Protein AF-0000000069712749 (afdb_homodimer)

Nearest PDB structures (foldseek):
  3l8d-assembly1_A-2  TM=8.178E-01  e=2.956E-13  Bacillus thuringiensis str. Al Hakam
  3bkw-assembly1_A  TM=8.247E-01  e=6.809E-12  Mesorhizobium japonicum MAFF 303099
  3bkw-assembly1_B  TM=7.999E-01  e=9.103E-12  Mesorhizobium japonicum MAFF 303099
  2p7h-assembly1_A  TM=7.728E-01  e=3.268E-11  Pectobacterium atrosepticum SCRI1043
  5gm2-assembly3_O  TM=6.851E-01  e=5.842E-11  Streptomyces blastmyceticus

Radius of gyration: 30.44 Å; Cα contacts (8 Å, |Δi|>4): 1716; chains: 2; bounding box: 70×93×66 Å

pLDDT: mean 92.67, std 10.4, range [41.5, 98.88]

Secondary structure (DSSP, 8-state):
---EEEEEE--SB-TTSSB-GGGSEETTEEHHHHHHHHHHHH-TTSEEEEEE-GGGTTSHHHHHHHHH--TTEEEEE--TT-HHHHHHHHTTTS-TT-EEEEEETT-TT--HHHHHHHHHHHHHHT-SEEE--TTS-GGG--EEEEHHHHHHHHHHTTSGGGGGGGT-HHHHHHHTTTTTTEEE--------HHHHHHHHHHHHHHH-S-TT---S---GGG-HHHHHHHHHHTT--TT-EEEEES-TTSHHHHHHHTTSSEEEEEES-HHHHHHHHHH---TTEEEEE-BTTB--SPTT-EEEEEEES-GGGS-HHHHHHHHHHHEEEEEEEEEEEEB-TTTTS-SSTT-S--B-HHHHHHHHHTTSEEEEEEEEEETTEEBTTB--SSEEEEEEE---/---EEEEEE--SB-TTSSB-GGGSEETTEEHHHHHHHHHHHH-TTSEEEEEE-GGGTTSHHHHHHHHH--TTEEEEE--TT-HHHHHHHHTTTS-TT-EEEEEETT-TT--HHHHHHHHHHHHHHT-SEEE--TTS-GGG--EEEEHHHHHHHHHHTTSGGGGGGGT-HHHHHHHTTTTTTEEE--------HHHHHHHHHHHHHHH-S-TT---S---GGG-HHHHHHHHHHTT--TT-EEEEES-TTSHHHHHHHTTSSEEEEEES-HHHHHHHHHH---TTEEEEE-BTTB--SPTT-EEEEEEES-GGGS-HHHHHHHHHHHEEEEEEEEEEEEB-TTTTS-SSTT-S--B-HHHHHHHHHTTSEEEEEEEEEETTEEBTTB--SSEEEEEEE---

Organism: Shewanella oneidensis (strain ATCC 700550 / JCM 31522 / CIP 106686 / LMG 19005 / NCIMB 14063 / MR-1) (NCBI:txid211586)

InterPro domains:
  IPR013216 Methyltransferase type 11 [PF08241] (243-335)
  IPR029044 Nucleotide-diphospho-sugar transferases [SSF53448] (1-181)
  IPR029063 S-adenosyl-L-methionine-dependent methyltransferase superfamily [G3DSA:3.40.50.150] (223-377)
  IPR029063 S-adenosyl-L-methionine-dependent methyltransferase superfamily [SSF53335] (220-380)

Sequence (800 aa):
MSNIKVLIQASSRSWAGGRDICMGLVNGEITVARTIKRALEAFPAAQLCLVAPEFDQDGELGGVIEYVKDKRLKAFYGFDESPLKRMIAASIELADNDYIVRIDGIHFCFDVDLSQKMLALALQKKLDCIKLPADFPVHFSSEVFRVGALRELVKLLDKPELEKFNIHPKIYFELNRYNYNFEYLRTLPQYSDEYLSECRKLAKDIYDIPRLEVGSKRTIWADTPSYHYQLALEYLNSNMKVLDIACGNGYGVRMMSTFLAEVHGADLDPEIINLAKAYTHEKNVEYYIEDITNLSFEDDSYDAVTCFETLEHIPEDDCLKELRRIIRPGGMLVLSTPQNSYGHIPVNACHIVEYSLDALLKLVGRYFLVVKVIGIKAGTIHSDADPYGTNTVLVCIKPFMSNIKVLIQASSRSWAGGRDICMGLVNGEITVARTIKRALEAFPAAQLCLVAPEFDQDGELGGVIEYVKDKRLKAFYGFDESPLKRMIAASIELADNDYIVRIDGIHFCFDVDLSQKMLALALQKKLDCIKLPADFPVHFSSEVFRVGALRELVKLLDKPELEKFNIHPKIYFELNRYNYNFEYLRTLPQYSDEYLSECRKLAKDIYDIPRLEVGSKRTIWADTPSYHYQLALEYLNSNMKVLDIACGNGYGVRMMSTFLAEVHGADLDPEIINLAKAYTHEKNVEYYIEDITNLSFEDDSYDAVTCFETLEHIPEDDCLKELRRIIRPGGMLVLSTPQNSYGHIPVNACHIVEYSLDALLKLVGRYFLVVKVIGIKAGTIHSDADPYGTNTVLVCIKPF

Solvent-accessible surface area (backbone atoms only — not comparable to full-atom values): 41172 Å² total; per-residue (Å²): 132,71,55,55,36,37,36,34,39,46,46,70,50,33,66,41,46,37,77,19,60,27,63,26,50,40,95,85,34,44,26,33,52,50,23,49,54,52,47,51,66,69,39,74,86,40,42,35,31,42,38,28,30,41,86,44,56,86,35,74,65,50,53,42,57,64,67,69,63,49,93,53,56,46,76,39,62,33,51,75,82,20,57,48,59,31,53,48,64,68,42,64,89,55,50,52,79,13,37,35,40,41,34,52,17,64,23,56,63,37,42,58,68,60,49,50,50,47,47,52,48,29,67,73,68,63,29,38,34,37,32,60,53,56,26,46,55,67,48,39,42,48,36,33,36,18,42,38,49,54,58,54,47,63,71,64,42,81,42,81,93,42,46,68,37,32,64,37,50,70,54,48,48,58,78,40,33,80,82,48,49,52,48,64,61,78,88,69,85,83,81,50,70,66,58,38,50,50,51,14,62,54,38,34,66,42,58,70,54,80,75,76,58,73,35,94,64,55,48,80,62,61,43,39,71,61,42,55,52,55,58,46,55,74,60,55,59,47,71,36,41,33,35,29,44,66,33,5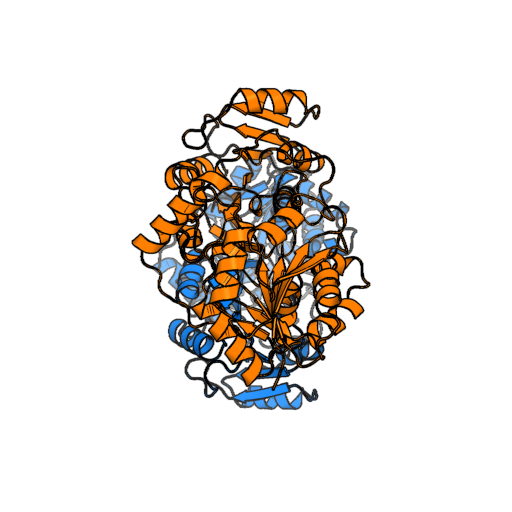8,60,30,64,62,43,56,61,48,41,77,61,29,56,31,28,33,30,24,24,70,50,62,68,42,45,54,50,19,54,72,75,52,81,66,86,49,53,51,76,43,77,35,45,66,65,61,59,88,67,54,71,48,68,24,45,25,35,40,39,56,73,44,59,36,67,52,69,51,67,48,30,50,52,40,53,52,46,26,28,21,71,65,12,34,39,36,36,29,35,56,28,14,69,61,8,79,53,31,47,56,58,80,37,68,33,35,29,26,67,70,58,44,50,57,58,49,51,74,66,30,47,75,32,34,37,35,4,31,56,52,48,74,40,64,42,87,71,39,55,57,7,43,26,33,38,40,38,26,30,31,67,116,133,69,55,55,36,36,36,36,40,46,47,70,51,32,66,39,46,37,77,18,61,27,62,27,49,41,96,84,34,43,25,34,52,50,22,49,54,51,46,50,66,67,38,75,88,41,42,35,30,42,39,30,30,42,85,43,57,88,33,73,65,49,53,42,55,62,67,69,64,49,92,54,57,46,74,38,60,32,53,74,80,20,56,47,60,32,54,47,64,68,43,62,90,55,51,52,79,15,36,36,40,41,32,51,18,63,22,55,63,36,42,58,67,58,48,52,49,45,46,52,48,30,66,73,66,63,30,37,34,38,34,61,52,57,26,46,55,66,48,40,42,50,37,33,35,18,41,37,50,53,56,52,47,61,70,64,44,81,41,80,92,41,45,66,37,33,63,37,51,69,54,49,48,60,79,41,32,80,81,48,50,52,47,64,60,79,87,69,85,85,80,49,69,67,57,38,50,51,50,13,62,54,37,35,66,42,58,69,53,79,74,77,59,74,36,94,64,53,46,81,63,60,43,40,71,61,42,56,53,55,58,46,56,75,60,54,59,46,71,35,40,32,37,30,44,67,33,57,60,30,65,63,43,57,60,47,42,78,60,30,55,31,26,32,30,25,23,70,49,62,69,41,45,53,50,17,54,71,76,54,80,64,83,48,52,50,76,42,75,36,46,67,64,62,59,88,69,55,71,46,68,24,44,25,37,39,38,56,73,43,60,35,68,51,69,51,66,48,29,50,51,41,51,52,46,25,28,21,69,65,13,35,40,34,35,29,36,57,28,15,67,60,9,79,53,32,47,55,59,82,36,66,34,34,29,26,69,69,57,44,52,57,58,50,50,75,68,28,44,75,33,35,36,37,5,32,57,53,49,76,39,65,42,87,71,40,55,58,9,44,26,34,38,39,38,28,30,31,69,116

Structure (mmCIF, N/CA/C/O backbone):
data_AF-0000000069712749-model_v1
#
loop_
_entity.id
_entity.type
_entity.pdbx_description
1 polymer 'SAM-dependent methyltransferase in polysaccharide biosynthesis locus'
#
loop_
_atom_site.group_PDB
_atom_site.id
_atom_site.type_symbol
_atom_site.label_atom_id
_atom_site.label_alt_id
_atom_site.label_comp_id
_atom_site.label_asym_id
_atom_site.label_entity_id
_atom_site.label_seq_id
_atom_site.pdbx_PDB_ins_code
_atom_site.Cartn_x
_atom_site.Cartn_y
_atom_site.Cartn_z
_atom_site.occupancy
_atom_site.B_iso_or_equiv
_atom_site.auth_seq_id
_atom_site.auth_comp_id
_atom_site.auth_asym_id
_atom_site.auth_atom_id
_atom_site.pdbx_PDB_model_num
ATOM 1 N N . MET A 1 1 ? 19.422 41.156 10.039 1 72.19 1 MET A N 1
ATOM 2 C CA . MET A 1 1 ? 18.484 40.406 10.867 1 72.19 1 MET A CA 1
ATOM 3 C C . MET A 1 1 ? 17.156 40.219 10.164 1 72.19 1 MET A C 1
ATOM 5 O O . MET A 1 1 ? 16.625 41.156 9.578 1 72.19 1 MET A O 1
ATOM 9 N N . SER A 1 2 ? 16.641 38.938 9.953 1 83.88 2 SER A N 1
ATOM 10 C CA . SER A 1 2 ? 15.383 38.719 9.242 1 83.88 2 SER A CA 1
ATOM 11 C C . SER A 1 2 ? 14.188 39.156 10.07 1 83.88 2 SER A C 1
ATOM 13 O O . SER A 1 2 ? 14.164 38.969 11.289 1 83.88 2 SER A O 1
ATOM 15 N N . ASN A 1 3 ? 13.297 39.844 9.453 1 92.75 3 ASN A N 1
ATOM 16 C CA . ASN A 1 3 ? 12.039 40.188 10.102 1 92.75 3 ASN A CA 1
ATOM 17 C C . ASN A 1 3 ? 11.125 38.969 10.234 1 92.75 3 ASN A C 1
ATOM 19 O O . ASN A 1 3 ? 11.242 38 9.469 1 92.75 3 ASN A O 1
ATOM 23 N N . ILE A 1 4 ? 10.367 39.062 11.32 1 96.94 4 ILE A N 1
ATOM 24 C CA . ILE A 1 4 ? 9.453 37.969 11.609 1 96.94 4 ILE A CA 1
ATOM 25 C C . ILE A 1 4 ? 8.031 38.5 11.742 1 96.94 4 ILE A C 1
ATOM 27 O O . ILE A 1 4 ? 7.801 39.531 12.383 1 96.94 4 ILE A O 1
ATOM 31 N N . LYS A 1 5 ? 7.125 37.875 11.125 1 98.25 5 LYS A N 1
ATOM 32 C CA . LYS A 1 5 ? 5.703 38.156 11.297 1 98.25 5 LYS A CA 1
ATOM 33 C C . LYS A 1 5 ? 4.93 36.906 11.68 1 98.25 5 LYS A C 1
ATOM 35 O O . LYS A 1 5 ? 5.191 35.812 11.156 1 98.25 5 LYS A O 1
ATOM 40 N N . VAL A 1 6 ? 4.051 37.031 12.633 1 98.62 6 VAL A N 1
ATOM 41 C CA . VAL A 1 6 ? 3.201 35.938 13.055 1 98.62 6 VAL A CA 1
ATOM 42 C C . VAL A 1 6 ? 1.808 36.094 12.453 1 98.62 6 VAL A C 1
ATOM 44 O O . VAL A 1 6 ? 1.159 37.125 12.633 1 98.62 6 VAL A O 1
ATOM 47 N N . LEU A 1 7 ? 1.41 35.125 11.719 1 98.75 7 LEU A N 1
ATOM 48 C CA . LEU A 1 7 ? 0.08 35.125 11.117 1 98.75 7 LEU A CA 1
ATOM 49 C C . LEU A 1 7 ? -0.843 34.125 11.828 1 98.75 7 LEU A C 1
ATOM 51 O O . LEU A 1 7 ? -0.516 32.969 11.953 1 98.75 7 LEU A O 1
ATOM 55 N N . ILE A 1 8 ? -1.97 34.594 12.281 1 98.44 8 ILE A N 1
ATOM 56 C CA . ILE A 1 8 ? -3.02 33.75 12.836 1 98.44 8 ILE A CA 1
ATOM 57 C C . ILE A 1 8 ? -4.113 33.531 11.797 1 98.44 8 ILE A C 1
ATOM 59 O O . ILE A 1 8 ? -4.902 34.438 11.516 1 98.44 8 ILE A O 1
ATOM 63 N N . GLN A 1 9 ? -4.184 32.375 11.273 1 97.06 9 GLN A N 1
ATOM 64 C CA . GLN A 1 9 ? -5.156 32.062 10.234 1 97.06 9 GLN A CA 1
ATOM 65 C C . GLN A 1 9 ? -6.504 31.672 10.836 1 97.06 9 GLN A C 1
ATOM 67 O O . GLN A 1 9 ? -6.582 30.812 11.711 1 97.06 9 GLN A O 1
ATOM 72 N N . ALA A 1 10 ? -7.57 32.312 10.398 1 95.62 10 ALA A N 1
ATOM 73 C CA . ALA A 1 10 ? -8.906 32.031 10.914 1 95.62 10 ALA A CA 1
ATOM 74 C C . ALA A 1 10 ? -9.969 32.312 9.859 1 95.62 10 ALA A C 1
ATOM 76 O O . ALA A 1 10 ? -9.719 33.031 8.883 1 95.62 10 ALA A O 1
ATOM 77 N N . SER A 1 11 ? -11.062 31.719 10 1 92.88 11 SER A N 1
ATOM 78 C CA . SER A 1 11 ? -12.273 31.938 9.219 1 92.88 11 SER A CA 1
ATOM 79 C C . SER A 1 11 ? -13.523 31.719 10.062 1 92.88 11 SER A C 1
ATOM 81 O O . SER A 1 11 ? -13.578 30.797 10.875 1 92.88 11 SER A O 1
ATOM 83 N N . SER A 1 12 ? -14.484 32.594 9.883 1 90.06 12 SER A N 1
ATOM 84 C CA . SER A 1 12 ? -15.727 32.438 10.625 1 90.06 12 SER A CA 1
ATOM 85 C C . SER A 1 12 ? -16.516 31.234 10.141 1 90.06 12 SER A C 1
ATOM 87 O O . SER A 1 12 ? -17.344 30.688 10.875 1 90.06 12 SER A O 1
ATOM 89 N N . ARG A 1 13 ? -16.219 30.812 8.922 1 85 13 ARG A N 1
ATOM 90 C CA . ARG A 1 13 ? -16.891 29.672 8.312 1 85 13 ARG A CA 1
ATOM 91 C C . ARG A 1 13 ? -15.891 28.562 8 1 85 13 ARG A C 1
ATOM 93 O O . ARG A 1 13 ? -14.773 28.828 7.562 1 85 13 ARG A O 1
ATOM 100 N N . SER A 1 14 ? -16.406 27.359 8.305 1 77.44 14 SER A N 1
ATOM 101 C CA . SER A 1 14 ? -15.57 26.203 7.98 1 77.44 14 SER A CA 1
ATOM 102 C C . SER A 1 14 ? -15.602 25.906 6.484 1 77.44 14 SER A C 1
ATOM 104 O O . SER A 1 14 ? -16.438 26.453 5.758 1 77.44 14 SER A O 1
ATOM 106 N N . TRP A 1 15 ? -14.719 25.125 6.043 1 68.62 15 TRP A N 1
ATOM 107 C CA . TRP A 1 15 ? -14.672 24.703 4.648 1 68.62 15 TRP A CA 1
ATOM 108 C C . TRP A 1 15 ? -15.914 23.891 4.289 1 68.62 15 TRP A C 1
ATOM 110 O O . TRP A 1 15 ? -16.234 23.734 3.107 1 68.62 15 TRP A O 1
ATOM 120 N N . ALA A 1 16 ? -16.609 23.453 5.359 1 65.44 16 ALA A N 1
ATOM 121 C CA . ALA A 1 16 ? -17.828 22.688 5.156 1 65.44 16 ALA A CA 1
ATOM 122 C C . ALA A 1 16 ? -19.062 23.609 5.164 1 65.44 16 ALA A C 1
ATOM 124 O O . ALA A 1 16 ? -20.188 23.156 4.93 1 65.44 16 ALA A O 1
ATOM 125 N N . GLY A 1 17 ? -18.859 24.875 5.434 1 67.81 17 GLY A N 1
ATOM 126 C CA . GLY A 1 17 ? -19.922 25.859 5.289 1 67.81 17 GLY A CA 1
ATOM 127 C C . GLY A 1 17 ? -20.516 26.281 6.617 1 67.81 17 GLY A C 1
ATOM 128 O O . GLY A 1 17 ? -21.203 27.297 6.691 1 67.81 17 GLY A O 1
ATOM 129 N N . GLY A 1 18 ? -20.297 25.594 7.641 1 74.69 18 GLY A N 1
ATOM 130 C CA . GLY A 1 18 ? -20.797 25.969 8.953 1 74.69 18 GLY A CA 1
ATOM 131 C C . GLY A 1 18 ? -19.844 26.859 9.727 1 74.69 18 GLY A C 1
ATOM 132 O O . GLY A 1 18 ? -18.828 27.312 9.188 1 74.69 18 GLY A O 1
ATOM 133 N N . ARG A 1 19 ? -20.312 27.281 10.891 1 83.56 19 ARG A N 1
ATOM 134 C CA . ARG A 1 19 ? -19.484 28.094 11.766 1 83.56 19 ARG A CA 1
ATOM 135 C C . ARG A 1 19 ? -18.188 27.359 12.117 1 83.56 19 ARG A C 1
ATOM 137 O O . ARG A 1 19 ? -18.219 26.172 12.484 1 83.56 19 ARG A O 1
ATOM 144 N N . ASP A 1 20 ? -17.125 28 11.984 1 87.19 20 ASP A N 1
ATOM 145 C CA . ASP A 1 20 ? -15.836 27.375 12.242 1 87.19 20 ASP A CA 1
ATOM 146 C C . ASP A 1 20 ? -15.594 27.203 13.742 1 87.19 20 ASP A C 1
ATOM 148 O O . ASP A 1 20 ? -15.984 28.062 14.539 1 87.19 20 ASP A O 1
ATOM 152 N N . ILE A 1 21 ? -14.836 26.25 14.07 1 86 21 ILE A N 1
ATOM 153 C CA . ILE A 1 21 ? -14.57 25.875 15.453 1 86 21 ILE A CA 1
ATOM 154 C C . ILE A 1 21 ? -13.75 26.969 16.141 1 86 21 ILE A C 1
ATOM 156 O O . ILE A 1 21 ? -13.875 27.188 17.344 1 86 21 ILE A O 1
ATOM 160 N N . CYS A 1 22 ? -13.008 27.719 15.391 1 90.44 22 CYS A N 1
ATOM 161 C CA . CYS A 1 22 ? -12.148 28.75 15.969 1 90.44 22 CYS A CA 1
ATOM 162 C C . CYS A 1 22 ? -12.977 29.906 16.516 1 90.44 22 CYS A C 1
ATOM 164 O O . CYS A 1 22 ? -12.461 30.75 17.25 1 90.44 22 CYS A O 1
ATOM 166 N N . MET A 1 23 ? -14.25 29.906 16.188 1 90.44 23 MET A N 1
ATOM 167 C CA . MET A 1 23 ? -15.164 30.938 16.672 1 90.44 23 MET A CA 1
ATOM 168 C C . MET A 1 23 ? -15.852 30.5 17.953 1 90.44 23 MET A C 1
ATOM 170 O O . MET A 1 23 ? -16.562 31.281 18.594 1 90.44 23 MET A O 1
ATOM 174 N N . GLY A 1 24 ? -15.617 29.297 18.281 1 89.19 24 GLY A N 1
ATOM 175 C CA . GLY A 1 24 ? -16.203 28.797 19.516 1 89.19 24 GLY A CA 1
ATOM 176 C C . GLY A 1 24 ? -15.602 29.391 20.766 1 89.19 24 GLY A C 1
ATOM 177 O O . GLY A 1 24 ? -14.609 30.125 20.688 1 89.19 24 GLY A O 1
ATOM 178 N N . LEU A 1 25 ? -16.219 29.031 21.906 1 90.69 25 LEU A N 1
ATOM 179 C CA . LEU A 1 25 ? -15.781 29.625 23.172 1 90.69 25 LEU A CA 1
ATOM 180 C C . LEU A 1 25 ? -15 28.609 24.016 1 90.69 25 LEU A C 1
ATOM 182 O O . LEU A 1 25 ? -15.391 27.453 24.109 1 90.69 25 LEU A O 1
ATOM 186 N N . VAL A 1 26 ? -13.922 29.047 24.531 1 90.88 26 VAL A N 1
ATOM 187 C CA . VAL A 1 26 ? -13.141 28.328 25.531 1 90.88 26 VAL A CA 1
ATOM 188 C C . VAL A 1 26 ? -13.078 29.141 26.812 1 90.88 26 VAL A C 1
ATOM 190 O O . VAL A 1 26 ? -12.445 30.203 26.859 1 90.88 26 VAL A O 1
ATOM 193 N N . ASN A 1 27 ? -13.672 28.641 27.797 1 90.88 27 ASN A N 1
ATOM 194 C CA . ASN A 1 27 ? -13.781 29.359 29.062 1 90.88 27 ASN A CA 1
ATOM 195 C C . ASN A 1 27 ? -14.32 30.766 28.859 1 90.88 27 ASN A C 1
ATOM 197 O O . ASN A 1 27 ? -13.758 31.734 29.375 1 90.88 27 ASN A O 1
ATOM 201 N N . GLY A 1 28 ? -15.211 30.938 27.938 1 89.44 28 GLY A N 1
ATOM 202 C CA . GLY A 1 28 ? -15.93 32.188 27.766 1 89.44 28 GLY A CA 1
ATOM 203 C C . GLY A 1 28 ? -15.25 33.125 26.781 1 89.44 28 GLY A C 1
ATOM 204 O O . GLY A 1 28 ? -15.766 34.219 26.5 1 89.44 28 GLY A O 1
ATOM 205 N N . GLU A 1 29 ? -14.203 32.75 26.297 1 93.38 29 GLU A N 1
ATOM 206 C CA . GLU A 1 29 ? -13.469 33.562 25.328 1 93.38 29 GLU A CA 1
ATOM 207 C C . GLU A 1 29 ? -13.414 32.875 23.969 1 93.38 29 GLU A C 1
ATOM 209 O O . GLU A 1 29 ? -13.25 31.656 23.875 1 93.38 29 GLU A O 1
ATOM 214 N N . ILE A 1 30 ? -13.547 33.719 22.969 1 93.88 30 ILE A N 1
ATOM 215 C CA . ILE A 1 30 ? -13.469 33.156 21.625 1 93.88 30 ILE A CA 1
ATOM 216 C C . ILE A 1 30 ? -12.094 32.531 21.391 1 93.88 30 ILE A C 1
ATOM 218 O O . ILE A 1 30 ? -11.07 33.125 21.75 1 93.88 30 ILE A O 1
ATOM 222 N N . THR A 1 31 ? -12.055 31.438 20.781 1 94.56 31 THR A N 1
ATOM 223 C CA . THR A 1 31 ? -10.859 30.609 20.656 1 94.56 31 THR A CA 1
ATOM 224 C C . THR A 1 31 ? -9.758 31.375 19.922 1 94.56 31 THR A C 1
ATOM 226 O O . THR A 1 31 ? -8.602 31.375 20.359 1 94.56 31 THR A O 1
ATOM 229 N N . VAL A 1 32 ? -10.062 32.062 18.844 1 96.69 32 VAL A N 1
ATOM 230 C CA . VAL A 1 32 ? -9.062 32.781 18.062 1 96.69 32 VAL A CA 1
ATOM 231 C C . VAL A 1 32 ? -8.43 33.875 18.922 1 96.69 32 VAL A C 1
ATOM 233 O O . VAL A 1 32 ? -7.234 34.156 18.797 1 96.69 32 VAL A O 1
ATOM 236 N N . ALA A 1 33 ? -9.203 34.531 19.766 1 96.94 33 ALA A N 1
ATOM 237 C CA . ALA A 1 33 ? -8.672 35.562 20.656 1 96.94 33 ALA A CA 1
ATOM 238 C C . ALA A 1 33 ? -7.637 34.969 21.609 1 96.94 33 ALA A C 1
ATOM 240 O O . ALA A 1 33 ? -6.598 35.562 21.859 1 96.94 33 ALA A O 1
ATOM 241 N N . ARG A 1 34 ? -7.953 33.844 22.094 1 96 34 ARG A N 1
ATOM 242 C CA . ARG A 1 34 ? -7.023 33.156 22.984 1 96 34 ARG A CA 1
ATOM 243 C C . ARG A 1 34 ? -5.723 32.812 22.266 1 96 34 ARG A C 1
ATOM 245 O O . ARG A 1 34 ? -4.633 33 22.812 1 96 34 ARG A O 1
ATOM 252 N N . THR A 1 35 ? -5.855 32.344 21.062 1 97.75 35 THR A N 1
ATOM 253 C CA . THR A 1 35 ? -4.688 32 20.25 1 97.75 35 THR A CA 1
ATOM 254 C C . THR A 1 35 ? -3.836 33.25 20 1 97.75 35 THR A C 1
ATOM 256 O O . THR A 1 35 ? -2.609 33.188 20.094 1 97.75 35 THR A O 1
ATOM 259 N N . ILE A 1 36 ? -4.441 34.344 19.688 1 98.06 36 ILE A N 1
ATOM 260 C CA . ILE A 1 36 ? -3.752 35.594 19.406 1 98.06 36 ILE A CA 1
ATOM 261 C C . ILE A 1 36 ? -2.99 36.062 20.656 1 98.06 36 ILE A C 1
ATOM 263 O O . ILE A 1 36 ? -1.808 36.406 20.578 1 98.06 36 ILE A O 1
ATOM 267 N N . LYS A 1 37 ? -3.686 36.031 21.781 1 97.75 37 LYS A N 1
ATOM 268 C CA . LYS A 1 37 ? -3.049 36.469 23.031 1 97.75 37 LYS A CA 1
ATOM 269 C C . LYS A 1 37 ? -1.837 35.5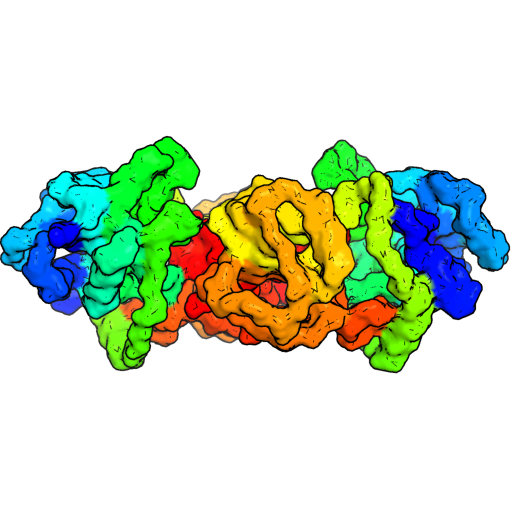94 23.359 1 97.75 37 LYS A C 1
ATOM 271 O O . LYS A 1 37 ? -0.794 36.094 23.766 1 97.75 37 LYS A O 1
ATOM 276 N N . ARG A 1 38 ? -2.006 34.312 23.141 1 97.38 38 ARG A N 1
ATOM 277 C CA . ARG A 1 38 ? -0.91 33.375 23.375 1 97.38 38 ARG A CA 1
ATOM 278 C C . ARG A 1 38 ? 0.262 33.688 22.438 1 97.38 38 ARG A C 1
ATOM 280 O O . ARG A 1 38 ? 1.42 33.656 22.859 1 97.38 38 ARG A O 1
ATOM 287 N N . ALA A 1 39 ? -0.004 33.969 21.219 1 98.31 39 ALA A N 1
ATOM 288 C CA . ALA A 1 39 ? 1.031 34.281 20.234 1 98.31 39 ALA A CA 1
ATOM 289 C C . ALA A 1 39 ? 1.737 35.594 20.562 1 98.31 39 ALA A C 1
ATOM 291 O O . ALA A 1 39 ? 2.957 35.688 20.422 1 98.31 39 ALA A O 1
ATOM 292 N N . LEU A 1 40 ? 0.982 36.594 21 1 97.75 40 LEU A N 1
ATOM 293 C CA . LEU A 1 40 ? 1.549 37.875 21.391 1 97.75 40 LEU A CA 1
ATOM 294 C C . LEU A 1 40 ? 2.545 37.719 22.531 1 97.75 40 LEU A C 1
ATOM 296 O O . LEU A 1 40 ? 3.584 38.375 22.562 1 97.75 40 LEU A O 1
ATOM 300 N N . GLU A 1 41 ? 2.18 36.844 23.406 1 97.25 41 GLU A N 1
ATOM 301 C CA . GLU A 1 41 ? 3.07 36.562 24.531 1 97.25 41 GLU A CA 1
ATOM 302 C C . GLU A 1 41 ? 4.301 35.781 24.078 1 97.25 41 GLU A C 1
ATOM 304 O O . GLU A 1 41 ? 5.41 36.031 24.547 1 97.25 41 GLU A O 1
ATOM 309 N N . ALA A 1 42 ? 4.109 34.875 23.219 1 97.19 42 ALA A N 1
ATOM 310 C CA . ALA A 1 42 ? 5.168 34 22.766 1 97.19 42 ALA A CA 1
ATOM 311 C C . ALA A 1 42 ? 6.191 34.75 21.922 1 97.19 42 ALA A C 1
ATOM 313 O O . ALA A 1 42 ? 7.375 34.406 21.906 1 97.19 42 ALA A O 1
ATOM 314 N N . PHE A 1 43 ? 5.734 35.75 21.188 1 97.06 43 PHE A N 1
ATOM 315 C CA . PHE A 1 43 ? 6.59 36.469 20.266 1 97.06 43 PHE A CA 1
ATOM 316 C C . PHE A 1 43 ? 6.5 37.969 20.531 1 97.06 43 PHE A C 1
ATOM 318 O O . PHE A 1 43 ? 5.996 38.719 19.688 1 97.06 43 PHE A O 1
ATOM 325 N N . PRO A 1 44 ? 7.172 38.438 21.469 1 94.44 44 PRO A N 1
ATOM 326 C CA . PRO A 1 44 ? 6.977 39.812 21.922 1 94.44 44 PRO A CA 1
ATOM 327 C C . PRO A 1 44 ? 7.512 40.844 20.922 1 94.44 44 PRO A C 1
ATOM 329 O O . PRO A 1 44 ? 7.043 42 20.891 1 94.44 44 PRO A O 1
ATOM 332 N N . ALA A 1 45 ? 8.445 40.469 20.078 1 93.12 45 ALA A N 1
ATOM 333 C CA . ALA A 1 45 ? 9.07 41.438 19.172 1 93.12 45 ALA A CA 1
ATOM 334 C C . ALA A 1 45 ? 8.445 41.375 17.797 1 93.12 45 ALA A C 1
ATOM 336 O O . ALA A 1 45 ? 8.766 42.188 16.922 1 93.12 45 ALA A O 1
ATOM 337 N N . ALA A 1 46 ? 7.523 40.5 17.625 1 93.94 46 ALA A N 1
ATOM 338 C CA . ALA A 1 46 ? 6.996 40.281 16.281 1 93.94 46 ALA A CA 1
ATOM 339 C C . ALA A 1 46 ? 5.695 41.031 16.062 1 93.94 46 ALA A C 1
ATOM 341 O O . ALA A 1 46 ? 4.973 41.312 17.031 1 93.94 46 ALA A O 1
ATOM 342 N N . GLN A 1 47 ? 5.488 41.406 14.828 1 94.81 47 GLN A N 1
ATOM 343 C CA . GLN A 1 47 ? 4.156 41.844 14.438 1 94.81 47 GLN A CA 1
ATOM 344 C C . GLN A 1 47 ? 3.217 40.656 14.219 1 94.81 47 GLN A C 1
ATOM 346 O O . GLN A 1 47 ? 3.635 39.625 13.727 1 94.81 47 GLN A O 1
ATOM 351 N N . LEU A 1 48 ? 1.991 40.875 14.617 1 97.88 48 LEU A N 1
ATOM 352 C CA . LEU A 1 48 ? 0.986 39.844 14.422 1 97.88 48 LEU A CA 1
ATOM 353 C C . LEU A 1 48 ? -0.106 40.312 13.469 1 97.88 48 LEU A C 1
ATOM 355 O O . LEU A 1 48 ? -0.414 41.5 13.406 1 97.88 48 LEU A O 1
ATOM 359 N N . CYS A 1 49 ? -0.614 39.375 12.734 1 98.31 49 CYS A N 1
ATOM 360 C CA . CYS A 1 49 ? -1.709 39.688 11.82 1 98.31 49 CYS A CA 1
ATOM 361 C C . CYS A 1 49 ? -2.74 38.562 11.812 1 98.31 49 CYS A C 1
ATOM 363 O O . CYS A 1 49 ? -2.396 37.406 11.586 1 98.31 49 CYS A O 1
ATOM 365 N N . LEU A 1 50 ? -3.959 38.938 12.156 1 98.06 50 LEU A N 1
ATOM 366 C CA . LEU A 1 50 ? -5.066 38 11.883 1 98.06 50 LEU A CA 1
ATOM 367 C C . LEU A 1 50 ? -5.375 37.969 10.391 1 98.06 50 LEU A C 1
ATOM 369 O O . LEU A 1 50 ? -5.645 39 9.773 1 98.06 50 LEU A O 1
ATOM 373 N N . VAL A 1 51 ? -5.285 36.844 9.789 1 97.94 51 VAL A N 1
ATOM 374 C CA . VAL A 1 51 ? -5.52 36.688 8.352 1 97.94 51 VAL A CA 1
ATOM 375 C C . VAL A 1 51 ? -6.781 35.875 8.117 1 97.94 51 VAL A C 1
ATOM 377 O O . VAL A 1 51 ? -6.875 34.719 8.555 1 97.94 51 VAL A O 1
ATOM 380 N N . ALA A 1 52 ? -7.746 36.406 7.398 1 97.25 52 ALA A N 1
ATOM 381 C CA . ALA A 1 52 ? -9.055 35.781 7.191 1 97.25 52 ALA A CA 1
ATOM 382 C C . ALA A 1 52 ? -9.578 36.062 5.785 1 97.25 52 ALA A C 1
ATOM 384 O O . ALA A 1 52 ? -9.062 36.969 5.094 1 97.25 52 ALA A O 1
ATOM 385 N N . PRO A 1 53 ? -10.547 35.312 5.312 1 95.06 53 PRO A N 1
ATOM 386 C CA . PRO A 1 53 ? -11.133 35.562 3.996 1 95.06 53 PRO A CA 1
ATOM 387 C C . PRO A 1 53 ? -11.844 36.906 3.91 1 95.06 53 PRO A C 1
ATOM 389 O O . PRO A 1 53 ? -12.18 37.5 4.938 1 95.06 53 PRO A O 1
ATOM 392 N N . GLU A 1 54 ? -12.047 37.25 2.686 1 94.44 54 GLU A N 1
ATOM 393 C CA . GLU A 1 54 ? -12.664 38.562 2.416 1 94.44 54 GLU A CA 1
ATOM 394 C C . GLU A 1 54 ? -14.062 38.656 3.021 1 94.44 54 GLU A C 1
ATOM 396 O O . GLU A 1 54 ? -14.492 39.719 3.449 1 94.44 54 GLU A O 1
ATOM 401 N N . PHE A 1 55 ? -14.797 37.594 3.055 1 91.38 55 PHE A N 1
ATOM 402 C CA . PHE A 1 55 ? -16.188 37.594 3.516 1 91.38 55 PHE A CA 1
ATOM 403 C C . PHE A 1 55 ? -16.25 37.844 5.016 1 91.38 55 PHE A C 1
ATOM 405 O O . PHE A 1 55 ? -17.328 38.125 5.555 1 91.38 55 PHE A O 1
ATOM 412 N N . ASP A 1 56 ? -15.164 37.75 5.668 1 94.25 56 ASP A N 1
ATOM 413 C CA . ASP A 1 56 ? -15.133 37.969 7.113 1 94.25 56 ASP A CA 1
ATOM 414 C C . ASP A 1 56 ? -14.852 39.438 7.438 1 94.25 56 ASP A C 1
ATOM 416 O O . ASP A 1 56 ? -14.844 39.812 8.609 1 94.25 56 ASP A O 1
ATOM 420 N N . GLN A 1 57 ? -14.727 40.094 6.293 1 90.75 57 GLN A N 1
ATOM 421 C CA . GLN A 1 57 ? -14.461 41.5 6.508 1 90.75 57 GLN A CA 1
ATOM 422 C C . GLN A 1 57 ? -15.625 42.188 7.238 1 90.75 57 GLN A C 1
ATOM 424 O O . GLN A 1 57 ? -16.781 42.031 6.844 1 90.75 57 GLN A O 1
ATOM 429 N N . ASP A 1 58 ? -15.492 42.875 8.344 1 87.19 58 ASP A N 1
ATOM 430 C CA . ASP A 1 58 ? -16.469 43.594 9.148 1 87.19 58 ASP A CA 1
ATOM 431 C C . ASP A 1 58 ? -17.344 42.625 9.938 1 87.19 58 ASP A C 1
ATOM 433 O O . ASP A 1 58 ? -18.469 42.969 10.328 1 87.19 58 ASP A O 1
ATOM 437 N N . GLY A 1 59 ? -16.938 41.406 9.938 1 89.12 59 GLY A N 1
ATOM 438 C CA . GLY A 1 59 ? -17.688 40.406 10.664 1 89.12 59 GLY A CA 1
ATOM 439 C C . GLY A 1 59 ? -17.188 40.188 12.086 1 89.12 59 GLY A C 1
ATOM 440 O O . GLY A 1 59 ? -16.641 41.125 12.695 1 89.12 59 GLY A O 1
ATOM 441 N N . GLU A 1 60 ? -17.469 39.094 12.594 1 90.88 60 GLU A N 1
ATOM 442 C CA . GLU A 1 60 ? -17.188 38.781 13.992 1 90.88 60 GLU A CA 1
ATOM 443 C C . GLU A 1 60 ? -15.68 38.812 14.273 1 90.88 60 GLU A C 1
ATOM 445 O O . GLU A 1 60 ? -15.25 39.125 15.375 1 90.88 60 GLU A O 1
ATOM 450 N N . LEU A 1 61 ? -14.898 38.5 13.305 1 93.56 61 LEU A N 1
ATOM 451 C CA . LEU A 1 61 ? -13.453 38.469 13.484 1 93.56 61 LEU A CA 1
ATOM 452 C C . LEU A 1 61 ? -12.891 39.844 13.711 1 93.56 61 LEU A C 1
ATOM 454 O O . LEU A 1 61 ? -11.883 40.031 14.398 1 93.56 61 LEU A O 1
ATOM 458 N N . GLY A 1 62 ? -13.5 40.844 13.07 1 89.88 62 GLY A N 1
ATOM 459 C CA . GLY A 1 62 ? -13.148 42.219 13.383 1 89.88 62 GLY A CA 1
ATOM 460 C C . GLY A 1 62 ? -13.305 42.531 14.852 1 89.88 62 GLY A C 1
ATOM 461 O O . GLY A 1 62 ? -12.492 43.281 15.414 1 89.88 62 GLY A O 1
ATOM 462 N N . GLY A 1 63 ? -14.375 42.031 15.484 1 91.19 63 GLY A N 1
ATOM 463 C CA . GLY A 1 63 ? -14.602 42.188 16.906 1 91.19 63 GLY A CA 1
ATOM 464 C C . GLY A 1 63 ? -13.484 41.625 17.766 1 91.19 63 GLY A C 1
ATOM 465 O O . GLY A 1 63 ? -13.195 42.125 18.844 1 91.19 63 GLY A O 1
ATOM 466 N N . VAL A 1 64 ? -12.891 40.625 17.266 1 94.25 64 VAL A N 1
ATOM 467 C CA . VAL A 1 64 ? -11.797 39.969 18 1 94.25 64 VAL A CA 1
ATOM 468 C C . VAL A 1 64 ? -10.602 40.938 18.078 1 94.25 64 VAL A C 1
ATOM 470 O O . VAL A 1 64 ? -9.93 41 19.109 1 94.25 64 VAL A O 1
ATOM 473 N N . ILE A 1 65 ? -10.297 41.656 17.016 1 93.62 65 ILE A N 1
ATOM 474 C CA . ILE A 1 65 ? -9.195 42.625 16.969 1 93.62 65 ILE A CA 1
ATOM 475 C C . ILE A 1 65 ? -9.414 43.719 18.016 1 93.62 65 ILE A C 1
ATOM 477 O O . ILE A 1 65 ? -8.484 44.094 18.734 1 93.62 65 ILE A O 1
ATOM 481 N N . GLU A 1 66 ? -10.648 44.125 18.062 1 92.81 66 GLU A N 1
ATOM 482 C CA . GLU A 1 66 ? -11 45.156 19.016 1 92.81 66 GLU A CA 1
ATOM 483 C C . GLU A 1 66 ? -10.93 44.656 20.453 1 92.81 66 GLU A C 1
ATOM 485 O O . GLU A 1 66 ? -10.562 45.375 21.359 1 92.81 66 GLU A O 1
ATOM 490 N N . TYR A 1 67 ? -11.312 43.469 20.562 1 94.5 67 TYR A N 1
ATOM 491 C CA . TYR A 1 67 ? -11.32 42.844 21.875 1 94.5 67 TYR A CA 1
ATOM 492 C C . TYR A 1 67 ? -9.906 42.688 22.422 1 94.5 67 TYR A C 1
ATOM 494 O O . TYR A 1 67 ? -9.648 42.969 23.594 1 94.5 67 TYR A O 1
ATOM 502 N N . VAL A 1 68 ? -8.984 42.188 21.656 1 95.75 68 VAL A N 1
ATOM 503 C CA . VAL A 1 68 ? -7.613 41.938 22.078 1 95.75 68 VAL A CA 1
ATOM 504 C C . VAL A 1 68 ? -6.898 43.281 22.297 1 95.75 68 VAL A C 1
ATOM 506 O O . VAL A 1 68 ? -6.109 43.438 23.234 1 95.75 68 VAL A O 1
ATOM 509 N N . LYS A 1 69 ? -7.113 44.219 21.469 1 93.69 69 LYS A N 1
ATOM 510 C CA . LYS A 1 69 ? -6.668 45.625 21.562 1 93.69 69 LYS A CA 1
ATOM 511 C C . LYS A 1 69 ? -5.164 45.688 21.812 1 93.69 69 LYS A C 1
ATOM 513 O O . LYS A 1 69 ? -4.727 46.281 22.812 1 93.69 69 LYS A O 1
ATOM 518 N N . ASP A 1 70 ? -4.379 45.156 21.078 1 95.75 70 ASP A N 1
ATOM 519 C CA . ASP A 1 70 ? -2.92 45.25 21.094 1 95.75 70 ASP A CA 1
ATOM 520 C C . ASP A 1 70 ? -2.408 46 19.859 1 95.75 70 ASP A C 1
ATOM 522 O O . ASP A 1 70 ? -2.867 45.75 18.734 1 95.75 70 ASP A O 1
ATOM 526 N N . LYS A 1 71 ? -1.451 46.844 20 1 94.62 71 LYS A N 1
ATOM 527 C CA . LYS A 1 71 ? -0.96 47.719 18.938 1 94.62 71 LYS A CA 1
ATOM 528 C C . LYS A 1 71 ? -0.218 46.938 17.859 1 94.62 71 LYS A C 1
ATOM 530 O O . LYS A 1 71 ? -0.089 47.375 16.719 1 94.62 71 LYS A O 1
ATOM 535 N N . ARG A 1 72 ? 0.285 45.781 18.203 1 95.5 72 ARG A N 1
ATOM 536 C CA . ARG A 1 72 ? 1.048 44.969 17.266 1 95.5 72 ARG A CA 1
ATOM 537 C C . ARG A 1 72 ? 0.122 44.156 16.375 1 95.5 72 ARG A C 1
ATOM 539 O O . ARG A 1 72 ? 0.557 43.594 15.367 1 95.5 72 ARG A O 1
ATOM 546 N N . LEU A 1 73 ? -1.129 44.094 16.75 1 97.19 73 LEU A N 1
ATOM 547 C CA . LEU A 1 73 ? -2.07 43.219 16.062 1 97.19 73 LEU A CA 1
ATOM 548 C C . LEU A 1 73 ? -2.809 43.938 14.961 1 97.19 73 LEU A C 1
ATOM 550 O O . LEU A 1 73 ? -3.441 44.969 15.219 1 97.19 73 LEU A O 1
ATOM 554 N N . LYS A 1 74 ? -2.697 43.5 13.781 1 96.31 74 LYS A N 1
ATOM 555 C CA . LYS A 1 74 ? -3.451 43.969 12.625 1 96.31 74 LYS A CA 1
ATOM 556 C C . LYS A 1 74 ? -4.305 42.844 12.023 1 96.31 74 LYS A C 1
ATOM 558 O O . LYS A 1 74 ? -4.316 41.719 12.531 1 96.31 74 LYS A O 1
ATOM 563 N N . ALA A 1 75 ? -5.125 43.25 11.062 1 97 75 ALA A N 1
ATOM 564 C CA . ALA A 1 75 ? -5.938 42.25 10.375 1 97 75 ALA A CA 1
ATOM 565 C C . ALA A 1 75 ? -5.832 42.406 8.859 1 97 75 ALA A C 1
ATOM 567 O O . ALA A 1 75 ? -5.633 43.5 8.359 1 97 75 ALA A O 1
ATOM 568 N N . PHE A 1 76 ? -5.852 41.344 8.195 1 97.81 76 PHE A N 1
ATOM 569 C CA . PHE A 1 76 ? -5.934 41.312 6.742 1 97.81 76 PHE A CA 1
ATOM 570 C C . PHE A 1 76 ? -7.074 40.406 6.285 1 97.81 76 PHE A C 1
ATOM 572 O O . PHE A 1 76 ? -7.219 39.281 6.781 1 97.81 76 PHE A O 1
ATOM 579 N N . TYR A 1 77 ? -7.914 40.906 5.379 1 97.25 77 TYR A N 1
ATOM 580 C CA . TYR A 1 77 ? -9.023 40.156 4.812 1 97.25 77 TYR A CA 1
ATOM 581 C C . TYR A 1 77 ? -8.883 40.062 3.297 1 97.25 77 TYR A C 1
ATOM 583 O O . TYR A 1 77 ? -8.812 41.062 2.6 1 97.25 77 TYR A O 1
ATOM 591 N N . GLY A 1 78 ? -8.82 38.812 2.797 1 96.31 78 GLY A N 1
ATOM 592 C CA . GLY A 1 78 ? -8.742 38.656 1.354 1 96.31 78 GLY A CA 1
ATOM 593 C C . GLY A 1 78 ? -8.539 37.219 0.928 1 96.31 78 GLY A C 1
ATOM 594 O O . GLY A 1 78 ? -8.453 36.312 1.771 1 96.31 78 GLY A O 1
ATOM 595 N N . PHE A 1 79 ? -8.695 37 -0.367 1 94.69 79 PHE A N 1
ATOM 596 C CA . PHE A 1 79 ? -8.383 35.75 -1.027 1 94.69 79 PHE A CA 1
ATOM 597 C C . PHE A 1 79 ? -9.172 34.594 -0.416 1 94.69 79 PHE A C 1
ATOM 599 O O . PHE A 1 79 ? -8.594 33.625 0.109 1 94.69 79 PHE A O 1
ATOM 606 N N . ASP A 1 80 ? -10.398 34.562 -0.639 1 91.81 80 ASP A N 1
ATOM 607 C CA . ASP A 1 80 ? -11.352 33.625 -0.031 1 91.81 80 ASP A CA 1
ATOM 608 C C . ASP A 1 80 ? -10.93 32.188 -0.257 1 91.81 80 ASP A C 1
ATOM 610 O O . ASP A 1 80 ? -11.062 31.344 0.639 1 91.81 80 ASP A O 1
ATOM 614 N N . GLU A 1 81 ? -10.227 31.953 -1.37 1 87.94 81 GLU A N 1
ATOM 615 C CA . GLU A 1 81 ? -10.016 30.562 -1.746 1 87.94 81 GLU A CA 1
ATOM 616 C C . GLU A 1 81 ? -8.555 30.156 -1.569 1 87.94 81 GLU A C 1
ATOM 618 O O . GLU A 1 81 ? -8.188 29 -1.83 1 87.94 81 GLU A O 1
ATOM 623 N N . SER A 1 82 ? -7.758 31.125 -1.135 1 92.5 82 SER A N 1
ATOM 624 C CA . SER A 1 82 ? -6.336 30.797 -1.101 1 92.5 82 SER A CA 1
ATOM 625 C C . SER A 1 82 ? -5.676 31.344 0.165 1 92.5 82 SER A C 1
ATOM 627 O O . SER A 1 82 ? -5.176 32.469 0.181 1 92.5 82 SER A O 1
ATOM 629 N N . PRO A 1 83 ? -5.543 30.516 1.163 1 94.25 83 PRO A N 1
ATOM 630 C CA . PRO A 1 83 ? -4.754 30.891 2.336 1 94.25 83 PRO A CA 1
ATOM 631 C C . PRO A 1 83 ? -3.312 31.266 1.982 1 94.25 83 PRO A C 1
ATOM 633 O O . PRO A 1 83 ? -2.721 32.125 2.617 1 94.25 83 PRO A O 1
ATOM 636 N N . LEU A 1 84 ? -2.754 30.641 0.954 1 96.69 84 LEU A N 1
ATOM 637 C CA . LEU A 1 84 ? -1.396 30.938 0.515 1 96.69 84 LEU A CA 1
ATOM 638 C C . LEU A 1 84 ? -1.284 32.375 0.045 1 96.69 84 LEU A C 1
ATOM 640 O O . LEU A 1 84 ? -0.429 33.125 0.524 1 96.69 84 LEU A O 1
ATOM 644 N N . LYS A 1 85 ? -2.137 32.781 -0.823 1 96.19 85 LYS A N 1
ATOM 645 C CA . LYS A 1 85 ? -2.115 34.156 -1.327 1 96.19 85 LYS A CA 1
ATOM 646 C C . LYS A 1 85 ? -2.436 35.156 -0.22 1 96.19 85 LYS A C 1
ATOM 648 O O . LYS A 1 85 ? -1.881 36.25 -0.191 1 96.19 85 LYS A O 1
ATOM 653 N N . ARG A 1 86 ? -3.281 34.75 0.649 1 97.06 86 ARG A N 1
ATOM 654 C CA . ARG A 1 86 ? -3.648 35.594 1.781 1 97.06 86 ARG A CA 1
ATOM 655 C C . ARG A 1 86 ? -2.443 35.844 2.678 1 97.06 86 ARG A C 1
ATOM 657 O O . ARG A 1 86 ? -2.229 37 3.115 1 97.06 86 ARG A O 1
ATOM 664 N N . MET A 1 87 ? -1.676 34.812 2.932 1 97.25 87 MET A N 1
ATOM 665 C CA . MET A 1 87 ? -0.476 34.969 3.754 1 97.25 87 MET A CA 1
ATOM 666 C C . MET A 1 87 ? 0.516 35.938 3.111 1 97.25 87 MET A C 1
ATOM 668 O O . MET A 1 87 ? 1.083 36.781 3.789 1 97.25 87 MET A O 1
ATOM 672 N N . ILE A 1 88 ? 0.669 35.812 1.836 1 97.19 88 ILE A N 1
ATOM 673 C CA . ILE A 1 88 ? 1.634 36.625 1.12 1 97.19 88 ILE A CA 1
ATOM 674 C C . ILE A 1 88 ? 1.164 38.094 1.115 1 97.19 88 ILE A C 1
ATOM 676 O O . ILE A 1 88 ? 1.947 39 1.386 1 97.19 88 ILE A O 1
ATOM 680 N N . ALA A 1 89 ? -0.079 38.219 0.835 1 97.5 89 ALA A N 1
ATOM 681 C CA . ALA A 1 89 ? -0.635 39.562 0.788 1 97.5 89 ALA A CA 1
ATOM 682 C C . ALA A 1 89 ? -0.538 40.25 2.148 1 97.5 89 ALA A C 1
ATOM 684 O O . ALA A 1 89 ? -0.269 41.469 2.23 1 97.5 89 ALA A O 1
ATOM 685 N N . ALA A 1 90 ? -0.768 39.5 3.188 1 97.88 90 ALA A N 1
ATOM 686 C CA . ALA A 1 90 ? -0.728 40.031 4.547 1 97.88 90 ALA A CA 1
ATOM 687 C C . ALA A 1 90 ? 0.702 40.344 4.969 1 97.88 90 ALA A C 1
ATOM 689 O O . ALA A 1 90 ? 0.919 41.062 5.961 1 97.88 90 ALA A O 1
ATOM 690 N N . SER A 1 91 ? 1.676 39.875 4.184 1 97.06 91 SER A N 1
ATOM 691 C CA . SER A 1 91 ? 3.082 40.062 4.531 1 97.06 91 SER A CA 1
ATOM 692 C C . SER A 1 91 ? 3.844 40.75 3.4 1 97.06 91 SER A C 1
ATOM 694 O O . SER A 1 91 ? 5.012 40.438 3.158 1 97.06 91 SER A O 1
ATOM 696 N N . ILE A 1 92 ? 3.229 41.594 2.729 1 96.12 92 ILE A N 1
ATOM 697 C CA . ILE A 1 92 ? 3.766 42.188 1.514 1 96.12 92 ILE A CA 1
ATOM 698 C C . ILE A 1 92 ? 5.004 43 1.851 1 96.12 92 ILE A C 1
ATOM 700 O O . ILE A 1 92 ? 5.906 43.156 1.021 1 96.12 92 ILE A O 1
ATOM 704 N N . GLU A 1 93 ? 5.125 43.562 3.041 1 95.94 93 GLU A N 1
ATOM 705 C CA . GLU A 1 93 ? 6.215 44.438 3.455 1 95.94 93 GLU A CA 1
ATOM 706 C C . GLU A 1 93 ? 7.484 43.625 3.748 1 95.94 93 GLU A C 1
ATOM 708 O O . GLU A 1 93 ? 8.57 44.188 3.855 1 95.94 93 GLU A O 1
ATOM 713 N N . LEU A 1 94 ? 7.359 42.312 3.896 1 97.44 94 LEU A N 1
ATOM 714 C CA . LEU A 1 94 ? 8.5 41.469 4.246 1 97.44 94 LEU A CA 1
ATOM 715 C C . LEU A 1 94 ? 9.344 41.156 3.012 1 97.44 94 LEU A C 1
ATOM 717 O O . LEU A 1 94 ? 8.812 41.062 1.903 1 97.44 94 LEU A O 1
ATOM 721 N N . ALA A 1 95 ? 10.625 40.969 3.27 1 97.69 95 ALA A N 1
ATOM 722 C CA . ALA A 1 95 ? 11.547 40.562 2.205 1 97.69 95 ALA A CA 1
ATOM 723 C C . ALA A 1 95 ? 11.547 39.062 1.999 1 97.69 95 ALA A C 1
ATOM 725 O O . ALA A 1 95 ? 10.992 38.312 2.812 1 97.69 95 ALA A O 1
ATOM 726 N N . ASP A 1 96 ? 12.18 38.656 0.958 1 97.25 96 ASP A N 1
ATOM 727 C CA . ASP A 1 96 ? 12.188 37.25 0.584 1 97.25 96 ASP A CA 1
ATOM 728 C C . ASP A 1 96 ? 12.883 36.406 1.646 1 97.25 96 ASP A C 1
ATOM 730 O O . ASP A 1 96 ? 12.547 35.25 1.836 1 97.25 96 ASP A O 1
ATOM 734 N N . ASN A 1 97 ? 13.797 36.969 2.391 1 97.31 97 ASN A N 1
ATOM 735 C CA . ASN A 1 97 ? 14.562 36.219 3.373 1 97.31 97 ASN A CA 1
ATOM 736 C C . ASN A 1 97 ? 13.953 36.344 4.77 1 97.31 97 ASN A C 1
ATOM 738 O O . ASN A 1 97 ? 14.508 35.812 5.738 1 97.31 97 ASN A O 1
ATOM 742 N N . ASP A 1 98 ? 12.812 37.062 4.84 1 98.12 98 ASP A N 1
ATOM 743 C CA . ASP A 1 98 ? 12.086 37.156 6.102 1 98.12 98 ASP A CA 1
ATOM 744 C C . ASP A 1 98 ? 11.234 35.906 6.336 1 98.12 98 ASP A C 1
ATOM 746 O O . ASP A 1 98 ? 11.125 35.031 5.465 1 98.12 98 ASP A O 1
ATOM 750 N N . TYR A 1 99 ? 10.688 35.781 7.602 1 98.38 99 TYR A N 1
ATOM 751 C CA . TYR A 1 99 ? 10 34.562 7.957 1 98.38 99 TYR A CA 1
ATOM 752 C C . TYR A 1 99 ? 8.609 34.844 8.508 1 98.38 99 TYR A C 1
ATOM 754 O O . TYR A 1 99 ? 8.383 35.906 9.109 1 98.38 99 TYR A O 1
ATOM 762 N N . ILE A 1 100 ? 7.754 33.844 8.266 1 98.5 100 ILE A N 1
ATOM 763 C CA . ILE A 1 100 ? 6.395 33.844 8.797 1 98.5 100 ILE A CA 1
ATOM 764 C C . ILE A 1 100 ? 6.207 32.656 9.734 1 98.5 100 ILE A C 1
ATOM 766 O O . ILE A 1 100 ? 6.594 31.547 9.406 1 98.5 100 ILE A O 1
ATOM 770 N N . VAL A 1 101 ? 5.707 32.906 10.891 1 98.62 101 VAL A N 1
ATOM 771 C CA . VAL A 1 101 ? 5.156 31.875 11.742 1 98.62 101 VAL A CA 1
ATOM 772 C C . VAL A 1 101 ? 3.639 31.812 11.578 1 98.62 101 VAL A C 1
ATOM 774 O O . VAL A 1 101 ? 2.943 32.812 11.836 1 98.62 101 VAL A O 1
ATOM 777 N N . ARG A 1 102 ? 3.156 30.734 11.148 1 98.5 102 ARG A N 1
ATOM 778 C CA . ARG A 1 102 ? 1.718 30.594 10.938 1 98.5 102 ARG A CA 1
ATOM 779 C C . ARG A 1 102 ? 1.094 29.703 12.016 1 98.5 102 ARG A C 1
ATOM 781 O O . ARG A 1 102 ? 1.584 28.594 12.281 1 98.5 102 ARG A O 1
ATOM 788 N N . ILE A 1 103 ? 0.026 30.094 12.586 1 98.12 103 ILE A N 1
ATOM 789 C CA . ILE A 1 103 ? -0.744 29.375 13.586 1 98.12 103 ILE A CA 1
ATOM 790 C C . ILE A 1 103 ? -2.225 29.391 13.219 1 98.12 103 ILE A C 1
ATOM 792 O O . ILE A 1 103 ? -2.766 30.453 12.867 1 98.12 103 ILE A O 1
ATOM 796 N N . ASP A 1 104 ? -2.82 28.281 13.258 1 96.06 104 ASP A N 1
ATOM 797 C CA . ASP A 1 104 ? -4.262 28.234 13.023 1 96.06 104 ASP A CA 1
ATOM 798 C C . ASP A 1 104 ? -5.027 28.781 14.227 1 96.06 104 ASP A C 1
ATOM 800 O O . ASP A 1 104 ? -4.664 28.5 15.375 1 96.06 104 ASP A O 1
ATOM 804 N N . GLY A 1 105 ? -6.055 29.484 13.922 1 95.5 105 GLY A N 1
ATOM 805 C CA . GLY A 1 105 ? -6.836 30.141 14.969 1 95.5 105 GLY A CA 1
ATOM 806 C C . GLY A 1 105 ? -7.402 29.156 15.977 1 95.5 105 GLY A C 1
ATOM 807 O O . GLY A 1 105 ? -7.621 29.516 17.141 1 95.5 105 GLY A O 1
ATOM 808 N N . ILE A 1 106 ? -7.59 27.922 15.555 1 92.56 106 ILE A N 1
ATOM 809 C CA . ILE A 1 106 ? -8.188 26.922 16.422 1 92.56 106 ILE A CA 1
ATOM 810 C C . ILE A 1 106 ? -7.129 26.344 17.359 1 92.56 106 ILE A C 1
ATOM 812 O O . ILE A 1 106 ? -7.453 25.688 18.344 1 92.56 106 ILE A O 1
ATOM 816 N N . HIS A 1 107 ? -5.871 26.625 17.156 1 94.5 107 HIS A N 1
ATOM 817 C CA . HIS A 1 107 ? -4.785 26.031 17.938 1 94.5 107 HIS A CA 1
ATOM 818 C C . HIS A 1 107 ? -4.473 26.875 19.172 1 94.5 107 HIS A C 1
ATOM 820 O O . HIS A 1 107 ? -3.332 27.312 19.359 1 94.5 107 HIS A O 1
ATOM 826 N N . PHE A 1 108 ? -5.414 27.016 20.062 1 92.12 108 PHE A N 1
ATOM 827 C CA . PHE A 1 108 ? -5.254 27.875 21.234 1 92.12 108 PHE A CA 1
ATOM 828 C C . PHE A 1 108 ? -4.289 27.25 22.234 1 92.12 108 PHE A C 1
ATOM 830 O O . PHE A 1 108 ? -3.832 27.906 23.172 1 92.12 108 PHE A O 1
ATOM 837 N N . CYS A 1 109 ? -3.895 25.953 21.984 1 93.5 109 CYS A N 1
ATOM 838 C CA . CYS A 1 109 ? -2.904 25.281 22.828 1 93.5 109 CYS A CA 1
ATOM 839 C C . CYS A 1 109 ? -1.631 25 22.031 1 93.5 109 CYS A C 1
ATOM 841 O O . CYS A 1 109 ? -0.902 24.047 22.344 1 93.5 109 CYS A O 1
ATOM 843 N N . PHE A 1 110 ? -1.373 25.766 20.984 1 97 110 PHE A N 1
ATOM 844 C CA . PHE A 1 110 ? -0.157 25.484 20.234 1 97 110 PHE A CA 1
ATOM 845 C C . PHE A 1 110 ? 1.069 25.562 21.141 1 97 110 PHE A C 1
ATOM 847 O O . PHE A 1 110 ? 1.102 26.344 22.078 1 97 110 PHE A O 1
ATOM 854 N N . ASP A 1 111 ? 2.023 24.766 20.891 1 98.12 111 ASP A N 1
ATOM 855 C CA . ASP A 1 111 ? 3.223 24.703 21.719 1 98.12 111 ASP A CA 1
ATOM 856 C C . ASP A 1 111 ? 4.188 25.828 21.391 1 98.12 111 ASP A C 1
ATOM 858 O O . ASP A 1 111 ? 4.852 25.797 20.344 1 98.12 111 ASP A O 1
ATOM 862 N N . VAL A 1 112 ? 4.332 26.734 22.297 1 97.94 112 VAL A N 1
ATOM 863 C CA . VAL A 1 112 ? 5.102 27.969 22.094 1 97.94 112 VAL A CA 1
ATOM 864 C C . VAL A 1 112 ? 6.582 27.625 21.938 1 97.94 112 VAL A C 1
ATOM 866 O O . VAL A 1 112 ? 7.27 28.172 21.078 1 97.94 112 VAL A O 1
ATOM 869 N N . ASP A 1 113 ? 7.039 26.734 22.75 1 97.94 113 ASP A N 1
ATOM 870 C CA . ASP A 1 113 ? 8.453 26.359 22.719 1 97.94 113 ASP A CA 1
ATOM 871 C C . ASP A 1 113 ? 8.828 25.75 21.375 1 97.94 113 ASP A C 1
ATOM 873 O O . ASP A 1 113 ? 9.875 26.062 20.812 1 97.94 113 ASP A O 1
ATOM 877 N N . LEU A 1 114 ? 8 24.891 20.875 1 98.25 114 LEU A N 1
ATOM 878 C CA . LEU A 1 114 ? 8.266 24.266 19.594 1 98.25 114 LEU A CA 1
ATOM 879 C C . LEU A 1 114 ? 8.273 25.312 18.469 1 98.25 114 LEU A C 1
ATOM 881 O O . LEU A 1 114 ? 9.109 25.25 17.562 1 98.25 114 LEU A O 1
ATOM 885 N N . SER A 1 115 ? 7.344 26.219 18.516 1 98.31 115 SER A N 1
ATOM 886 C CA . SER A 1 115 ? 7.266 27.25 17.5 1 98.31 115 SER A CA 1
ATOM 887 C C . SER A 1 115 ? 8.523 28.109 17.5 1 98.31 115 SER A C 1
ATOM 889 O O . SER A 1 115 ? 9.055 28.453 16.438 1 98.31 115 SER A O 1
ATOM 891 N N . GLN A 1 116 ? 8.977 28.453 18.672 1 98.19 116 GLN A N 1
ATOM 892 C CA . GLN A 1 116 ? 10.18 29.281 18.797 1 98.19 116 GLN A CA 1
ATOM 893 C C . GLN A 1 116 ? 11.414 28.516 18.328 1 98.19 116 GLN A C 1
ATOM 895 O O . GLN A 1 116 ? 12.297 29.078 17.672 1 98.19 116 GLN A O 1
ATOM 900 N N . LYS A 1 117 ? 11.422 27.297 18.672 1 98.19 117 LYS A N 1
ATOM 901 C CA . LYS A 1 117 ? 12.531 26.453 18.219 1 98.19 117 LYS A CA 1
ATOM 902 C C . LYS A 1 117 ? 12.547 26.328 16.703 1 98.19 117 LYS A C 1
ATOM 904 O O . LYS A 1 117 ? 13.609 26.391 16.078 1 98.19 117 LYS A O 1
ATOM 909 N N . MET A 1 118 ? 11.43 26.125 16.125 1 98.5 118 MET A N 1
ATOM 910 C CA . MET A 1 118 ? 11.344 26.016 14.672 1 98.5 118 MET A CA 1
ATOM 911 C C . MET A 1 118 ? 11.789 27.312 14.008 1 98.5 118 MET A C 1
ATOM 913 O O . MET A 1 118 ? 12.516 27.281 13.008 1 98.5 118 MET A O 1
ATOM 917 N N . LEU A 1 119 ? 11.352 28.422 14.555 1 98.19 119 LEU A N 1
ATOM 918 C CA . LEU A 1 119 ? 11.758 29.719 14.008 1 98.19 119 LEU A CA 1
ATOM 919 C C . LEU A 1 119 ? 13.266 29.906 14.078 1 98.19 119 LEU A C 1
ATOM 921 O O . LEU A 1 119 ? 13.891 30.328 13.109 1 98.19 119 LEU A O 1
ATOM 925 N N . ALA A 1 120 ? 13.852 29.578 15.203 1 97.75 120 ALA A N 1
ATOM 926 C CA . ALA A 1 120 ? 15.297 29.688 15.375 1 97.75 120 ALA A CA 1
ATOM 927 C C . ALA A 1 120 ? 16.031 28.828 14.359 1 97.75 120 ALA A C 1
ATOM 929 O O . ALA A 1 120 ? 17.031 29.266 13.766 1 97.75 120 ALA A O 1
ATOM 930 N N . LEU A 1 121 ? 15.57 27.641 14.172 1 97.94 121 LEU A N 1
ATOM 931 C CA . LEU A 1 121 ? 16.188 26.734 13.219 1 97.94 121 LEU A CA 1
ATOM 932 C C . LEU A 1 121 ? 16.047 27.234 11.789 1 97.94 121 LEU A C 1
ATOM 934 O O . LEU A 1 121 ? 16.969 27.125 10.984 1 97.94 121 LEU A O 1
ATOM 938 N N . ALA A 1 122 ? 14.875 27.719 11.508 1 98.31 122 ALA A N 1
ATOM 939 C CA . ALA A 1 122 ? 14.633 28.266 10.172 1 98.31 122 ALA A CA 1
ATOM 940 C C . ALA A 1 122 ? 15.609 29.391 9.852 1 98.31 122 ALA A C 1
ATOM 942 O O . ALA A 1 122 ? 16.156 29.453 8.75 1 98.31 122 ALA A O 1
ATOM 943 N N . LEU A 1 123 ? 15.836 30.25 10.812 1 97.44 123 LEU A N 1
ATOM 944 C CA . LEU A 1 123 ? 16.75 31.375 10.648 1 97.44 123 LEU A CA 1
ATOM 945 C C . LEU A 1 123 ? 18.188 30.891 10.516 1 97.44 123 LEU A C 1
ATOM 947 O O . LEU A 1 123 ? 18.922 31.344 9.641 1 97.44 123 LEU A O 1
ATOM 951 N N . GLN A 1 124 ? 18.516 29.953 11.312 1 97.44 124 GLN A N 1
ATOM 952 C CA . GLN A 1 124 ? 19.875 29.438 11.352 1 97.44 124 GLN A CA 1
ATOM 953 C C . GLN A 1 124 ? 20.234 28.688 10.07 1 97.44 124 GLN A C 1
ATOM 955 O O . GLN A 1 124 ? 21.328 28.844 9.531 1 97.44 124 GLN A O 1
ATOM 960 N N . LYS A 1 125 ? 19.297 27.953 9.57 1 97.38 125 LYS A N 1
ATOM 961 C CA . LYS A 1 125 ? 19.594 27.047 8.461 1 97.38 125 LYS A CA 1
ATOM 962 C C . LYS A 1 125 ? 19 27.562 7.152 1 97.38 125 LYS A C 1
ATOM 964 O O . LYS A 1 125 ? 19.078 26.891 6.121 1 97.38 125 LYS A O 1
ATOM 969 N N . LYS A 1 126 ? 18.328 28.719 7.254 1 97.5 126 LYS A N 1
ATOM 970 C CA . LYS A 1 126 ? 17.703 29.344 6.09 1 97.5 126 LYS A CA 1
ATOM 971 C C . LYS A 1 126 ? 16.688 28.391 5.441 1 97.5 126 LYS A C 1
ATOM 973 O O . LYS A 1 126 ? 16.75 28.156 4.23 1 97.5 126 LYS A O 1
ATOM 978 N N . LEU A 1 127 ? 15.836 27.828 6.266 1 98.25 127 LEU A N 1
ATOM 979 C CA . LEU A 1 127 ? 14.859 26.844 5.797 1 98.25 127 LEU A CA 1
ATOM 980 C C . LEU A 1 127 ? 13.727 27.531 5.047 1 98.25 127 LEU A C 1
ATOM 982 O O . LEU A 1 127 ? 13.289 28.625 5.43 1 98.25 127 LEU A O 1
ATOM 986 N N . ASP A 1 128 ? 13.258 26.828 4.02 1 98.56 128 ASP A N 1
ATOM 987 C CA . ASP A 1 128 ? 12.07 27.297 3.303 1 98.56 128 ASP A CA 1
ATOM 988 C C . ASP A 1 128 ? 10.797 27.016 4.105 1 98.56 128 ASP A C 1
ATOM 990 O O . ASP A 1 128 ? 9.836 27.781 4.043 1 98.56 128 ASP A O 1
ATOM 994 N N . CYS A 1 129 ? 10.836 25.906 4.777 1 98.56 129 CYS A N 1
ATOM 995 C CA . CYS A 1 129 ? 9.703 25.484 5.59 1 98.56 129 CYS A CA 1
ATOM 996 C C . CYS A 1 129 ? 10.141 24.516 6.684 1 98.56 129 CYS A C 1
ATOM 998 O O . CYS A 1 129 ? 10.969 23.641 6.445 1 98.56 129 CYS A O 1
ATOM 1000 N N . ILE A 1 130 ? 9.664 24.734 7.848 1 98.38 130 ILE A N 1
ATOM 1001 C CA . ILE A 1 130 ? 9.82 23.766 8.93 1 98.38 130 ILE A CA 1
ATOM 1002 C C . ILE A 1 130 ? 8.492 23.578 9.648 1 98.38 130 ILE A C 1
ATOM 1004 O O . ILE A 1 130 ? 7.75 24.531 9.875 1 98.38 130 ILE A O 1
ATOM 1008 N N . LYS A 1 131 ? 8.18 22.359 9.906 1 97.69 131 LYS A N 1
ATOM 1009 C CA . LYS A 1 131 ? 6.953 22.031 10.625 1 97.69 131 LYS A CA 1
ATOM 1010 C C . LYS A 1 131 ? 7.152 20.797 11.508 1 97.69 131 LYS A C 1
ATOM 1012 O O . LYS A 1 131 ? 8.258 20.25 11.578 1 97.69 131 LYS A O 1
ATOM 1017 N N . LEU A 1 132 ? 6.172 20.5 12.227 1 96.75 132 LEU A N 1
ATOM 1018 C CA . LEU A 1 132 ? 6.156 19.297 13.039 1 96.75 132 LEU A CA 1
ATOM 1019 C C . LEU A 1 132 ? 5.746 18.094 12.195 1 96.75 132 LEU A C 1
ATOM 1021 O O . LEU A 1 132 ? 5.227 18.25 11.086 1 96.75 132 LEU A O 1
ATOM 1025 N N . PRO A 1 133 ? 6.027 16.891 12.664 1 95.12 133 PRO A N 1
ATOM 1026 C CA . PRO A 1 133 ? 5.629 15.688 11.922 1 95.12 133 PRO A CA 1
ATOM 1027 C C . PRO A 1 133 ? 4.133 15.648 11.625 1 95.12 133 PRO A C 1
ATOM 1029 O O . PRO A 1 133 ? 3.328 16.188 12.391 1 95.12 133 PRO A O 1
ATOM 1032 N N . ALA A 1 134 ? 3.793 14.977 10.555 1 94.5 134 ALA A N 1
ATOM 1033 C CA . ALA A 1 134 ? 2.428 15.008 10.039 1 94.5 134 ALA A CA 1
ATOM 1034 C C . ALA A 1 134 ? 1.453 14.375 11.031 1 94.5 134 ALA A C 1
ATOM 1036 O O . ALA A 1 134 ? 0.265 14.703 11.039 1 94.5 134 ALA A O 1
ATOM 1037 N N . ASP A 1 135 ? 1.95 13.477 11.828 1 95 135 ASP A N 1
ATOM 1038 C CA . ASP A 1 135 ? 1.069 12.781 12.766 1 95 135 ASP A CA 1
ATOM 1039 C C . ASP A 1 135 ? 1.114 13.438 14.148 1 95 135 ASP A C 1
ATOM 1041 O O . ASP A 1 135 ? 0.602 12.875 15.117 1 95 135 ASP A O 1
ATOM 1045 N N . PHE A 1 136 ? 1.818 14.602 14.305 1 96.19 136 PHE A N 1
ATOM 1046 C CA . PHE A 1 136 ? 1.813 15.391 15.531 1 96.19 136 PHE A CA 1
ATOM 1047 C C . PHE A 1 136 ? 0.442 16.016 15.773 1 96.19 136 PHE A C 1
ATOM 1049 O O . PHE A 1 136 ? -0.259 16.359 14.82 1 96.19 136 PHE A O 1
ATOM 1056 N N . PRO A 1 137 ? 0.009 16.125 17.031 1 95.38 137 PRO A N 1
ATOM 1057 C CA . PRO A 1 137 ? -1.307 16.719 17.281 1 95.38 137 PRO A CA 1
ATOM 1058 C C . PRO A 1 137 ? -1.438 18.125 16.672 1 95.38 137 PRO A C 1
ATOM 1060 O O . PRO A 1 137 ? -0.694 19.031 17.047 1 95.38 137 PRO A O 1
ATOM 1063 N N . VAL A 1 138 ? -2.365 18.234 15.906 1 93.19 138 VAL A N 1
ATOM 1064 C CA . VAL A 1 138 ? -2.51 19.469 15.125 1 93.19 138 VAL A CA 1
ATOM 1065 C C . VAL A 1 138 ? -2.75 20.641 16.062 1 93.19 138 VAL A C 1
ATOM 1067 O O . VAL A 1 138 ? -2.299 21.766 15.805 1 93.19 138 VAL A O 1
ATOM 1070 N N . HIS A 1 139 ? -3.367 20.453 17.188 1 93.56 139 HIS A N 1
ATOM 1071 C CA . HIS A 1 139 ? -3.74 21.516 18.109 1 93.56 139 HIS A CA 1
ATOM 1072 C C . HIS A 1 139 ? -2.508 22.172 18.734 1 93.56 139 HIS A C 1
ATOM 1074 O O . HIS A 1 139 ? -2.582 23.281 19.266 1 93.56 139 HIS A O 1
ATOM 1080 N N . PHE A 1 140 ? -1.445 21.484 18.703 1 97.25 140 PHE A N 1
ATOM 1081 C CA . PHE A 1 140 ? -0.218 21.984 19.312 1 97.25 140 PHE A CA 1
ATOM 1082 C C . PHE A 1 140 ? 0.739 22.5 18.25 1 97.25 140 PHE A C 1
ATOM 1084 O O . PHE A 1 140 ? 1.858 22.906 18.562 1 97.25 140 PHE A O 1
ATOM 1091 N N . SER A 1 141 ? 0.3 22.562 17.062 1 96.81 141 SER A N 1
ATOM 1092 C CA . SER A 1 141 ? 1.233 22.719 15.945 1 96.81 141 SER A CA 1
ATOM 1093 C C . SER A 1 141 ? 1.234 24.156 15.43 1 96.81 141 SER A C 1
ATOM 1095 O O . SER A 1 141 ? 0.3 24.922 15.695 1 96.81 141 SER A O 1
ATOM 1097 N N . SER A 1 142 ? 2.268 24.578 14.82 1 97.94 142 SER A N 1
ATOM 1098 C CA . SER A 1 142 ? 2.51 25.766 13.992 1 97.94 142 SER A CA 1
ATOM 1099 C C . SER A 1 142 ? 3.498 25.453 12.867 1 97.94 142 SER A C 1
ATOM 1101 O O . SER A 1 142 ? 3.996 24.328 12.766 1 97.94 142 SER A O 1
ATOM 1103 N N . GLU A 1 143 ? 3.668 26.375 11.984 1 97.88 143 GLU A N 1
ATOM 1104 C CA . GLU A 1 143 ? 4.648 26.219 10.914 1 97.88 143 GLU A CA 1
ATOM 1105 C C . GLU A 1 143 ? 5.438 27.516 10.695 1 97.88 143 GLU A C 1
ATOM 1107 O O . GLU A 1 143 ? 4.969 28.594 11.047 1 97.88 143 GLU A O 1
ATOM 1112 N N . VAL A 1 144 ? 6.586 27.359 10.148 1 98.75 144 VAL A N 1
ATOM 1113 C CA . VAL A 1 144 ? 7.418 28.5 9.789 1 98.75 144 VAL A CA 1
ATOM 1114 C C . VAL A 1 144 ? 7.766 28.438 8.305 1 98.75 144 VAL A C 1
ATOM 1116 O O . VAL A 1 144 ? 8.164 27.391 7.793 1 98.75 144 VAL A O 1
ATOM 1119 N N . PHE A 1 145 ? 7.602 29.562 7.637 1 98.69 145 PHE A N 1
ATOM 1120 C CA . PHE A 1 145 ? 7.871 29.656 6.207 1 98.69 145 PHE A CA 1
ATOM 1121 C C . PHE A 1 145 ? 8.836 30.797 5.906 1 98.69 145 PHE A C 1
ATOM 1123 O O . PHE A 1 145 ? 8.742 31.859 6.508 1 98.69 145 PHE A O 1
ATOM 1130 N N . ARG A 1 146 ? 9.688 30.594 4.996 1 98.62 146 ARG A N 1
ATOM 1131 C CA . ARG A 1 146 ? 10.375 31.703 4.359 1 98.62 146 ARG A CA 1
ATOM 1132 C C . ARG A 1 146 ? 9.477 32.406 3.344 1 98.62 146 ARG A C 1
ATOM 1134 O O . ARG A 1 146 ? 8.852 31.75 2.506 1 98.62 146 ARG A O 1
ATOM 1141 N N . VAL A 1 147 ? 9.477 33.719 3.369 1 98.19 147 VAL A N 1
ATOM 1142 C CA . VAL A 1 147 ? 8.555 34.5 2.545 1 98.19 147 VAL A CA 1
ATOM 1143 C C . VAL A 1 147 ? 8.852 34.25 1.067 1 98.19 147 VAL A C 1
ATOM 1145 O O . VAL A 1 147 ? 7.938 34.031 0.274 1 98.19 147 VAL A O 1
ATOM 1148 N N . GLY A 1 148 ? 10.078 34.219 0.723 1 97.88 148 GLY A N 1
ATOM 1149 C CA . GLY A 1 148 ? 10.469 34 -0.659 1 97.88 148 GLY A CA 1
ATOM 1150 C C . GLY A 1 148 ? 9.992 32.656 -1.196 1 97.88 148 GLY A C 1
ATOM 1151 O O . GLY A 1 148 ? 9.625 32.562 -2.365 1 97.88 148 GLY A O 1
ATOM 1152 N N . ALA A 1 149 ? 10.031 31.641 -0.368 1 98 149 ALA A N 1
ATOM 1153 C CA . ALA A 1 149 ? 9.57 30.312 -0.782 1 98 149 ALA A CA 1
ATOM 1154 C C . ALA A 1 149 ? 8.078 30.312 -1.075 1 98 149 ALA A C 1
ATOM 1156 O O . ALA A 1 149 ? 7.625 29.688 -2.035 1 98 149 ALA A O 1
ATOM 1157 N N . LEU A 1 150 ? 7.324 31 -0.298 1 97.75 150 LEU A N 1
ATOM 1158 C CA . LEU A 1 150 ? 5.887 31.109 -0.526 1 97.75 150 LEU A CA 1
ATOM 1159 C C . LEU A 1 150 ? 5.598 31.844 -1.827 1 97.75 150 LEU A C 1
ATOM 1161 O O . LEU A 1 150 ? 4.715 31.438 -2.59 1 97.75 150 LEU A O 1
ATOM 1165 N N . ARG A 1 151 ? 6.324 32.906 -2.045 1 96.88 151 ARG A N 1
ATOM 1166 C CA . ARG A 1 151 ? 6.141 33.688 -3.262 1 96.88 151 ARG A CA 1
ATOM 1167 C C . ARG A 1 151 ? 6.457 32.844 -4.5 1 96.88 151 ARG A C 1
ATOM 1169 O O . ARG A 1 151 ? 5.746 32.938 -5.504 1 96.88 151 ARG A O 1
ATOM 1176 N N . GLU A 1 152 ? 7.477 32.125 -4.41 1 95.31 152 GLU A N 1
ATOM 1177 C CA . GLU A 1 152 ? 7.832 31.219 -5.512 1 95.31 152 GLU A CA 1
ATOM 1178 C C . GLU A 1 152 ? 6.742 30.172 -5.742 1 95.31 152 GLU A C 1
ATOM 1180 O O . GLU A 1 152 ? 6.438 29.844 -6.887 1 95.31 152 GLU A O 1
ATOM 1185 N N . LEU A 1 153 ? 6.199 29.656 -4.648 1 95.5 153 LEU A N 1
ATOM 1186 C CA . LEU A 1 153 ? 5.168 28.625 -4.742 1 95.5 153 LEU A CA 1
ATOM 1187 C C . LEU A 1 153 ? 3.934 29.156 -5.465 1 95.5 153 LEU A C 1
ATOM 1189 O O . LEU A 1 153 ? 3.334 28.453 -6.281 1 95.5 153 LEU A O 1
ATOM 1193 N N . VAL A 1 154 ? 3.559 30.344 -5.219 1 92.81 154 VAL A N 1
ATOM 1194 C CA . VAL A 1 154 ? 2.389 30.938 -5.852 1 92.81 154 VAL A CA 1
ATOM 1195 C C . VAL A 1 154 ? 2.568 30.953 -7.367 1 92.81 154 VAL A C 1
ATOM 1197 O O . VAL A 1 154 ? 1.619 30.688 -8.117 1 92.81 154 VAL A O 1
ATOM 1200 N N . LYS A 1 155 ? 3.738 31.188 -7.801 1 89.19 155 LYS A N 1
ATOM 1201 C CA . LYS A 1 155 ? 4.035 31.234 -9.234 1 89.19 155 LYS A CA 1
ATOM 1202 C C . LYS A 1 155 ? 3.924 29.859 -9.867 1 89.19 155 LYS A C 1
ATOM 1204 O O . LYS A 1 155 ? 3.559 29.719 -11.031 1 89.19 155 LYS A O 1
ATOM 1209 N N . LEU A 1 156 ? 4.172 28.891 -9.086 1 89.88 156 LEU A N 1
ATOM 1210 C CA . LEU A 1 156 ? 4.184 27.516 -9.578 1 89.88 156 LEU A CA 1
ATOM 1211 C C . LEU A 1 156 ? 2.771 26.953 -9.641 1 89.88 156 LEU A C 1
ATOM 1213 O O . LEU A 1 156 ? 2.494 26.047 -10.445 1 89.88 156 LEU A O 1
ATOM 1217 N N . LEU A 1 157 ? 1.844 27.359 -8.828 1 87.5 157 LEU A N 1
ATOM 1218 C CA . LEU A 1 157 ? 0.552 26.719 -8.633 1 87.5 157 LEU A CA 1
ATOM 1219 C C . LEU A 1 157 ? -0.451 27.172 -9.688 1 87.5 157 LEU A C 1
ATOM 1221 O O . LEU A 1 157 ? -1.659 26.984 -9.523 1 87.5 157 LEU A O 1
ATOM 1225 N N . ASP A 1 158 ? -0.138 27.531 -10.852 1 78.94 158 ASP A N 1
ATOM 1226 C CA . ASP A 1 158 ? -1.047 27.922 -11.93 1 78.94 158 ASP A CA 1
ATOM 1227 C C . ASP A 1 158 ? -1.604 26.703 -12.648 1 78.94 158 ASP A C 1
ATOM 1229 O O . ASP A 1 158 ? -2.465 26.828 -13.523 1 78.94 158 ASP A O 1
ATOM 1233 N N . LYS A 1 159 ? -1.398 25.438 -12.188 1 81.19 159 LYS A N 1
ATOM 1234 C CA . LYS A 1 159 ? -1.921 24.188 -12.758 1 81.19 159 LYS A CA 1
ATOM 1235 C C . LYS A 1 159 ? -3.07 23.641 -11.914 1 81.19 159 LYS A C 1
ATOM 1237 O O . LYS A 1 159 ? -3 23.641 -10.688 1 81.19 159 LYS A O 1
ATOM 1242 N N . PRO A 1 160 ? -4.059 23.156 -12.547 1 80.44 160 PRO A N 1
ATOM 1243 C CA . PRO A 1 160 ? -5.242 22.672 -11.828 1 80.44 160 PRO A CA 1
ATOM 1244 C C . PRO A 1 160 ? -4.918 21.562 -10.836 1 80.44 160 PRO A C 1
ATOM 1246 O O . PRO A 1 160 ? -5.488 21.516 -9.742 1 80.44 160 PRO A O 1
ATOM 1249 N N . GLU A 1 161 ? -3.918 20.719 -11.172 1 81.62 161 GLU A N 1
ATOM 1250 C CA . GLU A 1 161 ? -3.59 19.578 -10.328 1 81.62 161 GLU A CA 1
ATOM 1251 C C . GLU A 1 161 ? -2.91 20.016 -9.039 1 81.62 161 GLU A C 1
ATOM 1253 O O . GLU A 1 161 ? -2.842 19.25 -8.07 1 81.62 161 GLU A O 1
ATOM 1258 N N . LEU A 1 162 ? -2.5 21.281 -9.039 1 88.62 162 LEU A N 1
ATOM 1259 C CA . LEU A 1 162 ? -1.746 21.766 -7.895 1 88.62 162 LEU A CA 1
ATOM 1260 C C . LEU A 1 162 ? -2.578 22.75 -7.078 1 88.62 162 LEU A C 1
ATOM 1262 O O . LEU A 1 162 ? -2.109 23.281 -6.066 1 88.62 162 LEU A O 1
ATOM 1266 N N . GLU A 1 163 ? -3.811 22.922 -7.426 1 87.25 163 GLU A N 1
ATOM 1267 C CA . GLU A 1 163 ? -4.672 23.938 -6.828 1 87.25 163 GLU A CA 1
ATOM 1268 C C . GLU A 1 163 ? -4.859 23.688 -5.332 1 87.25 163 GLU A C 1
ATOM 1270 O O . GLU A 1 163 ? -4.988 24.641 -4.555 1 87.25 163 GLU A O 1
ATOM 1275 N N . LYS A 1 164 ? -4.844 22.438 -4.914 1 88.62 164 LYS A N 1
ATOM 1276 C CA . LYS A 1 164 ? -5.062 22.078 -3.52 1 88.62 164 LYS A CA 1
ATOM 1277 C C . LYS A 1 164 ? -3.986 22.672 -2.617 1 88.62 164 LYS A C 1
ATOM 1279 O O . LYS A 1 164 ? -4.227 22.906 -1.434 1 88.62 164 LYS A O 1
ATOM 1284 N N . PHE A 1 165 ? -2.861 23.047 -3.199 1 93.25 165 PHE A N 1
ATOM 1285 C CA . PHE A 1 165 ? -1.736 23.516 -2.398 1 93.25 165 PHE A CA 1
ATOM 1286 C C . PHE A 1 165 ? -1.855 25 -2.119 1 93.25 165 PHE A C 1
ATOM 1288 O O . PHE A 1 165 ? -1.128 25.547 -1.282 1 93.25 165 PHE A O 1
ATOM 1295 N N . ASN A 1 166 ? -2.834 25.672 -2.758 1 92.25 166 ASN A N 1
ATOM 1296 C CA . ASN A 1 166 ? -3.178 27.031 -2.365 1 92.25 166 ASN A CA 1
ATOM 1297 C C . ASN A 1 166 ? -3.742 27.078 -0.948 1 92.25 166 ASN A C 1
ATOM 1299 O O . ASN A 1 166 ? -3.635 28.109 -0.269 1 92.25 166 ASN A O 1
ATOM 1303 N N . ILE A 1 167 ? -4.242 25.938 -0.557 1 90.19 167 ILE A N 1
ATOM 1304 C CA . ILE A 1 167 ? -4.852 25.828 0.765 1 90.19 167 ILE A CA 1
ATOM 1305 C C . ILE A 1 167 ? -3.818 25.328 1.771 1 90.19 167 ILE A C 1
ATOM 1307 O O . ILE A 1 167 ? -3.791 25.781 2.92 1 90.19 167 ILE A O 1
ATOM 1311 N N . HIS A 1 168 ? -2.965 24.422 1.246 1 92.19 168 HIS A N 1
ATOM 1312 C CA . HIS A 1 168 ? -2.045 23.75 2.16 1 92.19 168 HIS A CA 1
ATOM 1313 C C . HIS A 1 168 ? -0.606 23.844 1.663 1 92.19 168 HIS A C 1
ATOM 1315 O O . HIS A 1 168 ? 0.023 22.828 1.362 1 92.19 168 HIS A O 1
ATOM 1321 N N . PRO A 1 169 ? -0.027 25.016 1.757 1 95.12 169 PRO A N 1
ATOM 1322 C CA . PRO A 1 169 ? 1.342 25.156 1.254 1 95.12 169 PRO A CA 1
ATOM 1323 C C . PRO A 1 169 ? 2.344 24.312 2.039 1 95.12 169 PRO A C 1
ATOM 1325 O O . PRO A 1 169 ? 3.332 23.844 1.474 1 95.12 169 PRO A O 1
ATOM 1328 N N . LYS A 1 170 ? 2.1 24.141 3.35 1 96 170 LYS A N 1
ATOM 1329 C CA . LYS A 1 170 ? 3.02 23.328 4.152 1 96 170 LYS A CA 1
ATOM 1330 C C . LYS A 1 170 ? 3.127 21.906 3.617 1 96 170 LYS A C 1
ATOM 1332 O O . LYS A 1 170 ? 4.199 21.297 3.66 1 96 170 LYS A O 1
ATOM 1337 N N . ILE A 1 171 ? 2.057 21.391 3.072 1 96 171 ILE A N 1
ATOM 1338 C CA . ILE A 1 171 ? 2.035 20.031 2.559 1 96 171 ILE A CA 1
ATOM 1339 C C . ILE A 1 171 ? 2.811 19.953 1.245 1 96 171 ILE A C 1
ATOM 1341 O O . ILE A 1 171 ? 3.484 18.969 0.966 1 96 171 ILE A O 1
ATOM 1345 N N . TYR A 1 172 ? 2.703 21.016 0.445 1 95.75 172 TYR A N 1
ATOM 1346 C CA . TYR A 1 172 ? 3.504 21.031 -0.773 1 95.75 172 TYR A CA 1
ATOM 1347 C C . TYR A 1 172 ? 4.988 20.906 -0.454 1 95.75 172 TYR A C 1
ATOM 1349 O O . TYR A 1 172 ? 5.684 20.078 -1.045 1 95.75 172 TYR A O 1
ATOM 1357 N N . PHE A 1 173 ? 5.422 21.75 0.469 1 96.5 173 PHE A N 1
ATOM 1358 C CA . PHE A 1 173 ? 6.832 21.719 0.832 1 96.5 173 PHE A CA 1
ATOM 1359 C C . PHE A 1 173 ? 7.211 20.344 1.402 1 96.5 173 PHE A C 1
ATOM 1361 O O . PHE A 1 173 ? 8.297 19.828 1.124 1 96.5 173 PHE A O 1
ATOM 1368 N N . GLU A 1 174 ? 6.312 19.766 2.158 1 95.06 174 GLU A N 1
ATOM 1369 C CA . GLU A 1 174 ? 6.543 18.453 2.736 1 95.06 174 GLU A CA 1
ATOM 1370 C C . GLU A 1 174 ? 6.699 17.391 1.647 1 95.06 174 GLU A C 1
ATOM 1372 O O . GLU A 1 174 ? 7.645 16.594 1.673 1 95.06 174 GLU A O 1
ATOM 1377 N N . LEU A 1 175 ? 5.781 17.375 0.692 1 92.88 175 LEU A N 1
ATOM 1378 C CA . LEU A 1 175 ? 5.758 16.359 -0.354 1 92.88 175 LEU A CA 1
ATOM 1379 C C . LEU A 1 175 ? 6.898 16.562 -1.343 1 92.88 175 LEU A C 1
ATOM 1381 O O . LEU A 1 175 ? 7.297 15.633 -2.047 1 92.88 175 LEU A O 1
ATOM 1385 N N . ASN A 1 176 ? 7.395 17.781 -1.397 1 92.75 176 ASN A N 1
ATOM 1386 C CA . ASN A 1 176 ? 8.508 18.109 -2.273 1 92.75 176 ASN A CA 1
ATOM 1387 C C . ASN A 1 176 ? 9.766 18.453 -1.478 1 92.75 176 ASN A C 1
ATOM 1389 O O . ASN A 1 176 ? 10.547 19.328 -1.875 1 92.75 176 ASN A O 1
ATOM 1393 N N . ARG A 1 177 ? 9.93 17.844 -0.382 1 92 177 ARG A N 1
ATOM 1394 C CA . ARG A 1 177 ? 10.961 18.172 0.592 1 92 177 ARG A CA 1
ATOM 1395 C C . ARG A 1 177 ? 12.352 18 -0.002 1 92 177 ARG A C 1
ATOM 1397 O O . ARG A 1 177 ? 13.328 18.562 0.504 1 92 177 ARG A O 1
ATOM 1404 N N . TYR A 1 178 ? 12.492 17.25 -1.046 1 88 178 TYR A N 1
ATOM 1405 C CA . TYR A 1 178 ? 13.797 17.031 -1.662 1 88 178 TYR A CA 1
ATOM 1406 C C . TYR A 1 178 ? 14.148 18.172 -2.605 1 88 178 TYR A C 1
ATOM 1408 O O . TYR A 1 178 ? 15.297 18.297 -3.045 1 88 178 TYR A O 1
ATOM 1416 N N . ASN A 1 179 ? 13.219 19.078 -2.896 1 90.62 179 ASN A N 1
ATOM 1417 C CA . ASN A 1 179 ? 13.406 20.203 -3.811 1 90.62 179 ASN A CA 1
ATOM 1418 C C . ASN A 1 179 ? 13.562 21.516 -3.057 1 90.62 179 ASN A C 1
ATOM 1420 O O . ASN A 1 179 ? 13.852 22.547 -3.66 1 90.62 179 ASN A O 1
ATOM 1424 N N . TYR A 1 180 ? 13.398 21.516 -1.716 1 94.5 180 TYR A N 1
ATOM 1425 C CA . TYR A 1 180 ? 13.43 22.688 -0.869 1 94.5 180 TYR A CA 1
ATOM 1426 C C . TYR A 1 180 ? 14.266 22.453 0.382 1 94.5 180 TYR A C 1
ATOM 1428 O O . TYR A 1 180 ? 14.57 21.297 0.717 1 94.5 180 TYR A O 1
ATOM 1436 N N . ASN A 1 181 ? 14.672 23.578 0.975 1 96.5 181 ASN A N 1
ATOM 1437 C CA . ASN A 1 181 ? 15.242 23.438 2.312 1 96.5 181 ASN A CA 1
ATOM 1438 C C . ASN A 1 181 ? 14.148 23.234 3.363 1 96.5 181 ASN A C 1
ATOM 1440 O O . ASN A 1 181 ? 13.664 24.203 3.955 1 96.5 181 ASN A O 1
ATOM 1444 N N . PHE A 1 182 ? 13.867 22.016 3.51 1 96.06 182 PHE A N 1
ATOM 1445 C CA . PHE A 1 182 ? 12.758 21.609 4.363 1 96.06 182 PHE A CA 1
ATOM 1446 C C . PHE A 1 182 ? 13.258 20.75 5.523 1 96.06 182 PHE A C 1
ATOM 1448 O O . PHE A 1 182 ? 14.164 19.938 5.355 1 96.06 182 PHE A O 1
ATOM 1455 N N . GLU A 1 183 ? 12.562 20.922 6.723 1 95.25 183 GLU A N 1
ATOM 1456 C CA . GLU A 1 183 ? 12.852 20.047 7.852 1 95.25 183 GLU A CA 1
ATOM 1457 C C . GLU A 1 183 ? 11.602 19.828 8.711 1 95.25 183 GLU A C 1
ATOM 1459 O O . GLU A 1 183 ? 10.734 20.703 8.781 1 95.25 183 GLU A O 1
ATOM 1464 N N . TYR A 1 184 ? 11.57 18.641 9.266 1 94.75 184 TYR A N 1
ATOM 1465 C CA . TYR A 1 184 ? 10.727 18.422 10.438 1 94.75 184 TYR A CA 1
ATOM 1466 C C . TYR A 1 184 ? 11.484 18.75 11.719 1 94.75 184 TYR A C 1
ATOM 1468 O O . TYR A 1 184 ? 12.672 18.453 11.836 1 94.75 184 TYR A O 1
ATOM 1476 N N . LEU A 1 185 ? 10.727 19.375 12.609 1 95.81 185 LEU A N 1
ATOM 1477 C CA . LEU A 1 185 ? 11.305 19.375 13.953 1 95.81 185 LEU A CA 1
ATOM 1478 C C . LEU A 1 185 ? 11.234 17.984 14.57 1 95.81 185 LEU A C 1
ATOM 1480 O O . LEU A 1 185 ? 10.148 17.422 14.742 1 95.81 185 LEU A O 1
ATOM 1484 N N . ARG A 1 186 ? 12.352 17.375 14.906 1 87.5 186 ARG A N 1
ATOM 1485 C CA . ARG A 1 186 ? 12.375 15.961 15.289 1 87.5 186 ARG A CA 1
ATOM 1486 C C . ARG A 1 186 ? 12.5 15.805 16.797 1 87.5 186 ARG A C 1
ATOM 1488 O O . ARG A 1 186 ? 12.156 14.758 17.344 1 87.5 186 ARG A O 1
ATOM 1495 N N . THR A 1 187 ? 13.039 16.781 17.469 1 91.38 187 THR A N 1
ATOM 1496 C CA . THR A 1 187 ? 13.078 16.734 18.922 1 91.38 187 THR A CA 1
ATOM 1497 C C . THR A 1 187 ? 11.758 17.219 19.516 1 91.38 187 THR A C 1
ATOM 1499 O O . THR A 1 187 ? 11.508 18.422 19.578 1 91.38 187 THR A O 1
ATOM 1502 N N . LEU A 1 188 ? 10.938 16.328 19.922 1 94.38 188 LEU A N 1
ATOM 1503 C CA . LEU A 1 188 ? 9.586 16.625 20.375 1 94.38 188 LEU A CA 1
ATOM 1504 C C . LEU A 1 188 ? 9.445 16.391 21.875 1 94.38 188 LEU A C 1
ATOM 1506 O O . LEU A 1 188 ? 10.164 15.562 22.438 1 94.38 188 LEU A O 1
ATOM 1510 N N . PRO A 1 189 ? 8.586 17.109 22.484 1 94.56 189 PRO A N 1
ATOM 1511 C CA . PRO A 1 189 ? 8.375 16.906 23.922 1 94.56 189 PRO A CA 1
ATOM 1512 C C . PRO A 1 189 ? 7.559 15.656 24.219 1 94.56 189 PRO A C 1
ATOM 1514 O O . PRO A 1 189 ? 6.918 15.102 23.328 1 94.56 189 PRO A O 1
ATOM 1517 N N . GLN A 1 190 ? 7.715 15.25 25.453 1 93.94 190 GLN A N 1
ATOM 1518 C CA . GLN A 1 190 ? 6.785 14.266 26 1 93.94 190 GLN A CA 1
ATOM 1519 C C . GLN A 1 190 ? 5.73 14.938 26.875 1 93.94 190 GLN A C 1
ATOM 1521 O O . GLN A 1 190 ? 6.023 15.359 28 1 93.94 190 GLN A O 1
ATOM 1526 N N . TYR A 1 191 ? 4.551 15.008 26.312 1 96.5 191 TYR A N 1
ATOM 1527 C CA . TYR A 1 191 ? 3.49 15.648 27.094 1 96.5 191 TYR A CA 1
ATOM 1528 C C . TYR A 1 191 ? 2.988 14.719 28.188 1 96.5 191 TYR A C 1
ATOM 1530 O O . TYR A 1 191 ? 2.801 13.516 27.969 1 96.5 191 TYR A O 1
ATOM 1538 N N . SER A 1 192 ? 2.734 15.234 29.375 1 97 192 SER A N 1
ATOM 1539 C CA . SER A 1 192 ? 2.154 14.445 30.453 1 97 192 SER A CA 1
ATOM 1540 C C . SER A 1 192 ? 0.671 14.18 30.203 1 97 192 SER A C 1
ATOM 1542 O O . SER A 1 192 ? 0.004 14.953 29.516 1 97 192 SER A O 1
ATOM 1544 N N . ASP A 1 193 ? 0.234 13.156 30.828 1 97.06 193 ASP A N 1
ATOM 1545 C CA . ASP A 1 193 ? -1.191 12.859 30.75 1 97.06 193 ASP A CA 1
ATOM 1546 C C . ASP A 1 193 ? -2.027 13.984 31.344 1 97.06 193 ASP A C 1
ATOM 1548 O O . ASP A 1 193 ? -3.117 14.289 30.844 1 97.06 193 ASP A O 1
ATOM 1552 N N . GLU A 1 194 ? -1.521 14.555 32.344 1 97.38 194 GLU A N 1
ATOM 1553 C CA . GLU A 1 194 ? -2.211 15.664 33 1 97.38 194 GLU A CA 1
ATOM 1554 C C . GLU A 1 194 ? -2.381 16.844 32.031 1 97.38 194 GLU A C 1
ATOM 1556 O O . GLU A 1 194 ? -3.463 17.422 31.938 1 97.38 194 GLU A O 1
ATOM 1561 N N . TYR A 1 195 ? -1.337 17.141 31.359 1 96.75 195 TYR A N 1
ATOM 1562 C CA . TYR A 1 195 ? -1.385 18.25 30.406 1 96.75 195 TYR A CA 1
ATOM 1563 C C . TYR A 1 195 ? -2.369 17.969 29.281 1 96.75 195 TYR A C 1
ATOM 1565 O O . TYR A 1 195 ? -3.176 18.828 28.922 1 96.75 195 TYR A O 1
ATOM 1573 N N . LEU A 1 196 ? -2.322 16.797 28.75 1 96.75 196 LEU A N 1
ATOM 1574 C CA . LEU A 1 196 ? -3.213 16.422 27.656 1 96.75 196 LEU A CA 1
ATOM 1575 C C . LEU A 1 196 ? -4.668 16.438 28.109 1 96.75 196 LEU A C 1
ATOM 1577 O O . LEU A 1 196 ? -5.547 16.922 27.375 1 96.75 196 LEU A O 1
ATOM 1581 N N . SER A 1 197 ? -4.871 15.992 29.297 1 96.62 197 SER A N 1
ATOM 1582 C CA . SER A 1 197 ? -6.219 15.984 29.859 1 96.62 197 SER A CA 1
ATOM 1583 C C . SER A 1 197 ? -6.738 17.406 30.047 1 96.62 197 SER A C 1
ATOM 1585 O O . SER A 1 197 ? -7.922 17.672 29.844 1 96.62 197 SER A O 1
ATOM 1587 N N . GLU A 1 198 ? -5.91 18.219 30.469 1 95.88 198 GLU A N 1
ATOM 1588 C CA . GLU A 1 198 ? -6.285 19.625 30.641 1 95.88 198 GLU A CA 1
ATOM 1589 C C . GLU A 1 198 ? -6.668 20.266 29.312 1 95.88 198 GLU A C 1
ATOM 1591 O O . GLU A 1 198 ? -7.66 21 29.234 1 95.88 198 GLU A O 1
ATOM 1596 N N . CYS A 1 199 ? -5.855 20.031 28.312 1 94.88 199 CYS A N 1
ATOM 1597 C CA . CYS A 1 199 ? -6.164 20.578 26.984 1 94.88 199 CYS A CA 1
ATOM 1598 C C . CYS A 1 199 ? -7.492 20.031 26.484 1 94.88 199 CYS A C 1
ATOM 1600 O O . CYS A 1 199 ? -8.289 20.766 25.891 1 94.88 199 CYS A O 1
ATOM 1602 N N . ARG A 1 200 ? -7.68 18.797 26.703 1 94.25 200 ARG A N 1
ATOM 1603 C CA . ARG A 1 200 ? -8.922 18.141 26.312 1 94.25 200 ARG A CA 1
ATOM 1604 C C . ARG A 1 200 ? -10.125 18.781 27 1 94.25 200 ARG A C 1
ATOM 1606 O O . ARG A 1 200 ? -11.141 19.047 26.359 1 94.25 200 ARG A O 1
ATOM 1613 N N . LYS A 1 201 ? -10 19 28.266 1 93.88 201 LYS A N 1
ATOM 1614 C CA . LYS A 1 201 ? -11.062 19.641 29.031 1 93.88 201 LYS A CA 1
ATOM 1615 C C . LYS A 1 201 ? -11.359 21.047 28.516 1 93.88 201 LYS A C 1
ATOM 1617 O O . LYS A 1 201 ? -12.516 21.438 28.375 1 93.88 201 LYS A O 1
ATOM 1622 N N . LEU A 1 202 ? -10.352 21.734 28.188 1 91.94 202 LEU A N 1
ATOM 1623 C CA . LEU A 1 202 ? -10.492 23.094 27.688 1 91.94 202 LEU A CA 1
ATOM 1624 C C . LEU A 1 202 ? -11.219 23.094 26.344 1 91.94 202 LEU A C 1
ATOM 1626 O O . LEU A 1 202 ? -11.984 24.016 26.047 1 91.94 202 LEU A O 1
ATOM 1630 N N . ALA A 1 203 ? -10.945 22.062 25.562 1 90.44 203 ALA A N 1
ATOM 1631 C CA . ALA A 1 203 ? -11.453 22.031 24.188 1 90.44 203 ALA A CA 1
ATOM 1632 C C . ALA A 1 203 ? -12.852 21.422 24.141 1 90.44 203 ALA A C 1
ATOM 1634 O O . ALA A 1 203 ? -13.492 21.406 23.078 1 90.44 203 ALA A O 1
ATOM 1635 N N . LYS A 1 204 ? -13.32 20.906 25.172 1 89 204 LYS A N 1
ATOM 1636 C CA . LYS A 1 204 ? -14.547 20.109 25.203 1 89 204 LYS A CA 1
ATOM 1637 C C . LYS A 1 204 ? -15.711 20.859 24.562 1 89 204 LYS A C 1
ATOM 1639 O O . LYS A 1 204 ? -16.406 20.312 23.703 1 89 204 LYS A O 1
ATOM 1644 N N . ASP A 1 205 ? -15.812 22.062 24.844 1 84.88 205 ASP A N 1
ATOM 1645 C CA . ASP A 1 205 ? -17 22.812 24.438 1 84.88 205 ASP A CA 1
ATOM 1646 C C . ASP A 1 205 ? -16.953 23.141 22.938 1 84.88 205 ASP A C 1
ATOM 1648 O O . ASP A 1 205 ? -18 23.297 22.297 1 84.88 205 ASP A O 1
ATOM 1652 N N . ILE A 1 206 ? -15.82 23.25 22.406 1 83.25 206 ILE A N 1
ATOM 1653 C CA . ILE A 1 206 ? -15.75 23.656 21 1 83.25 206 ILE A CA 1
ATOM 1654 C C . ILE A 1 206 ? -15.977 22.453 20.094 1 83.25 206 ILE A C 1
ATOM 1656 O O . ILE A 1 206 ? -16.312 22.594 18.922 1 83.25 206 ILE A O 1
ATOM 1660 N N . TYR A 1 207 ? -15.805 21.312 20.578 1 78.5 207 TYR A N 1
ATOM 1661 C CA . TYR A 1 207 ? -16 20.109 19.766 1 78.5 207 TYR A CA 1
ATOM 1662 C C . TYR A 1 207 ? -17.391 19.531 20 1 78.5 207 TYR A C 1
ATOM 1664 O O . TYR A 1 207 ? -17.828 18.672 19.234 1 78.5 207 TYR A O 1
ATOM 1672 N N . ASP A 1 208 ? -18.078 19.812 20.969 1 65.56 208 ASP A N 1
ATOM 1673 C CA . ASP A 1 208 ? -19.422 19.297 21.25 1 65.56 208 ASP A CA 1
ATOM 1674 C C . ASP A 1 208 ? -20.422 19.75 20.188 1 65.56 208 ASP A C 1
ATOM 1676 O O . ASP A 1 208 ? -21.578 19.344 20.203 1 65.56 208 ASP A O 1
ATOM 1680 N N . ILE A 1 209 ? -20 20.5 19.234 1 53.94 209 ILE A N 1
ATOM 1681 C CA . ILE A 1 209 ? -20.969 21 18.266 1 53.94 209 ILE A CA 1
ATOM 1682 C C . ILE A 1 209 ? -21.203 19.938 17.188 1 53.94 209 ILE A C 1
ATOM 1684 O O . ILE A 1 209 ? -20.25 19.406 16.609 1 53.94 209 ILE A O 1
ATOM 1688 N N . PRO A 1 210 ? -22.359 19.391 17.016 1 48.84 210 PRO A N 1
ATOM 1689 C CA . PRO A 1 210 ? -22.703 18.391 16 1 48.84 210 PRO A CA 1
ATOM 1690 C C . PRO A 1 210 ? -22.234 18.766 14.602 1 48.84 210 PRO A C 1
ATOM 1692 O O . PRO A 1 210 ? -22.5 19.875 14.133 1 48.84 210 PRO A O 1
ATOM 1695 N N . ARG A 1 211 ? -20.969 18.656 14.203 1 48.59 211 ARG A N 1
ATOM 1696 C CA . ARG A 1 211 ? -20.359 19.016 12.922 1 48.59 211 ARG A CA 1
ATOM 1697 C C . ARG A 1 211 ? -21.156 18.453 11.758 1 48.59 211 ARG A C 1
ATOM 1699 O O . ARG A 1 211 ? -20.656 18.344 10.641 1 48.59 211 ARG A O 1
ATOM 1706 N N . LEU A 1 212 ? -22.344 17.891 11.938 1 44.56 212 LEU A N 1
ATOM 1707 C CA . LEU A 1 212 ? -23 17.172 10.859 1 44.56 212 LEU A CA 1
ATOM 1708 C C . LEU A 1 212 ? -23.422 18.125 9.75 1 44.56 212 LEU A C 1
ATOM 1710 O O . LEU A 1 212 ? -24 17.703 8.742 1 44.56 212 LEU A O 1
ATOM 1714 N N . GLU A 1 213 ? -23.219 19.438 9.953 1 42.06 213 GLU A N 1
ATOM 1715 C CA . GLU A 1 213 ? -23.906 20.219 8.922 1 42.06 213 GLU A CA 1
ATOM 1716 C C . GLU A 1 213 ? -23.016 20.438 7.703 1 42.06 213 GLU A C 1
ATOM 1718 O O . GLU A 1 213 ? -21.906 20.938 7.824 1 42.06 213 GLU A O 1
ATOM 1723 N N . VAL A 1 214 ? -23.047 19.594 6.754 1 43.88 214 VAL A N 1
ATOM 1724 C CA . VAL A 1 214 ? -22.5 19.844 5.43 1 43.88 214 VAL A CA 1
ATOM 1725 C C . VAL A 1 214 ? -23.25 20.984 4.754 1 43.88 214 VAL A C 1
ATOM 1727 O O . VAL A 1 214 ? -24.453 20.891 4.516 1 43.88 214 VAL A O 1
ATOM 1730 N N . GLY A 1 215 ? -22.688 22.125 4.809 1 42.34 215 GLY A N 1
ATOM 1731 C CA . GLY A 1 215 ? -23.344 23.25 4.141 1 42.34 215 GLY A CA 1
ATOM 1732 C C . GLY A 1 215 ? -23.219 23.188 2.627 1 42.34 215 GLY A C 1
ATOM 1733 O O . GLY A 1 215 ? -22.469 22.359 2.09 1 42.34 215 GLY A O 1
ATOM 1734 N N . SER A 1 216 ? -24.078 23.938 1.896 1 41.72 216 SER A N 1
ATOM 1735 C CA . SER A 1 216 ? -24.188 24.047 0.447 1 41.72 216 SER A CA 1
ATOM 1736 C C . SER A 1 216 ? -22.875 24.469 -0.185 1 41.72 216 SER A C 1
ATOM 1738 O O . SER A 1 216 ? -22.609 24.188 -1.357 1 41.72 216 SER A O 1
ATOM 1740 N N . LYS A 1 217 ? -21.984 25.141 0.503 1 43.28 217 LYS A N 1
ATOM 1741 C CA . LYS A 1 217 ? -20.812 25.734 -0.128 1 43.28 217 LYS A CA 1
ATOM 1742 C C . LYS A 1 217 ? -19.547 24.938 0.2 1 43.28 217 LYS A C 1
ATOM 1744 O O . LYS A 1 217 ? -18.641 25.438 0.867 1 43.28 217 LYS A O 1
ATOM 1749 N N . ARG A 1 218 ? -19.531 23.703 -0.1 1 44.72 218 ARG A N 1
ATOM 1750 C CA . ARG A 1 218 ? -18.391 22.844 0.195 1 44.72 218 ARG A CA 1
ATOM 1751 C C . ARG A 1 218 ? -17.359 22.906 -0.92 1 44.72 218 ARG A C 1
ATOM 1753 O O . ARG A 1 218 ? -17.703 23 -2.098 1 44.72 218 ARG A O 1
ATOM 1760 N N . THR A 1 219 ? -16.094 23.172 -0.525 1 46.97 219 THR A N 1
ATOM 1761 C CA . THR A 1 219 ? -15.008 23.047 -1.5 1 46.97 219 THR A CA 1
ATOM 1762 C C . THR A 1 219 ? -14.617 21.578 -1.688 1 46.97 219 THR A C 1
ATOM 1764 O O . THR A 1 219 ? -14.453 20.844 -0.712 1 46.97 219 THR A O 1
ATOM 1767 N N . ILE A 1 220 ? -14.633 21.094 -2.879 1 47 220 ILE A N 1
ATOM 1768 C CA . ILE A 1 220 ? -14.352 19.734 -3.289 1 47 220 ILE A CA 1
ATOM 1769 C C . ILE A 1 220 ? -13.047 19.25 -2.652 1 47 220 ILE A C 1
ATOM 1771 O O . ILE A 1 220 ? -12.93 18.094 -2.252 1 47 220 ILE A O 1
ATOM 1775 N N . TRP A 1 221 ? -12.133 20.203 -2.35 1 44.97 221 TRP A N 1
ATOM 1776 C CA . TRP A 1 221 ? -10.805 19.812 -1.899 1 44.97 221 TRP A CA 1
ATOM 1777 C C . TRP A 1 221 ? -10.789 19.547 -0.396 1 44.97 221 TRP A C 1
ATOM 1779 O O . TRP A 1 221 ? -9.836 18.984 0.134 1 44.97 221 TRP A O 1
ATOM 1789 N N . ALA A 1 222 ? -11.922 19.859 0.222 1 53.5 222 ALA A N 1
ATOM 1790 C CA . ALA A 1 222 ? -12 19.719 1.674 1 53.5 222 ALA A CA 1
ATOM 1791 C C . ALA A 1 222 ? -12.953 18.594 2.07 1 53.5 222 ALA A C 1
ATOM 1793 O O . ALA A 1 222 ? -13.102 18.297 3.256 1 53.5 222 ALA A O 1
ATOM 1794 N N . ASP A 1 223 ? -13.336 17.938 1.056 1 61 223 ASP A N 1
ATOM 1795 C CA . ASP A 1 223 ? -14.328 16.906 1.303 1 61 223 ASP A CA 1
ATOM 1796 C C . ASP A 1 223 ? -13.656 15.578 1.668 1 61 223 ASP A C 1
ATOM 1798 O O . ASP A 1 223 ? -13.68 14.633 0.882 1 61 223 ASP A O 1
ATOM 1802 N N . THR A 1 224 ? -13.164 15.445 2.834 1 67.31 224 THR A N 1
ATOM 1803 C CA . THR A 1 224 ? -12.367 14.328 3.322 1 67.31 224 THR A CA 1
ATOM 1804 C C . THR A 1 224 ? -13.188 13.039 3.332 1 67.31 224 THR A C 1
ATOM 1806 O O . THR A 1 224 ? -12.711 12 2.879 1 67.31 224 THR A O 1
ATOM 1809 N N . PRO A 1 225 ? -14.391 13.148 3.6 1 74.94 225 PRO A N 1
ATOM 1810 C CA . PRO A 1 225 ? -15.117 11.883 3.678 1 74.94 225 PRO A CA 1
ATOM 1811 C C . PRO A 1 225 ? -15.273 11.203 2.316 1 74.94 225 PRO A C 1
ATOM 1813 O O . PRO A 1 225 ? -15.07 9.992 2.199 1 74.94 225 PRO A O 1
ATOM 1816 N N . SER A 1 226 ? -15.516 12.023 1.328 1 86.62 226 SER A N 1
ATOM 1817 C CA . SER A 1 226 ? -15.664 11.438 -0.002 1 86.62 226 SER A CA 1
ATOM 1818 C C . SER A 1 226 ? -14.352 10.828 -0.486 1 86.62 226 SER A C 1
ATOM 1820 O O . SER A 1 226 ? -14.352 9.844 -1.23 1 86.62 226 SER A O 1
ATOM 1822 N N . TYR A 1 227 ? -13.336 11.445 -0.044 1 92.5 227 TYR A N 1
ATOM 1823 C CA . TYR A 1 227 ? -12.023 11 -0.492 1 92.5 227 TYR A CA 1
ATOM 1824 C C . TYR A 1 227 ? -11.727 9.594 0.024 1 92.5 227 TYR A C 1
ATOM 1826 O O . TYR A 1 227 ? -11.094 8.797 -0.671 1 92.5 227 TYR A O 1
ATOM 1834 N N . HIS A 1 228 ? -12.148 9.234 1.221 1 95.31 228 HIS A N 1
ATOM 1835 C CA . HIS A 1 228 ? -11.969 7.898 1.77 1 95.31 228 HIS A CA 1
ATOM 1836 C C . HIS A 1 228 ? -12.625 6.844 0.883 1 95.31 228 HIS A C 1
ATOM 1838 O O . HIS A 1 228 ? -12.047 5.785 0.638 1 95.31 228 HIS A O 1
ATOM 1844 N N . TYR A 1 229 ? -13.812 7.164 0.413 1 96.31 229 TYR A N 1
ATOM 1845 C CA . TYR A 1 229 ? -14.539 6.223 -0.434 1 96.31 229 TYR A CA 1
ATOM 1846 C C . TYR A 1 229 ? -13.875 6.094 -1.799 1 96.31 229 TYR A C 1
ATOM 1848 O O . TYR A 1 229 ? -13.836 5.008 -2.377 1 96.31 229 TYR A O 1
ATOM 1856 N N . GLN A 1 230 ? -13.367 7.219 -2.277 1 95.62 230 GLN A N 1
ATOM 1857 C CA . GLN A 1 230 ? -12.633 7.164 -3.535 1 95.62 230 GLN A CA 1
ATOM 1858 C C . GLN A 1 230 ? -11.422 6.242 -3.422 1 95.62 230 GLN A C 1
ATOM 1860 O O . GLN A 1 230 ? -11.156 5.438 -4.316 1 95.62 230 GLN A O 1
ATOM 1865 N N . LEU A 1 231 ? -10.711 6.387 -2.344 1 96.62 231 LEU A N 1
ATOM 1866 C CA . LEU A 1 231 ? -9.555 5.527 -2.115 1 96.62 231 LEU A CA 1
ATOM 1867 C C . LEU A 1 231 ? -9.969 4.062 -2.031 1 96.62 231 LEU A C 1
ATOM 1869 O O . LEU A 1 231 ? -9.312 3.189 -2.6 1 96.62 231 LEU A O 1
ATOM 1873 N N . ALA A 1 232 ? -11.047 3.777 -1.309 1 97.5 232 ALA A N 1
ATOM 1874 C CA . ALA A 1 232 ? -11.539 2.408 -1.184 1 97.5 232 ALA A CA 1
ATOM 1875 C C . ALA A 1 232 ? -11.859 1.813 -2.553 1 97.5 232 ALA A C 1
ATOM 1877 O O . ALA A 1 232 ? -11.516 0.663 -2.83 1 97.5 232 ALA A O 1
ATOM 1878 N N . LEU A 1 233 ? -12.484 2.59 -3.396 1 97 233 LEU A N 1
ATOM 1879 C CA . LEU A 1 233 ? -12.961 2.119 -4.695 1 97 233 LEU A CA 1
ATOM 1880 C C . LEU A 1 233 ? -11.789 1.737 -5.594 1 97 233 LEU A C 1
ATOM 1882 O O . LEU A 1 233 ? -11.961 0.979 -6.555 1 97 233 LEU A O 1
ATOM 1886 N N . GLU A 1 234 ? -10.609 2.273 -5.301 1 95.56 234 GLU A N 1
ATOM 1887 C CA . GLU A 1 234 ? -9.43 1.896 -6.066 1 95.56 234 GLU A CA 1
ATOM 1888 C C . GLU A 1 234 ? -9.055 0.436 -5.824 1 95.56 234 GLU A C 1
ATOM 1890 O O . GLU A 1 234 ? -8.344 -0.17 -6.625 1 95.56 234 GLU A O 1
ATOM 1895 N N . TYR A 1 235 ? -9.523 -0.161 -4.77 1 95.88 235 TYR A N 1
ATOM 1896 C CA . TYR A 1 235 ? -9.117 -1.509 -4.391 1 95.88 235 TYR A CA 1
ATOM 1897 C C . TYR A 1 235 ? -10.273 -2.49 -4.527 1 95.88 235 TYR A C 1
ATOM 1899 O O . TYR A 1 235 ? -10.078 -3.705 -4.457 1 95.88 235 TYR A O 1
ATOM 1907 N N . LEU A 1 236 ? -11.453 -2.008 -4.719 1 95.25 236 LEU A N 1
ATOM 1908 C CA . LEU A 1 236 ? -12.633 -2.865 -4.754 1 95.25 236 LEU A CA 1
ATOM 1909 C C . LEU A 1 236 ? -12.984 -3.246 -6.188 1 95.25 236 LEU A C 1
ATOM 1911 O O . LEU A 1 236 ? -12.797 -2.451 -7.113 1 95.25 236 LEU A O 1
ATOM 1915 N N . ASN A 1 237 ? -13.484 -4.445 -6.359 1 92.31 237 ASN A N 1
ATOM 1916 C CA . ASN A 1 237 ? -13.969 -4.93 -7.648 1 92.31 237 ASN A CA 1
ATOM 1917 C C . ASN A 1 237 ? -15.461 -4.652 -7.824 1 92.31 237 ASN A C 1
ATOM 1919 O O . ASN A 1 237 ? -16.234 -4.766 -6.875 1 92.31 237 ASN A O 1
ATOM 1923 N N . SER A 1 238 ? -15.883 -4.441 -9.039 1 94.12 238 SER A N 1
ATOM 1924 C CA . SER A 1 238 ? -17.234 -4.008 -9.328 1 94.12 238 SER A CA 1
ATOM 1925 C C . SER A 1 238 ? -18.25 -5.094 -8.977 1 94.12 238 SER A C 1
ATOM 1927 O O . SER A 1 238 ? -19.422 -4.801 -8.734 1 94.12 238 SER A O 1
ATOM 1929 N N . ASN A 1 239 ? -17.875 -6.301 -8.906 1 94.5 239 ASN A N 1
ATOM 1930 C CA . ASN A 1 239 ? -18.812 -7.387 -8.672 1 94.5 239 ASN A CA 1
ATOM 1931 C C . ASN A 1 239 ? -18.844 -7.809 -7.207 1 94.5 239 ASN A C 1
ATOM 1933 O O . ASN A 1 239 ? -19.469 -8.812 -6.855 1 94.5 239 ASN A O 1
ATOM 1937 N N . MET A 1 240 ? -18.234 -7.016 -6.332 1 95 240 MET A N 1
ATOM 1938 C CA . MET A 1 240 ? -18.172 -7.32 -4.906 1 95 240 MET A CA 1
ATOM 1939 C C . MET A 1 240 ? -19.453 -6.898 -4.203 1 95 240 MET A C 1
ATOM 1941 O O . MET A 1 240 ? -20.109 -5.93 -4.609 1 95 240 MET A O 1
ATOM 1945 N N . LYS A 1 241 ? -19.828 -7.699 -3.225 1 97.44 241 LYS A N 1
ATOM 1946 C CA . LYS A 1 241 ? -20.812 -7.309 -2.219 1 97.44 241 LYS A CA 1
ATOM 1947 C C . LYS A 1 241 ? -20.156 -6.586 -1.052 1 97.44 241 LYS A C 1
ATOM 1949 O O . LYS A 1 241 ? -19.391 -7.188 -0.297 1 97.44 241 LYS A O 1
ATOM 1954 N N . VAL A 1 242 ? -20.516 -5.254 -0.86 1 98.56 242 VAL A N 1
ATOM 1955 C CA . VAL A 1 242 ? -19.766 -4.418 0.074 1 98.56 242 VAL A CA 1
ATOM 1956 C C . VAL A 1 242 ? -20.719 -3.859 1.135 1 98.56 242 VAL A C 1
ATOM 1958 O O . VAL A 1 242 ? -21.844 -3.479 0.828 1 98.56 242 VAL A O 1
ATOM 1961 N N . LEU A 1 243 ? -20.266 -3.842 2.377 1 98.81 243 LEU A N 1
ATOM 1962 C CA . LEU A 1 243 ? -20.969 -3.191 3.475 1 98.81 243 LEU A CA 1
ATOM 1963 C C . LEU A 1 243 ? -20.25 -1.923 3.91 1 98.81 243 LEU A C 1
ATOM 1965 O O . LEU A 1 243 ? -19.031 -1.943 4.152 1 98.81 243 LEU A O 1
ATOM 1969 N N . ASP A 1 244 ? -20.969 -0.841 3.941 1 98.56 244 ASP A N 1
ATOM 1970 C CA . ASP A 1 244 ? -20.484 0.367 4.598 1 98.56 244 ASP A CA 1
ATOM 1971 C C . ASP A 1 244 ? -21.047 0.49 6.012 1 98.56 244 ASP A C 1
ATOM 1973 O O . ASP A 1 244 ? -22.203 0.887 6.191 1 98.56 244 ASP A O 1
ATOM 1977 N N . ILE A 1 245 ? -20.25 0.164 7.004 1 97.94 245 ILE A N 1
ATOM 1978 C CA . ILE A 1 245 ? -20.703 0.188 8.391 1 97.94 245 ILE A CA 1
ATOM 1979 C C . ILE A 1 245 ? -20.469 1.576 8.984 1 97.94 245 ILE A C 1
ATOM 1981 O O . ILE A 1 245 ? -19.484 2.248 8.648 1 97.94 245 ILE A O 1
ATOM 1985 N N . ALA A 1 246 ? -21.375 2.018 9.938 1 95.88 246 ALA A N 1
ATOM 1986 C CA . ALA A 1 246 ? -21.469 3.408 10.375 1 95.88 246 ALA A CA 1
ATOM 1987 C C . ALA A 1 246 ? -21.609 4.352 9.18 1 95.88 246 ALA A C 1
ATOM 1989 O O . ALA A 1 246 ? -20.844 5.312 9.047 1 95.88 246 ALA A O 1
ATOM 1990 N N . CYS A 1 247 ? -22.641 4.121 8.375 1 95.56 247 CYS A N 1
ATOM 1991 C CA . CYS A 1 247 ? -22.75 4.711 7.043 1 95.56 247 CYS A CA 1
ATOM 1992 C C . CYS A 1 247 ? -23.359 6.102 7.113 1 95.56 247 CYS A C 1
ATOM 1994 O O . CYS A 1 247 ? -23.344 6.848 6.133 1 95.56 247 CYS A O 1
ATOM 1996 N N . GLY A 1 248 ? -23.906 6.512 8.273 1 92.88 248 GLY A N 1
ATOM 1997 C CA . GLY A 1 248 ? -24.578 7.797 8.367 1 92.88 248 GLY A CA 1
ATOM 1998 C C . GLY A 1 248 ? -25.781 7.918 7.438 1 92.88 248 GLY A C 1
ATOM 1999 O O . GLY A 1 248 ? -26.609 7.016 7.367 1 92.88 248 GLY A O 1
ATOM 2000 N N . ASN A 1 249 ? -25.891 8.969 6.773 1 91.06 249 ASN A N 1
ATOM 2001 C CA . ASN A 1 249 ? -27.047 9.203 5.93 1 91.06 249 ASN A CA 1
ATOM 2002 C C . ASN A 1 249 ? -26.938 8.477 4.594 1 91.06 249 ASN A C 1
ATOM 2004 O O . ASN A 1 249 ? -27.75 8.68 3.693 1 91.06 249 ASN A O 1
ATOM 2008 N N . GLY A 1 250 ? -25.891 7.785 4.391 1 93.62 250 GLY A N 1
ATOM 2009 C CA . GLY A 1 250 ? -25.766 6.891 3.25 1 93.62 250 GLY A CA 1
ATOM 2010 C C . GLY A 1 250 ? -25.047 7.516 2.074 1 93.62 250 GLY A C 1
ATOM 2011 O O . GLY A 1 250 ? -25.078 6.98 0.964 1 93.62 250 GLY A O 1
ATOM 2012 N N . TYR A 1 251 ? -24.422 8.609 2.26 1 91.44 251 TYR A N 1
ATOM 2013 C CA . TYR A 1 251 ? -23.719 9.281 1.183 1 91.44 251 TYR A CA 1
ATOM 2014 C C . TYR A 1 251 ? -22.672 8.359 0.565 1 91.44 251 TYR A C 1
ATOM 2016 O O . TYR A 1 251 ? -22.594 8.227 -0.658 1 91.44 251 TYR A O 1
ATOM 2024 N N . GLY A 1 252 ? -21.844 7.711 1.385 1 94.75 252 GLY A N 1
ATOM 2025 C CA . GLY A 1 252 ? -20.844 6.781 0.896 1 94.75 252 GLY A CA 1
ATOM 2026 C C . GLY A 1 252 ? -21.438 5.574 0.194 1 94.75 252 GLY A C 1
ATOM 2027 O O . GLY A 1 252 ? -20.906 5.117 -0.819 1 94.75 252 GLY A O 1
ATOM 2028 N N . VAL A 1 253 ? -22.516 5.094 0.683 1 97.06 253 VAL A N 1
ATOM 2029 C CA . VAL A 1 253 ? -23.219 3.963 0.092 1 97.06 253 VAL A CA 1
ATOM 2030 C C . VAL A 1 253 ? -23.656 4.309 -1.329 1 97.06 253 VAL A C 1
ATOM 2032 O O . VAL A 1 253 ? -23.422 3.539 -2.264 1 97.06 253 VAL A O 1
ATOM 2035 N N . ARG A 1 254 ? -24.25 5.453 -1.446 1 95.94 254 ARG A N 1
ATOM 2036 C CA . ARG A 1 254 ? -24.719 5.902 -2.754 1 95.94 254 ARG A CA 1
ATOM 2037 C C . ARG A 1 254 ? -23.547 6.082 -3.719 1 95.94 254 ARG A C 1
ATOM 2039 O O . ARG A 1 254 ? -23.625 5.691 -4.883 1 95.94 254 ARG A O 1
ATOM 2046 N N . MET A 1 255 ? -22.484 6.648 -3.242 1 94.88 255 MET A N 1
ATOM 2047 C CA . MET A 1 255 ? -21.297 6.828 -4.07 1 94.88 255 MET A CA 1
ATOM 2048 C C . MET A 1 255 ? -20.766 5.484 -4.559 1 94.88 255 MET A C 1
ATOM 2050 O O . MET A 1 255 ? -20.516 5.309 -5.75 1 94.88 255 MET A O 1
ATOM 2054 N N . MET A 1 256 ? -20.656 4.543 -3.695 1 97.38 256 MET A N 1
ATOM 2055 C CA . MET A 1 256 ? -20.078 3.244 -4.031 1 97.38 256 MET A CA 1
ATOM 2056 C C . MET A 1 256 ? -21.016 2.449 -4.93 1 97.38 256 MET A C 1
ATOM 2058 O O . MET A 1 256 ? -20.562 1.674 -5.773 1 97.38 256 MET A O 1
ATOM 2062 N N . SER A 1 257 ? -22.281 2.684 -4.805 1 96.94 257 SER A N 1
ATOM 2063 C CA . SER A 1 257 ? -23.281 1.909 -5.535 1 96.94 257 SER A CA 1
ATOM 2064 C C . SER A 1 257 ? -23.219 2.189 -7.031 1 96.94 257 SER A C 1
ATOM 2066 O O . SER A 1 257 ? -23.703 1.396 -7.84 1 96.94 257 SER A O 1
ATOM 2068 N N . THR A 1 258 ? -22.625 3.295 -7.395 1 95.56 258 THR A N 1
ATOM 2069 C CA . THR A 1 258 ? -22.5 3.623 -8.812 1 95.56 258 THR A CA 1
ATOM 2070 C C . THR A 1 258 ? -21.453 2.732 -9.477 1 95.56 258 THR A C 1
ATOM 2072 O O . THR A 1 258 ? -21.406 2.625 -10.703 1 95.56 258 THR A O 1
ATOM 2075 N N . PHE A 1 259 ? -20.641 2.051 -8.695 1 95.12 259 PHE A N 1
ATOM 2076 C CA . PHE A 1 259 ? -19.531 1.288 -9.258 1 95.12 259 PHE A CA 1
ATOM 2077 C C . PHE A 1 259 ? -19.641 -0.185 -8.883 1 95.12 259 PHE A C 1
ATOM 2079 O O . PHE A 1 259 ? -19.094 -1.05 -9.578 1 95.12 259 PHE A O 1
ATOM 2086 N N . LEU A 1 260 ? -20.328 -0.438 -7.824 1 96.12 260 LEU A N 1
ATOM 2087 C CA . LEU A 1 260 ? -20.344 -1.782 -7.262 1 96.12 260 LEU A CA 1
ATOM 2088 C C . LEU A 1 260 ? -21.672 -2.482 -7.543 1 96.12 260 LEU A C 1
ATOM 2090 O O . LEU A 1 260 ? -22.703 -1.827 -7.672 1 96.12 260 LEU A O 1
ATOM 2094 N N . ALA A 1 261 ? -21.625 -3.773 -7.551 1 93.31 261 ALA A N 1
ATOM 2095 C CA . ALA A 1 261 ? -22.812 -4.582 -7.867 1 93.31 261 ALA A CA 1
ATOM 2096 C C . ALA A 1 261 ? -23.844 -4.512 -6.746 1 93.31 261 ALA A C 1
ATOM 2098 O O . ALA A 1 261 ? -25.047 -4.438 -7.008 1 93.31 261 ALA A O 1
ATOM 2099 N N . GLU A 1 262 ? -23.406 -4.609 -5.535 1 97.44 262 GLU A N 1
ATOM 2100 C CA . GLU A 1 262 ? -24.281 -4.613 -4.371 1 97.44 262 GLU A CA 1
ATOM 2101 C C . GLU A 1 262 ? -23.625 -3.92 -3.18 1 97.44 262 GLU A C 1
ATOM 2103 O O . GLU A 1 262 ? -22.516 -4.27 -2.787 1 97.44 26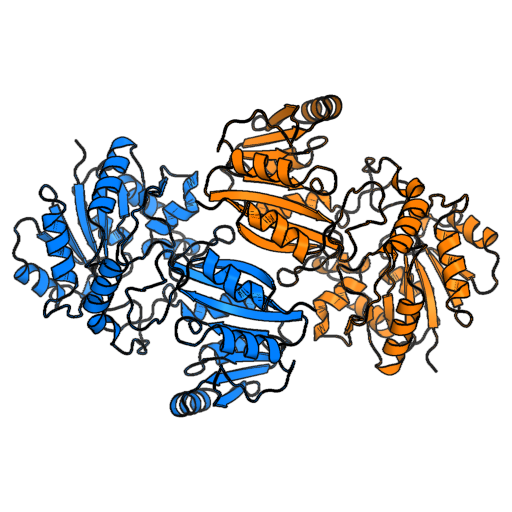2 GLU A O 1
ATOM 2108 N N . VAL A 1 263 ? -24.344 -2.932 -2.607 1 98.56 263 VAL A N 1
ATOM 2109 C CA . VAL A 1 263 ? -23.812 -2.174 -1.483 1 98.56 263 VAL A CA 1
ATOM 2110 C C . VAL A 1 263 ? -24.844 -2.104 -0.362 1 98.56 263 VAL A C 1
ATOM 2112 O O . VAL A 1 263 ? -26 -1.725 -0.593 1 98.56 263 VAL A O 1
ATOM 2115 N N . HIS A 1 264 ? -24.484 -2.518 0.807 1 98.75 264 HIS A N 1
ATOM 2116 C CA . HIS A 1 264 ? -25.297 -2.375 2.012 1 98.75 264 HIS A CA 1
ATOM 2117 C C . HIS A 1 264 ? -24.75 -1.271 2.914 1 98.75 264 HIS A C 1
ATOM 2119 O O . HIS A 1 264 ? -23.547 -1.022 2.938 1 98.75 264 HIS A O 1
ATOM 2125 N N . GLY A 1 265 ? -25.625 -0.544 3.545 1 98.5 265 GLY A N 1
ATOM 2126 C CA . GLY A 1 265 ? -25.266 0.398 4.598 1 98.5 265 GLY A CA 1
ATOM 2127 C C . GLY A 1 265 ? -25.844 0.018 5.949 1 98.5 265 GLY A C 1
ATOM 2128 O O . GLY A 1 265 ? -26.969 -0.486 6.039 1 98.5 265 GLY A O 1
ATOM 2129 N N . ALA A 1 266 ? -25.078 0.261 6.992 1 98.31 266 ALA A N 1
ATOM 2130 C CA . ALA A 1 266 ? -25.594 -0.019 8.328 1 98.31 266 ALA A CA 1
ATOM 2131 C C . ALA A 1 266 ? -25.141 1.041 9.328 1 98.31 266 ALA A C 1
ATOM 2133 O O . ALA A 1 266 ? -24.016 1.545 9.234 1 98.31 266 ALA A O 1
ATOM 2134 N N . ASP A 1 267 ? -25.984 1.361 10.234 1 97 267 ASP A N 1
ATOM 2135 C CA . ASP A 1 267 ? -25.703 2.307 11.312 1 97 267 ASP A CA 1
ATOM 2136 C C . ASP A 1 267 ? -26.516 1.967 12.555 1 97 267 ASP A C 1
ATOM 2138 O O . ASP A 1 267 ? -27.5 1.229 12.477 1 97 267 ASP A O 1
ATOM 2142 N N . LEU A 1 268 ? -26.094 2.523 13.641 1 95.62 268 LEU A N 1
ATOM 2143 C CA . LEU A 1 268 ? -26.719 2.209 14.922 1 95.62 268 LEU A CA 1
ATOM 2144 C C . LEU A 1 268 ? -28.047 2.945 15.078 1 95.62 268 LEU A C 1
ATOM 2146 O O . LEU A 1 268 ? -28.984 2.432 15.703 1 95.62 268 LEU A O 1
ATOM 2150 N N . ASP A 1 269 ? -28.156 4.156 14.523 1 94.38 269 ASP A N 1
ATOM 2151 C CA . ASP A 1 269 ? -29.281 5.059 14.758 1 94.38 269 ASP A CA 1
ATOM 2152 C C . ASP A 1 269 ? -30.391 4.82 13.742 1 94.38 269 ASP A C 1
ATOM 2154 O O . ASP A 1 269 ? -30.234 5.113 12.555 1 94.38 269 ASP A O 1
ATOM 2158 N N . PRO A 1 270 ? -31.578 4.465 14.195 1 96 270 PRO A N 1
ATOM 2159 C CA . PRO A 1 270 ? -32.688 4.207 13.281 1 96 270 PRO A CA 1
ATOM 2160 C C . PRO A 1 270 ? -33.125 5.449 12.5 1 96 270 PRO A C 1
ATOM 2162 O O . PRO A 1 270 ? -33.531 5.348 11.344 1 96 270 PRO A O 1
ATOM 2165 N N . GLU A 1 271 ? -33.031 6.539 13.125 1 94.69 271 GLU A N 1
ATOM 2166 C CA . GLU A 1 271 ? -33.438 7.773 12.453 1 94.69 271 GLU A CA 1
ATOM 2167 C C . GLU A 1 271 ? -32.5 8.086 11.281 1 94.69 271 GLU A C 1
ATOM 2169 O O . GLU A 1 271 ? -32.969 8.516 10.219 1 94.69 271 GLU A O 1
ATOM 2174 N N . ILE A 1 272 ? -31.297 7.863 11.477 1 93.12 272 ILE A N 1
ATOM 2175 C CA . ILE A 1 272 ? -30.312 8.102 10.43 1 93.12 272 ILE A CA 1
ATOM 2176 C C . ILE A 1 272 ? -30.531 7.129 9.273 1 93.12 272 ILE A C 1
ATOM 2178 O O . ILE A 1 272 ? -30.484 7.52 8.109 1 93.12 272 ILE A O 1
ATOM 2182 N N . ILE A 1 273 ? -30.812 5.934 9.57 1 95.25 273 ILE A N 1
ATOM 2183 C CA . ILE A 1 273 ? -31.047 4.914 8.555 1 95.25 273 ILE A CA 1
ATOM 2184 C C . ILE A 1 273 ? -32.312 5.246 7.773 1 95.25 273 ILE A C 1
ATOM 2186 O O . ILE A 1 273 ? -32.375 5.094 6.551 1 95.25 273 ILE A O 1
ATOM 2190 N N . ASN A 1 274 ? -33.344 5.668 8.469 1 95.69 274 ASN A N 1
ATOM 2191 C CA . ASN A 1 274 ? -34.562 6.066 7.785 1 95.69 274 ASN A CA 1
ATOM 2192 C C . ASN A 1 274 ? -34.312 7.211 6.805 1 95.69 274 ASN A C 1
ATOM 2194 O O . ASN A 1 274 ? -34.875 7.223 5.707 1 95.69 274 ASN A O 1
ATOM 2198 N N . LEU A 1 275 ? -33.5 8.094 7.23 1 94.44 275 LEU A N 1
ATOM 2199 C CA . LEU A 1 275 ? -33.125 9.195 6.355 1 94.44 275 LEU A CA 1
ATOM 2200 C C . LEU A 1 275 ? -32.375 8.688 5.141 1 94.44 275 LEU A C 1
ATOM 2202 O O . LEU A 1 275 ? -32.594 9.133 4.016 1 94.44 275 LEU A O 1
ATOM 2206 N N . ALA A 1 276 ? -31.438 7.812 5.344 1 94.31 276 ALA A N 1
ATOM 2207 C CA . ALA A 1 276 ? -30.656 7.234 4.262 1 94.31 276 ALA A CA 1
ATOM 2208 C C . ALA A 1 276 ? -31.547 6.547 3.232 1 94.31 276 ALA A C 1
ATOM 2210 O O . ALA A 1 276 ? -31.359 6.723 2.025 1 94.31 276 ALA A O 1
ATOM 2211 N N . LYS A 1 277 ? -32.531 5.816 3.697 1 96.31 277 LYS A N 1
ATOM 2212 C CA . LYS A 1 277 ? -33.469 5.117 2.824 1 96.31 277 LYS A CA 1
ATOM 2213 C C . LYS A 1 277 ? -34.25 6.105 1.975 1 96.31 277 LYS A C 1
ATOM 2215 O O . LYS A 1 277 ? -34.5 5.859 0.792 1 96.31 277 LYS A O 1
ATOM 2220 N N . ALA A 1 278 ? -34.531 7.164 2.598 1 95 278 ALA A N 1
ATOM 2221 C CA . ALA A 1 278 ? -35.344 8.172 1.917 1 95 278 ALA A CA 1
ATOM 2222 C C . ALA A 1 278 ? -34.594 8.836 0.787 1 95 278 ALA A C 1
ATOM 2224 O O . ALA A 1 278 ? -35.156 9.203 -0.24 1 95 278 ALA A O 1
ATOM 2225 N N . TYR A 1 279 ? -33.312 8.953 0.938 1 92.31 279 TYR A N 1
ATOM 2226 C CA . TYR A 1 279 ? -32.469 9.664 -0.02 1 92.31 279 TYR A CA 1
ATOM 2227 C C . TYR A 1 279 ? -31.953 8.719 -1.097 1 92.31 279 TYR A C 1
ATOM 2229 O O . TYR A 1 279 ? -31.328 9.156 -2.064 1 92.31 279 TYR A O 1
ATOM 2237 N N . THR A 1 280 ? -32.188 7.422 -0.941 1 94.12 280 THR A N 1
ATOM 2238 C CA . THR A 1 280 ? -31.562 6.445 -1.82 1 94.12 280 THR A CA 1
ATOM 2239 C C . THR A 1 280 ? -32.594 5.734 -2.68 1 94.12 280 THR A C 1
ATOM 2241 O O . THR A 1 280 ? -33.562 5.16 -2.156 1 94.12 280 THR A O 1
ATOM 2244 N N . HIS A 1 281 ? -32.312 5.738 -3.992 1 93.25 281 HIS A N 1
ATOM 2245 C CA . HIS A 1 281 ? -33.281 5.145 -4.91 1 93.25 281 HIS A CA 1
ATOM 2246 C C . HIS A 1 281 ? -32.656 4.004 -5.707 1 93.25 281 HIS A C 1
ATOM 2248 O O . HIS A 1 281 ? -33.375 3.299 -6.441 1 93.25 281 HIS A O 1
ATOM 2254 N N . GLU A 1 282 ? -31.391 3.859 -5.578 1 93.44 282 GLU A N 1
ATOM 2255 C CA . GLU A 1 282 ? -30.703 2.795 -6.293 1 93.44 282 GLU A CA 1
ATOM 2256 C C . GLU A 1 282 ? -31.203 1.42 -5.863 1 93.44 282 GLU A C 1
ATOM 2258 O O . GLU A 1 282 ? -31.453 1.191 -4.68 1 93.44 282 GLU A O 1
ATOM 2263 N N . LYS A 1 283 ? -31.297 0.438 -6.754 1 94.44 283 LYS A N 1
ATOM 2264 C CA . LYS A 1 283 ? -31.859 -0.886 -6.496 1 94.44 283 LYS A CA 1
ATOM 2265 C C . LYS A 1 283 ? -30.828 -1.809 -5.867 1 94.44 283 LYS A C 1
ATOM 2267 O O . LYS A 1 283 ? -31.172 -2.811 -5.242 1 94.44 283 LYS A O 1
ATOM 2272 N N . ASN A 1 284 ? -29.625 -1.521 -6.062 1 97.31 284 ASN A N 1
ATOM 2273 C CA . ASN A 1 284 ? -28.562 -2.396 -5.562 1 97.31 284 ASN A CA 1
ATOM 2274 C C . ASN A 1 284 ? -28.094 -1.971 -4.172 1 97.31 284 ASN A C 1
ATOM 2276 O O . ASN A 1 284 ? -26.969 -2.258 -3.781 1 97.31 284 ASN A O 1
ATOM 2280 N N . VAL A 1 285 ? -28.984 -1.246 -3.436 1 98.12 285 VAL A N 1
ATOM 2281 C CA . VAL A 1 285 ? -28.609 -0.75 -2.113 1 98.12 285 VAL A CA 1
ATOM 2282 C C . VAL A 1 285 ? -29.641 -1.213 -1.084 1 98.12 285 VAL A C 1
ATOM 2284 O O . VAL A 1 285 ? -30.844 -1.226 -1.36 1 98.12 285 VAL A O 1
ATOM 2287 N N . GLU A 1 286 ? -29.219 -1.583 0.043 1 98 286 GLU A N 1
ATOM 2288 C CA . GLU A 1 286 ? -30.062 -1.879 1.196 1 98 286 GLU A CA 1
ATOM 2289 C C . GLU A 1 286 ? -29.469 -1.323 2.482 1 98 286 GLU A C 1
ATOM 2291 O O . GLU A 1 286 ? -28.234 -1.263 2.621 1 98 286 GLU A O 1
ATOM 2296 N N . TYR A 1 287 ? -30.312 -0.914 3.414 1 98.19 287 TYR A N 1
ATOM 2297 C CA . TYR A 1 287 ? -29.859 -0.342 4.68 1 98.19 287 TYR A CA 1
ATOM 2298 C C . TYR A 1 287 ? -30.328 -1.186 5.855 1 98.19 287 TYR A C 1
ATOM 2300 O O . TYR A 1 287 ? -31.438 -1.734 5.832 1 98.19 287 TYR A O 1
ATOM 2308 N N . TYR A 1 288 ? -29.516 -1.206 6.883 1 98.31 288 TYR A N 1
ATOM 2309 C CA . TYR A 1 288 ? -29.812 -1.998 8.078 1 98.31 288 TYR A CA 1
ATOM 2310 C C . TYR A 1 288 ? -29.484 -1.215 9.344 1 98.31 288 TYR A C 1
ATOM 2312 O O . TYR A 1 288 ? -28.562 -0.389 9.352 1 98.31 288 TYR A O 1
ATOM 2320 N N . ILE A 1 289 ? -30.281 -1.428 10.398 1 97.75 289 ILE A N 1
ATOM 2321 C CA . ILE A 1 289 ? -29.938 -0.954 11.734 1 97.75 289 ILE A CA 1
ATOM 2322 C C . ILE A 1 289 ? -29.094 -2.004 12.453 1 97.75 289 ILE A C 1
ATOM 2324 O O . ILE A 1 289 ? -29.578 -3.105 12.734 1 97.75 289 ILE A O 1
ATOM 2328 N N . GLU A 1 290 ? -27.812 -1.676 12.695 1 97.5 290 GLU A N 1
ATOM 2329 C CA . GLU A 1 290 ? -26.891 -2.654 13.258 1 97.5 290 GLU A CA 1
ATOM 2330 C C . GLU A 1 290 ? -26 -2.023 14.328 1 97.5 290 GLU A C 1
ATOM 2332 O O . GLU A 1 290 ? -25.641 -0.847 14.227 1 97.5 290 GLU A O 1
ATOM 2337 N N . ASP A 1 291 ? -25.672 -2.816 15.312 1 96.81 291 ASP A N 1
ATOM 2338 C CA . ASP A 1 291 ? -24.609 -2.518 16.266 1 96.81 291 ASP A CA 1
ATOM 2339 C C . ASP A 1 291 ? -23.281 -3.135 15.805 1 96.81 291 ASP A C 1
ATOM 2341 O O . ASP A 1 291 ? -23.141 -4.359 15.789 1 96.81 291 ASP A O 1
ATOM 2345 N N . ILE A 1 292 ? -22.344 -2.312 15.461 1 95.88 292 ILE A N 1
ATOM 2346 C CA . ILE A 1 292 ? -21.094 -2.742 14.859 1 95.88 292 ILE A CA 1
ATOM 2347 C C . ILE A 1 292 ? -20.391 -3.748 15.773 1 95.88 292 ILE A C 1
ATOM 2349 O O . ILE A 1 292 ? -19.562 -4.531 15.32 1 95.88 292 ILE A O 1
ATOM 2353 N N . THR A 1 293 ? -20.641 -3.781 17.109 1 95.75 293 THR A N 1
ATOM 2354 C CA . THR A 1 293 ? -19.984 -4.68 18.047 1 95.75 293 THR A CA 1
ATOM 2355 C C . THR A 1 293 ? -20.734 -6.004 18.141 1 95.75 293 THR A C 1
ATOM 2357 O O . THR A 1 293 ? -20.297 -6.934 18.812 1 95.75 293 THR A O 1
ATOM 2360 N N . ASN A 1 294 ? -21.844 -6.086 17.516 1 96.44 294 ASN A N 1
ATOM 2361 C CA . ASN A 1 294 ? -22.703 -7.273 17.469 1 96.44 294 ASN A CA 1
ATOM 2362 C C . ASN A 1 294 ? -23.578 -7.293 16.234 1 96.44 294 ASN A C 1
ATOM 2364 O O . ASN A 1 294 ? -24.797 -7.082 16.328 1 96.44 294 ASN A O 1
ATOM 2368 N N . LEU A 1 295 ? -23.078 -7.68 15.148 1 97.69 295 LEU A N 1
ATOM 2369 C CA . LEU A 1 295 ? -23.75 -7.594 13.859 1 97.69 295 LEU A CA 1
ATOM 2370 C C . LEU A 1 295 ? -24.641 -8.82 13.633 1 97.69 295 LEU A C 1
ATOM 2372 O O . LEU A 1 295 ? -24.266 -9.938 13.992 1 97.69 295 LEU A O 1
ATOM 2376 N N . SER A 1 296 ? -25.703 -8.656 12.93 1 98.19 296 SER A N 1
ATOM 2377 C CA . SER A 1 296 ? -26.656 -9.734 12.68 1 98.19 296 SER A CA 1
ATOM 2378 C C . SER A 1 296 ? -26.312 -10.492 11.406 1 98.19 296 SER A C 1
ATOM 2380 O O . SER A 1 296 ? -26.953 -11.492 11.078 1 98.19 296 SER A O 1
ATOM 2382 N N . PHE A 1 297 ? -25.359 -10.055 10.68 1 98.25 297 PHE A N 1
ATOM 2383 C CA . PHE A 1 297 ? -25.016 -10.641 9.391 1 98.25 297 PHE A CA 1
ATOM 2384 C C . PHE A 1 297 ? -24.328 -11.984 9.578 1 98.25 297 PHE A C 1
ATOM 2386 O O . PHE A 1 297 ? -23.641 -12.211 10.578 1 98.25 297 PHE A O 1
ATOM 2393 N N . GLU A 1 298 ? -24.438 -12.852 8.625 1 98.19 298 GLU A N 1
ATOM 2394 C CA . GLU A 1 298 ? -23.844 -14.18 8.664 1 98.19 298 GLU A CA 1
ATOM 2395 C C . GLU A 1 298 ? -22.328 -14.109 8.5 1 98.19 298 GLU A C 1
ATOM 2397 O O . GLU A 1 298 ? -21.812 -13.141 7.945 1 98.19 298 GLU A O 1
ATOM 2402 N N . ASP A 1 299 ? -21.672 -15.18 8.984 1 98 299 ASP A N 1
ATOM 2403 C CA . ASP A 1 299 ? -20.234 -15.312 8.742 1 98 299 ASP A CA 1
ATOM 2404 C C . ASP A 1 299 ? -19.922 -15.289 7.25 1 98 299 ASP A C 1
ATOM 2406 O O . ASP A 1 299 ? -20.672 -15.852 6.445 1 98 299 ASP A O 1
ATOM 2410 N N . ASP A 1 300 ? -18.828 -14.586 6.898 1 96.5 300 ASP A N 1
ATOM 2411 C CA . ASP A 1 300 ? -18.297 -14.641 5.543 1 96.5 300 ASP A CA 1
ATOM 2412 C C . ASP A 1 300 ? -19.344 -14.203 4.516 1 96.5 300 ASP A C 1
ATOM 2414 O O . ASP A 1 300 ? -19.453 -14.812 3.447 1 96.5 300 ASP A O 1
ATOM 2418 N N . SER A 1 301 ? -20.109 -13.219 4.82 1 97.62 301 SER A N 1
ATOM 2419 C CA . SER A 1 301 ? -21.234 -12.844 3.965 1 97.62 301 SER A CA 1
ATOM 2420 C C . SER A 1 301 ? -20.875 -11.648 3.082 1 97.62 301 SER A C 1
ATOM 2422 O O . SER A 1 301 ? -21.625 -11.312 2.16 1 97.62 301 SER A O 1
ATOM 2424 N N . TYR A 1 302 ? -19.734 -10.992 3.287 1 98 302 TYR A N 1
ATOM 2425 C CA . TYR A 1 302 ? -19.359 -9.828 2.496 1 98 302 TYR A CA 1
ATOM 2426 C C . TYR A 1 302 ? -17.969 -10.008 1.872 1 98 302 TYR A C 1
ATOM 2428 O O . TYR A 1 302 ? -17.094 -10.617 2.48 1 98 302 TYR A O 1
ATOM 2436 N N . ASP A 1 303 ? -17.828 -9.445 0.656 1 96.81 303 ASP A N 1
ATOM 2437 C CA . ASP A 1 303 ? -16.531 -9.43 -0.01 1 96.81 303 ASP A CA 1
ATOM 2438 C C . ASP A 1 303 ? -15.633 -8.328 0.555 1 96.81 303 ASP A C 1
ATOM 2440 O O . ASP A 1 303 ? -14.406 -8.453 0.538 1 96.81 303 ASP A O 1
ATOM 2444 N N . ALA A 1 304 ? -16.281 -7.293 1.033 1 98.38 304 ALA A N 1
ATOM 2445 C CA . ALA A 1 304 ? -15.523 -6.18 1.591 1 98.38 304 ALA A CA 1
ATOM 2446 C C . ALA A 1 304 ? -16.391 -5.336 2.529 1 98.38 304 ALA A C 1
ATOM 2448 O O . ALA A 1 304 ? -17.609 -5.348 2.43 1 98.38 304 ALA A O 1
ATOM 2449 N N . VAL A 1 305 ? -15.727 -4.652 3.422 1 98.88 305 VAL A N 1
ATOM 2450 C CA . VAL A 1 305 ? -16.375 -3.715 4.336 1 98.88 305 VAL A CA 1
ATOM 2451 C C . VAL A 1 305 ? -15.586 -2.41 4.383 1 98.88 305 VAL A C 1
ATOM 2453 O O . VAL A 1 305 ? -14.352 -2.426 4.434 1 98.88 305 VAL A O 1
ATOM 2456 N N . THR A 1 306 ? -16.281 -1.302 4.273 1 98.62 306 THR A N 1
ATOM 2457 C CA . THR A 1 306 ? -15.695 0 4.578 1 98.62 306 THR A CA 1
ATOM 2458 C C . THR A 1 306 ? -16.141 0.48 5.957 1 98.62 306 THR A C 1
ATOM 2460 O O . THR A 1 306 ? -17.297 0.302 6.34 1 98.62 306 THR A O 1
ATOM 2463 N N . CYS A 1 307 ? -15.258 0.997 6.711 1 98.12 307 CYS A N 1
ATOM 2464 C CA . CYS A 1 307 ? -15.484 1.506 8.062 1 98.12 307 CYS A CA 1
ATOM 2465 C C . CYS A 1 307 ? -14.672 2.77 8.312 1 98.12 307 CYS A C 1
ATOM 2467 O O . CYS A 1 307 ? -13.539 2.695 8.781 1 98.12 307 CYS A O 1
ATOM 2469 N N . PHE A 1 308 ? -15.305 3.898 8.062 1 96.56 308 PHE A N 1
ATOM 2470 C CA . PHE A 1 308 ? -14.523 5.133 8.062 1 96.56 308 PHE A CA 1
ATOM 2471 C C . PHE A 1 308 ? -14.883 5.992 9.266 1 96.56 308 PHE A C 1
ATOM 2473 O O . PHE A 1 308 ? -16.062 6.16 9.594 1 96.56 308 PHE A O 1
ATOM 2480 N N . GLU A 1 309 ? -13.82 6.496 9.938 1 93.81 309 GLU A N 1
ATOM 2481 C CA . GLU A 1 309 ? -13.961 7.438 11.047 1 93.81 309 GLU A CA 1
ATOM 2482 C C . GLU A 1 309 ? -14.891 6.879 12.125 1 93.81 309 GLU A C 1
ATOM 2484 O O . GLU A 1 309 ? -15.836 7.551 12.539 1 93.81 309 GLU A O 1
ATOM 2489 N N . THR A 1 310 ? -14.641 5.652 12.531 1 94.69 310 THR A N 1
ATOM 2490 C CA . THR A 1 310 ? -15.539 4.945 13.445 1 94.69 310 THR A CA 1
ATOM 2491 C C . THR A 1 310 ? -14.758 4.352 14.617 1 94.69 310 THR A C 1
ATOM 2493 O O . THR A 1 310 ? -15.148 4.512 15.773 1 94.69 310 THR A O 1
ATOM 2496 N N . LEU A 1 311 ? -13.609 3.764 14.383 1 96 311 LEU A N 1
ATOM 2497 C CA . LEU A 1 311 ? -12.844 3.01 15.367 1 96 311 LEU A CA 1
ATOM 2498 C C . LEU A 1 311 ? -12.523 3.869 16.578 1 96 311 LEU A C 1
ATOM 2500 O O . LEU A 1 311 ? -12.43 3.359 17.703 1 96 311 LEU A O 1
ATOM 2504 N N . GLU A 1 312 ? -12.359 5.16 16.438 1 95.62 312 GLU A N 1
ATOM 2505 C CA . GLU A 1 312 ? -11.969 6.074 17.516 1 95.62 312 GLU A CA 1
ATOM 2506 C C . GLU A 1 312 ? -13.125 6.34 18.469 1 95.62 312 GLU A C 1
ATOM 2508 O O . GLU A 1 312 ? -12.945 6.938 19.531 1 95.62 312 GLU A O 1
ATOM 2513 N N . HIS A 1 313 ? -14.305 5.812 18.188 1 93.94 313 HIS A N 1
ATOM 2514 C CA . HIS A 1 313 ? -15.5 6.117 18.969 1 93.94 313 HIS A CA 1
ATOM 2515 C C . HIS A 1 313 ? -16.031 4.875 19.672 1 93.94 313 HIS A C 1
ATOM 2517 O O . HIS A 1 313 ? -16.953 4.965 20.484 1 93.94 313 HIS A O 1
ATOM 2523 N N . ILE A 1 314 ? -15.531 3.746 19.391 1 93.12 314 ILE A N 1
ATOM 2524 C CA . ILE A 1 314 ? -16.172 2.518 19.844 1 93.12 314 ILE A CA 1
ATOM 2525 C C . ILE A 1 314 ? -15.133 1.571 20.438 1 93.12 314 ILE A C 1
ATOM 2527 O O . ILE A 1 314 ? -13.93 1.799 20.297 1 93.12 314 ILE A O 1
ATOM 2531 N N . PRO A 1 315 ? -15.664 0.491 21.109 1 93.06 315 PRO A N 1
ATOM 2532 C CA . PRO A 1 315 ? -14.719 -0.559 21.5 1 93.06 315 PRO A CA 1
ATOM 2533 C C . PRO A 1 315 ? -14.07 -1.254 20.312 1 93.06 315 PRO A C 1
ATOM 2535 O O . PRO A 1 315 ? -14.711 -2.066 19.641 1 93.06 315 PRO A O 1
ATOM 2538 N N . GLU A 1 316 ? -12.867 -1.066 20.125 1 94.25 316 GLU A N 1
ATOM 2539 C CA . GLU A 1 316 ? -12.172 -1.385 18.891 1 94.25 316 GLU A CA 1
ATOM 2540 C C . GLU A 1 316 ? -12.062 -2.895 18.688 1 94.25 316 GLU A C 1
ATOM 2542 O O . GLU A 1 316 ? -12.211 -3.391 17.578 1 94.25 316 GLU A O 1
ATOM 2547 N N . ASP A 1 317 ? -11.797 -3.691 19.719 1 96.31 317 ASP A N 1
ATOM 2548 C CA . ASP A 1 317 ? -11.602 -5.133 19.578 1 96.31 317 ASP A CA 1
ATOM 2549 C C . ASP A 1 317 ? -12.891 -5.824 19.156 1 96.31 317 ASP A C 1
ATOM 2551 O O . ASP A 1 317 ? -12.883 -6.664 18.25 1 96.31 317 ASP A O 1
ATOM 2555 N N . ASP A 1 318 ? -13.984 -5.465 19.828 1 96.44 318 ASP A N 1
ATOM 2556 C CA . ASP A 1 318 ? -15.273 -6.051 19.469 1 96.44 318 ASP A CA 1
ATOM 2557 C C . ASP A 1 318 ? -15.648 -5.715 18.031 1 96.44 318 ASP A C 1
ATOM 2559 O O . ASP A 1 318 ? -16.172 -6.57 17.297 1 96.44 318 ASP A O 1
ATOM 2563 N N . CYS A 1 319 ? -15.406 -4.543 17.641 1 97.19 319 CYS A N 1
ATOM 2564 C CA . CYS A 1 319 ? -15.68 -4.098 16.281 1 97.19 319 CYS A CA 1
ATOM 2565 C C . CYS A 1 319 ? -14.898 -4.922 15.266 1 97.19 319 CYS A C 1
ATOM 2567 O O . CYS A 1 319 ? -15.477 -5.496 14.344 1 97.19 319 CYS A O 1
ATOM 2569 N N . LEU A 1 320 ? -13.609 -5.023 15.43 1 98.38 320 LEU A N 1
ATOM 2570 C CA . LEU A 1 320 ? -12.742 -5.688 14.469 1 98.38 320 LEU A CA 1
ATOM 2571 C C . LEU A 1 320 ? -13.031 -7.184 14.414 1 98.38 320 LEU A C 1
ATOM 2573 O O . LEU A 1 320 ? -12.945 -7.801 13.352 1 98.38 320 LEU A O 1
ATOM 2577 N N . LYS A 1 321 ? -13.391 -7.77 15.547 1 97.94 321 LYS A N 1
ATOM 2578 C CA . LYS A 1 321 ? -13.781 -9.172 15.578 1 97.94 321 LYS A CA 1
ATOM 2579 C C . LYS A 1 321 ? -15.016 -9.422 14.719 1 97.94 321 LYS A C 1
ATOM 2581 O O . LYS A 1 321 ? -15.055 -10.383 13.945 1 97.94 321 LYS A O 1
ATOM 2586 N N . GLU A 1 322 ? -15.984 -8.57 14.859 1 98.31 322 GLU A N 1
ATOM 2587 C CA . GLU A 1 322 ? -17.219 -8.703 14.086 1 98.31 322 GLU A CA 1
ATOM 2588 C C . GLU A 1 322 ? -16.953 -8.477 12.594 1 98.31 322 GLU A C 1
ATOM 2590 O O . GLU A 1 322 ? -17.5 -9.195 11.758 1 98.31 322 GLU A O 1
ATOM 2595 N N . LEU A 1 323 ? -16.219 -7.469 12.305 1 98.69 323 LEU A N 1
ATOM 2596 C CA . LEU A 1 323 ? -15.906 -7.203 10.898 1 98.69 323 LEU A CA 1
ATOM 2597 C C . LEU A 1 323 ? -15.18 -8.391 10.266 1 98.69 323 LEU A C 1
ATOM 2599 O O . LEU A 1 323 ? -15.484 -8.773 9.133 1 98.69 323 LEU A O 1
ATOM 2603 N N . ARG A 1 324 ? -14.203 -8.938 10.992 1 98.5 324 ARG A N 1
ATOM 2604 C CA . ARG A 1 324 ? -13.5 -10.117 10.492 1 98.5 324 ARG A CA 1
ATOM 2605 C C . ARG A 1 324 ? -14.469 -11.273 10.266 1 98.5 324 ARG A C 1
ATOM 2607 O O . ARG A 1 324 ? -14.344 -12.016 9.289 1 98.5 324 ARG A O 1
ATOM 2614 N N . ARG A 1 325 ? -15.391 -11.477 11.219 1 98.44 325 ARG A N 1
ATOM 2615 C CA . ARG A 1 325 ? -16.344 -12.578 11.141 1 98.44 325 ARG A CA 1
ATOM 2616 C C . ARG A 1 325 ? -17.188 -12.484 9.867 1 98.44 325 ARG A C 1
ATOM 2618 O O . ARG A 1 325 ? -17.391 -13.484 9.18 1 98.44 325 ARG A O 1
ATOM 2625 N N . ILE A 1 326 ? -17.625 -11.32 9.453 1 98.62 326 ILE A N 1
ATOM 2626 C CA . ILE A 1 326 ? -18.609 -11.195 8.383 1 98.62 326 ILE A CA 1
ATOM 2627 C C . ILE A 1 326 ? -17.891 -11.109 7.039 1 98.62 326 ILE A C 1
ATOM 2629 O O . ILE A 1 326 ? -18.5 -11.305 5.984 1 98.62 326 ILE A O 1
ATOM 2633 N N . ILE A 1 327 ? -16.641 -10.734 7 1 98.38 327 ILE A N 1
ATOM 2634 C CA . ILE A 1 327 ? -15.875 -10.672 5.762 1 98.38 327 ILE A CA 1
ATOM 2635 C C . ILE A 1 327 ? -15.398 -12.078 5.379 1 98.38 327 ILE A C 1
ATOM 2637 O O . ILE A 1 327 ? -14.922 -12.828 6.23 1 98.38 327 ILE A O 1
ATOM 2641 N N . ARG A 1 328 ? -15.547 -12.461 4.18 1 94.94 328 ARG A N 1
ATOM 2642 C CA . ARG A 1 328 ? -15.094 -13.773 3.729 1 94.94 328 ARG A CA 1
ATOM 2643 C C . ARG A 1 328 ? -13.57 -13.852 3.701 1 94.94 328 ARG A C 1
ATOM 2645 O O . ARG A 1 328 ? -12.891 -12.82 3.594 1 94.94 328 ARG A O 1
ATOM 2652 N N . PRO A 1 329 ? -13.008 -15.047 3.773 1 91.69 329 PRO A N 1
ATOM 2653 C CA . PRO A 1 329 ? -11.562 -15.18 3.576 1 91.69 329 PRO A CA 1
ATOM 2654 C C . PRO A 1 329 ? -11.094 -14.594 2.242 1 91.69 329 PRO A C 1
ATOM 2656 O O . PRO A 1 329 ? -11.703 -14.867 1.202 1 91.69 329 PRO A O 1
ATOM 2659 N N . GLY A 1 330 ? -10.094 -13.773 2.301 1 90.44 330 GLY A N 1
ATOM 2660 C CA . GLY A 1 330 ? -9.625 -13.094 1.104 1 90.44 330 GLY A CA 1
ATOM 2661 C C . GLY A 1 330 ? -10.352 -11.781 0.848 1 90.44 330 GLY A C 1
ATOM 2662 O O . GLY A 1 330 ? -9.984 -11.031 -0.059 1 90.44 330 GLY A O 1
ATOM 2663 N N . GLY A 1 331 ? -11.375 -11.602 1.661 1 95.94 331 GLY A N 1
ATOM 2664 C CA . GLY A 1 331 ? -12.109 -10.352 1.536 1 95.94 331 GLY A CA 1
ATOM 2665 C C . GLY A 1 331 ? -11.383 -9.164 2.137 1 95.94 331 GLY A C 1
ATOM 2666 O O . GLY A 1 331 ? -10.305 -9.32 2.717 1 95.94 331 GLY A O 1
ATOM 2667 N N . MET A 1 332 ? -12.008 -7.941 2.025 1 97.69 332 MET A N 1
ATOM 2668 C CA . MET A 1 332 ? -11.227 -6.742 2.311 1 97.69 332 MET A CA 1
ATOM 2669 C C . MET A 1 332 ? -11.906 -5.891 3.379 1 97.69 332 MET A C 1
ATOM 2671 O O . MET A 1 332 ? -13.133 -5.891 3.488 1 97.69 332 MET A O 1
ATOM 2675 N N . LEU A 1 333 ? -11.078 -5.254 4.145 1 98.75 333 LEU A N 1
ATOM 2676 C CA . LEU A 1 333 ? -11.484 -4.164 5.023 1 98.75 333 LEU A CA 1
ATOM 2677 C C . LEU A 1 333 ? -10.734 -2.879 4.676 1 98.75 333 LEU A C 1
ATOM 2679 O O . LEU A 1 333 ? -9.5 -2.867 4.637 1 98.75 333 LEU A O 1
ATOM 2683 N N . VAL A 1 334 ? -11.43 -1.841 4.348 1 98.75 334 VAL A N 1
ATOM 2684 C CA . VAL A 1 334 ? -10.852 -0.509 4.23 1 98.75 334 VAL A CA 1
ATOM 2685 C C . VAL A 1 334 ? -11.367 0.384 5.355 1 98.75 334 VAL A C 1
ATOM 2687 O O . VAL A 1 334 ? -12.578 0.603 5.473 1 98.75 334 VAL A O 1
ATOM 2690 N N . LEU A 1 335 ? -10.5 0.831 6.156 1 98.44 335 LEU A N 1
ATOM 2691 C CA . LEU A 1 335 ? -10.938 1.649 7.277 1 98.44 335 LEU A CA 1
ATOM 2692 C C . LEU A 1 335 ? -10.102 2.92 7.391 1 98.44 335 LEU A C 1
ATOM 2694 O O . LEU A 1 335 ? -9.031 3.018 6.781 1 98.44 335 LEU A O 1
ATOM 2698 N N . SER A 1 336 ? -10.641 3.91 8.07 1 97.69 336 SER A N 1
ATOM 2699 C CA . SER A 1 336 ? -9.898 5.137 8.359 1 97.69 336 SER A CA 1
ATOM 2700 C C . SER A 1 336 ? -10.133 5.602 9.789 1 97.69 336 SER A C 1
ATOM 2702 O O . SER A 1 336 ? -11.148 5.262 10.398 1 97.69 336 SER A O 1
ATOM 2704 N N . THR A 1 337 ? -9.211 6.25 10.336 1 97.19 337 THR A N 1
ATOM 2705 C CA . THR A 1 337 ? -9.273 6.848 11.664 1 97.19 337 THR A CA 1
ATOM 2706 C C . THR A 1 337 ? -8.234 7.961 11.805 1 97.19 337 THR A C 1
ATOM 2708 O O . THR A 1 337 ? -7.234 7.973 11.086 1 97.19 337 THR A O 1
ATOM 2711 N N . PRO A 1 338 ? -8.477 8.945 12.602 1 96.06 338 PRO A N 1
ATOM 2712 C CA . PRO A 1 338 ? -7.465 9.984 12.82 1 96.06 338 PRO A CA 1
ATOM 2713 C C . PRO A 1 338 ? -6.113 9.414 13.242 1 96.06 338 PRO A C 1
ATOM 2715 O O . PRO A 1 338 ? -6.059 8.453 14.008 1 96.06 338 PRO A O 1
ATOM 2718 N N . GLN A 1 339 ? -5.113 9.945 12.719 1 97.5 339 GLN A N 1
ATOM 2719 C CA . GLN A 1 339 ? -3.746 9.609 13.102 1 97.5 339 GLN A CA 1
ATOM 2720 C C . GLN A 1 339 ? -3.168 10.664 14.039 1 97.5 339 GLN A C 1
ATOM 2722 O O . GLN A 1 339 ? -3.168 11.859 13.719 1 97.5 339 GLN A O 1
ATOM 2727 N N . ASN A 1 340 ? -2.662 10.258 15.188 1 97.5 340 ASN A N 1
ATOM 2728 C CA . ASN A 1 340 ? -2.162 11.141 16.234 1 97.5 340 ASN A CA 1
ATOM 2729 C C . ASN A 1 340 ? -1.141 10.43 17.125 1 97.5 340 ASN A C 1
ATOM 2731 O O . ASN A 1 340 ? -1.497 9.555 17.922 1 97.5 340 ASN A O 1
ATOM 2735 N N . SER A 1 341 ? 0.098 10.891 17.094 1 95.5 341 SER A N 1
ATOM 2736 C CA . SER A 1 341 ? 1.176 10.242 17.828 1 95.5 341 SER A CA 1
ATOM 2737 C C . SER A 1 341 ? 0.986 10.398 19.344 1 95.5 341 SER A C 1
ATOM 2739 O O . SER A 1 341 ? 1.607 9.68 20.125 1 95.5 341 SER A O 1
ATOM 2741 N N . TYR A 1 342 ? 0.1 11.344 19.734 1 95.44 342 TYR A N 1
ATOM 2742 C CA . TYR A 1 342 ? -0.253 11.539 21.141 1 95.44 342 TYR A CA 1
ATOM 2743 C C . TYR A 1 342 ? -1.737 11.281 21.375 1 95.44 342 TYR A C 1
ATOM 2745 O O . TYR A 1 342 ? -2.377 11.961 22.172 1 95.44 342 TYR A O 1
ATOM 2753 N N . GLY A 1 343 ? -2.268 10.398 20.625 1 95.25 343 GLY A N 1
ATOM 2754 C CA . GLY A 1 343 ? -3.713 10.266 20.516 1 95.25 343 GLY A CA 1
ATOM 2755 C C . GLY A 1 343 ? -4.312 9.406 21.625 1 95.25 343 GLY A C 1
ATOM 2756 O O . GLY A 1 343 ? -5.523 9.18 21.641 1 95.25 343 GLY A O 1
ATOM 2757 N N . HIS A 1 344 ? -3.459 8.852 22.609 1 95.56 344 HIS A N 1
ATOM 2758 C CA . HIS A 1 344 ? -4.012 8.062 23.703 1 95.56 344 HIS A CA 1
ATOM 2759 C C . HIS A 1 344 ? -4.938 8.898 24.578 1 95.56 344 HIS A C 1
ATOM 2761 O O . HIS A 1 344 ? -5.848 8.367 25.219 1 95.56 344 HIS A O 1
ATOM 2767 N N . ILE A 1 345 ? -4.73 10.227 24.641 1 95.12 345 ILE A N 1
ATOM 2768 C CA . ILE A 1 345 ? -5.648 11.227 25.172 1 95.12 345 ILE A CA 1
ATOM 2769 C C . ILE A 1 345 ? -5.836 12.359 24.156 1 95.12 345 ILE A C 1
ATOM 2771 O O . ILE A 1 345 ? -5.109 13.352 24.188 1 95.12 345 ILE A O 1
ATOM 2775 N N . PRO A 1 346 ? -6.777 12.164 23.297 1 94.31 346 PRO A N 1
ATOM 2776 C CA . PRO A 1 346 ? -6.961 13.172 22.266 1 94.31 346 PRO A CA 1
ATOM 2777 C C . PRO A 1 346 ? -7.543 14.477 22.797 1 94.31 346 PRO A C 1
ATOM 2779 O O . PRO A 1 346 ? -8.398 14.453 23.688 1 94.31 346 PRO A O 1
ATOM 2782 N N . VAL A 1 347 ? -7.148 15.562 22.203 1 91.88 347 VAL A N 1
ATOM 2783 C CA . VAL A 1 347 ? -7.684 16.875 22.562 1 91.88 347 VAL A CA 1
ATOM 2784 C C . VAL A 1 347 ? -9.164 16.938 22.188 1 91.88 347 VAL A C 1
ATOM 2786 O O . VAL A 1 347 ? -9.969 17.531 22.906 1 91.88 347 VAL A O 1
ATOM 2789 N N . ASN A 1 348 ? -9.492 16.359 21.078 1 89.31 348 ASN A N 1
ATOM 2790 C CA . ASN A 1 348 ? -10.883 16.25 20.672 1 89.31 348 ASN A CA 1
ATOM 2791 C C . ASN A 1 348 ? -11.664 15.312 21.578 1 89.31 348 ASN A C 1
ATOM 2793 O O . ASN A 1 348 ? -11.562 14.094 21.469 1 89.31 348 ASN A O 1
ATOM 2797 N N . ALA A 1 349 ? -12.547 15.852 22.375 1 87.38 349 ALA A N 1
ATOM 2798 C CA . ALA A 1 349 ? -13.234 15.117 23.422 1 87.38 349 ALA A CA 1
ATOM 2799 C C . ALA A 1 349 ? -14.273 14.164 22.844 1 87.38 349 ALA A C 1
ATOM 2801 O O . ALA A 1 349 ? -14.75 13.258 23.531 1 87.38 349 ALA A O 1
ATOM 2802 N N . CYS A 1 350 ? -14.57 14.32 21.609 1 87.19 350 CYS A N 1
ATOM 2803 C CA . CYS A 1 350 ? -15.523 13.422 20.969 1 87.19 350 CYS A CA 1
ATOM 2804 C C . CYS A 1 350 ? -14.891 12.062 20.688 1 87.19 350 CYS A C 1
ATOM 2806 O O . CYS A 1 350 ? -15.594 11.078 20.469 1 87.19 350 CYS A O 1
ATOM 2808 N N . HIS A 1 351 ? -13.609 12.008 20.594 1 92.44 351 HIS A N 1
ATOM 2809 C CA . HIS A 1 351 ? -12.883 10.773 20.328 1 92.44 351 HIS A CA 1
ATOM 2810 C C . HIS A 1 351 ? -12.461 10.094 21.625 1 92.44 351 HIS A C 1
ATOM 2812 O O . HIS A 1 351 ? -11.875 10.734 22.5 1 92.44 351 HIS A O 1
ATOM 2818 N N . ILE A 1 352 ? -12.766 8.852 21.688 1 93.06 352 ILE A N 1
ATOM 2819 C CA . ILE A 1 352 ? -12.289 8.078 22.828 1 93.06 352 ILE A CA 1
ATOM 2820 C C . ILE A 1 352 ? -10.773 7.93 22.75 1 93.06 352 ILE A C 1
ATOM 2822 O O . ILE A 1 352 ? -10.078 8.055 23.766 1 93.06 352 ILE A O 1
ATOM 2826 N N . VAL A 1 353 ? -10.32 7.723 21.578 1 95.38 353 VAL A N 1
ATOM 2827 C CA . VAL A 1 353 ? -8.898 7.531 21.297 1 95.38 353 VAL A CA 1
ATOM 2828 C C . VAL A 1 353 ? -8.586 7.953 19.875 1 95.38 353 VAL A C 1
ATOM 2830 O O . VAL A 1 353 ? -9.469 7.961 19.016 1 95.38 353 VAL A O 1
ATOM 2833 N N . GLU A 1 354 ? -7.48 8.422 19.688 1 96.81 354 GLU A N 1
ATOM 2834 C CA . GLU A 1 354 ? -6.828 8.508 18.375 1 96.81 354 GLU A CA 1
ATOM 2835 C C . GLU A 1 354 ? -5.547 7.68 18.359 1 96.81 354 GLU A C 1
ATOM 2837 O O . GLU A 1 354 ? -5.023 7.297 19.406 1 96.81 354 GLU A O 1
ATOM 2842 N N . TYR A 1 355 ? -5.094 7.371 17.203 1 97.5 355 TYR A N 1
ATOM 2843 C CA . TYR A 1 355 ? -4.066 6.336 17.188 1 97.5 355 TYR A CA 1
ATOM 2844 C C . TYR A 1 355 ? -2.76 6.879 16.609 1 97.5 355 TYR A C 1
ATOM 2846 O O . TYR A 1 355 ? -2.766 7.602 15.609 1 97.5 355 TYR A O 1
ATOM 2854 N N . SER A 1 356 ? -1.693 6.551 17.328 1 96.5 356 SER A N 1
ATOM 2855 C CA . SER A 1 356 ? -0.436 6.543 16.594 1 96.5 356 SER A CA 1
ATOM 2856 C C . SER A 1 356 ? -0.444 5.477 15.5 1 96.5 356 SER A C 1
ATOM 2858 O O . SER A 1 356 ? -1.201 4.508 15.578 1 96.5 356 SER A O 1
ATOM 2860 N N . LEU A 1 357 ? 0.363 5.676 14.539 1 96.75 357 LEU A N 1
ATOM 2861 C CA . LEU A 1 357 ? 0.415 4.715 13.445 1 96.75 357 LEU A CA 1
ATOM 2862 C C . LEU A 1 357 ? 0.798 3.328 13.953 1 96.75 357 LEU A C 1
ATOM 2864 O O . LEU A 1 357 ? 0.169 2.332 13.594 1 96.75 357 LEU A O 1
ATOM 2868 N N . ASP A 1 358 ? 1.806 3.24 14.828 1 94.62 358 ASP A N 1
ATOM 2869 C CA . ASP A 1 358 ? 2.258 1.973 15.391 1 94.62 358 ASP A CA 1
ATOM 2870 C C . ASP A 1 358 ? 1.129 1.273 16.141 1 94.62 358 ASP A C 1
ATOM 2872 O O . ASP A 1 358 ? 0.913 0.072 15.977 1 94.62 358 ASP A O 1
ATOM 2876 N N . ALA A 1 359 ? 0.437 2.01 16.922 1 96.44 359 ALA A N 1
ATOM 2877 C CA . ALA A 1 359 ? -0.647 1.437 17.719 1 96.44 359 ALA A CA 1
ATOM 2878 C C . ALA A 1 359 ? -1.763 0.907 16.828 1 96.44 359 ALA A C 1
ATOM 2880 O O . ALA A 1 359 ? -2.309 -0.171 17.078 1 96.44 359 ALA A O 1
AT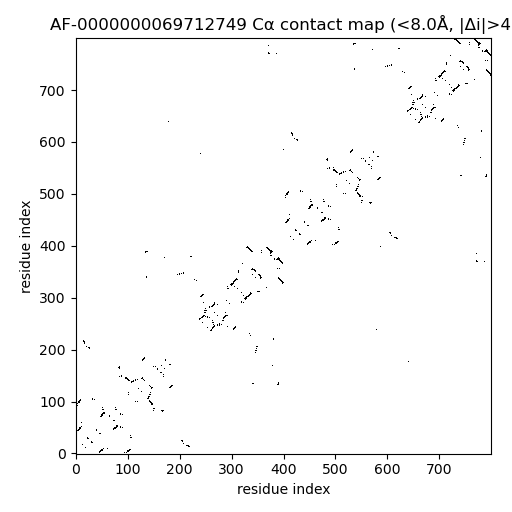OM 2881 N N . LEU A 1 360 ? -2.082 1.637 15.828 1 98.06 360 LEU A N 1
ATOM 2882 C CA . LEU A 1 360 ? -3.148 1.231 14.922 1 98.06 360 LEU A CA 1
ATOM 2883 C C . LEU A 1 360 ? -2.773 -0.043 14.172 1 98.06 360 LEU A C 1
ATOM 2885 O O . LEU A 1 360 ? -3.588 -0.96 14.055 1 98.06 360 LEU A O 1
ATOM 2889 N N . LEU A 1 361 ? -1.558 -0.084 13.648 1 97.12 361 LEU A N 1
ATOM 2890 C CA . LEU A 1 361 ? -1.098 -1.239 12.883 1 97.12 361 LEU A CA 1
ATOM 2891 C C . LEU A 1 361 ? -1.043 -2.484 13.766 1 97.12 361 LEU A C 1
ATOM 2893 O O . LEU A 1 361 ? -1.391 -3.58 13.32 1 97.12 361 LEU A O 1
ATOM 2897 N N . LYS A 1 362 ? -0.593 -2.32 14.984 1 95.62 362 LYS A N 1
ATOM 2898 C CA . LYS A 1 362 ? -0.577 -3.436 15.922 1 95.62 362 LYS A CA 1
ATOM 2899 C C . LYS A 1 362 ? -1.991 -3.934 16.203 1 95.62 362 LYS A C 1
ATOM 2901 O O . LYS A 1 362 ? -2.24 -5.141 16.219 1 95.62 362 LYS A O 1
ATOM 2906 N N . LEU A 1 363 ? -2.854 -2.992 16.422 1 97.56 363 LEU A N 1
ATOM 2907 C CA . LEU A 1 363 ? -4.242 -3.332 16.719 1 97.56 363 LEU A CA 1
ATOM 2908 C C . LEU A 1 363 ? -4.883 -4.059 15.531 1 97.56 363 LEU A C 1
ATOM 2910 O O . LEU A 1 363 ? -5.395 -5.172 15.688 1 97.56 363 LEU A O 1
ATOM 2914 N N . VAL A 1 364 ? -4.898 -3.479 14.336 1 98.12 364 VAL A N 1
ATOM 2915 C CA . VAL A 1 364 ? -5.574 -4.016 13.164 1 98.12 364 VAL A CA 1
ATOM 2916 C C . VAL A 1 364 ? -4.879 -5.297 12.711 1 98.12 364 VAL A C 1
ATOM 2918 O O . VAL A 1 364 ? -5.531 -6.23 12.234 1 98.12 364 VAL A O 1
ATOM 2921 N N . GLY A 1 365 ? -3.549 -5.359 12.93 1 96.12 365 GLY A N 1
ATOM 2922 C CA . GLY A 1 365 ? -2.748 -6.508 12.539 1 96.12 365 GLY A CA 1
ATOM 2923 C C . GLY A 1 365 ? -3.133 -7.777 13.266 1 96.12 365 GLY A C 1
ATOM 2924 O O . GLY A 1 365 ? -2.795 -8.883 12.828 1 96.12 365 GLY A O 1
ATOM 2925 N N . ARG A 1 366 ? -3.816 -7.68 14.383 1 96 366 ARG A N 1
ATOM 2926 C CA . ARG A 1 366 ? -4.281 -8.844 15.133 1 96 366 ARG A CA 1
ATOM 2927 C C . ARG A 1 366 ? -5.418 -9.547 14.398 1 96 366 ARG A C 1
ATOM 2929 O O . ARG A 1 366 ? -5.676 -10.734 14.633 1 96 366 ARG A O 1
ATOM 2936 N N . TYR A 1 367 ? -6.078 -8.828 13.484 1 97.25 367 TYR A N 1
ATOM 2937 C CA . TYR A 1 367 ? -7.301 -9.367 12.891 1 97.25 367 TYR A CA 1
ATOM 2938 C C . TYR A 1 367 ? -7.168 -9.477 11.375 1 97.25 367 TYR A C 1
ATOM 2940 O O . TYR A 1 367 ? -7.797 -10.336 10.75 1 97.25 367 TYR A O 1
ATOM 2948 N N . PHE A 1 368 ? -6.43 -8.641 10.797 1 97.62 368 PHE A N 1
ATOM 2949 C CA . PHE A 1 368 ? -6.305 -8.555 9.344 1 97.62 368 PHE A CA 1
ATOM 2950 C C . PHE A 1 368 ? -4.844 -8.406 8.93 1 97.62 368 PHE A C 1
ATOM 2952 O O . PHE A 1 368 ? -3.988 -8.102 9.766 1 97.62 368 PHE A O 1
ATOM 2959 N N . LEU A 1 369 ? -4.574 -8.641 7.719 1 96.88 369 LEU A N 1
ATOM 2960 C CA . LEU A 1 369 ? -3.295 -8.297 7.109 1 96.88 369 LEU A CA 1
ATOM 2961 C C . LEU A 1 369 ? -3.367 -6.926 6.438 1 96.88 369 LEU A C 1
ATOM 2963 O O . LEU A 1 369 ? -4.207 -6.703 5.566 1 96.88 369 LEU A O 1
ATOM 2967 N N . VAL A 1 370 ? -2.518 -6.008 6.855 1 97.81 370 VAL A N 1
ATOM 2968 C CA . VAL A 1 370 ? -2.502 -4.672 6.266 1 97.81 370 VAL A CA 1
ATOM 2969 C C . VAL A 1 370 ? -1.711 -4.695 4.957 1 97.81 370 VAL A C 1
ATOM 2971 O O . VAL A 1 370 ? -0.531 -5.055 4.945 1 97.81 370 VAL A O 1
ATOM 2974 N N . VAL A 1 371 ? -2.361 -4.25 3.887 1 97.62 371 VAL A N 1
ATOM 2975 C CA . VAL A 1 371 ? -1.773 -4.32 2.553 1 97.62 371 VAL A CA 1
ATOM 2976 C C . VAL A 1 371 ? -1.232 -2.947 2.156 1 97.62 371 VAL A C 1
ATOM 2978 O O . VAL A 1 371 ? -0.276 -2.85 1.384 1 97.62 371 VAL A O 1
ATOM 2981 N N . LYS A 1 372 ? -1.88 -1.926 2.592 1 98.5 372 LYS A N 1
ATOM 2982 C CA . LYS A 1 372 ? -1.513 -0.557 2.242 1 98.5 372 LYS A CA 1
ATOM 2983 C C . LYS A 1 372 ? -1.832 0.406 3.381 1 98.5 372 LYS A C 1
ATOM 2985 O O . LYS A 1 372 ? -2.895 0.313 4 1 98.5 372 LYS A O 1
ATOM 2990 N N . VAL A 1 373 ? -0.882 1.225 3.723 1 98.5 373 VAL A N 1
ATOM 2991 C CA . VAL A 1 373 ? -1.059 2.314 4.676 1 98.5 373 VAL A CA 1
ATOM 2992 C C . VAL A 1 373 ? -1.035 3.652 3.943 1 98.5 373 VAL A C 1
ATOM 2994 O O . VAL A 1 373 ? -0.053 3.984 3.275 1 98.5 373 VAL A O 1
ATOM 2997 N N . ILE A 1 374 ? -2.088 4.387 4.102 1 98 374 ILE A N 1
ATOM 2998 C CA . ILE A 1 374 ? -2.193 5.691 3.465 1 98 374 ILE A CA 1
ATOM 2999 C C . ILE A 1 374 ? -2.348 6.777 4.527 1 98 374 ILE A C 1
ATOM 3001 O O . ILE A 1 374 ? -3.297 6.754 5.316 1 98 374 ILE A O 1
ATOM 3005 N N . GLY A 1 375 ? -1.387 7.656 4.57 1 97.44 375 GLY A N 1
ATOM 3006 C CA . GLY A 1 375 ? -1.5 8.82 5.434 1 97.44 375 GLY A CA 1
ATOM 3007 C C . GLY A 1 375 ? -2.057 10.039 4.719 1 97.44 375 GLY A C 1
ATOM 3008 O O . GLY A 1 375 ? -1.375 10.648 3.893 1 97.44 375 GLY A O 1
ATOM 3009 N N . ILE A 1 376 ? -3.229 10.383 5.047 1 96.38 376 ILE A N 1
ATOM 3010 C CA . ILE A 1 376 ? -3.824 11.586 4.473 1 96.38 376 ILE A CA 1
ATOM 3011 C C . ILE A 1 376 ? -3.27 12.828 5.176 1 96.38 376 ILE A C 1
ATOM 3013 O O . ILE A 1 376 ? -3.432 12.984 6.391 1 96.38 376 ILE A O 1
ATOM 3017 N N . LYS A 1 377 ? -2.646 13.695 4.387 1 95.12 377 LYS A N 1
ATOM 3018 C CA . LYS A 1 377 ? -2.023 14.891 4.941 1 95.12 377 LYS A CA 1
ATOM 3019 C C . LYS A 1 377 ? -3.07 15.938 5.305 1 95.12 377 LYS A C 1
ATOM 3021 O O . LYS A 1 377 ? -3.061 16.469 6.414 1 95.12 377 LYS A O 1
ATOM 3026 N N . ALA A 1 378 ? -3.928 16.25 4.355 1 90.56 378 ALA A N 1
ATOM 3027 C CA . ALA A 1 378 ? -5.035 17.203 4.473 1 90.56 378 ALA A CA 1
ATOM 3028 C C . ALA A 1 378 ? -5.992 17.062 3.293 1 90.56 378 ALA A C 1
ATOM 3030 O O . ALA A 1 378 ? -5.562 16.891 2.15 1 90.56 378 ALA A O 1
ATOM 3031 N N . GLY A 1 379 ? -7.242 17.047 3.637 1 86.69 379 GLY A N 1
ATOM 3032 C CA . GLY A 1 379 ? -8.219 16.969 2.562 1 86.69 379 GLY A CA 1
ATOM 3033 C C . GLY A 1 379 ? -8.07 15.711 1.723 1 86.69 379 GLY A C 1
ATOM 3034 O O . GLY A 1 379 ? -8.148 14.602 2.244 1 86.69 379 GLY A O 1
ATOM 3035 N N . THR A 1 380 ? -7.68 15.961 0.472 1 89.25 380 THR A N 1
ATOM 3036 C CA . THR A 1 380 ? -7.559 14.844 -0.464 1 89.25 380 THR A CA 1
ATOM 3037 C C . THR A 1 380 ? -6.094 14.594 -0.815 1 89.25 380 THR A C 1
ATOM 3039 O O . THR A 1 380 ? -5.793 14.039 -1.874 1 89.25 380 THR A O 1
ATOM 3042 N N . ILE A 1 381 ? -5.223 15.117 0.011 1 93.5 381 ILE A N 1
ATOM 3043 C CA . ILE A 1 381 ? -3.803 15.055 -0.321 1 93.5 381 ILE A CA 1
ATOM 3044 C C . ILE A 1 381 ? -3.145 13.906 0.441 1 93.5 381 ILE A C 1
ATOM 3046 O O . ILE A 1 381 ? -3.219 13.844 1.67 1 93.5 381 ILE A O 1
ATOM 3050 N N . HIS A 1 382 ? -2.539 13 -0.267 1 94.5 382 HIS A N 1
ATOM 3051 C CA . HIS A 1 382 ? -1.696 11.969 0.321 1 94.5 382 HIS A CA 1
ATOM 3052 C C . HIS A 1 382 ? -0.524 11.625 -0.593 1 94.5 382 HIS A C 1
ATOM 3054 O O . HIS A 1 382 ? -0.462 12.094 -1.731 1 94.5 382 HIS A O 1
ATOM 3060 N N . SER A 1 383 ? 0.479 11.047 -0.047 1 93.38 383 SER A N 1
ATOM 3061 C CA . SER A 1 383 ? 1.553 10.414 -0.806 1 93.38 383 SER A CA 1
ATOM 3062 C C . SER A 1 383 ? 1.533 8.898 -0.632 1 93.38 383 SER A C 1
ATOM 3064 O O . SER A 1 383 ? 1.418 8.398 0.489 1 93.38 383 SER A O 1
ATOM 3066 N N . ASP A 1 384 ? 1.678 8.211 -1.73 1 92.5 384 ASP A N 1
ATOM 3067 C CA . ASP A 1 384 ? 1.644 6.754 -1.682 1 92.5 384 ASP A CA 1
ATOM 3068 C C . ASP A 1 384 ? 2.809 6.207 -0.859 1 92.5 384 ASP A C 1
ATOM 3070 O O . ASP A 1 384 ? 2.717 5.113 -0.299 1 92.5 384 ASP A O 1
ATOM 3074 N N . ALA A 1 385 ? 3.805 7.02 -0.738 1 92.12 385 ALA A N 1
ATOM 3075 C CA . ALA A 1 385 ? 5.027 6.535 -0.1 1 92.12 385 ALA A CA 1
ATOM 3076 C C . ALA A 1 385 ? 5.086 6.961 1.364 1 92.12 385 ALA A C 1
ATOM 3078 O O . ALA A 1 385 ? 5.895 6.438 2.135 1 92.12 385 ALA A O 1
ATOM 3079 N N . ASP A 1 386 ? 4.312 7.883 1.782 1 93.94 386 ASP A N 1
ATOM 3080 C CA . ASP A 1 386 ? 4.383 8.438 3.129 1 93.94 386 ASP A CA 1
ATOM 3081 C C . ASP A 1 386 ? 3.156 8.047 3.949 1 93.94 386 ASP A C 1
ATOM 3083 O O . ASP A 1 386 ? 2.059 8.562 3.713 1 93.94 386 ASP A O 1
ATOM 3087 N N . PRO A 1 387 ? 3.318 7.184 4.941 1 96.81 387 PRO A N 1
ATOM 3088 C CA . PRO A 1 387 ? 2.172 6.68 5.699 1 96.81 387 PRO A CA 1
ATOM 3089 C C . PRO A 1 387 ? 1.709 7.652 6.785 1 96.81 387 PRO A C 1
ATOM 3091 O O . PRO A 1 387 ? 0.711 7.395 7.461 1 96.81 387 PRO A O 1
ATOM 3094 N N . TYR A 1 388 ? 2.363 8.742 6.938 1 96.38 388 TYR A N 1
ATOM 3095 C CA . TYR A 1 388 ? 2.037 9.664 8.016 1 96.38 388 TYR A CA 1
ATOM 3096 C C . TYR A 1 388 ? 1.115 10.773 7.531 1 96.38 388 TYR A C 1
ATOM 3098 O O . TYR A 1 388 ? 1.194 11.188 6.371 1 96.38 388 TYR A O 1
ATOM 3106 N N . GLY A 1 389 ? 0.308 11.219 8.359 1 96.25 389 GLY A N 1
ATOM 3107 C CA . GLY A 1 389 ? -0.648 12.289 8.109 1 96.25 389 GLY A CA 1
ATOM 3108 C C . GLY A 1 389 ? -1.522 12.602 9.312 1 96.25 389 GLY A C 1
ATOM 3109 O O . GLY A 1 389 ? -1.148 12.305 10.445 1 96.25 389 GLY A O 1
ATOM 3110 N N . THR A 1 390 ? -2.588 13.305 9.047 1 95.5 390 THR A N 1
ATOM 3111 C CA . THR A 1 390 ? -3.539 13.602 10.117 1 95.5 390 THR A CA 1
ATOM 3112 C C . THR A 1 390 ? -4.594 12.5 10.219 1 95.5 390 THR A C 1
ATOM 3114 O O . THR A 1 390 ? -5.328 12.43 11.211 1 95.5 390 THR A O 1
ATOM 3117 N N . ASN A 1 391 ? -4.668 11.727 9.18 1 96.44 391 ASN A N 1
ATOM 3118 C CA . ASN A 1 391 ? -5.598 10.602 9.086 1 96.44 391 ASN A CA 1
ATOM 3119 C C . ASN A 1 391 ? -4.961 9.391 8.414 1 96.44 391 ASN A C 1
ATOM 3121 O O . ASN A 1 391 ? -4.074 9.547 7.57 1 96.44 391 ASN A O 1
ATOM 3125 N N . THR A 1 392 ? -5.367 8.234 8.836 1 98 392 THR A N 1
ATOM 3126 C CA . THR A 1 392 ? -4.855 7.004 8.234 1 98 392 THR A CA 1
ATOM 3127 C C . THR A 1 392 ? -5.973 6.238 7.539 1 98 392 THR A C 1
ATOM 3129 O O . THR A 1 392 ? -7.062 6.074 8.094 1 98 392 THR A O 1
ATOM 3132 N N . VAL A 1 393 ? -5.77 5.848 6.355 1 98.38 393 VAL A N 1
ATOM 3133 C CA . VAL A 1 393 ? -6.586 4.848 5.676 1 98.38 393 VAL A CA 1
ATOM 3134 C C . VAL A 1 393 ? -5.801 3.543 5.547 1 98.38 393 VAL A C 1
ATOM 3136 O O . VAL A 1 393 ? -4.652 3.543 5.094 1 98.38 393 VAL A O 1
ATOM 3139 N N . LEU A 1 394 ? -6.355 2.477 6.016 1 98.75 394 LEU A N 1
ATOM 3140 C CA . LEU A 1 394 ? -5.75 1.158 5.871 1 98.75 394 LEU A CA 1
ATOM 3141 C C . LEU A 1 394 ? -6.539 0.301 4.887 1 98.75 394 LEU A C 1
ATOM 3143 O O . LEU A 1 394 ? -7.773 0.3 4.91 1 98.75 394 LEU A O 1
ATOM 3147 N N . VAL A 1 395 ? -5.867 -0.304 3.994 1 98.69 395 VAL A N 1
ATOM 3148 C CA . VAL A 1 395 ? -6.418 -1.377 3.174 1 98.69 395 VAL A CA 1
ATOM 3149 C C . VAL A 1 395 ? -5.949 -2.729 3.707 1 98.69 395 VAL A C 1
ATOM 3151 O O . VAL A 1 395 ? -4.75 -2.994 3.775 1 98.69 395 VAL A O 1
ATOM 3154 N N . CYS A 1 396 ? -6.875 -3.533 4.094 1 98.31 396 CYS A N 1
ATOM 3155 C CA . CYS A 1 396 ? -6.562 -4.793 4.758 1 98.31 396 CYS A CA 1
ATOM 3156 C C . CYS A 1 396 ? -7.266 -5.961 4.078 1 98.31 396 CYS A C 1
ATOM 3158 O O . CYS A 1 396 ? -8.25 -5.762 3.361 1 98.31 396 CYS A O 1
ATOM 3160 N N . ILE A 1 397 ? -6.758 -7.141 4.301 1 96.94 397 ILE A N 1
ATOM 3161 C CA . ILE A 1 397 ? -7.41 -8.359 3.828 1 96.94 397 ILE A CA 1
ATOM 3162 C C . ILE A 1 397 ? -7.523 -9.359 4.977 1 96.94 397 ILE A C 1
ATOM 3164 O O . ILE A 1 397 ? -6.691 -9.367 5.883 1 96.94 397 ILE A O 1
ATOM 3168 N N . LYS A 1 398 ? -8.562 -10.031 4.969 1 95.81 398 LYS A N 1
ATOM 3169 C CA . LYS A 1 398 ? -8.656 -11.227 5.805 1 95.81 398 LYS A CA 1
ATOM 3170 C C . LYS A 1 398 ? -7.887 -12.391 5.184 1 95.81 398 LYS A C 1
ATOM 3172 O O . LYS A 1 398 ? -8.195 -12.82 4.074 1 95.81 398 LYS A O 1
ATOM 3177 N N . PRO A 1 399 ? -6.918 -12.836 5.875 1 88.44 399 PRO A N 1
ATOM 3178 C CA . PRO A 1 399 ? -6.16 -13.953 5.305 1 88.44 399 PRO A CA 1
ATOM 3179 C C . PRO A 1 399 ? -7.047 -15.148 4.953 1 88.44 399 PRO A C 1
ATOM 3181 O O . PRO A 1 399 ? -8.117 -15.32 5.535 1 88.44 399 PRO A O 1
ATOM 3184 N N . PHE A 1 400 ? -6.605 -15.93 3.996 1 82.12 400 PHE A N 1
ATOM 3185 C CA . PHE A 1 400 ? -7.352 -17.094 3.539 1 82.12 400 PHE A CA 1
ATOM 3186 C C . PHE A 1 400 ? -7.324 -18.203 4.586 1 82.12 400 PHE A C 1
ATOM 3188 O O . PHE A 1 400 ? -6.355 -18.328 5.344 1 82.12 400 PHE A O 1
ATOM 3195 N N . MET B 1 1 ? -20.625 -37.969 -18 1 72.38 1 MET B N 1
ATOM 3196 C CA . MET B 1 1 ? -19.344 -37.938 -17.297 1 72.38 1 MET B CA 1
ATOM 3197 C C . MET B 1 1 ? -18.344 -37.062 -18.047 1 72.38 1 MET B C 1
ATOM 3199 O O . MET B 1 1 ? -18.219 -37.188 -19.281 1 72.38 1 MET B O 1
ATOM 3203 N N . SER B 1 2 ? -17.734 -36 -17.422 1 83.62 2 SER B N 1
ATOM 3204 C CA . SER B 1 2 ? -16.781 -35.094 -18.109 1 83.62 2 SER B CA 1
ATOM 3205 C C . SER B 1 2 ? -15.469 -35.812 -18.375 1 83.62 2 SER B C 1
ATOM 3207 O O . SER B 1 2 ? -14.984 -36.594 -17.562 1 83.62 2 SER B O 1
ATOM 3209 N N . ASN B 1 3 ? -14.969 -35.656 -19.547 1 92.69 3 ASN B N 1
ATOM 3210 C CA . ASN B 1 3 ? -13.641 -36.156 -19.859 1 92.69 3 ASN B CA 1
ATOM 3211 C C . ASN B 1 3 ? -12.547 -35.312 -19.203 1 92.69 3 ASN B C 1
ATOM 3213 O O . ASN B 1 3 ? -12.766 -34.125 -18.906 1 92.69 3 ASN B O 1
ATOM 3217 N N . ILE B 1 4 ? -11.492 -36.062 -18.922 1 96.81 4 ILE B N 1
ATOM 3218 C CA . ILE B 1 4 ? -10.367 -35.406 -18.266 1 96.81 4 ILE B CA 1
ATOM 3219 C C . ILE B 1 4 ? -9.094 -35.625 -19.078 1 96.81 4 ILE B C 1
ATOM 3221 O O . ILE B 1 4 ? -8.828 -36.719 -19.547 1 96.81 4 ILE B O 1
ATOM 3225 N N . LYS B 1 5 ? -8.367 -34.594 -19.281 1 98.25 5 LYS B N 1
ATOM 3226 C CA . LYS B 1 5 ? -7.043 -34.656 -19.891 1 98.25 5 LYS B CA 1
ATOM 3227 C C . LYS B 1 5 ? -5.992 -34 -19.016 1 98.25 5 LYS B C 1
ATOM 3229 O O . LYS B 1 5 ? -6.242 -32.938 -18.438 1 98.25 5 LYS B O 1
ATOM 3234 N N . VAL B 1 6 ? -4.863 -34.656 -18.875 1 98.62 6 VAL B N 1
ATOM 3235 C CA . VAL B 1 6 ? -3.752 -34.094 -18.109 1 98.62 6 VAL B CA 1
ATOM 3236 C C . VAL B 1 6 ? -2.703 -33.531 -19.047 1 98.62 6 VAL B C 1
ATOM 3238 O O . VAL B 1 6 ? -2.213 -34.219 -19.938 1 98.62 6 VAL B O 1
ATOM 3241 N N . LEU B 1 7 ? -2.439 -32.281 -18.906 1 98.75 7 LEU B N 1
ATOM 3242 C CA . LEU B 1 7 ? -1.424 -31.625 -19.734 1 98.75 7 LEU B CA 1
ATOM 3243 C C . LEU B 1 7 ? -0.164 -31.359 -18.906 1 98.75 7 LEU B C 1
ATOM 3245 O O . LEU B 1 7 ? -0.23 -30.719 -17.859 1 98.75 7 LEU B O 1
ATOM 3249 N N . ILE B 1 8 ? 0.964 -31.812 -19.375 1 98.44 8 ILE B N 1
ATOM 3250 C CA . ILE B 1 8 ? 2.264 -31.484 -18.797 1 98.44 8 ILE B CA 1
ATOM 3251 C C . ILE B 1 8 ? 2.939 -30.406 -19.625 1 98.44 8 ILE B C 1
ATOM 3253 O O . ILE B 1 8 ? 3.414 -30.656 -20.734 1 98.44 8 ILE B O 1
ATOM 3257 N N . GLN B 1 9 ? 3.008 -29.234 -19.094 1 97 9 GLN B N 1
ATOM 3258 C CA . GLN B 1 9 ? 3.592 -28.109 -19.797 1 97 9 GLN B CA 1
ATOM 3259 C C . GLN B 1 9 ? 5.109 -28.078 -19.641 1 97 9 GLN B C 1
ATOM 3261 O O . GLN B 1 9 ? 5.625 -28.156 -18.516 1 97 9 GLN B O 1
ATOM 3266 N N . ALA B 1 10 ? 5.848 -28.016 -20.75 1 95.56 10 ALA B N 1
ATOM 3267 C CA . ALA B 1 10 ? 7.309 -27.984 -20.703 1 95.56 10 ALA B CA 1
ATOM 3268 C C . ALA B 1 10 ? 7.875 -27.219 -21.891 1 95.56 10 ALA B C 1
ATOM 3270 O O . ALA B 1 10 ? 7.184 -27.016 -22.891 1 95.56 10 ALA B O 1
ATOM 3271 N N . SER B 1 11 ? 9.016 -26.75 -21.75 1 92.81 11 SER B N 1
ATOM 3272 C CA . SER B 1 11 ? 9.828 -26.109 -22.781 1 92.81 11 SER B CA 1
ATOM 3273 C C . SER B 1 11 ? 11.312 -26.391 -22.578 1 92.81 11 SER B C 1
ATOM 3275 O O . SER B 1 11 ? 11.797 -26.359 -21.438 1 92.81 11 SER B O 1
ATOM 3277 N N . SER B 1 12 ? 11.992 -26.688 -23.672 1 90 12 SER B N 1
ATOM 3278 C CA . SER B 1 12 ? 13.422 -26.922 -23.547 1 90 12 SER B CA 1
ATOM 3279 C C . SER B 1 12 ? 14.172 -25.641 -23.219 1 90 12 SER B C 1
ATOM 3281 O O . SER B 1 12 ? 15.281 -25.688 -22.672 1 90 12 SER B O 1
ATOM 3283 N N . ARG B 1 13 ? 13.547 -24.516 -23.5 1 84.94 13 ARG B N 1
ATOM 3284 C CA . ARG B 1 13 ? 14.133 -23.203 -23.25 1 84.94 13 ARG B CA 1
ATOM 3285 C C . ARG B 1 13 ? 13.281 -22.406 -22.266 1 84.94 13 ARG B C 1
ATOM 3287 O O . ARG B 1 13 ? 12.055 -22.438 -22.328 1 84.94 13 ARG B O 1
ATOM 3294 N N . SER B 1 14 ? 14.055 -21.766 -21.375 1 77.38 14 SER B N 1
ATOM 3295 C CA . SER B 1 14 ? 13.352 -20.906 -20.422 1 77.38 14 SER B CA 1
ATOM 3296 C C . SER B 1 14 ? 12.914 -19.609 -21.078 1 77.38 14 SER B C 1
ATOM 3298 O O . SER B 1 14 ? 13.344 -19.281 -22.203 1 77.38 14 SER B O 1
ATOM 3300 N N . TRP B 1 15 ? 12.078 -18.906 -20.453 1 68.56 15 TRP B N 1
ATOM 3301 C CA . TRP B 1 15 ? 11.609 -17.609 -20.938 1 68.56 15 TRP B CA 1
ATOM 3302 C C . TRP B 1 15 ? 12.758 -16.609 -20.984 1 68.56 15 TRP B C 1
ATOM 3304 O O . TRP B 1 15 ? 12.664 -15.586 -21.672 1 68.56 15 TRP B O 1
ATOM 3314 N N . ALA B 1 16 ? 13.859 -17 -20.281 1 65.44 16 ALA B N 1
ATOM 3315 C CA . ALA B 1 16 ? 15.039 -16.156 -20.281 1 65.44 16 ALA B CA 1
ATOM 3316 C C . ALA B 1 16 ? 16.016 -16.562 -21.375 1 65.44 16 ALA B C 1
ATOM 3318 O O . ALA B 1 16 ? 17.047 -15.914 -21.578 1 65.44 16 ALA B O 1
ATOM 3319 N N . GLY B 1 17 ? 15.703 -17.625 -22.094 1 67.69 17 GLY B N 1
ATOM 3320 C CA . GLY B 1 17 ? 16.484 -18 -23.266 1 67.69 17 GLY B CA 1
ATOM 3321 C C . GLY B 1 17 ? 17.422 -19.156 -23.016 1 67.69 17 GLY B C 1
ATOM 3322 O O . GLY B 1 17 ? 17.922 -19.766 -23.969 1 67.69 17 GLY B O 1
ATOM 3323 N N . GLY B 1 18 ? 17.703 -19.484 -21.844 1 74.56 18 GLY B N 1
ATOM 3324 C CA . GLY B 1 18 ? 18.562 -20.609 -21.531 1 74.56 18 GLY B CA 1
ATOM 3325 C C . GLY B 1 18 ? 17.812 -21.922 -21.406 1 74.56 18 GLY B C 1
ATOM 3326 O O . GLY B 1 18 ? 16.609 -21.984 -21.688 1 74.56 18 GLY B O 1
ATOM 3327 N N . ARG B 1 19 ? 18.594 -22.969 -21.203 1 83.44 19 ARG B N 1
ATOM 3328 C CA . ARG B 1 19 ? 17.984 -24.281 -21 1 83.44 19 ARG B CA 1
ATOM 3329 C C . ARG B 1 19 ? 17.047 -24.266 -19.797 1 83.44 19 ARG B C 1
ATOM 3331 O O . ARG B 1 19 ? 17.391 -23.766 -18.734 1 83.44 19 ARG B O 1
ATOM 3338 N N . ASP B 1 20 ? 15.906 -24.766 -19.984 1 87.19 20 ASP B N 1
ATOM 3339 C CA . ASP B 1 20 ? 14.906 -24.766 -18.922 1 87.19 20 ASP B CA 1
ATOM 3340 C C . ASP B 1 20 ? 15.242 -25.797 -17.844 1 87.19 20 ASP B C 1
ATOM 3342 O O . ASP B 1 20 ? 15.727 -26.891 -18.156 1 87.19 20 ASP B O 1
ATOM 3346 N N . ILE B 1 21 ? 14.82 -25.531 -16.688 1 85.94 21 ILE B N 1
ATOM 3347 C CA . ILE B 1 21 ? 15.109 -26.344 -15.508 1 85.94 21 ILE B CA 1
ATOM 3348 C C . ILE B 1 21 ? 14.422 -27.703 -15.633 1 85.94 21 ILE B C 1
ATOM 3350 O O . ILE B 1 21 ? 14.922 -28.719 -15.133 1 85.94 21 ILE B O 1
ATOM 3354 N N . CYS B 1 22 ? 13.352 -27.781 -16.359 1 90.38 22 CYS B N 1
ATOM 3355 C CA . CYS B 1 22 ? 12.594 -29.016 -16.484 1 90.38 22 CYS B CA 1
ATOM 3356 C C . CYS B 1 22 ? 13.359 -30.047 -17.312 1 90.38 22 CYS B C 1
ATOM 3358 O O . CYS B 1 22 ? 13 -31.219 -17.328 1 90.38 22 CYS B O 1
ATOM 3360 N N . MET B 1 23 ? 14.414 -29.594 -17.953 1 90.31 23 MET B N 1
ATOM 3361 C CA . MET B 1 23 ? 15.258 -30.484 -18.75 1 90.31 23 MET B CA 1
ATOM 3362 C C . MET B 1 23 ? 16.406 -31.031 -17.922 1 90.31 23 MET B C 1
ATOM 3364 O O . MET B 1 23 ? 17.156 -31.891 -18.375 1 90.31 23 MET B O 1
ATOM 3368 N N . GLY B 1 24 ? 16.516 -30.531 -16.766 1 89 24 GLY B N 1
ATOM 3369 C CA . GLY B 1 24 ? 17.578 -31 -15.891 1 89 24 GLY B CA 1
ATOM 3370 C C . GLY B 1 24 ? 17.359 -32.406 -15.391 1 89 24 GLY B C 1
ATOM 3371 O O . GLY B 1 24 ? 16.297 -33 -15.617 1 89 24 GLY B O 1
ATOM 3372 N N . LEU B 1 25 ? 18.391 -32.938 -14.688 1 90.69 25 LEU B N 1
ATOM 3373 C CA . LEU B 1 25 ? 18.328 -34.312 -14.242 1 90.69 25 LEU B CA 1
ATOM 3374 C C . LEU B 1 25 ? 18.078 -34.406 -12.742 1 90.69 25 LEU B C 1
ATOM 3376 O O . LEU B 1 25 ? 18.656 -33.625 -11.961 1 90.69 25 LEU B O 1
ATOM 3380 N N . VAL B 1 26 ? 17.172 -35.219 -12.383 1 90.94 26 VAL B N 1
ATOM 3381 C CA . VAL B 1 26 ? 16.922 -35.625 -11 1 90.94 26 VAL B CA 1
ATOM 3382 C C . VAL B 1 26 ? 17.188 -37.125 -10.836 1 90.94 26 VAL B C 1
ATOM 3384 O O . VAL B 1 26 ? 16.438 -37.938 -11.375 1 90.94 26 VAL B O 1
ATOM 3387 N N . ASN B 1 27 ? 18.156 -37.438 -10.086 1 91.06 27 ASN B N 1
ATOM 3388 C CA . ASN B 1 27 ? 18.578 -38.812 -9.922 1 91.06 27 ASN B CA 1
ATOM 3389 C C . ASN B 1 27 ? 18.781 -39.5 -11.273 1 91.06 27 ASN B C 1
ATOM 3391 O O . ASN B 1 27 ? 18.281 -40.594 -11.5 1 91.06 27 ASN B O 1
ATOM 3395 N N . GLY B 1 28 ? 19.25 -38.781 -12.234 1 89.62 28 GLY B N 1
ATOM 3396 C CA . GLY B 1 28 ? 19.641 -39.344 -13.516 1 89.62 28 GLY B CA 1
ATOM 3397 C C . GLY B 1 28 ? 18.531 -39.344 -14.539 1 89.62 28 GLY B C 1
ATOM 3398 O O . GLY B 1 28 ? 18.719 -39.781 -15.68 1 89.62 28 GLY B O 1
ATOM 3399 N N . GLU B 1 29 ? 17.453 -38.906 -14.18 1 93.44 29 GLU B N 1
ATOM 3400 C CA . GLU B 1 29 ? 16.312 -38.844 -15.078 1 93.44 29 GLU B CA 1
ATOM 3401 C C . GLU B 1 29 ? 15.891 -37.406 -15.344 1 93.44 29 GLU B C 1
ATOM 3403 O O . GLU B 1 29 ? 15.898 -36.562 -14.438 1 93.44 29 GLU B O 1
ATOM 3408 N N . ILE B 1 30 ? 15.523 -37.188 -16.594 1 93.88 30 ILE B N 1
ATOM 3409 C CA . ILE B 1 30 ? 15.07 -35.875 -16.938 1 93.88 30 ILE B CA 1
ATOM 3410 C C . ILE B 1 30 ? 13.828 -35.5 -16.125 1 93.88 30 ILE B C 1
ATOM 3412 O O . ILE B 1 30 ? 12.914 -36.312 -16 1 93.88 30 ILE B O 1
ATOM 3416 N N . THR B 1 31 ? 13.758 -34.344 -15.648 1 94.56 31 THR B N 1
ATOM 3417 C CA . THR B 1 31 ? 12.742 -33.906 -14.703 1 94.56 31 THR B CA 1
ATOM 3418 C C . THR B 1 31 ? 11.344 -34.062 -15.305 1 94.56 31 THR B C 1
ATOM 3420 O O . THR B 1 31 ? 10.438 -34.562 -14.656 1 94.56 31 THR B O 1
ATOM 3423 N N . VAL B 1 32 ? 11.148 -33.656 -16.547 1 96.69 32 VAL B N 1
ATOM 3424 C CA . VAL B 1 32 ? 9.836 -33.719 -17.172 1 96.69 32 VAL B CA 1
ATOM 3425 C C . VAL B 1 32 ? 9.367 -35.188 -17.266 1 96.69 32 VAL B C 1
ATOM 3427 O O . VAL B 1 32 ? 8.18 -35.469 -17.125 1 96.69 32 VAL B O 1
ATOM 3430 N N . ALA B 1 33 ? 10.273 -36.094 -17.516 1 96.94 33 ALA B N 1
ATOM 3431 C CA . ALA B 1 33 ? 9.922 -37.5 -17.578 1 96.94 33 ALA B CA 1
ATOM 3432 C C . ALA B 1 33 ? 9.398 -38 -16.234 1 96.94 33 ALA B C 1
ATOM 3434 O O . ALA B 1 33 ? 8.43 -38.75 -16.172 1 96.94 33 ALA B O 1
ATOM 3435 N N . ARG B 1 34 ? 10.039 -37.562 -15.242 1 96.12 34 ARG B N 1
ATOM 3436 C CA . ARG B 1 34 ? 9.602 -37.938 -13.898 1 96.12 34 ARG B CA 1
ATOM 3437 C C . ARG B 1 34 ? 8.203 -37.375 -13.617 1 96.12 34 ARG B C 1
ATOM 3439 O O . ARG B 1 34 ? 7.367 -38.094 -13.039 1 96.12 34 ARG B O 1
ATOM 3446 N N . THR B 1 35 ? 7.98 -36.156 -13.992 1 97.75 35 THR B N 1
ATOM 3447 C CA . THR B 1 35 ? 6.676 -35.531 -13.805 1 97.75 35 THR B CA 1
ATOM 3448 C C . THR B 1 35 ? 5.598 -36.312 -14.57 1 97.75 35 THR B C 1
ATOM 3450 O O . THR B 1 35 ? 4.512 -36.562 -14.047 1 97.75 35 THR B O 1
ATOM 3453 N N . ILE B 1 36 ? 5.875 -36.688 -15.781 1 98.06 36 ILE B N 1
ATOM 3454 C CA . ILE B 1 36 ? 4.941 -37.438 -16.625 1 98.06 36 ILE B CA 1
ATOM 3455 C C . ILE B 1 36 ? 4.598 -38.781 -15.977 1 98.06 36 ILE B C 1
ATOM 3457 O O . ILE B 1 36 ? 3.426 -39.125 -15.867 1 98.06 36 ILE B O 1
ATOM 3461 N N . LYS B 1 37 ? 5.637 -39.469 -15.555 1 97.69 37 LYS B N 1
ATOM 3462 C CA . LYS B 1 37 ? 5.418 -40.781 -14.922 1 97.69 37 LYS B CA 1
ATOM 3463 C C . LYS B 1 37 ? 4.555 -40.656 -13.672 1 97.69 37 LYS B C 1
ATOM 3465 O O . LYS B 1 37 ? 3.652 -41.469 -13.445 1 97.69 37 LYS B O 1
ATOM 3470 N N . ARG B 1 38 ? 4.84 -39.625 -12.914 1 97.44 38 ARG B N 1
ATOM 3471 C CA . ARG B 1 38 ? 4.062 -39.375 -11.711 1 97.44 38 ARG B CA 1
ATOM 3472 C C . ARG B 1 38 ? 2.607 -39.062 -12.055 1 97.44 38 ARG B C 1
ATOM 3474 O O . ARG B 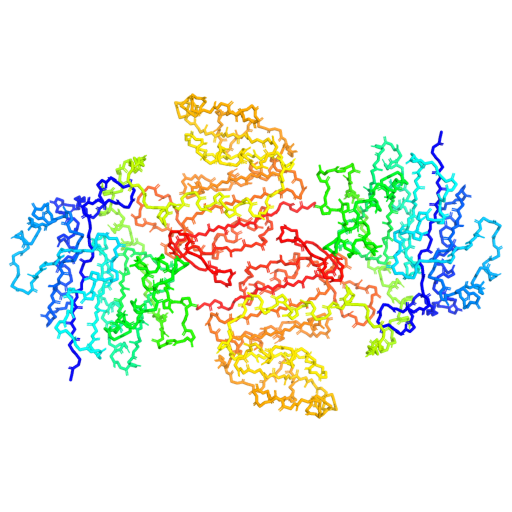1 38 ? 1.691 -39.562 -11.375 1 97.44 38 ARG B O 1
ATOM 3481 N N . ALA B 1 39 ? 2.375 -38.312 -13.07 1 98.31 39 ALA B N 1
ATOM 3482 C CA . ALA B 1 39 ? 1.024 -37.938 -13.5 1 98.31 39 ALA B CA 1
ATOM 3483 C C . ALA B 1 39 ? 0.28 -39.188 -14.031 1 98.31 39 ALA B C 1
ATOM 3485 O O . ALA B 1 39 ? -0.914 -39.344 -13.766 1 98.31 39 ALA B O 1
ATOM 3486 N N . LEU B 1 40 ? 0.974 -40.031 -14.773 1 97.69 40 LEU B N 1
ATOM 3487 C CA . LEU B 1 40 ? 0.378 -41.25 -15.305 1 97.69 40 LEU B CA 1
ATOM 3488 C C . LEU B 1 40 ? -0.111 -42.156 -14.18 1 97.69 40 LEU B C 1
ATOM 3490 O O . LEU B 1 40 ? -1.167 -42.781 -14.289 1 97.69 40 LEU B O 1
ATOM 3494 N N . GLU B 1 41 ? 0.677 -42.156 -13.148 1 97.19 41 GLU B N 1
ATOM 3495 C CA . GLU B 1 41 ? 0.295 -42.969 -11.984 1 97.19 41 GLU B CA 1
ATOM 3496 C C . GLU B 1 41 ? -0.875 -42.312 -11.242 1 97.19 41 GLU B C 1
ATOM 3498 O O . GLU B 1 41 ? -1.773 -43 -10.766 1 97.19 41 GLU B O 1
ATOM 3503 N N . ALA B 1 42 ? -0.854 -41.062 -11.141 1 97.19 42 ALA B N 1
ATOM 3504 C CA . ALA B 1 42 ? -1.847 -40.312 -10.375 1 97.19 42 ALA B CA 1
ATOM 3505 C C . ALA B 1 42 ? -3.209 -40.344 -11.062 1 97.19 42 ALA B C 1
ATOM 3507 O O . ALA B 1 42 ? -4.246 -40.312 -10.398 1 97.19 42 ALA B O 1
ATOM 3508 N N . PHE B 1 43 ? -3.205 -40.375 -12.383 1 97 43 PHE B N 1
ATOM 3509 C CA . PHE B 1 43 ? -4.438 -40.344 -13.164 1 97 43 PHE B CA 1
ATOM 3510 C C . PHE B 1 43 ? -4.504 -41.5 -14.148 1 97 43 PHE B C 1
ATOM 3512 O O . PHE B 1 43 ? -4.453 -41.281 -15.367 1 97 43 PHE B O 1
ATOM 3519 N N . PRO B 1 44 ? -4.871 -42.594 -13.719 1 94.31 44 PRO B N 1
ATOM 3520 C CA . PRO B 1 44 ? -4.754 -43.812 -14.547 1 94.31 44 PRO B CA 1
ATOM 3521 C C . PRO B 1 44 ? -5.766 -43.844 -15.688 1 94.31 44 PRO B C 1
ATOM 3523 O O . PRO B 1 44 ? -5.527 -44.469 -16.719 1 94.31 44 PRO B O 1
ATOM 3526 N N . ALA B 1 45 ? -6.852 -43.125 -15.562 1 92.81 45 ALA B N 1
ATOM 3527 C CA . ALA B 1 45 ? -7.906 -43.188 -16.562 1 92.81 45 ALA B CA 1
ATOM 3528 C C . ALA B 1 45 ? -7.809 -42 -17.547 1 92.81 45 ALA B C 1
ATOM 3530 O O . ALA B 1 45 ? -8.547 -41.969 -18.531 1 92.81 45 ALA B O 1
ATOM 3531 N N . ALA B 1 46 ? -6.887 -41.156 -17.312 1 93.62 46 ALA B N 1
ATOM 3532 C CA . ALA B 1 46 ? -6.84 -39.938 -18.125 1 93.62 46 ALA B CA 1
ATOM 3533 C C . ALA B 1 46 ? -5.84 -40.094 -19.266 1 93.62 46 ALA B C 1
ATOM 3535 O O . ALA B 1 46 ? -4.883 -40.844 -19.172 1 93.62 46 ALA B O 1
ATOM 3536 N N . GLN B 1 47 ? -6.141 -39.344 -20.312 1 94.56 47 GLN B N 1
ATOM 3537 C CA . GLN B 1 47 ? -5.125 -39.156 -21.344 1 94.56 47 GLN B CA 1
ATOM 3538 C C . GLN B 1 47 ? -4.137 -38.062 -20.922 1 94.56 47 GLN B C 1
ATOM 3540 O O . GLN B 1 47 ? -4.52 -37.062 -20.281 1 94.56 47 GLN B O 1
ATOM 3545 N N . LEU B 1 48 ? -2.898 -38.281 -21.266 1 97.81 48 LEU B N 1
ATOM 3546 C CA . LEU B 1 48 ? -1.864 -37.312 -20.969 1 97.81 48 LEU B CA 1
ATOM 3547 C C . LEU B 1 48 ? -1.264 -36.75 -22.25 1 97.81 48 LEU B C 1
ATOM 3549 O O . LEU B 1 48 ? -1.189 -37.438 -23.266 1 97.81 48 LEU B O 1
ATOM 3553 N N . CYS B 1 49 ? -0.906 -35.5 -22.172 1 98.25 49 CYS B N 1
ATOM 3554 C CA . CYS B 1 49 ? -0.269 -34.844 -23.312 1 98.25 49 CYS B CA 1
ATOM 3555 C C . CYS B 1 49 ? 0.861 -33.938 -22.844 1 98.25 49 CYS B C 1
ATOM 3557 O O . CYS B 1 49 ? 0.656 -33.062 -22 1 98.25 49 CYS B O 1
ATOM 3559 N N . LEU B 1 50 ? 2.055 -34.219 -23.328 1 98.06 50 LEU B N 1
ATOM 3560 C CA . LEU B 1 50 ? 3.127 -33.25 -23.203 1 98.06 50 LEU B CA 1
ATOM 3561 C C . LEU B 1 50 ? 2.896 -32.062 -24.141 1 98.06 50 LEU B C 1
ATOM 3563 O O . LEU B 1 50 ? 2.76 -32.25 -25.359 1 98.06 50 LEU B O 1
ATOM 3567 N N . VAL B 1 51 ? 2.785 -30.891 -23.625 1 97.94 51 VAL B N 1
ATOM 3568 C CA . VAL B 1 51 ? 2.525 -29.703 -24.438 1 97.94 51 VAL B CA 1
ATOM 3569 C C . VAL B 1 51 ? 3.742 -28.781 -24.406 1 97.94 51 VAL B C 1
ATOM 3571 O O . VAL B 1 51 ? 4.16 -28.328 -23.344 1 97.94 51 VAL B O 1
ATOM 3574 N N . ALA B 1 52 ? 4.293 -28.469 -25.547 1 97.19 52 ALA B N 1
ATOM 3575 C CA . ALA B 1 52 ? 5.531 -27.703 -25.688 1 97.19 52 ALA B CA 1
ATOM 3576 C C . ALA B 1 52 ? 5.473 -26.766 -26.891 1 97.19 52 ALA B C 1
ATOM 3578 O O . ALA B 1 52 ? 4.609 -26.922 -27.766 1 97.19 52 ALA B O 1
ATOM 3579 N N . PRO B 1 53 ? 6.324 -25.75 -26.938 1 95.06 53 PRO B N 1
ATOM 3580 C CA . PRO B 1 53 ? 6.371 -24.844 -28.078 1 95.06 53 PRO B CA 1
ATOM 3581 C C . PRO B 1 53 ? 6.773 -25.562 -29.375 1 95.06 53 PRO B C 1
ATOM 3583 O O . PRO B 1 53 ? 7.336 -26.656 -29.328 1 95.06 53 PRO B O 1
ATOM 3586 N N . GLU B 1 54 ? 6.48 -24.844 -30.422 1 94.38 54 GLU B N 1
ATOM 3587 C CA . GLU B 1 54 ? 6.738 -25.391 -31.75 1 94.38 54 GLU B CA 1
ATOM 3588 C C . GLU B 1 54 ? 8.227 -25.672 -31.953 1 94.38 54 GLU B C 1
ATOM 3590 O O . GLU B 1 54 ? 8.594 -26.625 -32.625 1 94.38 54 GLU B O 1
ATOM 3595 N N . PHE B 1 55 ? 9.094 -24.891 -31.406 1 91.19 55 PHE B N 1
ATOM 3596 C CA . PHE B 1 55 ? 10.523 -25.016 -31.625 1 91.19 55 PHE B CA 1
ATOM 3597 C C . PHE B 1 55 ? 11.07 -26.281 -30.969 1 91.19 55 PHE B C 1
ATOM 3599 O O . PHE B 1 55 ? 12.195 -26.688 -31.234 1 91.19 55 PHE B O 1
ATOM 3606 N N . ASP B 1 56 ? 10.312 -26.844 -30.141 1 94.12 56 ASP B N 1
ATOM 3607 C CA . ASP B 1 56 ? 10.75 -28.062 -29.453 1 94.12 56 ASP B CA 1
ATOM 3608 C C . ASP B 1 56 ? 10.359 -29.312 -30.234 1 94.12 56 ASP B C 1
ATOM 3610 O O . ASP B 1 56 ? 10.703 -30.422 -29.844 1 94.12 56 ASP B O 1
ATOM 3614 N N . GLN B 1 57 ? 9.75 -28.891 -31.359 1 90.12 57 GLN B N 1
ATOM 3615 C CA . GLN B 1 57 ? 9.344 -30.016 -32.188 1 90.12 57 GLN B CA 1
ATOM 3616 C C . GLN B 1 57 ? 10.555 -30.812 -32.656 1 90.12 57 GLN B C 1
ATOM 3618 O O . GLN B 1 57 ? 11.523 -30.219 -33.156 1 90.12 57 GLN B O 1
ATOM 3623 N N . ASP B 1 58 ? 10.742 -32.125 -32.469 1 87.06 58 ASP B N 1
ATOM 3624 C CA . ASP B 1 58 ? 11.812 -33.031 -32.875 1 87.06 58 ASP B CA 1
ATOM 3625 C C . ASP B 1 58 ? 13.047 -32.812 -32 1 87.06 58 ASP B C 1
ATOM 3627 O O . ASP B 1 58 ? 14.164 -33.1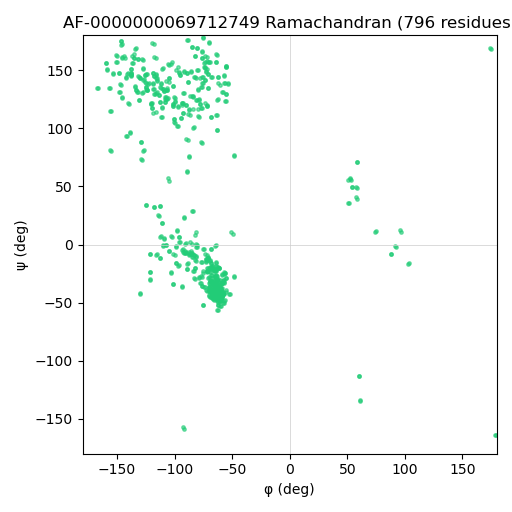56 -32.406 1 87.06 58 ASP B O 1
ATOM 3631 N N . GLY B 1 59 ? 12.852 -32.094 -30.984 1 88.88 59 GLY B N 1
ATOM 3632 C CA . GLY B 1 59 ? 13.953 -31.844 -30.062 1 88.88 59 GLY B CA 1
ATOM 3633 C C . GLY B 1 59 ? 14.023 -32.844 -28.922 1 88.88 59 GLY B C 1
ATOM 3634 O O . GLY B 1 59 ? 13.586 -33.969 -29.062 1 88.88 59 GLY B O 1
ATOM 3635 N N . GLU B 1 60 ? 14.656 -32.438 -27.906 1 90.5 60 GLU B N 1
ATOM 3636 C CA . GLU B 1 60 ? 14.93 -33.312 -26.766 1 90.5 60 GLU B CA 1
ATOM 3637 C C . GLU B 1 60 ? 13.633 -33.781 -26.109 1 90.5 60 GLU B C 1
ATOM 3639 O O . GLU B 1 60 ? 13.57 -34.875 -25.562 1 90.5 60 GLU B O 1
ATOM 3644 N N . LEU B 1 61 ? 12.633 -33 -26.172 1 93.44 61 LEU B N 1
ATOM 3645 C CA . LEU B 1 61 ? 11.367 -33.344 -25.531 1 93.44 61 LEU B CA 1
ATOM 3646 C C . LEU B 1 61 ? 10.703 -34.5 -26.234 1 93.44 61 LEU B C 1
ATOM 3648 O O . LEU B 1 61 ? 9.992 -35.281 -25.609 1 93.44 61 LEU B O 1
ATOM 3652 N N . GLY B 1 62 ? 10.875 -34.562 -27.547 1 89.56 62 GLY B N 1
ATOM 3653 C CA . GLY B 1 62 ? 10.438 -35.75 -28.25 1 89.56 62 GLY B CA 1
ATOM 3654 C C . GLY B 1 62 ? 11.047 -37.031 -27.703 1 89.56 62 GLY B C 1
ATOM 3655 O O . GLY B 1 62 ? 10.375 -38.062 -27.641 1 89.56 62 GLY B O 1
ATOM 3656 N N . GLY B 1 63 ? 12.336 -37 -27.328 1 90.81 63 GLY B N 1
ATOM 3657 C CA . GLY B 1 63 ? 13.008 -38.125 -26.719 1 90.81 63 GLY B CA 1
ATOM 3658 C C . GLY B 1 63 ? 12.375 -38.562 -25.406 1 90.81 63 GLY B C 1
ATOM 3659 O O . GLY B 1 63 ? 12.398 -39.75 -25.062 1 90.81 63 GLY B O 1
ATOM 3660 N N . VAL B 1 64 ? 11.82 -37.625 -24.75 1 94.12 64 VAL B N 1
ATOM 3661 C CA . VAL B 1 64 ? 11.164 -37.906 -23.484 1 94.12 64 VAL B CA 1
ATOM 3662 C C . VAL B 1 64 ? 9.938 -38.812 -23.719 1 94.12 64 VAL B C 1
ATOM 3664 O O . VAL B 1 64 ? 9.672 -39.719 -22.938 1 94.12 64 VAL B O 1
ATOM 3667 N N . ILE B 1 65 ? 9.172 -38.562 -24.781 1 93.56 65 ILE B N 1
ATOM 3668 C CA . ILE B 1 65 ? 7.984 -39.344 -25.125 1 93.56 65 ILE B CA 1
ATOM 3669 C C . ILE B 1 65 ? 8.375 -40.781 -25.406 1 93.56 65 ILE B C 1
ATOM 3671 O O . ILE B 1 65 ? 7.711 -41.719 -24.938 1 93.56 65 ILE B O 1
ATOM 3675 N N . GLU B 1 66 ? 9.461 -40.875 -26.094 1 92.81 66 GLU B N 1
ATOM 3676 C CA . GLU B 1 66 ? 9.953 -42.219 -26.438 1 92.81 66 GLU B CA 1
ATOM 3677 C C . GLU B 1 66 ? 10.469 -42.938 -25.203 1 92.81 66 GLU B C 1
ATOM 3679 O O . GLU B 1 66 ? 10.328 -44.156 -25.078 1 92.81 66 GLU B O 1
ATOM 3684 N N . TYR B 1 67 ? 11.047 -42.188 -24.406 1 94.5 67 TYR B N 1
ATOM 3685 C CA . TYR B 1 67 ? 11.625 -42.75 -23.188 1 94.5 67 TYR B CA 1
ATOM 3686 C C . TYR B 1 67 ? 10.531 -43.281 -22.25 1 94.5 67 TYR B C 1
ATOM 3688 O O . TYR B 1 67 ? 10.648 -44.375 -21.688 1 94.5 67 TYR B O 1
ATOM 3696 N N . VAL B 1 68 ? 9.492 -42.531 -22.016 1 95.75 68 VAL B N 1
ATOM 3697 C CA . VAL B 1 68 ? 8.414 -42.906 -21.109 1 95.75 68 VAL B CA 1
ATOM 3698 C C . VAL B 1 68 ? 7.617 -44.062 -21.719 1 95.75 68 VAL B C 1
ATOM 3700 O O . VAL B 1 68 ? 7.195 -44.969 -21 1 95.75 68 VAL B O 1
ATOM 3703 N N . LYS B 1 69 ? 7.375 -44.062 -22.984 1 93.56 69 LYS B N 1
ATOM 3704 C CA . LYS B 1 69 ? 6.773 -45.094 -23.781 1 93.56 69 LYS B CA 1
ATOM 3705 C C . LYS B 1 69 ? 5.461 -45.594 -23.172 1 93.56 69 LYS B C 1
ATOM 3707 O O . LYS B 1 69 ? 5.301 -46.781 -22.891 1 93.56 69 LYS B O 1
ATOM 3712 N N . ASP B 1 70 ? 4.566 -44.812 -22.922 1 95.62 70 ASP B N 1
ATOM 3713 C CA . ASP B 1 70 ? 3.209 -45.125 -22.469 1 95.62 70 ASP B CA 1
ATOM 3714 C C . ASP B 1 70 ? 2.188 -44.781 -23.562 1 95.62 70 ASP B C 1
ATOM 3716 O O . ASP B 1 70 ? 2.262 -43.75 -24.188 1 95.62 70 ASP B O 1
ATOM 3720 N N . LYS B 1 71 ? 1.216 -45.625 -23.781 1 94.38 71 LYS B N 1
ATOM 3721 C CA . LYS B 1 71 ? 0.25 -45.469 -24.875 1 94.38 71 LYS B CA 1
ATOM 3722 C C . LYS B 1 71 ? -0.679 -44.281 -24.641 1 94.38 71 LYS B C 1
ATOM 3724 O O . LYS B 1 71 ? -1.267 -43.781 -25.578 1 94.38 71 LYS B O 1
ATOM 3729 N N . ARG B 1 72 ? -0.853 -43.875 -23.438 1 95.25 72 ARG B N 1
ATOM 3730 C CA . ARG B 1 72 ? -1.751 -42.781 -23.094 1 95.25 72 ARG B CA 1
ATOM 3731 C C . ARG B 1 72 ? -1.078 -41.438 -23.328 1 95.25 72 ARG B C 1
ATOM 3733 O O . ARG B 1 72 ? -1.744 -40.406 -23.359 1 95.25 72 ARG B O 1
ATOM 3740 N N . LEU B 1 73 ? 0.223 -41.469 -23.5 1 97.06 73 LEU B N 1
ATOM 3741 C CA . LEU B 1 73 ? 0.994 -40.219 -23.578 1 97.06 73 LEU B CA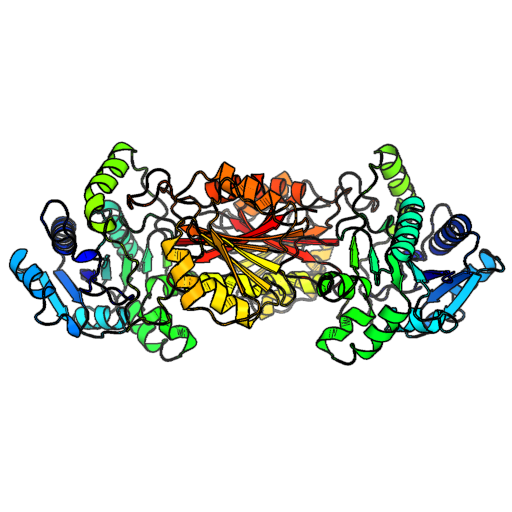 1
ATOM 3742 C C . LEU B 1 73 ? 1.163 -39.781 -25.031 1 97.06 73 LEU B C 1
ATOM 3744 O O . LEU B 1 73 ? 1.668 -40.531 -25.859 1 97.06 73 LEU B O 1
ATOM 3748 N N . LYS B 1 74 ? 0.717 -38.625 -25.328 1 96.19 74 LYS B N 1
ATOM 3749 C CA . LYS B 1 74 ? 0.93 -37.969 -26.609 1 96.19 74 LYS B CA 1
ATOM 3750 C C . LYS B 1 74 ? 1.687 -36.656 -26.438 1 96.19 74 LYS B C 1
ATOM 3752 O O . LYS B 1 74 ? 2.053 -36.281 -25.312 1 96.19 74 LYS B O 1
ATOM 3757 N N . ALA B 1 75 ? 2.045 -36.062 -27.562 1 96.94 75 ALA B N 1
ATOM 3758 C CA . ALA B 1 75 ? 2.709 -34.75 -27.5 1 96.94 75 ALA B CA 1
ATOM 3759 C C . ALA B 1 75 ? 2.059 -33.781 -28.469 1 96.94 75 ALA B C 1
ATOM 3761 O O . ALA B 1 75 ? 1.521 -34.156 -29.5 1 96.94 75 ALA B O 1
ATOM 3762 N N . PHE B 1 76 ? 2.018 -32.562 -28.078 1 97.75 76 PHE B N 1
ATOM 3763 C CA . PHE B 1 76 ? 1.593 -31.469 -28.922 1 97.75 76 PHE B CA 1
ATOM 3764 C C . PHE B 1 76 ? 2.635 -30.359 -28.906 1 97.75 76 PHE B C 1
ATOM 3766 O O . PHE B 1 76 ? 3.131 -29.969 -27.859 1 97.75 76 PHE B O 1
ATOM 3773 N N . TYR B 1 77 ? 3 -29.906 -30.125 1 97.19 77 TYR B N 1
ATOM 3774 C CA . TYR B 1 77 ? 3.947 -28.797 -30.281 1 97.19 77 TYR B CA 1
ATOM 3775 C C . TYR B 1 77 ? 3.312 -27.641 -31.016 1 97.19 77 TYR B C 1
ATOM 3777 O O . TYR B 1 77 ? 2.83 -27.797 -32.156 1 97.19 77 TYR B O 1
ATOM 3785 N N . GLY B 1 78 ? 3.281 -26.469 -30.375 1 96.19 78 GLY B N 1
ATOM 3786 C CA . GLY B 1 78 ? 2.732 -25.312 -31.047 1 96.19 78 GLY B CA 1
ATOM 3787 C C . GLY B 1 78 ? 2.633 -24.078 -30.172 1 96.19 78 GLY B C 1
ATOM 3788 O O . GLY B 1 78 ? 2.99 -24.141 -28.984 1 96.19 78 GLY B O 1
ATOM 3789 N N . PHE B 1 79 ? 2.375 -22.969 -30.828 1 94.62 79 PHE B N 1
ATOM 3790 C CA . PHE B 1 79 ? 2.057 -21.703 -30.156 1 94.62 79 PHE B CA 1
ATOM 3791 C C . PHE B 1 79 ? 3.189 -21.281 -29.234 1 94.62 79 PHE B C 1
ATOM 3793 O O . PHE B 1 79 ? 2.992 -21.125 -28.031 1 94.62 79 PHE B O 1
ATOM 3800 N N . ASP B 1 80 ? 4.254 -20.891 -29.766 1 91.69 80 ASP B N 1
ATOM 3801 C CA . ASP B 1 80 ? 5.496 -20.578 -29.062 1 91.69 80 ASP B CA 1
ATOM 3802 C C . ASP B 1 80 ? 5.266 -19.531 -27.969 1 91.69 80 ASP B C 1
ATOM 3804 O O . ASP B 1 80 ? 5.836 -19.625 -26.891 1 91.69 80 ASP B O 1
ATOM 3808 N N . GLU B 1 81 ? 4.262 -18.688 -28.219 1 87.88 81 GLU B N 1
ATOM 3809 C CA . GLU B 1 81 ? 4.164 -17.531 -27.328 1 87.88 81 GLU B CA 1
ATOM 3810 C C . GLU B 1 81 ? 2.943 -17.625 -26.422 1 87.88 81 GLU B C 1
ATOM 3812 O O . GLU B 1 81 ? 2.697 -16.734 -25.609 1 87.88 81 GLU B O 1
ATOM 3817 N N . SER B 1 82 ? 2.203 -18.719 -26.609 1 92.56 82 SER B N 1
ATOM 3818 C CA . SER B 1 82 ? 0.954 -18.75 -25.859 1 92.56 82 SER B CA 1
ATOM 3819 C C . SER B 1 82 ? 0.696 -20.156 -25.281 1 92.56 82 SER B C 1
ATOM 3821 O O . SER B 1 82 ? 0.069 -20.984 -25.938 1 92.56 82 SER B O 1
ATOM 3823 N N . PRO B 1 83 ? 1.054 -20.359 -24.062 1 94.25 83 PRO B N 1
ATOM 3824 C CA . PRO B 1 83 ? 0.67 -21.594 -23.375 1 94.25 83 PRO B CA 1
ATOM 3825 C C . PRO B 1 83 ? -0.841 -21.812 -23.359 1 94.25 83 PRO B C 1
ATOM 3827 O O . PRO B 1 83 ? -1.308 -22.953 -23.422 1 94.25 83 PRO B O 1
ATOM 3830 N N . LEU B 1 84 ? -1.621 -20.734 -23.297 1 96.69 84 LEU B N 1
ATOM 3831 C CA . LEU B 1 84 ? -3.076 -20.828 -23.297 1 96.69 84 LEU B CA 1
ATOM 3832 C C . LEU B 1 84 ? -3.578 -21.453 -24.594 1 96.69 84 LEU B C 1
ATOM 3834 O O . LEU B 1 84 ? -4.32 -22.438 -24.562 1 96.69 84 LEU B O 1
ATOM 3838 N N . LYS B 1 85 ? -3.158 -20.922 -25.688 1 96.19 85 LYS B N 1
ATOM 3839 C CA . LYS B 1 85 ? -3.582 -21.453 -26.969 1 96.19 85 LYS B CA 1
ATOM 3840 C C . LYS B 1 85 ? -3.062 -22.875 -27.188 1 96.19 85 LYS B C 1
ATOM 3842 O O . LYS B 1 85 ? -3.744 -23.719 -27.781 1 96.19 85 LYS B O 1
ATOM 3847 N N . ARG B 1 86 ? -1.909 -23.125 -26.672 1 97.06 86 ARG B N 1
ATOM 3848 C CA . ARG B 1 86 ? -1.314 -24.453 -26.766 1 97.06 86 ARG B CA 1
ATOM 3849 C C . ARG B 1 86 ? -2.156 -25.484 -26.016 1 97.06 86 ARG B C 1
ATOM 3851 O O . ARG B 1 86 ? -2.389 -26.578 -26.531 1 97.06 86 ARG B O 1
ATOM 3858 N N . MET B 1 87 ? -2.607 -25.125 -24.844 1 97.25 87 MET B N 1
ATOM 3859 C CA . MET B 1 87 ? -3.449 -26.016 -24.047 1 97.25 87 MET B CA 1
ATOM 3860 C C . MET B 1 87 ? -4.746 -26.344 -24.781 1 97.25 87 MET B C 1
ATOM 3862 O O . MET B 1 87 ? -5.172 -27.5 -24.828 1 97.25 87 MET B O 1
ATOM 3866 N N . ILE B 1 88 ? -5.316 -25.344 -25.391 1 97.19 88 ILE B N 1
ATOM 3867 C CA . ILE B 1 88 ? -6.59 -25.516 -26.078 1 97.19 88 ILE B CA 1
ATOM 3868 C C . ILE B 1 88 ? -6.395 -26.391 -27.312 1 97.19 88 ILE B C 1
ATOM 3870 O O . ILE B 1 88 ? -7.172 -27.312 -27.562 1 97.19 88 ILE B O 1
ATOM 3874 N N . ALA B 1 89 ? -5.359 -26.062 -28.016 1 97.5 89 ALA B N 1
ATOM 3875 C CA . ALA B 1 89 ? -5.082 -26.828 -29.234 1 97.5 89 ALA B CA 1
ATOM 3876 C C . ALA B 1 89 ? -4.809 -28.297 -28.922 1 97.5 89 ALA B C 1
ATOM 3878 O O . ALA B 1 89 ? -5.223 -29.188 -29.656 1 97.5 89 ALA B O 1
ATOM 3879 N N . ALA B 1 90 ? -4.113 -28.516 -27.828 1 97.81 90 ALA B N 1
ATOM 3880 C CA . ALA B 1 90 ? -3.76 -29.875 -27.422 1 97.81 90 ALA B CA 1
ATOM 3881 C C . ALA B 1 90 ? -4.988 -30.641 -26.922 1 97.81 90 ALA B C 1
ATOM 3883 O O . ALA B 1 90 ? -4.953 -31.859 -26.781 1 97.81 90 ALA B O 1
ATOM 3884 N N . SER B 1 91 ? -6.082 -29.906 -26.688 1 97.12 91 SER B N 1
ATOM 3885 C CA . SER B 1 91 ? -7.289 -30.5 -26.125 1 97.12 91 SER B CA 1
ATOM 3886 C C . SER B 1 91 ? -8.5 -30.234 -27.016 1 97.12 91 SER B C 1
ATOM 3888 O O . SER B 1 91 ? -9.617 -30.047 -26.516 1 97.12 91 SER B O 1
ATOM 3890 N N . ILE B 1 92 ? -8.312 -30.203 -28.234 1 96.12 92 ILE B N 1
ATOM 3891 C CA . ILE B 1 92 ? -9.336 -29.781 -29.203 1 96.12 92 ILE B CA 1
ATOM 3892 C C . ILE B 1 92 ? -10.492 -30.781 -29.172 1 96.12 92 ILE B C 1
ATOM 3894 O O . ILE B 1 92 ? -11.641 -30.406 -29.453 1 96.12 92 ILE B O 1
ATOM 3898 N N . GLU B 1 93 ? -10.273 -32.031 -28.844 1 95.94 93 GLU B N 1
ATOM 3899 C CA . GLU B 1 93 ? -11.273 -33.094 -28.875 1 95.94 93 GLU B CA 1
ATOM 3900 C C . GLU B 1 93 ? -12.211 -33 -27.672 1 95.94 93 GLU B C 1
ATOM 3902 O O . GLU B 1 93 ? -13.266 -33.625 -27.641 1 95.94 93 GLU B O 1
ATOM 3907 N N . LEU B 1 94 ? -11.836 -32.219 -26.656 1 97.38 94 LEU B N 1
ATOM 3908 C CA . LEU B 1 94 ? -12.625 -32.094 -25.438 1 97.38 94 LEU B CA 1
ATOM 3909 C C . LEU B 1 94 ? -13.781 -31.141 -25.625 1 97.38 94 LEU B C 1
ATOM 3911 O O . LEU B 1 94 ? -13.664 -30.156 -26.375 1 97.38 94 LEU B O 1
ATOM 3915 N N . ALA B 1 95 ? -14.844 -31.406 -24.891 1 97.62 95 ALA B N 1
ATOM 3916 C CA . ALA B 1 95 ? -16.016 -30.516 -24.891 1 97.62 95 ALA B CA 1
ATOM 3917 C C . ALA B 1 95 ? -15.836 -29.375 -23.891 1 97.62 95 ALA B C 1
ATOM 3919 O O . ALA B 1 95 ? -14.922 -29.406 -23.062 1 97.62 95 ALA B O 1
ATOM 3920 N N . ASP B 1 96 ? -16.719 -28.469 -23.984 1 97.25 96 ASP B N 1
ATOM 3921 C CA . ASP B 1 96 ? -16.625 -27.266 -23.156 1 97.25 96 ASP B CA 1
ATOM 3922 C C . ASP B 1 96 ? -16.766 -27.609 -21.672 1 97.25 96 ASP B C 1
ATOM 3924 O O . ASP B 1 96 ? -16.203 -26.922 -20.828 1 97.25 96 ASP B O 1
ATOM 3928 N N . ASN B 1 97 ? -17.438 -28.672 -21.359 1 97.25 97 ASN B N 1
ATOM 3929 C CA . ASN B 1 97 ? -17.688 -29.031 -19.969 1 97.25 97 ASN B CA 1
ATOM 3930 C C . ASN B 1 97 ? -16.656 -30.031 -19.453 1 97.25 97 ASN B C 1
ATOM 3932 O O . ASN B 1 97 ? -16.734 -30.5 -18.312 1 97.25 97 ASN B O 1
ATOM 3936 N N . ASP B 1 98 ? -15.688 -30.359 -20.328 1 98.06 98 ASP B N 1
ATOM 3937 C CA . ASP B 1 98 ? -14.586 -31.219 -19.922 1 98.06 98 ASP B CA 1
ATOM 3938 C C . ASP B 1 98 ? -13.516 -30.438 -19.172 1 98.06 98 ASP B C 1
ATOM 3940 O O . ASP B 1 98 ? -13.586 -29.219 -19.078 1 98.06 98 ASP B O 1
ATOM 3944 N N . TYR B 1 99 ? -12.562 -31.219 -18.547 1 98.38 99 TYR B N 1
ATOM 3945 C CA . TYR B 1 99 ? -11.594 -30.547 -17.688 1 98.38 99 TYR B CA 1
ATOM 3946 C C . TYR B 1 99 ? -10.172 -30.922 -18.062 1 98.38 99 TYR B C 1
ATOM 3948 O O . TYR B 1 99 ? -9.93 -32.031 -18.578 1 98.38 99 TYR B O 1
ATOM 3956 N N . ILE B 1 100 ? -9.305 -29.953 -17.766 1 98.5 100 ILE B N 1
ATOM 3957 C CA . ILE B 1 100 ? -7.863 -30.125 -17.938 1 98.5 100 ILE B CA 1
ATOM 3958 C C . ILE B 1 100 ? -7.164 -30.016 -16.578 1 98.5 100 ILE B C 1
ATOM 3960 O O . ILE B 1 100 ? -7.457 -29.094 -15.805 1 98.5 100 ILE B O 1
ATOM 3964 N N . VAL B 1 101 ? -6.34 -30.953 -16.266 1 98.62 101 VAL B N 1
ATOM 3965 C CA . VAL B 1 101 ? -5.359 -30.797 -15.203 1 98.62 101 VAL B CA 1
ATOM 3966 C C . VAL B 1 101 ? -4.012 -30.391 -15.781 1 98.62 101 VAL B C 1
ATOM 3968 O O . VAL B 1 101 ? -3.439 -31.109 -16.609 1 98.62 101 VAL B O 1
ATOM 3971 N N . ARG B 1 102 ? -3.539 -29.281 -15.391 1 98.5 102 ARG B N 1
ATOM 3972 C CA . ARG B 1 102 ? -2.264 -28.797 -15.914 1 98.5 102 ARG B CA 1
ATOM 3973 C C . ARG B 1 102 ? -1.167 -28.906 -14.859 1 98.5 102 ARG B C 1
ATOM 3975 O O . ARG B 1 102 ? -1.346 -28.453 -13.727 1 98.5 102 ARG B O 1
ATOM 3982 N N . ILE B 1 103 ? -0.049 -29.406 -15.195 1 98.12 103 ILE B N 1
ATOM 3983 C CA . ILE B 1 103 ? 1.13 -29.547 -14.344 1 98.12 103 ILE B CA 1
ATOM 3984 C C . ILE B 1 103 ? 2.365 -29.047 -15.094 1 98.12 103 ILE B C 1
ATOM 3986 O O . ILE B 1 103 ? 2.568 -29.391 -16.266 1 98.12 103 ILE B O 1
ATOM 3990 N N . ASP B 1 104 ? 3.109 -28.25 -14.461 1 96 104 ASP B N 1
ATOM 3991 C CA . ASP B 1 104 ? 4.363 -27.812 -15.062 1 96 104 ASP B CA 1
ATOM 3992 C C . ASP B 1 104 ? 5.402 -28.938 -15.039 1 96 104 ASP B C 1
ATOM 3994 O O . ASP B 1 104 ? 5.508 -29.656 -14.047 1 96 104 ASP B O 1
ATOM 3998 N N . GLY B 1 105 ? 6.129 -29 -16.094 1 95.5 105 GLY B N 1
ATOM 3999 C CA . GLY B 1 105 ? 7.109 -30.062 -16.234 1 95.5 105 GLY B CA 1
ATOM 4000 C C . GLY B 1 105 ? 8.148 -30.078 -15.125 1 95.5 105 GLY B C 1
ATOM 4001 O O . GLY B 1 105 ? 8.688 -31.141 -14.789 1 95.5 105 GLY B O 1
ATOM 4002 N N . ILE B 1 106 ? 8.375 -28.938 -14.539 1 92.56 106 ILE B N 1
ATOM 4003 C CA . ILE B 1 106 ? 9.398 -28.812 -13.5 1 92.56 106 ILE B CA 1
ATOM 4004 C C . ILE B 1 106 ? 8.836 -29.297 -12.164 1 92.56 106 ILE B C 1
ATOM 4006 O O . ILE B 1 106 ? 9.586 -29.531 -11.219 1 92.56 106 ILE B O 1
ATOM 4010 N N . HIS B 1 107 ? 7.559 -29.531 -12.047 1 94.56 107 HIS B N 1
ATOM 4011 C CA . HIS B 1 107 ? 6.926 -29.906 -10.781 1 94.56 107 HIS B CA 1
ATOM 4012 C C . HIS B 1 107 ? 6.926 -31.422 -10.586 1 94.56 107 HIS B C 1
ATOM 4014 O O . HIS B 1 107 ? 5.867 -32.031 -10.406 1 94.56 107 HIS B O 1
ATOM 4020 N N . PHE B 1 108 ? 8.094 -32 -10.484 1 92.25 108 PHE B N 1
ATOM 4021 C CA . PHE B 1 108 ? 8.219 -33.469 -10.383 1 92.25 108 PHE B CA 1
ATOM 4022 C C . PHE B 1 108 ? 7.785 -33.938 -9.008 1 92.25 108 PHE B C 1
ATOM 4024 O O . PHE B 1 108 ? 7.578 -35.156 -8.797 1 92.25 108 PHE B O 1
ATOM 4031 N N . CYS B 1 109 ? 7.535 -32.969 -8.062 1 93.56 109 CYS B N 1
ATOM 4032 C CA . CYS B 1 109 ? 7.023 -33.312 -6.738 1 93.56 109 CYS B CA 1
ATOM 4033 C C . CYS B 1 109 ? 5.617 -32.75 -6.539 1 93.56 109 CYS B C 1
ATOM 4035 O O . CYS B 1 109 ? 5.207 -32.5 -5.41 1 93.56 109 CYS B O 1
ATOM 4037 N N . PHE B 1 110 ? 4.891 -32.531 -7.629 1 97 110 PHE B N 1
ATOM 4038 C CA . PHE B 1 110 ? 3.551 -32 -7.434 1 97 110 PHE B CA 1
ATOM 4039 C C . PHE B 1 110 ? 2.723 -32.906 -6.539 1 97 110 PHE B C 1
ATOM 4041 O O . PHE B 1 110 ? 2.896 -34.125 -6.559 1 97 110 PHE B O 1
ATOM 4048 N N . ASP B 1 111 ? 1.888 -32.375 -5.75 1 98.06 111 ASP B N 1
ATOM 4049 C CA . ASP B 1 111 ? 1.079 -33.125 -4.805 1 98.06 111 ASP B CA 1
ATOM 4050 C C . ASP B 1 111 ? -0.114 -33.781 -5.5 1 98.06 111 ASP B C 1
ATOM 4052 O O . ASP B 1 111 ? -1.082 -33.094 -5.848 1 98.06 111 ASP B O 1
ATOM 4056 N N . VAL B 1 112 ? -0.074 -35.062 -5.602 1 97.94 112 VAL B N 1
ATOM 4057 C CA . VAL B 1 112 ? -1.052 -35.844 -6.348 1 97.94 112 VAL B CA 1
ATOM 4058 C C . VAL B 1 112 ? -2.416 -35.75 -5.668 1 97.94 112 VAL B C 1
ATOM 4060 O O . VAL B 1 112 ? -3.439 -35.594 -6.336 1 97.94 112 VAL B O 1
ATOM 4063 N N . ASP B 1 113 ? -2.41 -35.844 -4.383 1 97.88 113 ASP B N 1
ATOM 4064 C CA . ASP B 1 113 ? -3.662 -35.812 -3.637 1 97.88 113 ASP B CA 1
ATOM 4065 C C . ASP B 1 113 ? -4.379 -34.469 -3.836 1 97.88 113 ASP B C 1
ATOM 4067 O O . ASP B 1 113 ? -5.598 -34.438 -4.031 1 97.88 113 ASP B O 1
ATOM 4071 N N . LEU B 1 114 ? -3.654 -33.438 -3.783 1 98.25 114 LEU B N 1
ATOM 4072 C CA . LEU B 1 114 ? -4.246 -32.094 -3.971 1 98.25 114 LEU B CA 1
ATOM 4073 C C . LEU B 1 114 ? -4.812 -31.953 -5.379 1 98.25 114 LEU B C 1
ATOM 4075 O O . LEU B 1 114 ? -5.891 -31.391 -5.562 1 98.25 114 LEU B O 1
ATOM 4079 N N . SER B 1 115 ? -4.086 -32.438 -6.344 1 98.31 115 SER B N 1
ATOM 4080 C CA . SER B 1 115 ? -4.543 -32.344 -7.727 1 98.31 115 SER B CA 1
ATOM 4081 C C . SER B 1 115 ? -5.844 -33.125 -7.926 1 98.31 115 SER B C 1
ATOM 4083 O O . SER B 1 115 ? -6.758 -32.625 -8.594 1 98.31 115 SER B O 1
ATOM 4085 N N . GLN B 1 116 ? -5.906 -34.281 -7.348 1 98.12 116 GLN B N 1
ATOM 4086 C CA . GLN B 1 116 ? -7.105 -35.094 -7.461 1 98.12 116 GLN B CA 1
ATOM 4087 C C . GLN B 1 116 ? -8.281 -34.469 -6.73 1 98.12 116 GLN B C 1
ATOM 4089 O O . GLN B 1 116 ? -9.414 -34.5 -7.219 1 98.12 116 GLN B O 1
ATOM 4094 N N . LYS B 1 117 ? -7.977 -33.906 -5.625 1 98.19 117 LYS B N 1
ATOM 4095 C CA . LYS B 1 117 ? -9.016 -33.219 -4.879 1 98.19 117 LYS B CA 1
ATOM 4096 C C . LYS B 1 117 ? -9.547 -32.031 -5.66 1 98.19 117 LYS B C 1
ATOM 4098 O O . LYS B 1 117 ? -10.758 -31.797 -5.699 1 98.19 117 LYS B O 1
ATOM 4103 N N . MET B 1 118 ? -8.672 -31.281 -6.234 1 98.5 118 MET B N 1
ATOM 4104 C CA . MET B 1 118 ? -9.086 -30.125 -7.031 1 98.5 118 MET B CA 1
ATOM 4105 C C . MET B 1 118 ? -9.945 -30.562 -8.219 1 98.5 118 MET B C 1
ATOM 4107 O O . MET B 1 118 ? -10.961 -29.938 -8.516 1 98.5 118 MET B O 1
ATOM 4111 N N . LEU B 1 119 ? -9.523 -31.625 -8.867 1 98.12 119 LEU B N 1
ATOM 4112 C CA . LEU B 1 119 ? -10.297 -32.125 -10 1 98.12 119 LEU B CA 1
ATOM 4113 C C . LEU B 1 119 ? -11.695 -32.562 -9.555 1 98.12 119 LEU B C 1
ATOM 4115 O O . LEU B 1 119 ? -12.688 -32.219 -10.211 1 98.12 119 LEU B O 1
ATOM 4119 N N . ALA B 1 120 ? -11.789 -33.281 -8.469 1 97.69 120 ALA B N 1
ATOM 4120 C CA . ALA B 1 120 ? -13.078 -33.719 -7.938 1 97.69 120 ALA B CA 1
ATOM 4121 C C . ALA B 1 120 ? -13.984 -32.5 -7.633 1 97.69 120 ALA B C 1
ATOM 4123 O O . ALA B 1 120 ? -15.172 -32.531 -7.953 1 97.69 120 ALA B O 1
ATOM 4124 N N . LEU B 1 121 ? -13.422 -31.516 -7.043 1 97.88 121 LEU B N 1
ATOM 4125 C CA . LEU B 1 121 ? -14.188 -30.328 -6.699 1 97.88 121 LEU B CA 1
ATOM 4126 C C . LEU B 1 121 ? -14.633 -29.578 -7.953 1 97.88 121 LEU B C 1
ATOM 4128 O O . LEU B 1 121 ? -15.75 -29.062 -8.016 1 97.88 121 LEU B O 1
ATOM 4132 N N . ALA B 1 122 ? -13.727 -29.5 -8.883 1 98.31 122 ALA B N 1
ATOM 4133 C CA . ALA B 1 122 ? -14.062 -28.828 -10.141 1 98.31 122 ALA B CA 1
ATOM 4134 C C . ALA B 1 122 ? -15.258 -29.484 -10.812 1 98.31 122 ALA B C 1
ATOM 4136 O O . ALA B 1 122 ? -16.156 -28.812 -11.312 1 98.31 122 ALA B O 1
ATOM 4137 N N . LEU B 1 123 ? -15.273 -30.797 -10.805 1 97.38 123 LEU B N 1
ATOM 4138 C CA . LEU B 1 123 ? -16.359 -31.578 -11.406 1 97.38 123 LEU B CA 1
ATOM 4139 C C . LEU B 1 123 ? -17.656 -31.391 -10.625 1 97.38 123 LEU B C 1
ATOM 4141 O O . LEU B 1 123 ? -18.719 -31.172 -11.211 1 97.38 123 LEU B O 1
ATOM 4145 N N . GLN B 1 124 ? -17.516 -31.406 -9.359 1 97.31 124 GLN B N 1
ATOM 4146 C CA . GLN B 1 124 ? -18.688 -31.328 -8.484 1 97.31 124 GLN B CA 1
ATOM 4147 C C . GLN B 1 124 ? -19.328 -29.938 -8.555 1 97.31 124 GLN B C 1
ATOM 4149 O O . GLN B 1 124 ? -20.562 -29.828 -8.602 1 97.31 124 GLN B O 1
ATOM 4154 N N . LYS B 1 125 ? -18.531 -28.938 -8.633 1 97.31 125 LYS B N 1
ATOM 4155 C CA . LYS B 1 125 ? -19.047 -27.578 -8.5 1 97.31 125 LYS B CA 1
ATOM 4156 C C . LYS B 1 125 ? -19.047 -26.844 -9.844 1 97.31 125 LYS B C 1
ATOM 4158 O O . LYS B 1 125 ? -19.359 -25.656 -9.922 1 97.31 125 LYS B O 1
ATOM 4163 N N . LYS B 1 126 ? -18.562 -27.578 -10.875 1 97.44 126 LYS B N 1
ATOM 4164 C CA . LYS B 1 126 ? -18.484 -27.016 -12.227 1 97.44 126 LYS B CA 1
ATOM 4165 C C . LYS B 1 126 ? -17.641 -25.75 -12.258 1 97.44 126 LYS B C 1
ATOM 4167 O O . LYS B 1 126 ? -18.078 -24.719 -12.766 1 97.44 126 LYS B O 1
ATOM 4172 N N . LEU B 1 127 ? -16.469 -25.859 -11.664 1 98.25 127 LEU B N 1
ATOM 4173 C CA . LEU B 1 127 ? -15.57 -24.703 -11.547 1 98.25 127 LEU B CA 1
ATOM 4174 C C . LEU B 1 127 ? -14.891 -24.422 -12.883 1 98.25 127 LEU B C 1
ATOM 4176 O O . LEU B 1 127 ? -14.531 -25.344 -13.617 1 98.25 127 LEU B O 1
ATOM 4180 N N . ASP B 1 128 ? -14.711 -23.109 -13.117 1 98.5 128 ASP B N 1
ATOM 4181 C CA . ASP B 1 128 ? -13.938 -22.703 -14.289 1 98.5 128 ASP B CA 1
ATOM 4182 C C . ASP B 1 128 ? -12.445 -22.906 -14.062 1 98.5 128 ASP B C 1
ATOM 4184 O O . ASP B 1 128 ? -11.703 -23.219 -15 1 98.5 128 ASP B O 1
ATOM 4188 N N . CYS B 1 129 ? -12.062 -22.672 -12.852 1 98.56 129 CYS B N 1
ATOM 4189 C CA . CYS B 1 129 ? -10.664 -22.812 -12.461 1 98.56 129 CYS B CA 1
ATOM 4190 C C . CYS B 1 129 ? -10.531 -23.062 -10.961 1 98.56 129 CYS B C 1
ATOM 4192 O O . CYS B 1 129 ? -11.234 -22.438 -10.164 1 98.56 129 CYS B O 1
ATOM 4194 N N . ILE B 1 130 ? -9.719 -23.984 -10.609 1 98.38 130 ILE B N 1
ATOM 4195 C CA . ILE B 1 130 ? -9.328 -24.172 -9.219 1 98.38 130 ILE B CA 1
ATOM 4196 C C . ILE B 1 130 ? -7.816 -24.359 -9.125 1 98.38 130 ILE B C 1
ATOM 4198 O O . ILE B 1 130 ? -7.215 -25.031 -9.961 1 98.38 130 ILE B O 1
ATOM 4202 N N . LYS B 1 131 ? -7.242 -23.719 -8.188 1 97.62 131 LYS B N 1
ATOM 4203 C CA . LYS B 1 131 ? -5.805 -23.812 -7.957 1 97.62 131 LYS B CA 1
ATOM 4204 C C . LYS B 1 131 ? -5.477 -23.703 -6.473 1 97.62 131 LYS B C 1
ATOM 4206 O O . LYS B 1 131 ? -6.379 -23.578 -5.641 1 97.62 131 LYS B O 1
ATOM 4211 N N . LEU B 1 132 ? -4.273 -23.875 -6.176 1 96.69 132 LEU B N 1
ATOM 4212 C CA . LEU B 1 132 ? -3.777 -23.672 -4.82 1 96.69 132 LEU B CA 1
ATOM 4213 C C . LEU B 1 132 ? -3.494 -22.188 -4.559 1 96.69 132 LEU B C 1
ATOM 4215 O O . LEU B 1 132 ? -3.428 -21.391 -5.496 1 96.69 132 LEU B O 1
ATOM 4219 N N . PRO B 1 133 ? -3.398 -21.797 -3.312 1 95.12 133 PRO B N 1
ATOM 4220 C CA . PRO B 1 133 ? -3.098 -20.391 -2.994 1 95.12 133 PRO B CA 1
ATOM 4221 C C . PRO B 1 133 ? -1.817 -19.906 -3.664 1 95.12 133 PRO B C 1
ATOM 4223 O O . PRO B 1 133 ? -0.892 -20.688 -3.891 1 95.12 133 PRO B O 1
ATOM 4226 N N . ALA B 1 134 ? -1.776 -18.625 -3.9 1 94.5 134 ALA B N 1
ATOM 4227 C CA . ALA B 1 134 ? -0.701 -18.047 -4.699 1 94.5 134 ALA B CA 1
ATOM 4228 C C . ALA B 1 134 ? 0.647 -18.203 -4 1 94.5 134 ALA B C 1
ATOM 4230 O O . ALA B 1 134 ? 1.691 -18.234 -4.656 1 94.5 134 ALA B O 1
ATOM 4231 N N . ASP B 1 135 ? 0.619 -18.266 -2.705 1 94.94 135 ASP B N 1
ATOM 4232 C CA . ASP B 1 135 ? 1.872 -18.359 -1.962 1 94.94 135 ASP B CA 1
ATOM 4233 C C . ASP B 1 135 ? 2.207 -19.812 -1.627 1 94.94 135 ASP B C 1
ATOM 4235 O O . ASP B 1 135 ? 3.113 -20.078 -0.835 1 94.94 135 ASP B O 1
ATOM 4239 N N . PHE B 1 136 ? 1.425 -20.812 -2.154 1 96.12 136 PHE B N 1
ATOM 4240 C CA . PHE B 1 136 ? 1.73 -22.234 -2.023 1 96.12 136 PHE B CA 1
ATOM 4241 C C . PHE B 1 136 ? 2.979 -22.594 -2.822 1 96.12 136 PHE B C 1
ATOM 4243 O O . PHE B 1 136 ? 3.234 -22.016 -3.879 1 96.12 136 PHE B O 1
ATOM 4250 N N . PRO B 1 137 ? 3.803 -23.531 -2.314 1 95.31 137 PRO B N 1
ATOM 4251 C CA . PRO B 1 137 ? 5.004 -23.875 -3.076 1 95.31 137 PRO B CA 1
ATOM 4252 C C . PRO B 1 137 ? 4.688 -24.328 -4.5 1 95.31 137 PRO B C 1
ATOM 4254 O O . PRO B 1 137 ? 3.982 -25.328 -4.691 1 95.31 137 PRO B O 1
ATOM 4257 N N . VAL B 1 138 ? 5.246 -23.688 -5.359 1 93.12 138 VAL B N 1
ATOM 4258 C CA . VAL B 1 138 ? 4.91 -23.891 -6.766 1 93.12 138 VAL B CA 1
ATOM 4259 C C . VAL B 1 138 ? 5.27 -25.328 -7.172 1 93.12 138 VAL B C 1
ATOM 4261 O O . VAL B 1 138 ? 4.578 -25.938 -7.988 1 93.12 138 VAL B O 1
ATOM 4264 N N . HIS B 1 139 ? 6.254 -25.922 -6.602 1 93.5 139 HIS B N 1
ATOM 4265 C CA . HIS B 1 139 ? 6.75 -27.234 -6.977 1 93.5 139 HIS B CA 1
ATOM 4266 C C . HIS B 1 139 ? 5.727 -28.328 -6.66 1 93.5 139 HIS B C 1
ATOM 4268 O O . HIS B 1 139 ? 5.801 -29.422 -7.199 1 93.5 139 HIS B O 1
ATOM 4274 N N . PHE B 1 140 ? 4.855 -28.016 -5.801 1 97.19 140 PHE B N 1
ATOM 4275 C CA . PHE B 1 140 ? 3.852 -29 -5.391 1 97.19 140 PHE B CA 1
ATOM 4276 C C . PHE B 1 140 ? 2.514 -28.719 -6.062 1 97.19 140 PHE B C 1
ATOM 4278 O O . PHE B 1 140 ? 1.521 -29.391 -5.785 1 97.19 140 PHE B O 1
ATOM 4285 N N . SER B 1 141 ? 2.494 -27.797 -6.949 1 96.75 141 SER B N 1
ATOM 4286 C CA . SER B 1 141 ? 1.219 -27.25 -7.387 1 96.75 141 SER B CA 1
ATOM 4287 C C . SER B 1 141 ? 0.807 -27.812 -8.742 1 96.75 141 SER B C 1
ATOM 4289 O O . SER B 1 141 ? 1.64 -28.344 -9.477 1 96.75 141 SER B O 1
ATOM 4291 N N . SER B 1 142 ? -0.432 -27.797 -9.062 1 97.94 142 SER B N 1
ATOM 4292 C CA . SER B 1 142 ? -1.137 -28 -10.32 1 97.94 142 SER B CA 1
ATOM 4293 C C . SER B 1 142 ? -2.393 -27.141 -10.398 1 97.94 142 SER B C 1
ATOM 4295 O O . SER B 1 142 ? -2.707 -26.406 -9.461 1 97.94 142 SER B O 1
ATOM 4297 N N . GLU B 1 143 ? -3.006 -27.125 -11.539 1 97.88 143 GLU B N 1
ATOM 4298 C CA . GLU B 1 143 ? -4.258 -26.406 -11.703 1 97.88 143 GLU B CA 1
ATOM 4299 C C . GLU B 1 143 ? -5.273 -27.219 -12.5 1 97.88 143 GLU B C 1
ATOM 4301 O O . GLU B 1 143 ? -4.898 -28.109 -13.258 1 97.88 143 GLU B O 1
ATOM 4306 N N . VAL B 1 144 ? -6.492 -26.891 -12.289 1 98.69 144 VAL B N 1
ATOM 4307 C CA . VAL B 1 144 ? -7.574 -27.516 -13.047 1 98.69 144 VAL B CA 1
ATOM 4308 C C . VAL B 1 144 ? -8.406 -26.438 -13.742 1 98.69 144 VAL B C 1
ATOM 4310 O O . VAL B 1 144 ? -8.781 -25.438 -13.125 1 98.69 144 VAL B O 1
ATOM 4313 N N . PHE B 1 145 ? -8.68 -26.656 -15.016 1 98.69 145 PHE B N 1
ATOM 4314 C CA . PHE B 1 145 ? -9.438 -25.703 -15.812 1 98.69 145 PHE B CA 1
ATOM 4315 C C . PHE B 1 145 ? -10.617 -26.391 -16.5 1 98.69 145 PHE B C 1
ATOM 4317 O O . PHE B 1 145 ? -10.492 -27.516 -16.969 1 98.69 145 PHE B O 1
ATOM 4324 N N . ARG B 1 146 ? -11.695 -25.719 -16.562 1 98.62 146 ARG B N 1
ATOM 4325 C CA . ARG B 1 146 ? -12.734 -26.094 -17.516 1 98.62 146 ARG B CA 1
ATOM 4326 C C . ARG B 1 146 ? -12.367 -25.656 -18.938 1 98.62 146 ARG B C 1
ATOM 4328 O O . ARG B 1 146 ? -11.977 -24.516 -19.156 1 98.62 146 ARG B O 1
ATOM 4335 N N . VAL B 1 147 ? -12.57 -26.547 -19.891 1 98.19 147 VAL B N 1
ATOM 4336 C CA . VAL B 1 147 ? -12.141 -26.297 -21.25 1 98.19 147 VAL B CA 1
ATOM 4337 C C . VAL B 1 147 ? -12.891 -25.109 -21.828 1 98.19 147 VAL B C 1
ATOM 4339 O O . VAL B 1 147 ? -12.289 -24.219 -22.438 1 98.19 147 VAL B O 1
ATOM 4342 N N . GLY B 1 148 ? -14.141 -25.031 -21.578 1 97.88 148 GLY B N 1
ATOM 4343 C CA . GLY B 1 148 ? -14.945 -23.922 -22.078 1 97.88 148 GLY B CA 1
ATOM 4344 C C . GLY B 1 148 ? -14.477 -22.578 -21.562 1 97.88 148 GLY B C 1
ATOM 4345 O O . GLY B 1 148 ? -14.523 -21.578 -22.297 1 97.88 148 GLY B O 1
ATOM 4346 N N . ALA B 1 149 ? -14.055 -22.531 -20.344 1 98 149 ALA B N 1
ATOM 4347 C CA . ALA B 1 149 ? -13.562 -21.297 -19.766 1 98 149 ALA B CA 1
ATOM 4348 C C . ALA B 1 149 ? -12.289 -20.828 -20.453 1 98 149 ALA B C 1
ATOM 4350 O O . ALA B 1 149 ? -12.102 -19.641 -20.703 1 98 149 ALA B O 1
ATOM 4351 N N . LEU B 1 150 ? -11.43 -21.719 -20.766 1 97.81 150 LEU B N 1
ATOM 4352 C CA . LEU B 1 150 ? -10.203 -21.391 -21.469 1 97.81 150 LEU B CA 1
ATOM 4353 C C . LEU B 1 150 ? -10.508 -20.875 -22.875 1 97.81 150 LEU B C 1
ATOM 4355 O O . LEU B 1 150 ? -9.898 -19.906 -23.328 1 97.81 150 LEU B O 1
ATOM 4359 N N . ARG B 1 151 ? -11.43 -21.531 -23.531 1 96.94 151 ARG B N 1
ATOM 4360 C CA . ARG B 1 151 ? -11.82 -21.125 -24.875 1 96.94 151 ARG B CA 1
ATOM 4361 C C . ARG B 1 151 ? -12.406 -19.703 -24.859 1 96.94 151 ARG B C 1
ATOM 4363 O O . ARG B 1 151 ? -12.109 -18.906 -25.75 1 96.94 151 ARG B O 1
ATOM 4370 N N . GLU B 1 152 ? -13.188 -19.453 -23.922 1 95.44 152 GLU B N 1
ATOM 4371 C CA . GLU B 1 152 ? -13.75 -18.109 -23.766 1 95.44 152 GLU B CA 1
ATOM 4372 C C . GLU B 1 152 ? -12.656 -17.078 -23.516 1 95.44 152 GLU B C 1
ATOM 4374 O O . GLU B 1 152 ? -12.719 -15.961 -24.031 1 95.44 152 GLU B O 1
ATOM 4379 N N . LEU B 1 153 ? -11.688 -17.453 -22.672 1 95.62 153 LEU B N 1
ATOM 4380 C CA . LEU B 1 153 ? -10.602 -16.547 -22.344 1 95.62 153 LEU B CA 1
ATOM 4381 C C . LEU B 1 153 ? -9.805 -16.156 -23.578 1 95.62 153 LEU B C 1
ATOM 4383 O O . LEU B 1 153 ? -9.43 -14.992 -23.734 1 95.62 153 LEU B O 1
ATOM 4387 N N . VAL B 1 154 ? -9.555 -17.047 -24.438 1 93.06 154 VAL B N 1
ATOM 4388 C CA . VAL B 1 154 ? -8.797 -16.781 -25.656 1 93.06 154 VAL B CA 1
ATOM 4389 C C . VAL B 1 154 ? -9.5 -15.703 -26.484 1 93.06 154 VAL B C 1
ATOM 4391 O O . VAL B 1 154 ? -8.844 -14.828 -27.047 1 93.06 154 VAL B O 1
ATOM 4394 N N . LYS B 1 155 ? -10.773 -15.734 -26.5 1 89.44 155 LYS B N 1
ATOM 4395 C CA . LYS B 1 155 ? -11.555 -14.758 -27.25 1 89.44 155 LYS B CA 1
ATOM 4396 C C . LYS B 1 155 ? -11.445 -13.367 -26.641 1 89.44 155 LYS B C 1
ATOM 4398 O O . LYS B 1 155 ? -11.492 -12.367 -27.344 1 89.44 155 LYS B O 1
ATOM 4403 N N . LEU B 1 156 ? -11.234 -13.359 -25.391 1 90.06 156 LEU B N 1
ATOM 4404 C CA . LEU B 1 156 ? -11.195 -12.094 -24.656 1 90.06 156 LEU B CA 1
ATOM 4405 C C . LEU B 1 156 ? -9.82 -11.445 -24.766 1 90.06 156 LEU B C 1
ATOM 4407 O O . LEU B 1 156 ? -9.695 -10.219 -24.688 1 90.06 156 LEU B O 1
ATOM 4411 N N . LEU B 1 157 ? -8.742 -12.156 -24.922 1 88 157 LEU B N 1
ATOM 4412 C CA . LEU B 1 157 ? -7.375 -11.664 -24.781 1 88 157 LEU B CA 1
ATOM 4413 C C . LEU B 1 157 ? -6.891 -11.031 -26.078 1 88 157 LEU B C 1
ATOM 4415 O O . LEU B 1 157 ? -5.688 -10.852 -26.281 1 88 157 LEU B O 1
ATOM 4419 N N . ASP B 1 158 ? -7.656 -10.469 -26.922 1 78.88 158 ASP B N 1
ATOM 4420 C CA . ASP B 1 158 ? -7.25 -9.789 -28.141 1 78.88 158 ASP B CA 1
ATOM 4421 C C . ASP B 1 158 ? -6.793 -8.359 -27.844 1 78.88 158 ASP B C 1
ATOM 4423 O O . ASP B 1 158 ? -6.32 -7.656 -28.75 1 78.88 158 ASP B O 1
ATOM 4427 N N . LYS B 1 159 ? -6.59 -7.941 -26.531 1 79.5 159 LYS B N 1
ATOM 4428 C CA . LYS B 1 159 ? -6.109 -6.621 -26.141 1 79.5 159 LYS B CA 1
ATOM 4429 C C . LYS B 1 159 ? -4.668 -6.688 -25.641 1 79.5 159 LYS B C 1
ATOM 4431 O O . LYS B 1 159 ? -4.305 -7.598 -24.891 1 79.5 159 LYS B O 1
ATOM 4436 N N . PRO B 1 160 ? -3.928 -5.684 -26.016 1 80.44 160 PRO B N 1
ATOM 4437 C CA . PRO B 1 160 ? -2.508 -5.703 -25.656 1 80.44 160 PRO B CA 1
ATOM 4438 C C . PRO B 1 160 ? -2.279 -5.758 -24.156 1 80.44 160 PRO B C 1
ATOM 4440 O O . PRO B 1 160 ? -1.362 -6.438 -23.688 1 80.44 160 PRO B O 1
ATOM 4443 N N . GLU B 1 161 ? -3.164 -5.117 -23.391 1 81.62 161 GLU B N 1
ATOM 4444 C CA . GLU B 1 161 ? -2.986 -5.039 -21.938 1 81.62 161 GLU B CA 1
ATOM 4445 C C . GLU B 1 161 ? -3.244 -6.391 -21.281 1 81.62 161 GLU B C 1
ATOM 4447 O O . GLU B 1 161 ? -2.848 -6.613 -20.141 1 81.62 161 GLU B O 1
ATOM 4452 N N . LEU B 1 162 ? -3.82 -7.27 -22.062 1 88.69 162 LEU B N 1
ATOM 4453 C CA . LEU B 1 162 ? -4.199 -8.562 -21.5 1 88.69 162 LEU B CA 1
ATOM 4454 C C . LEU B 1 162 ? -3.309 -9.672 -22.047 1 88.69 162 LEU B C 1
ATOM 4456 O O . LEU B 1 162 ? -3.467 -10.844 -21.688 1 88.69 162 LEU B O 1
ATOM 4460 N N . GLU B 1 163 ? -2.344 -9.328 -22.812 1 87.25 163 GLU B N 1
ATOM 4461 C CA . GLU B 1 163 ? -1.507 -10.289 -23.531 1 87.25 163 GLU B CA 1
ATOM 4462 C C . GLU B 1 163 ? -0.768 -11.203 -22.547 1 87.25 163 GLU B C 1
ATOM 4464 O O . GLU B 1 163 ? -0.53 -12.375 -22.828 1 87.25 163 GLU B O 1
ATOM 4469 N N . LYS B 1 164 ? -0.431 -10.688 -21.391 1 88.56 164 LYS B N 1
ATOM 4470 C CA . LYS B 1 164 ? 0.323 -11.438 -20.391 1 88.56 164 LYS B CA 1
ATOM 4471 C C . LYS B 1 164 ? -0.448 -12.672 -19.922 1 88.56 164 LYS B C 1
ATOM 4473 O O . LYS B 1 164 ? 0.151 -13.656 -19.5 1 88.56 164 LYS B O 1
ATOM 4478 N N . PHE B 1 165 ? -1.744 -12.672 -20.125 1 93.19 165 PHE B N 1
ATOM 4479 C CA . PHE B 1 165 ? -2.574 -13.758 -19.625 1 93.19 165 PHE B CA 1
ATOM 4480 C C . PHE B 1 165 ? -2.609 -14.922 -20.594 1 93.19 165 PHE B C 1
ATOM 4482 O O . PHE B 1 165 ? -3.076 -16.016 -20.25 1 93.19 165 PHE B O 1
ATOM 4489 N N . ASN B 1 166 ? -2.049 -14.727 -21.797 1 92.12 166 ASN B N 1
ATOM 4490 C CA . ASN B 1 166 ? -1.818 -15.852 -22.688 1 92.12 166 ASN B CA 1
ATOM 4491 C C . ASN B 1 166 ? -0.809 -16.844 -22.109 1 92.12 166 ASN B C 1
ATOM 4493 O O . ASN B 1 166 ? -0.842 -18.031 -22.422 1 92.12 166 ASN B O 1
ATOM 4497 N N . ILE B 1 167 ? -0.012 -16.297 -21.219 1 90.12 167 ILE B N 1
ATOM 4498 C CA . ILE B 1 167 ? 1.027 -17.109 -20.594 1 90.12 167 ILE B CA 1
ATOM 4499 C C . ILE B 1 167 ? 0.509 -17.688 -19.281 1 90.12 167 ILE B C 1
ATOM 4501 O O . ILE B 1 167 ? 0.816 -18.828 -18.938 1 90.12 167 ILE B O 1
ATOM 4505 N N . HIS B 1 168 ? -0.325 -16.844 -18.609 1 92.12 168 HIS B N 1
ATOM 4506 C CA . HIS B 1 168 ? -0.744 -17.234 -17.266 1 92.12 168 HIS B CA 1
ATOM 4507 C C . HIS B 1 168 ? -2.26 -17.156 -17.125 1 92.12 168 HIS B C 1
ATOM 4509 O O . HIS B 1 168 ? -2.779 -16.375 -16.328 1 92.12 168 HIS B O 1
ATOM 4515 N N . PRO B 1 169 ? -2.945 -18.094 -17.719 1 95.06 169 PRO B N 1
ATOM 4516 C CA . PRO B 1 169 ? -4.406 -18.031 -17.625 1 95.06 169 PRO B CA 1
ATOM 4517 C C . PRO B 1 169 ? -4.918 -18.219 -16.203 1 95.06 169 PRO B C 1
ATOM 4519 O O . PRO B 1 169 ? -5.949 -17.656 -15.836 1 95.06 169 PRO B O 1
ATOM 4522 N N . LYS B 1 170 ? -4.203 -19.047 -15.406 1 95.94 170 LYS B N 1
ATOM 4523 C CA . LYS B 1 170 ? -4.637 -19.266 -14.031 1 95.94 170 LYS B CA 1
ATOM 4524 C C . LYS B 1 170 ? -4.695 -17.953 -13.258 1 95.94 170 LYS B C 1
ATOM 4526 O O . LYS B 1 170 ? -5.574 -17.766 -12.414 1 95.94 170 LYS B O 1
ATOM 4531 N N . ILE B 1 171 ? -3.814 -17.031 -13.562 1 95.88 171 ILE B N 1
ATOM 4532 C CA . ILE B 1 171 ? -3.752 -15.75 -12.859 1 95.88 171 ILE B CA 1
ATOM 4533 C C . ILE B 1 171 ? -4.918 -14.867 -13.297 1 95.88 171 ILE B C 1
ATOM 4535 O O . ILE B 1 171 ? -5.473 -14.117 -12.492 1 95.88 171 ILE B O 1
ATOM 4539 N N . TYR B 1 172 ? -5.273 -14.953 -14.578 1 95.75 172 TYR B N 1
ATOM 4540 C CA . TYR B 1 172 ? -6.441 -14.203 -15.023 1 95.75 172 TYR B CA 1
ATOM 4541 C C . TYR B 1 172 ? -7.676 -14.594 -14.219 1 95.75 172 TYR B C 1
ATOM 4543 O O . TYR B 1 172 ? -8.391 -13.727 -13.703 1 95.75 172 TYR B O 1
ATOM 4551 N N . PHE B 1 173 ? -7.887 -15.891 -14.148 1 96.5 173 PHE B N 1
ATOM 4552 C CA . PHE B 1 173 ? -9.055 -16.359 -13.422 1 96.5 173 PHE B CA 1
ATOM 4553 C C . PHE B 1 173 ? -8.984 -15.953 -11.953 1 96.5 173 PHE B C 1
ATOM 4555 O O . PHE B 1 173 ? -10 -15.586 -11.352 1 96.5 173 PHE B O 1
ATOM 4562 N N . GLU B 1 174 ? -7.793 -15.992 -11.398 1 95 174 GLU B N 1
ATOM 4563 C CA . GLU B 1 174 ? -7.582 -15.586 -10.016 1 95 174 GLU B CA 1
ATOM 4564 C C . GLU B 1 174 ? -7.938 -14.117 -9.805 1 95 174 GLU B C 1
ATOM 4566 O O . GLU B 1 174 ? -8.672 -13.773 -8.875 1 95 174 GLU B O 1
ATOM 4571 N N . LEU B 1 175 ? -7.426 -13.25 -10.672 1 92.94 175 LEU B N 1
ATOM 4572 C CA . LEU B 1 175 ? -7.605 -11.812 -10.539 1 92.94 175 LEU B CA 1
ATOM 4573 C C . LEU B 1 175 ? -9.039 -11.406 -10.859 1 92.94 175 LEU B C 1
ATOM 4575 O O . LEU B 1 175 ? -9.508 -10.344 -10.445 1 92.94 175 LEU B O 1
ATOM 4579 N N . ASN B 1 176 ? -9.719 -12.25 -11.617 1 92.75 176 ASN B N 1
ATOM 4580 C CA . ASN B 1 176 ? -11.109 -12 -11.977 1 92.75 176 ASN B CA 1
ATOM 4581 C C . ASN B 1 176 ? -12.047 -13.016 -11.328 1 92.75 176 ASN B C 1
ATOM 4583 O O . ASN B 1 176 ? -13.047 -13.414 -11.922 1 92.75 176 ASN B O 1
ATOM 4587 N N . ARG B 1 177 ? -11.703 -13.445 -10.188 1 91.94 177 ARG B N 1
ATOM 4588 C CA . ARG B 1 177 ? -12.375 -14.555 -9.508 1 91.94 177 ARG B CA 1
ATOM 4589 C C . ARG B 1 177 ? -13.844 -14.219 -9.234 1 91.94 177 ARG B C 1
ATOM 4591 O O . ARG B 1 177 ? -14.656 -15.117 -9.016 1 91.94 177 ARG B O 1
ATOM 4598 N N . TYR B 1 178 ? -14.211 -12.984 -9.234 1 87.75 178 TYR B N 1
ATOM 4599 C CA . TYR B 1 178 ? -15.594 -12.602 -8.977 1 87.75 178 TYR B CA 1
ATOM 4600 C C . TYR B 1 178 ? -16.438 -12.703 -10.242 1 87.75 178 TYR B C 1
ATOM 4602 O O . TYR B 1 178 ? -17.656 -12.641 -10.188 1 87.75 178 TYR B O 1
ATOM 4610 N N . ASN B 1 179 ? -15.828 -12.93 -11.406 1 90.44 179 ASN B N 1
ATOM 4611 C CA . ASN B 1 179 ? -16.5 -13.023 -12.695 1 90.44 179 ASN B CA 1
ATOM 4612 C C . ASN B 1 179 ? -16.594 -14.469 -13.18 1 90.44 179 ASN B C 1
ATOM 4614 O O . ASN B 1 179 ? -17.25 -14.75 -14.195 1 90.44 179 ASN B O 1
ATOM 4618 N N . TYR B 1 180 ? -15.977 -15.43 -12.461 1 94.44 180 TYR B N 1
ATOM 4619 C CA . TYR B 1 180 ? -15.906 -16.828 -12.836 1 94.44 180 TYR B CA 1
ATOM 4620 C C . TYR B 1 180 ? -16.203 -17.734 -11.641 1 94.44 180 TYR B C 1
ATOM 4622 O O . TYR B 1 180 ? -16.172 -17.281 -10.492 1 94.44 180 TYR B O 1
ATOM 4630 N N . ASN B 1 181 ? -16.547 -18.969 -11.969 1 96.44 181 ASN B N 1
ATOM 4631 C CA . ASN B 1 181 ? -16.578 -19.969 -10.906 1 96.44 181 ASN B CA 1
ATOM 4632 C C . ASN B 1 181 ? -15.18 -20.422 -10.523 1 96.44 181 ASN B C 1
ATOM 4634 O O . ASN B 1 181 ? -14.672 -21.406 -11.07 1 96.44 181 ASN B O 1
ATOM 4638 N N . PHE B 1 182 ? -14.664 -19.688 -9.633 1 96 182 PHE B N 1
ATOM 4639 C CA . PHE B 1 182 ? -13.281 -19.875 -9.227 1 96 182 PHE B CA 1
ATOM 4640 C C . PHE B 1 182 ? -13.188 -20.25 -7.75 1 96 182 PHE B C 1
ATOM 4642 O O . PHE B 1 182 ? -13.953 -19.734 -6.926 1 96 182 PHE B O 1
ATOM 4649 N N . GLU B 1 183 ? -12.172 -21.125 -7.434 1 95.19 183 GLU B N 1
ATOM 4650 C CA . GLU B 1 183 ? -11.891 -21.422 -6.035 1 95.19 183 GLU B CA 1
ATOM 4651 C C . GLU B 1 183 ? -10.414 -21.719 -5.812 1 95.19 183 GLU B C 1
ATOM 4653 O O . GLU B 1 183 ? -9.727 -22.203 -6.715 1 95.19 183 GLU B O 1
ATOM 4658 N N . TYR B 1 184 ? -9.984 -21.344 -4.629 1 94.75 184 TYR B N 1
ATOM 4659 C CA . TYR B 1 184 ? -8.766 -21.922 -4.09 1 94.75 184 TYR B CA 1
ATOM 4660 C C . TYR B 1 184 ? -9.062 -23.203 -3.322 1 94.75 184 TYR B C 1
ATOM 4662 O O . TYR B 1 184 ? -10.07 -23.297 -2.617 1 94.75 184 TYR B O 1
ATOM 4670 N N . LEU B 1 185 ? -8.156 -24.141 -3.533 1 95.75 185 LEU B N 1
ATOM 4671 C CA . LEU B 1 185 ? -8.219 -25.219 -2.559 1 95.75 185 LEU B CA 1
ATOM 4672 C C . LEU B 1 185 ? -7.711 -24.766 -1.197 1 95.75 185 LEU B C 1
ATOM 4674 O O . LEU B 1 185 ? -6.555 -24.344 -1.07 1 95.75 185 LEU B O 1
ATOM 4678 N N . ARG B 1 186 ? -8.531 -24.797 -0.16 1 87.25 186 ARG B N 1
ATOM 4679 C CA . ARG B 1 186 ? -8.188 -24.156 1.107 1 87.25 186 ARG B CA 1
ATOM 4680 C C . ARG B 1 186 ? -7.75 -25.188 2.139 1 87.25 186 ARG B C 1
ATOM 4682 O O . ARG B 1 186 ? -7.074 -24.859 3.115 1 87.25 186 ARG B O 1
ATOM 4689 N N . THR B 1 187 ? -8.164 -26.406 1.975 1 91.38 187 THR B N 1
ATOM 4690 C CA . THR B 1 187 ? -7.688 -27.453 2.871 1 91.38 187 THR B CA 1
ATOM 4691 C C . THR B 1 187 ? -6.34 -28 2.404 1 91.38 187 THR B C 1
ATOM 4693 O O . THR B 1 187 ? -6.27 -28.797 1.463 1 91.38 187 THR B O 1
ATOM 4696 N N . LEU B 1 188 ? -5.305 -27.578 3.002 1 94.38 188 LEU B N 1
ATOM 4697 C CA . LEU B 1 188 ? -3.945 -27.891 2.574 1 94.38 188 LEU B CA 1
ATOM 4698 C C . LEU B 1 188 ? -3.26 -28.828 3.564 1 94.38 188 LEU B C 1
ATOM 4700 O O . LEU B 1 188 ? -3.586 -28.828 4.754 1 94.38 188 LEU B O 1
ATOM 4704 N N . PRO B 1 189 ? -2.367 -29.594 3.104 1 94.44 189 PRO B N 1
ATOM 4705 C CA . PRO B 1 189 ? -1.638 -30.484 4.008 1 94.44 189 PRO B CA 1
ATOM 4706 C C . PRO B 1 189 ? -0.578 -29.766 4.828 1 94.44 189 PRO B C 1
ATOM 4708 O O . PRO B 1 189 ? -0.213 -28.625 4.504 1 94.44 189 PRO B O 1
ATOM 4711 N N . GLN B 1 190 ? -0.222 -30.422 5.891 1 93.88 190 GLN B N 1
ATOM 4712 C CA . GLN B 1 190 ? 0.985 -30.047 6.609 1 93.88 190 GLN B CA 1
ATOM 4713 C C . GLN B 1 190 ? 2.156 -30.953 6.254 1 93.88 190 GLN B C 1
ATOM 4715 O O . GLN B 1 190 ? 2.207 -32.094 6.691 1 93.88 190 GLN B O 1
ATOM 4720 N N . TYR B 1 191 ? 3.041 -30.406 5.461 1 96.5 191 TYR B N 1
ATOM 4721 C CA . TYR B 1 191 ? 4.188 -31.219 5.074 1 96.5 191 TYR B CA 1
ATOM 4722 C C . TYR B 1 191 ? 5.184 -31.328 6.219 1 96.5 191 TYR B C 1
ATOM 4724 O O . TYR B 1 191 ? 5.473 -30.344 6.902 1 96.5 191 TYR B O 1
ATOM 4732 N N . SER B 1 192 ? 5.746 -32.5 6.426 1 96.94 192 SER B N 1
ATOM 4733 C CA . SER B 1 192 ? 6.789 -32.688 7.43 1 96.94 192 SER B CA 1
ATOM 4734 C C . SER B 1 192 ? 8.117 -32.094 6.965 1 96.94 192 SER B C 1
ATOM 4736 O O . SER B 1 192 ? 8.359 -31.984 5.766 1 96.94 192 SER B O 1
ATOM 4738 N N . ASP B 1 193 ? 8.891 -31.797 7.934 1 97 193 ASP B N 1
ATOM 4739 C CA . ASP B 1 193 ? 10.227 -31.312 7.609 1 97 193 ASP B CA 1
ATOM 4740 C C . ASP B 1 193 ? 11.023 -32.344 6.824 1 97 193 ASP B C 1
ATOM 4742 O O . ASP B 1 193 ? 11.805 -32 5.938 1 97 193 ASP B O 1
ATOM 4746 N N . GLU B 1 194 ? 10.82 -33.531 7.156 1 97.31 194 GLU B N 1
ATOM 4747 C CA . GLU B 1 194 ? 11.5 -34.625 6.465 1 97.31 194 GLU B CA 1
ATOM 4748 C C . GLU B 1 194 ? 11.133 -34.656 4.984 1 97.31 194 GLU B C 1
ATOM 4750 O O . GLU B 1 194 ? 12 -34.812 4.125 1 97.31 194 GLU B O 1
ATOM 4755 N N . TYR B 1 195 ? 9.891 -34.531 4.742 1 96.69 195 TYR B N 1
ATOM 4756 C CA . TYR B 1 195 ? 9.422 -34.562 3.359 1 96.69 195 TYR B CA 1
ATOM 4757 C C . TYR B 1 195 ? 9.984 -33.375 2.572 1 96.69 195 TYR B C 1
ATOM 4759 O O . TYR B 1 195 ? 10.461 -33.531 1.447 1 96.69 195 TYR B O 1
ATOM 4767 N N . LEU B 1 196 ? 9.938 -32.219 3.145 1 96.69 196 LEU B N 1
ATOM 4768 C CA . LEU B 1 196 ? 10.438 -31.031 2.48 1 96.69 196 LEU B CA 1
ATOM 4769 C C . LEU B 1 196 ? 11.938 -31.141 2.219 1 96.69 196 LEU B C 1
ATOM 4771 O O . LEU B 1 196 ? 12.414 -30.781 1.143 1 96.69 196 LEU B O 1
ATOM 4775 N N . SER B 1 197 ? 12.617 -31.688 3.174 1 96.56 197 SER B N 1
ATOM 4776 C CA . SER B 1 197 ? 14.055 -31.891 3.025 1 96.56 197 SER B CA 1
ATOM 4777 C C . SER B 1 197 ? 14.375 -32.875 1.91 1 96.56 197 SER B C 1
ATOM 4779 O O . SER B 1 197 ? 15.344 -32.688 1.175 1 96.56 197 SER B O 1
ATOM 4781 N N . GLU B 1 198 ? 13.625 -33.844 1.83 1 95.88 198 GLU B N 1
ATOM 4782 C CA . GLU B 1 198 ? 13.797 -34.844 0.769 1 95.88 198 GLU B CA 1
ATOM 4783 C C . GLU B 1 198 ? 13.578 -34.219 -0.607 1 95.88 198 GLU B C 1
ATOM 4785 O O . GLU B 1 198 ? 14.344 -34.469 -1.538 1 95.88 198 GLU B O 1
ATOM 4790 N N . CYS B 1 199 ? 12.523 -33.469 -0.725 1 94.88 199 CYS B N 1
ATOM 4791 C CA . CYS B 1 199 ? 12.25 -32.781 -1.988 1 94.88 199 CYS B CA 1
ATOM 4792 C C . CYS B 1 199 ? 13.391 -31.828 -2.35 1 94.88 199 CYS B C 1
ATOM 4794 O O . CYS B 1 199 ? 13.797 -31.75 -3.51 1 94.88 199 CYS B O 1
ATOM 4796 N N . ARG B 1 200 ? 13.844 -31.156 -1.379 1 94.19 200 ARG B N 1
ATOM 4797 C CA . ARG B 1 200 ? 14.961 -30.234 -1.561 1 94.19 200 ARG B CA 1
ATOM 4798 C C . ARG B 1 200 ? 16.203 -30.969 -2.053 1 94.19 200 ARG B C 1
ATOM 4800 O O . ARG B 1 200 ? 16.875 -30.516 -2.98 1 94.19 200 ARG B O 1
ATOM 4807 N N . LYS B 1 201 ? 16.484 -32.062 -1.443 1 93.81 201 LYS B N 1
ATOM 4808 C CA . LYS B 1 201 ? 17.641 -32.875 -1.84 1 93.81 201 LYS B CA 1
ATOM 4809 C C . LYS B 1 201 ? 17.5 -33.375 -3.277 1 93.81 201 LYS B C 1
ATOM 4811 O O . LYS B 1 201 ? 18.453 -33.344 -4.051 1 93.81 201 LYS B O 1
ATOM 4816 N N . LEU B 1 202 ? 16.344 -33.75 -3.615 1 91.94 202 LEU B N 1
ATOM 4817 C CA . LEU B 1 202 ? 16.078 -34.219 -4.961 1 91.94 202 LEU B CA 1
ATOM 4818 C C . LEU B 1 202 ? 16.266 -33.125 -5.996 1 91.94 202 LEU B C 1
ATOM 4820 O O . LEU B 1 202 ? 16.734 -33.375 -7.105 1 91.94 202 LEU B O 1
ATOM 4824 N N . ALA B 1 203 ? 15.922 -31.922 -5.594 1 90.5 203 ALA B N 1
ATOM 4825 C CA . ALA B 1 203 ? 15.922 -30.797 -6.535 1 90.5 203 ALA B CA 1
ATOM 4826 C C . ALA B 1 203 ? 17.297 -30.141 -6.602 1 90.5 203 ALA B C 1
ATOM 4828 O O . ALA B 1 203 ? 17.516 -29.234 -7.414 1 90.5 203 ALA B O 1
ATOM 4829 N N . LYS B 1 204 ? 18.172 -30.484 -5.781 1 88.94 204 LYS B N 1
ATOM 4830 C CA . LYS B 1 204 ? 19.453 -29.797 -5.598 1 88.94 204 LYS B CA 1
ATOM 4831 C C . LYS B 1 204 ? 20.172 -29.625 -6.93 1 88.94 204 LYS B C 1
ATOM 4833 O O . LYS B 1 204 ? 20.609 -28.516 -7.266 1 88.94 204 LYS B O 1
ATOM 4838 N N . ASP B 1 205 ? 20.156 -30.594 -7.711 1 84.88 205 ASP B N 1
ATOM 4839 C CA . ASP B 1 205 ? 20.984 -30.594 -8.914 1 84.88 205 ASP B CA 1
ATOM 4840 C C . ASP B 1 205 ? 20.359 -29.719 -10 1 84.88 205 ASP B C 1
ATOM 4842 O O . ASP B 1 205 ? 21.078 -29.172 -10.852 1 84.88 205 ASP B O 1
ATOM 4846 N N . ILE B 1 206 ? 19.109 -29.562 -10.008 1 83.12 206 ILE B N 1
ATOM 4847 C CA . ILE B 1 206 ? 18.5 -28.812 -11.086 1 83.12 206 ILE B CA 1
ATOM 4848 C C . ILE B 1 206 ? 18.594 -27.312 -10.789 1 83.12 206 ILE B C 1
ATOM 4850 O O . ILE B 1 206 ? 18.469 -26.484 -11.695 1 83.12 206 ILE B O 1
ATOM 4854 N N . TYR B 1 207 ? 18.781 -26.953 -9.617 1 78.12 207 TYR B N 1
ATOM 4855 C CA . TYR B 1 207 ? 18.875 -25.547 -9.266 1 78.12 207 TYR B CA 1
ATOM 4856 C C . TYR B 1 207 ? 20.328 -25.094 -9.188 1 78.12 207 TYR B C 1
ATOM 4858 O O . TYR B 1 207 ? 20.625 -23.906 -9.141 1 78.12 207 TYR B O 1
ATOM 4866 N N . ASP B 1 208 ? 21.266 -25.875 -9.086 1 65.25 208 ASP B N 1
ATOM 4867 C CA . ASP B 1 208 ? 22.688 -25.531 -9.016 1 65.25 208 ASP B CA 1
ATOM 4868 C C . ASP B 1 208 ? 23.156 -24.891 -10.32 1 65.25 208 ASP B C 1
ATOM 4870 O O . ASP B 1 208 ? 24.297 -24.453 -10.422 1 65.25 208 ASP B O 1
ATOM 4874 N N . ILE B 1 209 ? 22.312 -24.766 -11.266 1 53.47 209 ILE B N 1
ATOM 4875 C CA . ILE B 1 209 ? 22.75 -24.203 -12.531 1 53.47 209 ILE B CA 1
ATOM 4876 C C . ILE B 1 209 ? 22.812 -22.688 -12.445 1 53.47 209 ILE B C 1
ATOM 4878 O O . ILE B 1 209 ? 21.828 -22.047 -12.031 1 53.47 209 ILE B O 1
ATOM 4882 N N . PRO B 1 210 ? 23.906 -22.031 -12.57 1 48.72 210 PRO B N 1
ATOM 4883 C CA . PRO B 1 210 ? 24.062 -20.578 -12.539 1 48.72 210 PRO B CA 1
ATOM 4884 C C . PRO B 1 210 ? 23.062 -19.859 -13.445 1 48.72 210 PRO B C 1
ATOM 4886 O O . PRO B 1 210 ? 22.953 -20.188 -14.633 1 48.72 210 PRO B O 1
ATOM 4889 N N . ARG B 1 211 ? 21.797 -19.688 -13.148 1 48.56 211 ARG B N 1
ATOM 4890 C CA . ARG B 1 211 ? 20.734 -19.094 -13.938 1 48.56 211 ARG B CA 1
ATOM 4891 C C . ARG B 1 211 ? 21.141 -17.719 -14.469 1 48.56 211 ARG B C 1
ATOM 4893 O O . ARG B 1 211 ? 20.297 -16.891 -14.797 1 48.56 211 ARG B O 1
ATOM 4900 N N . LEU B 1 212 ? 22.391 -17.297 -14.383 1 44.53 212 LEU B N 1
ATOM 4901 C CA . LEU B 1 212 ? 22.734 -15.922 -14.703 1 44.53 212 LEU B CA 1
ATOM 4902 C C . LEU B 1 212 ? 22.562 -15.648 -16.188 1 44.53 212 LEU B C 1
ATOM 4904 O O . LEU B 1 212 ? 22.781 -14.531 -16.656 1 44.53 212 LEU B O 1
ATOM 4908 N N . GLU B 1 213 ? 22.203 -16.688 -17 1 42.19 213 GLU B N 1
ATOM 4909 C CA . GLU B 1 213 ? 22.344 -16.312 -18.406 1 42.19 213 GLU B CA 1
ATOM 4910 C C . GLU B 1 213 ? 21.062 -15.703 -18.953 1 42.19 213 GLU B C 1
ATOM 4912 O O . GLU B 1 213 ? 19.984 -16.312 -18.859 1 42.19 213 GLU B O 1
ATOM 4917 N N . VAL B 1 214 ? 20.891 -14.438 -18.891 1 43.91 214 VAL B N 1
ATOM 4918 C CA . VAL B 1 214 ? 19.875 -13.719 -19.641 1 43.91 214 VAL B CA 1
ATOM 4919 C C . VAL B 1 214 ? 20.125 -13.844 -21.141 1 43.91 214 VAL B C 1
ATOM 4921 O O . VAL B 1 214 ? 21.188 -13.414 -21.625 1 43.91 214 VAL B O 1
ATOM 4924 N N . GLY B 1 215 ? 19.453 -14.711 -21.75 1 42.25 215 GLY B N 1
ATOM 4925 C CA . GLY B 1 215 ? 19.625 -14.844 -23.188 1 42.25 215 GLY B CA 1
ATOM 4926 C C . GLY B 1 215 ? 19.016 -13.695 -23.969 1 42.25 215 GLY B C 1
ATOM 4927 O O . GLY B 1 215 ? 18.281 -12.883 -23.406 1 42.25 215 GLY B O 1
ATOM 4928 N N . SER B 1 216 ? 19.422 -13.5 -25.25 1 41.5 216 SER B N 1
ATOM 4929 C CA . SER B 1 216 ? 19 -12.477 -26.203 1 41.5 216 SER B CA 1
ATOM 4930 C C . SER B 1 216 ? 17.5 -12.523 -26.422 1 41.5 216 SER B C 1
ATOM 4932 O O . SER B 1 216 ? 16.891 -11.516 -26.812 1 41.5 216 SER B O 1
ATOM 4934 N N . LYS B 1 217 ? 16.812 -13.609 -26.234 1 43.41 217 LYS B N 1
ATOM 4935 C CA . LYS B 1 217 ? 15.414 -13.734 -26.625 1 43.41 217 LYS B CA 1
ATOM 4936 C C . LYS B 1 217 ? 14.492 -13.664 -25.406 1 43.41 217 LYS B C 1
ATOM 4938 O O . LYS B 1 217 ? 13.781 -14.625 -25.109 1 43.41 217 LYS B O 1
ATOM 4943 N N . ARG B 1 218 ? 14.586 -12.664 -24.641 1 44.84 218 ARG B N 1
ATOM 4944 C CA . ARG B 1 218 ? 13.781 -12.508 -23.438 1 44.84 218 ARG B CA 1
ATOM 4945 C C . ARG B 1 218 ? 12.414 -11.906 -23.766 1 44.84 218 ARG B C 1
ATOM 4947 O O . ARG B 1 218 ? 12.305 -11.047 -24.641 1 44.84 218 ARG B O 1
ATOM 4954 N N . THR B 1 219 ? 11.352 -12.586 -23.297 1 46.62 219 THR B N 1
ATOM 4955 C CA . THR B 1 219 ? 10.031 -11.984 -23.391 1 46.62 219 THR B CA 1
ATOM 4956 C C . THR B 1 219 ? 9.828 -10.945 -22.281 1 46.62 219 THR B C 1
ATOM 4958 O O . THR B 1 219 ? 10.125 -11.211 -21.125 1 46.62 219 THR B O 1
ATOM 4961 N N . ILE B 1 220 ? 9.508 -9.75 -22.641 1 47.28 220 ILE B N 1
ATOM 4962 C CA . ILE B 1 220 ? 9.32 -8.586 -21.766 1 47.28 220 ILE B CA 1
ATOM 4963 C C . ILE B 1 220 ? 8.422 -8.961 -20.594 1 47.28 220 ILE B C 1
ATOM 4965 O O . ILE B 1 220 ? 8.648 -8.508 -19.469 1 47.28 220 ILE B O 1
ATOM 4969 N N . TRP B 1 221 ? 7.543 -9.945 -20.797 1 45.09 221 TRP B N 1
ATOM 4970 C CA . TRP B 1 221 ? 6.539 -10.227 -19.781 1 45.09 221 TRP B CA 1
ATOM 4971 C C . TRP B 1 221 ? 7.09 -11.18 -18.719 1 45.09 221 TRP B C 1
ATOM 4973 O O . TRP B 1 221 ? 6.48 -11.359 -17.672 1 45.09 221 TRP B O 1
ATOM 4983 N N . ALA B 1 222 ? 8.305 -11.648 -18.984 1 53.41 222 ALA B N 1
ATOM 4984 C CA . ALA B 1 222 ? 8.898 -12.625 -18.078 1 53.41 222 ALA B CA 1
ATOM 4985 C C . ALA B 1 222 ? 10.094 -12.023 -17.344 1 53.41 222 ALA B C 1
ATOM 4987 O O . ALA B 1 222 ? 10.695 -12.68 -16.484 1 53.41 222 ALA B O 1
ATOM 4988 N N . ASP B 1 223 ? 10.219 -10.781 -17.578 1 60.69 223 ASP B N 1
ATOM 4989 C CA . ASP B 1 223 ? 11.391 -10.125 -17.016 1 60.69 223 ASP B CA 1
ATOM 4990 C C . ASP B 1 223 ? 11.117 -9.641 -15.602 1 60.69 223 ASP B C 1
ATOM 4992 O O . ASP B 1 223 ? 11 -8.43 -15.359 1 60.69 223 ASP B O 1
ATOM 4996 N N . THR B 1 224 ? 11.102 -10.492 -14.648 1 66.81 224 THR B N 1
ATOM 4997 C CA . THR B 1 224 ? 10.719 -10.242 -13.266 1 66.81 224 THR B CA 1
ATOM 4998 C C . THR B 1 224 ? 11.688 -9.273 -12.602 1 66.81 224 THR B C 1
ATOM 5000 O O . THR B 1 224 ? 11.273 -8.328 -11.93 1 66.81 224 THR B O 1
ATOM 5003 N N . PRO B 1 225 ? 12.883 -9.344 -12.945 1 74.69 225 PRO B N 1
ATOM 5004 C CA . PRO B 1 225 ? 13.797 -8.453 -12.219 1 74.69 225 PRO B CA 1
ATOM 5005 C C . PRO B 1 225 ? 13.57 -6.977 -12.555 1 74.69 225 PRO B C 1
ATOM 5007 O O . PRO B 1 225 ? 13.531 -6.133 -11.656 1 74.69 225 PRO B O 1
ATOM 5010 N N . SER B 1 226 ? 13.305 -6.742 -13.805 1 86.5 226 SER B N 1
ATOM 5011 C CA . SER B 1 226 ? 13.07 -5.352 -14.195 1 86.5 226 SER B CA 1
ATOM 5012 C C . SER B 1 226 ? 11.789 -4.812 -13.562 1 86.5 226 SER B C 1
ATOM 5014 O O . SER B 1 226 ? 11.695 -3.617 -13.273 1 86.5 226 SER B O 1
ATOM 5016 N N . TYR B 1 227 ? 10.914 -5.711 -13.406 1 92.31 227 TYR B N 1
ATOM 5017 C CA . TYR B 1 227 ? 9.617 -5.297 -12.875 1 92.31 227 TYR B CA 1
ATOM 5018 C C . TYR B 1 227 ? 9.75 -4.805 -11.445 1 92.31 227 TYR B C 1
ATOM 5020 O O . TYR B 1 227 ? 9.055 -3.865 -11.039 1 92.31 227 TYR B O 1
ATOM 5028 N N . HIS B 1 228 ? 10.617 -5.383 -10.633 1 95.25 228 HIS B N 1
ATOM 5029 C CA . HIS B 1 228 ? 10.859 -4.938 -9.266 1 95.25 228 HIS B CA 1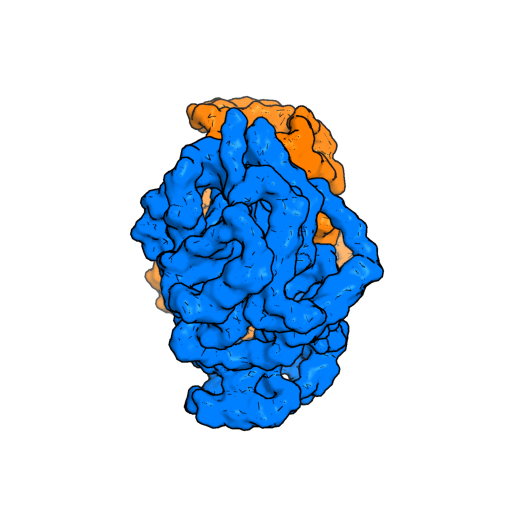
ATOM 5030 C C . HIS B 1 228 ? 11.328 -3.484 -9.234 1 95.25 228 HIS B C 1
ATOM 5032 O O . HIS B 1 228 ? 10.883 -2.701 -8.391 1 95.25 228 HIS B O 1
ATOM 5038 N N . TYR B 1 229 ? 12.211 -3.148 -10.156 1 96.31 229 TYR B N 1
ATOM 5039 C CA . TYR B 1 229 ? 12.742 -1.789 -10.211 1 96.31 229 TYR B CA 1
ATOM 5040 C C . TYR B 1 229 ? 11.672 -0.808 -10.672 1 96.31 229 TYR B C 1
ATOM 5042 O O . TYR B 1 229 ? 11.609 0.326 -10.195 1 96.31 229 TYR B O 1
ATOM 5050 N N . GLN B 1 230 ? 10.852 -1.276 -11.602 1 95.56 230 GLN B N 1
ATOM 5051 C CA . GLN B 1 230 ? 9.742 -0.434 -12.031 1 95.56 230 GLN B CA 1
ATOM 5052 C C . GLN B 1 230 ? 8.812 -0.113 -10.867 1 95.56 230 GLN B C 1
ATOM 5054 O O . GLN B 1 230 ? 8.383 1.033 -10.695 1 95.56 230 GLN B O 1
ATOM 5059 N N . LEU B 1 231 ? 8.508 -1.117 -10.094 1 96.62 231 LEU B N 1
ATOM 5060 C CA . LEU B 1 231 ? 7.664 -0.909 -8.922 1 96.62 231 LEU B CA 1
ATOM 5061 C C . LEU B 1 231 ? 8.32 0.06 -7.941 1 96.62 231 LEU B C 1
ATOM 5063 O O . LEU B 1 231 ? 7.652 0.946 -7.402 1 96.62 231 LEU B O 1
ATOM 5067 N N . ALA B 1 232 ? 9.609 -0.107 -7.691 1 97.5 232 ALA B N 1
ATOM 5068 C CA . ALA B 1 232 ? 10.336 0.78 -6.781 1 97.5 232 ALA B CA 1
ATOM 5069 C C . ALA B 1 232 ? 10.25 2.23 -7.25 1 97.5 232 ALA B C 1
ATOM 5071 O O . ALA B 1 232 ? 10.023 3.137 -6.441 1 97.5 232 ALA B O 1
ATOM 5072 N N . LEU B 1 233 ? 10.398 2.443 -8.531 1 97 233 LEU B N 1
ATOM 5073 C CA . LEU B 1 233 ? 10.453 3.785 -9.102 1 97 233 LEU B CA 1
ATOM 5074 C C . LEU B 1 233 ? 9.125 4.508 -8.93 1 97 233 LEU B C 1
ATOM 5076 O O . LEU B 1 233 ? 9.07 5.738 -8.977 1 97 233 LEU B O 1
ATOM 5080 N N . GLU B 1 234 ? 8.055 3.752 -8.734 1 95.56 234 GLU B N 1
ATOM 5081 C CA . GLU B 1 234 ? 6.754 4.367 -8.477 1 95.56 234 GLU B CA 1
ATOM 5082 C C . GLU B 1 234 ? 6.734 5.082 -7.129 1 95.56 234 GLU B C 1
ATOM 5084 O O . GLU B 1 234 ? 5.891 5.949 -6.895 1 95.56 234 GLU B O 1
ATOM 5089 N N . TYR B 1 235 ? 7.641 4.773 -6.254 1 95.94 235 TYR B N 1
ATOM 5090 C CA . TYR B 1 235 ? 7.613 5.309 -4.898 1 95.94 235 TYR B CA 1
ATOM 5091 C C . TYR B 1 235 ? 8.789 6.246 -4.656 1 95.94 235 TYR B C 1
ATOM 5093 O O . TYR B 1 235 ? 8.836 6.949 -3.646 1 95.94 235 TYR B O 1
ATOM 5101 N N . LEU B 1 236 ? 9.734 6.266 -5.543 1 95.38 236 LEU B N 1
ATOM 5102 C CA . LEU B 1 236 ? 10.953 7.047 -5.34 1 95.38 236 LEU B CA 1
ATOM 5103 C C . LEU B 1 236 ? 10.836 8.414 -6.012 1 95.38 236 LEU B C 1
ATOM 5105 O O . LEU B 1 236 ? 10.195 8.539 -7.062 1 95.38 236 LEU B O 1
ATOM 5109 N N . ASN B 1 237 ? 11.43 9.406 -5.395 1 92.38 237 ASN B N 1
ATOM 5110 C CA . ASN B 1 237 ? 11.5 10.75 -5.957 1 92.38 237 ASN B CA 1
ATOM 5111 C C . ASN B 1 237 ? 12.773 10.945 -6.781 1 92.38 237 ASN B C 1
ATOM 5113 O O . ASN B 1 237 ? 13.836 10.438 -6.422 1 92.38 237 ASN B O 1
ATOM 5117 N N . SER B 1 238 ? 12.695 11.758 -7.797 1 94.19 238 SER B N 1
ATOM 5118 C CA . SER B 1 238 ? 13.781 11.914 -8.758 1 94.19 238 SER B CA 1
ATOM 5119 C C . SER B 1 238 ? 15.016 12.523 -8.109 1 94.19 238 SER B C 1
ATOM 5121 O O . SER B 1 238 ? 16.141 12.352 -8.594 1 94.19 238 SER B O 1
ATOM 5123 N N . ASN B 1 239 ? 14.891 13.211 -7.039 1 94.69 239 ASN B N 1
ATOM 5124 C CA . ASN B 1 239 ? 16.016 13.906 -6.438 1 94.69 239 ASN B CA 1
ATOM 5125 C C . ASN B 1 239 ? 16.625 13.109 -5.293 1 94.69 239 ASN B C 1
ATOM 5127 O O . ASN B 1 239 ? 17.484 13.609 -4.562 1 94.69 239 ASN B O 1
ATOM 5131 N N . MET B 1 240 ? 16.25 11.836 -5.156 1 95.19 240 MET B N 1
ATOM 5132 C CA . MET B 1 240 ? 16.734 10.977 -4.086 1 95.19 240 MET B CA 1
ATOM 5133 C C . MET B 1 240 ? 18.094 10.383 -4.441 1 95.19 240 MET B C 1
ATOM 5135 O O . MET B 1 240 ? 18.391 10.156 -5.617 1 95.19 240 MET B O 1
ATOM 5139 N N . LYS B 1 241 ? 18.906 10.258 -3.404 1 97.5 241 LYS B N 1
ATOM 5140 C CA . LYS B 1 241 ? 20.109 9.422 -3.455 1 97.5 241 LYS B CA 1
ATOM 5141 C C . LYS B 1 241 ? 19.781 7.98 -3.078 1 97.5 241 LYS B C 1
ATOM 5143 O O . LYS B 1 241 ? 19.453 7.699 -1.928 1 97.5 241 LYS B O 1
ATOM 5148 N N . VAL B 1 242 ? 19.969 7.02 -4.074 1 98.62 242 VAL B N 1
ATOM 5149 C CA . VAL B 1 242 ? 19.469 5.66 -3.885 1 98.62 242 VAL B CA 1
ATOM 5150 C C . VAL B 1 242 ? 20.625 4.664 -4.016 1 98.62 242 VAL B C 1
ATOM 5152 O O . VAL B 1 242 ? 21.5 4.824 -4.871 1 98.62 242 VAL B O 1
ATOM 5155 N N . LEU B 1 243 ? 20.641 3.678 -3.143 1 98.81 243 LEU B N 1
ATOM 5156 C CA . LEU B 1 243 ? 21.578 2.557 -3.236 1 98.81 243 LEU B CA 1
ATOM 5157 C C . LEU B 1 243 ? 20.844 1.285 -3.666 1 98.81 243 LEU B C 1
ATOM 5159 O O . LEU B 1 243 ? 19.812 0.923 -3.088 1 98.81 243 LEU B O 1
ATOM 5163 N N . ASP B 1 244 ? 21.344 0.666 -4.703 1 98.5 244 ASP B N 1
ATOM 5164 C CA . ASP B 1 244 ? 20.938 -0.691 -5.043 1 98.5 244 ASP B CA 1
ATOM 5165 C C . ASP B 1 244 ? 21.922 -1.722 -4.516 1 98.5 244 ASP B C 1
ATOM 5167 O O . ASP B 1 244 ? 22.984 -1.926 -5.105 1 98.5 244 ASP B O 1
ATOM 5171 N N . ILE B 1 245 ? 21.578 -2.369 -3.422 1 97.88 245 ILE B N 1
ATOM 5172 C CA . ILE B 1 245 ? 22.484 -3.334 -2.793 1 97.88 245 ILE B CA 1
ATOM 5173 C C . ILE B 1 245 ? 22.25 -4.719 -3.396 1 97.88 245 ILE B C 1
ATOM 5175 O O . ILE B 1 245 ? 21.125 -5.074 -3.744 1 97.88 245 ILE B O 1
ATOM 5179 N N . ALA B 1 246 ? 23.359 -5.562 -3.49 1 95.88 246 ALA B N 1
ATOM 5180 C CA . ALA B 1 246 ? 23.359 -6.781 -4.293 1 95.88 246 ALA B CA 1
ATOM 5181 C C . ALA B 1 246 ? 22.922 -6.5 -5.727 1 95.88 246 ALA B C 1
ATOM 5183 O O . ALA B 1 246 ? 22.016 -7.16 -6.246 1 95.88 246 ALA B O 1
ATOM 5184 N N . CYS B 1 247 ? 23.625 -5.57 -6.379 1 95.5 247 CYS B N 1
ATOM 5185 C CA . CYS B 1 247 ? 23.172 -4.961 -7.621 1 95.5 247 CYS B CA 1
ATOM 5186 C C . CYS B 1 247 ? 23.531 -5.824 -8.82 1 95.5 247 CYS B C 1
ATOM 5188 O O . CYS B 1 247 ? 23.047 -5.594 -9.93 1 95.5 247 CYS B O 1
ATOM 5190 N N . GLY B 1 248 ? 24.375 -6.871 -8.648 1 92.75 248 GLY B N 1
ATOM 5191 C CA . GLY B 1 248 ? 24.812 -7.676 -9.773 1 92.75 248 GLY B CA 1
ATOM 5192 C C . GLY B 1 248 ? 25.578 -6.879 -10.82 1 92.75 248 GLY B C 1
ATOM 5193 O O . GLY B 1 248 ? 26.469 -6.105 -10.484 1 92.75 248 GLY B O 1
ATOM 5194 N N . ASN B 1 249 ? 25.266 -7.055 -12.016 1 91.06 249 ASN B N 1
ATOM 5195 C CA . ASN B 1 249 ? 26.016 -6.395 -13.086 1 91.06 249 ASN B CA 1
ATOM 5196 C C . ASN B 1 249 ? 25.547 -4.953 -13.281 1 91.06 249 ASN B C 1
ATOM 5198 O O . ASN B 1 249 ? 25.969 -4.285 -14.227 1 91.06 249 ASN B O 1
ATOM 5202 N N . GLY B 1 250 ? 24.625 -4.523 -12.523 1 93.62 250 GLY B N 1
ATOM 5203 C CA . GLY B 1 250 ? 24.266 -3.113 -12.484 1 93.62 250 GLY B CA 1
ATOM 5204 C C . GLY B 1 250 ? 23.078 -2.773 -13.367 1 93.62 250 GLY B C 1
ATOM 5205 O O . GLY B 1 250 ? 22.812 -1.599 -13.625 1 93.62 250 GLY B O 1
ATOM 5206 N N . TYR B 1 251 ? 22.406 -3.734 -13.859 1 91.44 251 TYR B N 1
ATOM 5207 C CA . TYR B 1 251 ? 21.266 -3.494 -14.727 1 91.44 251 TYR B CA 1
ATOM 5208 C C . TYR B 1 251 ? 20.219 -2.611 -14.039 1 91.44 251 TYR B C 1
ATOM 5210 O O . TYR B 1 251 ? 19.75 -1.633 -14.625 1 91.44 251 TYR B O 1
ATOM 5218 N N . GLY B 1 252 ? 19.859 -2.914 -12.797 1 94.69 252 GLY B N 1
ATOM 5219 C CA . GLY B 1 252 ? 18.922 -2.107 -12.047 1 94.69 252 GLY B CA 1
ATOM 5220 C C . GLY B 1 252 ? 19.422 -0.703 -11.766 1 94.69 252 GLY B C 1
ATOM 5221 O O . GLY B 1 252 ? 18.656 0.26 -11.828 1 94.69 252 GLY B O 1
ATOM 5222 N N . VAL B 1 253 ? 20.672 -0.576 -11.508 1 97.12 253 VAL B N 1
ATOM 5223 C CA . VAL B 1 253 ? 21.297 0.716 -11.258 1 97.12 253 VAL B CA 1
ATOM 5224 C C . VAL B 1 253 ? 21.141 1.607 -12.492 1 97.12 253 VAL B C 1
ATOM 5226 O O . VAL B 1 253 ? 20.734 2.764 -12.383 1 97.12 253 VAL B O 1
ATOM 5229 N N . ARG B 1 254 ? 21.469 1.043 -13.602 1 96 254 ARG B N 1
ATOM 5230 C CA . ARG B 1 254 ? 21.359 1.789 -14.852 1 96 254 ARG B CA 1
ATOM 5231 C C . ARG B 1 254 ? 19.922 2.189 -15.141 1 96 254 ARG B C 1
ATOM 5233 O O . ARG B 1 254 ? 19.656 3.318 -15.555 1 96 254 ARG B O 1
ATOM 5240 N N . MET B 1 255 ? 19.016 1.298 -14.914 1 94.88 255 MET B N 1
ATOM 5241 C CA . MET B 1 255 ? 17.594 1.599 -15.109 1 94.88 255 MET B CA 1
ATOM 5242 C C . MET B 1 255 ? 17.156 2.752 -14.219 1 94.88 255 MET B C 1
ATOM 5244 O O . MET B 1 255 ? 16.531 3.705 -14.688 1 94.88 255 MET B O 1
ATOM 5248 N N . MET B 1 256 ? 17.5 2.711 -12.977 1 97.38 256 MET B N 1
ATOM 5249 C CA . MET B 1 256 ? 17.078 3.719 -12.016 1 97.38 256 MET B CA 1
ATOM 5250 C C . MET B 1 256 ? 17.766 5.055 -12.281 1 97.38 256 MET B C 1
ATOM 5252 O O . MET B 1 256 ? 17.172 6.113 -12.039 1 97.38 256 MET B O 1
ATOM 5256 N N . SER B 1 257 ? 18.922 5.016 -12.836 1 97 257 SER B N 1
ATOM 5257 C CA . SER B 1 257 ? 19.719 6.223 -13.031 1 97 257 SER B CA 1
ATOM 5258 C C . SER B 1 257 ? 19.094 7.129 -14.078 1 97 257 SER B C 1
ATOM 5260 O O . SER B 1 257 ? 19.391 8.328 -14.141 1 97 257 SER B O 1
ATOM 5262 N N . THR B 1 258 ? 18.234 6.574 -14.898 1 95.56 258 THR B N 1
ATOM 5263 C CA . THR B 1 258 ? 17.562 7.383 -15.914 1 95.56 258 THR B CA 1
ATOM 5264 C C . THR B 1 258 ? 16.516 8.289 -15.273 1 95.56 258 THR B C 1
ATOM 5266 O O . THR B 1 258 ? 16.078 9.258 -15.891 1 95.56 258 THR B O 1
ATOM 5269 N N . PHE B 1 259 ? 16.141 8.023 -14.039 1 95.12 259 PHE B N 1
ATOM 5270 C CA . PHE B 1 259 ? 15.055 8.758 -13.414 1 95.12 259 PHE B CA 1
ATOM 5271 C C . PHE B 1 259 ? 15.531 9.461 -12.148 1 95.12 259 PHE B C 1
ATOM 5273 O O . PHE B 1 259 ? 14.938 10.461 -11.734 1 95.12 259 PHE B O 1
ATOM 5280 N N . LEU B 1 260 ? 16.562 8.953 -11.586 1 96.19 260 LEU B N 1
ATOM 5281 C CA . LEU B 1 260 ? 17 9.422 -10.273 1 96.19 260 LEU B CA 1
ATOM 5282 C C . LEU B 1 260 ? 18.234 10.305 -10.383 1 96.19 260 LEU B C 1
ATOM 5284 O O . LEU B 1 260 ? 19.031 10.141 -11.305 1 96.19 260 LEU B O 1
ATOM 5288 N N . ALA B 1 261 ? 18.406 11.156 -9.422 1 93.44 261 ALA B N 1
ATOM 5289 C CA . ALA B 1 261 ? 19.516 12.109 -9.422 1 93.44 261 ALA B CA 1
ATOM 5290 C C . ALA B 1 261 ? 20.844 11.406 -9.188 1 93.44 261 ALA B C 1
ATOM 5292 O O . ALA B 1 261 ? 21.844 11.742 -9.82 1 93.44 261 ALA B O 1
ATOM 5293 N N . GLU B 1 262 ? 20.891 10.516 -8.266 1 97.44 262 GLU B N 1
ATOM 5294 C CA . GLU B 1 262 ? 22.125 9.805 -7.895 1 97.44 262 GLU B CA 1
ATOM 5295 C C . GLU B 1 262 ? 21.812 8.367 -7.488 1 97.44 262 GLU B C 1
ATOM 5297 O O . GLU B 1 262 ? 20.984 8.125 -6.613 1 97.44 262 GLU B O 1
ATOM 5302 N N . VAL B 1 263 ? 22.516 7.406 -8.148 1 98.56 263 VAL B N 1
ATOM 5303 C CA . VAL B 1 263 ? 22.297 5.996 -7.863 1 98.56 263 VAL B CA 1
ATOM 5304 C C . VAL B 1 263 ? 23.625 5.293 -7.625 1 98.56 263 VAL B C 1
ATOM 5306 O O . VAL B 1 263 ? 24.547 5.402 -8.438 1 98.56 263 VAL B O 1
ATOM 5309 N N . HIS B 1 264 ? 23.766 4.656 -6.508 1 98.75 264 HIS B N 1
ATOM 5310 C CA . HIS B 1 264 ? 24.922 3.807 -6.195 1 98.75 264 HIS B CA 1
ATOM 5311 C C . HIS B 1 264 ? 24.547 2.33 -6.301 1 98.75 264 HIS B C 1
ATOM 5313 O O . HIS B 1 264 ? 23.406 1.95 -6.039 1 98.75 264 HIS B O 1
ATOM 5319 N N . GLY B 1 265 ? 25.453 1.519 -6.777 1 98.5 265 GLY B N 1
ATOM 5320 C CA . GLY B 1 265 ? 25.344 0.068 -6.742 1 98.5 265 GLY B CA 1
ATOM 5321 C C . GLY B 1 265 ? 26.406 -0.584 -5.875 1 98.5 265 GLY B C 1
ATOM 5322 O O . GLY B 1 265 ? 27.547 -0.133 -5.844 1 98.5 265 GLY B O 1
ATOM 5323 N N . ALA B 1 266 ? 26.031 -1.621 -5.191 1 98.31 266 ALA B N 1
ATOM 5324 C CA . ALA B 1 266 ? 27.016 -2.34 -4.387 1 98.31 266 ALA B CA 1
ATOM 5325 C C . ALA B 1 266 ? 26.766 -3.844 -4.434 1 98.31 266 ALA B C 1
ATOM 5327 O O . ALA B 1 266 ? 25.609 -4.289 -4.473 1 98.31 266 ALA B O 1
ATOM 5328 N N . ASP B 1 267 ? 27.797 -4.594 -4.438 1 96.94 267 ASP B N 1
ATOM 5329 C CA . ASP B 1 267 ? 27.781 -6.055 -4.418 1 96.94 267 ASP B CA 1
ATOM 5330 C C . ASP B 1 267 ? 29.016 -6.617 -3.73 1 96.94 267 ASP B C 1
ATOM 5332 O O . ASP B 1 267 ? 30.016 -5.914 -3.572 1 96.94 267 ASP B O 1
ATOM 5336 N N . LEU B 1 268 ? 28.906 -7.844 -3.367 1 95.5 268 LEU B N 1
ATOM 5337 C CA . LEU B 1 268 ? 29.984 -8.484 -2.609 1 95.5 268 LEU B CA 1
ATOM 5338 C C . LEU B 1 268 ? 31.141 -8.859 -3.523 1 95.5 268 LEU B C 1
ATOM 5340 O O . LEU B 1 268 ? 32.312 -8.828 -3.109 1 95.5 268 LEU B O 1
ATOM 5344 N N . ASP B 1 269 ? 30.859 -9.227 -4.781 1 94.31 269 ASP B N 1
ATOM 5345 C CA . ASP B 1 269 ? 31.828 -9.812 -5.703 1 94.31 269 ASP B CA 1
ATOM 5346 C C . ASP B 1 269 ? 32.531 -8.727 -6.5 1 94.31 269 ASP B C 1
ATOM 5348 O O . ASP B 1 269 ? 31.938 -8.062 -7.348 1 94.31 269 ASP B O 1
ATOM 5352 N N . PRO B 1 270 ? 33.844 -8.641 -6.395 1 95.88 270 PRO B N 1
ATOM 5353 C CA . PRO B 1 270 ? 34.594 -7.613 -7.121 1 95.88 270 PRO B CA 1
ATOM 5354 C C . PRO B 1 270 ? 34.531 -7.785 -8.633 1 95.88 270 PRO B C 1
ATOM 5356 O O . PRO B 1 270 ? 34.531 -6.797 -9.375 1 95.88 270 PRO B O 1
ATOM 5359 N N . GLU B 1 271 ? 34.469 -8.969 -9.047 1 94.56 271 GLU B N 1
ATOM 5360 C CA . GLU B 1 271 ? 34.406 -9.219 -10.484 1 94.56 271 GLU B CA 1
ATOM 5361 C C . GLU B 1 271 ? 33.094 -8.711 -11.07 1 94.56 271 GLU B C 1
ATOM 5363 O O . GLU B 1 271 ? 33.094 -8.133 -12.164 1 94.56 271 GLU B O 1
ATOM 5368 N N . ILE B 1 272 ? 32.094 -8.914 -10.375 1 93 272 ILE B N 1
ATOM 5369 C CA . ILE B 1 272 ? 30.766 -8.461 -10.812 1 93 272 ILE B CA 1
ATOM 5370 C C . ILE B 1 272 ? 30.734 -6.934 -10.844 1 93 272 ILE B C 1
ATOM 5372 O O . ILE B 1 272 ? 30.203 -6.336 -11.789 1 93 272 ILE B O 1
ATOM 5376 N N . ILE B 1 273 ? 31.297 -6.324 -9.883 1 95.19 273 ILE B N 1
ATOM 5377 C CA . ILE B 1 273 ? 31.328 -4.867 -9.805 1 95.19 273 ILE B CA 1
ATOM 5378 C C . ILE B 1 273 ? 32.156 -4.301 -10.945 1 95.19 273 ILE B C 1
ATOM 5380 O O . ILE B 1 273 ? 31.797 -3.293 -11.555 1 95.19 273 ILE B O 1
ATOM 5384 N N . ASN B 1 274 ? 33.281 -4.922 -11.203 1 95.62 274 ASN B N 1
ATOM 5385 C CA . ASN B 1 274 ? 34.094 -4.48 -12.32 1 95.62 274 ASN B CA 1
ATOM 5386 C C . ASN B 1 274 ? 33.344 -4.547 -13.641 1 95.62 274 ASN B C 1
ATOM 5388 O O . ASN B 1 274 ? 33.469 -3.65 -14.477 1 95.62 274 ASN B O 1
ATOM 5392 N N . LEU B 1 275 ? 32.625 -5.57 -13.773 1 94.44 275 LEU B N 1
ATOM 5393 C CA . LEU B 1 275 ? 31.781 -5.711 -14.961 1 94.44 275 LEU B CA 1
ATOM 5394 C C . LEU B 1 275 ? 30.719 -4.609 -15.016 1 94.44 275 LEU B C 1
ATOM 5396 O O . LEU B 1 275 ? 30.484 -4.031 -16.078 1 94.44 275 LEU B O 1
ATOM 5400 N N . ALA B 1 276 ? 30.094 -4.336 -13.93 1 94.31 276 ALA B N 1
ATOM 5401 C CA . ALA B 1 276 ? 29.078 -3.287 -13.859 1 94.31 276 ALA B CA 1
ATOM 5402 C C . ALA B 1 276 ? 29.656 -1.933 -14.258 1 94.31 276 ALA B C 1
ATOM 5404 O O . ALA B 1 276 ? 29.031 -1.188 -15.023 1 94.31 276 ALA B O 1
ATOM 5405 N N . LYS B 1 277 ? 30.828 -1.644 -13.789 1 96.25 277 LYS B N 1
ATOM 5406 C CA . LYS B 1 277 ? 31.5 -0.39 -14.109 1 96.25 277 LYS B CA 1
ATOM 5407 C C . LYS B 1 277 ? 31.781 -0.281 -15.602 1 96.25 277 LYS B C 1
ATOM 5409 O O . LYS B 1 277 ? 31.641 0.792 -16.188 1 96.25 277 LYS B O 1
ATOM 5414 N N . ALA B 1 278 ? 32.094 -1.387 -16.125 1 94.94 278 ALA B N 1
ATOM 5415 C CA . ALA B 1 278 ? 32.438 -1.41 -17.547 1 94.94 278 ALA B CA 1
ATOM 5416 C C . ALA B 1 278 ? 31.234 -1.142 -18.422 1 94.94 278 ALA B C 1
ATOM 5418 O O . ALA B 1 278 ? 31.344 -0.532 -19.484 1 94.94 278 ALA B O 1
ATOM 5419 N N . TYR B 1 279 ? 30.078 -1.535 -17.984 1 92.38 279 TYR B N 1
ATOM 5420 C CA . TYR B 1 279 ? 28.859 -1.433 -18.766 1 92.38 279 TYR B CA 1
ATOM 5421 C C . TYR B 1 279 ? 28.156 -0.105 -18.5 1 92.38 279 TYR B C 1
ATOM 5423 O O . TYR B 1 279 ? 27.156 0.216 -19.156 1 92.38 279 TYR B O 1
ATOM 5431 N N . THR B 1 280 ? 28.641 0.659 -17.547 1 94.12 280 THR B N 1
ATOM 5432 C CA . THR B 1 280 ? 27.906 1.842 -17.109 1 94.12 280 THR B CA 1
ATOM 5433 C C . THR B 1 280 ? 28.672 3.113 -17.453 1 94.12 280 THR B C 1
ATOM 5435 O O . THR B 1 280 ? 29.828 3.262 -17.047 1 94.12 280 THR B O 1
ATOM 5438 N N . HIS B 1 281 ? 27.969 4.031 -18.109 1 93.31 281 HIS B N 1
ATOM 5439 C CA . HIS B 1 281 ? 28.625 5.254 -18.547 1 93.31 281 HIS B CA 1
ATOM 5440 C C . HIS B 1 281 ? 27.953 6.488 -17.953 1 93.31 281 HIS B C 1
ATOM 5442 O O . HIS B 1 281 ? 28.453 7.605 -18.094 1 93.31 281 HIS B O 1
ATOM 5448 N N . GLU B 1 282 ? 26.859 6.273 -17.328 1 93.44 282 GLU B N 1
ATOM 5449 C CA . GLU B 1 282 ? 26.156 7.387 -16.719 1 93.44 282 GLU B CA 1
ATOM 5450 C C . GLU B 1 282 ? 27 8.055 -15.633 1 93.44 282 GLU B C 1
ATOM 5452 O O . GLU B 1 282 ? 27.688 7.371 -14.875 1 93.44 282 GLU B O 1
ATOM 5457 N N . LYS B 1 283 ? 26.938 9.375 -15.453 1 94.56 283 LYS B N 1
ATOM 5458 C CA . LYS B 1 283 ? 27.766 10.148 -14.531 1 94.56 283 LYS B CA 1
ATOM 5459 C C . LYS B 1 283 ? 27.172 10.125 -13.117 1 94.56 283 LYS B C 1
ATOM 5461 O O . LYS B 1 283 ? 27.891 10.383 -12.141 1 94.56 283 LYS B O 1
ATOM 5466 N N . ASN B 1 284 ? 25.938 9.883 -13.023 1 97.31 284 ASN B N 1
ATOM 5467 C CA . ASN B 1 284 ? 25.297 9.914 -11.719 1 97.31 284 ASN B CA 1
ATOM 5468 C C . ASN B 1 284 ? 25.281 8.539 -11.062 1 97.31 284 ASN B C 1
ATOM 5470 O O . ASN B 1 284 ? 24.422 8.258 -10.219 1 97.31 284 ASN B O 1
ATOM 5474 N N . VAL B 1 285 ? 26.234 7.664 -11.484 1 98.12 285 VAL B N 1
ATOM 5475 C CA . VAL B 1 285 ? 26.281 6.305 -10.953 1 98.12 285 VAL B CA 1
ATOM 5476 C C . VAL B 1 285 ? 27.656 6.016 -10.375 1 98.12 285 VAL B C 1
ATOM 5478 O O . VAL B 1 285 ? 28.672 6.422 -10.945 1 98.12 285 VAL B O 1
ATOM 5481 N N . GLU B 1 286 ? 27.734 5.371 -9.297 1 98 286 GLU B N 1
ATOM 5482 C CA . GLU B 1 286 ? 28.953 4.852 -8.711 1 98 286 GLU B CA 1
ATOM 5483 C C . GLU B 1 286 ? 28.75 3.443 -8.164 1 98 286 GLU B C 1
ATOM 5485 O O . GLU B 1 286 ? 27.656 3.1 -7.703 1 98 286 GLU B O 1
ATOM 5490 N N . TYR B 1 287 ? 29.781 2.621 -8.219 1 98.25 287 TYR B N 1
ATOM 5491 C CA . TYR B 1 287 ? 29.719 1.242 -7.754 1 98.25 287 TYR B CA 1
ATOM 5492 C C . TYR B 1 287 ? 30.703 1.003 -6.613 1 98.25 287 TYR B C 1
ATOM 5494 O O . TYR B 1 287 ? 31.812 1.56 -6.609 1 98.25 287 TYR B O 1
ATOM 5502 N N . TYR B 1 288 ? 30.328 0.132 -5.723 1 98.31 288 TYR B N 1
ATOM 5503 C CA . TYR B 1 288 ? 31.125 -0.178 -4.551 1 98.31 288 TYR B CA 1
ATOM 5504 C C . TYR B 1 288 ? 31.141 -1.678 -4.281 1 98.31 288 TYR B C 1
ATOM 5506 O O . TYR B 1 288 ? 30.172 -2.375 -4.559 1 98.31 288 TYR B O 1
ATOM 5514 N N . ILE B 1 289 ? 32.281 -2.189 -3.789 1 97.69 289 ILE B N 1
ATOM 5515 C CA . ILE B 1 289 ? 32.375 -3.539 -3.242 1 97.69 289 ILE B CA 1
ATOM 5516 C C . ILE B 1 289 ? 32 -3.518 -1.759 1 97.69 289 ILE B C 1
ATOM 5518 O O . ILE B 1 289 ? 32.719 -2.92 -0.95 1 97.69 289 ILE B O 1
ATOM 5522 N N . GLU B 1 290 ? 30.859 -4.117 -1.418 1 97.5 290 GLU B N 1
ATOM 5523 C CA . GLU B 1 290 ? 30.359 -4.039 -0.05 1 97.5 290 GLU B CA 1
ATOM 5524 C C . GLU B 1 290 ? 29.812 -5.387 0.416 1 97.5 290 GLU B C 1
ATOM 5526 O O . GLU B 1 290 ? 29.25 -6.141 -0.379 1 97.5 290 GLU B O 1
ATOM 5531 N N . ASP B 1 291 ? 29.984 -5.648 1.694 1 96.69 291 ASP B N 1
ATOM 5532 C CA . ASP B 1 291 ? 29.281 -6.715 2.4 1 96.69 291 ASP B CA 1
ATOM 5533 C C . ASP B 1 291 ? 28 -6.188 3.051 1 96.69 291 ASP B C 1
ATOM 5535 O O . ASP B 1 291 ? 28.062 -5.395 3.994 1 96.69 291 ASP B O 1
ATOM 5539 N N . ILE B 1 292 ? 26.891 -6.637 2.564 1 95.75 292 ILE B N 1
ATOM 5540 C CA . ILE B 1 292 ? 25.594 -6.117 2.973 1 95.75 292 ILE B CA 1
ATOM 5541 C C . ILE B 1 292 ? 25.438 -6.246 4.488 1 95.75 292 ILE B C 1
ATOM 5543 O O . ILE B 1 292 ? 24.625 -5.535 5.098 1 95.75 292 ILE B O 1
ATOM 5547 N N . THR B 1 293 ? 26.109 -7.16 5.195 1 95.69 293 THR B N 1
ATOM 5548 C CA . THR B 1 293 ? 26 -7.375 6.633 1 95.69 293 THR B CA 1
ATOM 5549 C C . THR B 1 293 ? 26.938 -6.449 7.398 1 95.69 293 THR B C 1
ATOM 5551 O O . THR B 1 293 ? 26.906 -6.414 8.633 1 95.69 293 THR B O 1
ATOM 5554 N N . ASN B 1 294 ? 27.75 -5.754 6.699 1 96.38 294 ASN B N 1
ATOM 5555 C CA . ASN B 1 294 ? 28.703 -4.805 7.258 1 96.38 294 ASN B CA 1
ATOM 5556 C C . ASN B 1 294 ? 29.094 -3.736 6.242 1 96.38 294 ASN B C 1
ATOM 5558 O O . ASN B 1 294 ? 30.203 -3.75 5.711 1 96.38 294 ASN B O 1
ATOM 5562 N N . LEU B 1 295 ? 28.312 -2.762 6.078 1 97.69 295 LEU B N 1
ATOM 5563 C CA . LEU B 1 295 ? 28.469 -1.758 5.031 1 97.69 295 LEU B CA 1
ATOM 5564 C C . LEU B 1 295 ? 29.406 -0.644 5.488 1 97.69 295 LEU B C 1
ATOM 5566 O O . LEU B 1 295 ? 29.375 -0.236 6.648 1 97.69 295 LEU B O 1
ATOM 5570 N N . SER B 1 296 ? 30.125 -0.059 4.594 1 98.12 296 SER B N 1
ATOM 5571 C CA . SER B 1 296 ? 31.094 0.99 4.91 1 98.12 296 SER B CA 1
ATOM 5572 C C . SER B 1 296 ? 30.453 2.369 4.852 1 98.12 296 SER B C 1
ATOM 5574 O O . SER B 1 296 ? 31.078 3.373 5.176 1 98.12 296 SER B O 1
ATOM 5576 N N . PHE B 1 297 ? 29.25 2.453 4.438 1 98.25 297 PHE B N 1
ATOM 5577 C CA . PHE B 1 297 ? 28.562 3.73 4.25 1 98.25 297 PHE B CA 1
ATOM 5578 C C . PHE B 1 297 ? 28.219 4.363 5.59 1 98.25 297 PHE B C 1
ATOM 5580 O O . PHE B 1 297 ? 27.969 3.658 6.57 1 98.25 297 PHE B O 1
ATOM 5587 N N . GLU B 1 298 ? 28.156 5.656 5.641 1 98.19 298 GLU B N 1
ATOM 5588 C CA . GLU B 1 298 ? 27.828 6.402 6.855 1 98.19 298 GLU B CA 1
ATOM 5589 C C . GLU B 1 298 ? 26.359 6.23 7.234 1 98.19 298 GLU B C 1
ATOM 5591 O O . GLU B 1 298 ? 25.531 5.914 6.383 1 98.19 298 GLU B O 1
ATOM 5596 N N . ASP B 1 299 ? 26.094 6.461 8.539 1 98.06 299 ASP B N 1
ATOM 5597 C CA . ASP B 1 299 ? 24.719 6.496 9 1 98.06 299 ASP B CA 1
ATOM 5598 C C . ASP B 1 299 ? 23.906 7.531 8.219 1 98.06 299 ASP B C 1
ATOM 5600 O O . ASP B 1 299 ? 24.406 8.617 7.91 1 98.06 299 ASP B O 1
ATOM 5604 N N . ASP B 1 300 ? 22.656 7.148 7.883 1 96.56 300 ASP B N 1
ATOM 5605 C CA . ASP B 1 300 ? 21.688 8.094 7.324 1 96.56 300 ASP B CA 1
ATOM 5606 C C . ASP B 1 300 ? 22.234 8.742 6.051 1 96.56 300 ASP B C 1
ATOM 5608 O O . ASP B 1 300 ? 22.062 9.945 5.84 1 96.56 300 ASP B O 1
ATOM 5612 N N . SER B 1 301 ? 22.875 8 5.219 1 97.69 301 SER B N 1
ATOM 5613 C CA . SER B 1 301 ? 23.547 8.57 4.055 1 97.69 301 SER B CA 1
ATOM 5614 C C . SER B 1 301 ? 22.719 8.375 2.787 1 97.69 301 SER B C 1
ATOM 5616 O O . SER B 1 301 ? 23.047 8.945 1.743 1 97.69 301 SER B O 1
ATOM 5618 N N . TYR B 1 302 ? 21.625 7.605 2.834 1 98.06 302 TYR B N 1
ATOM 5619 C CA . TYR B 1 302 ? 20.812 7.359 1.646 1 98.06 302 TYR B CA 1
ATOM 5620 C C . TYR B 1 302 ? 19.359 7.715 1.901 1 98.06 302 TYR B C 1
ATOM 5622 O O . TYR B 1 302 ? 18.844 7.52 3.008 1 98.06 302 TYR B O 1
ATOM 5630 N N . ASP B 1 303 ? 18.703 8.227 0.828 1 96.94 303 ASP B N 1
ATOM 5631 C CA . ASP B 1 303 ? 17.266 8.492 0.884 1 96.94 303 ASP B CA 1
ATOM 5632 C C . ASP B 1 303 ? 16.469 7.211 0.71 1 96.94 303 ASP B C 1
ATOM 5634 O O . ASP B 1 303 ? 15.344 7.102 1.217 1 96.94 303 ASP B O 1
ATOM 5638 N N . ALA B 1 304 ? 17.062 6.277 -0.003 1 98.38 304 ALA B N 1
ATOM 5639 C CA . ALA B 1 304 ? 16.375 5.012 -0.232 1 98.38 304 ALA B CA 1
ATOM 5640 C C . ALA B 1 304 ? 17.359 3.908 -0.609 1 98.38 304 ALA B C 1
ATOM 5642 O O . ALA B 1 304 ? 18.469 4.191 -1.085 1 98.38 304 ALA B O 1
ATOM 5643 N N . VAL B 1 305 ? 16.953 2.705 -0.368 1 98.88 305 VAL B N 1
ATOM 5644 C CA . VAL B 1 305 ? 17.719 1.521 -0.755 1 98.88 305 VAL B CA 1
ATOM 5645 C C . VAL B 1 305 ? 16.781 0.503 -1.416 1 98.88 305 VAL B C 1
ATOM 5647 O O . VAL B 1 305 ? 15.664 0.278 -0.946 1 98.88 305 VAL B O 1
ATOM 5650 N N . THR B 1 306 ? 17.203 -0.041 -2.539 1 98.62 306 THR B N 1
ATOM 5651 C CA . THR B 1 306 ? 16.562 -1.216 -3.117 1 98.62 306 THR B CA 1
ATOM 5652 C C . THR B 1 306 ? 17.375 -2.475 -2.826 1 98.62 306 THR B C 1
ATOM 5654 O O . THR B 1 306 ? 18.609 -2.451 -2.877 1 98.62 306 THR B O 1
ATOM 5657 N N . CYS B 1 307 ? 16.75 -3.506 -2.461 1 98.12 307 CYS B N 1
ATOM 5658 C CA . CYS B 1 307 ? 17.344 -4.797 -2.139 1 98.12 307 CYS B CA 1
ATOM 5659 C C . CYS B 1 307 ? 16.469 -5.941 -2.643 1 98.12 307 CYS B C 1
ATOM 5661 O O . CYS B 1 307 ? 15.594 -6.43 -1.92 1 98.12 307 CYS B O 1
ATOM 5663 N N . PHE B 1 308 ? 16.781 -6.398 -3.838 1 96.5 308 PHE B N 1
ATOM 5664 C CA . PHE B 1 308 ? 15.867 -7.336 -4.477 1 96.5 308 PHE B CA 1
ATOM 5665 C C . PHE B 1 308 ? 16.484 -8.734 -4.539 1 96.5 308 PHE B C 1
ATOM 5667 O O . PHE B 1 308 ? 17.656 -8.891 -4.891 1 96.5 308 PHE B O 1
ATOM 5674 N N . GLU B 1 309 ? 15.648 -9.734 -4.148 1 93.81 309 GLU B N 1
ATOM 5675 C CA . GLU B 1 309 ? 16.016 -11.141 -4.25 1 93.81 309 GLU B CA 1
ATOM 5676 C C . GLU B 1 309 ? 17.344 -11.422 -3.541 1 93.81 309 GLU B C 1
ATOM 5678 O O . GLU B 1 309 ? 18.25 -12.016 -4.121 1 93.81 309 GLU B O 1
ATOM 5683 N N . THR B 1 310 ? 17.453 -10.953 -2.312 1 94.56 310 THR B N 1
ATOM 5684 C CA . THR B 1 310 ? 18.719 -11.016 -1.58 1 94.56 310 THR B CA 1
ATOM 5685 C C . THR B 1 310 ? 18.5 -11.609 -0.191 1 94.56 310 THR B C 1
ATOM 5687 O O . THR B 1 310 ? 19.25 -12.508 0.226 1 94.56 310 THR B O 1
ATOM 5690 N N . LEU B 1 311 ? 17.453 -11.242 0.509 1 95.94 311 LEU B N 1
ATOM 5691 C CA . LEU B 1 311 ? 17.219 -11.594 1.903 1 95.94 311 LEU B CA 1
ATOM 5692 C C . LEU B 1 311 ? 17.203 -13.109 2.086 1 95.94 311 LEU B C 1
ATOM 5694 O O . LEU B 1 311 ? 17.594 -13.609 3.143 1 95.94 311 LEU B O 1
ATOM 5698 N N . GLU B 1 312 ? 16.797 -13.883 1.11 1 95.56 312 GLU B N 1
ATOM 5699 C CA . GLU B 1 312 ? 16.656 -15.328 1.193 1 95.56 312 GLU B CA 1
ATOM 5700 C C . GLU B 1 312 ? 18.016 -16.016 1.146 1 95.56 312 GLU B C 1
ATOM 5702 O O . GLU B 1 312 ? 18.109 -17.219 1.39 1 95.56 312 GLU B O 1
ATOM 5707 N N . HIS B 1 313 ? 19.094 -15.273 0.956 1 93.69 313 HIS B N 1
ATOM 5708 C CA . HIS B 1 313 ? 20.422 -15.859 0.769 1 93.69 313 HIS B CA 1
ATOM 5709 C C . HIS B 1 313 ? 21.359 -15.477 1.907 1 93.69 313 HIS B C 1
ATOM 5711 O O . HIS B 1 313 ? 22.484 -15.977 1.982 1 93.69 313 HIS B O 1
ATOM 5717 N N . ILE B 1 314 ? 20.984 -14.609 2.758 1 92.81 314 ILE B N 1
ATOM 5718 C CA . ILE B 1 314 ? 21.938 -14.031 3.699 1 92.81 314 ILE B CA 1
ATOM 5719 C C . ILE B 1 314 ? 21.328 -14.016 5.102 1 92.81 314 ILE B C 1
ATOM 5721 O O . ILE B 1 314 ? 20.125 -14.266 5.273 1 92.81 314 ILE B O 1
ATOM 5725 N N . PRO B 1 315 ? 22.234 -13.734 6.105 1 92.94 315 PRO B N 1
ATOM 5726 C CA . PRO B 1 315 ? 21.672 -13.492 7.438 1 92.94 315 PRO B CA 1
ATOM 5727 C C . PRO B 1 315 ? 20.766 -12.258 7.484 1 92.94 315 PRO B C 1
ATOM 5729 O O . PRO B 1 315 ? 21.25 -11.125 7.465 1 92.94 315 PRO B O 1
ATOM 5732 N N . GLU B 1 316 ? 19.562 -12.445 7.656 1 94.19 316 GLU B N 1
ATOM 5733 C CA . GLU B 1 316 ? 18.531 -11.438 7.414 1 94.19 316 GLU B CA 1
ATOM 5734 C C . GLU B 1 316 ? 18.609 -10.32 8.453 1 94.19 316 GLU B C 1
ATOM 5736 O O . GLU B 1 316 ? 18.438 -9.141 8.117 1 94.19 316 GLU B O 1
ATOM 5741 N N . ASP B 1 317 ? 18.859 -10.586 9.727 1 96.31 317 ASP B N 1
ATOM 5742 C CA . ASP B 1 317 ? 18.859 -9.57 10.773 1 96.31 317 ASP B CA 1
ATOM 5743 C C . ASP B 1 317 ? 20.016 -8.594 10.586 1 96.31 317 ASP B C 1
ATOM 5745 O O . ASP B 1 317 ? 19.844 -7.379 10.688 1 96.31 317 ASP B O 1
ATOM 5749 N N . ASP B 1 318 ? 21.203 -9.156 10.328 1 96.38 318 ASP B N 1
ATOM 5750 C CA . ASP B 1 318 ? 22.359 -8.305 10.094 1 96.38 318 ASP B CA 1
ATOM 5751 C C . ASP B 1 318 ? 22.156 -7.395 8.891 1 96.38 318 ASP B C 1
ATOM 5753 O O . ASP B 1 318 ? 22.516 -6.219 8.922 1 96.38 318 ASP B O 1
ATOM 5757 N N . CYS B 1 319 ? 21.594 -7.914 7.891 1 97.12 319 CYS B N 1
ATOM 5758 C CA . CYS B 1 319 ? 21.297 -7.156 6.676 1 97.12 319 CYS B CA 1
ATOM 5759 C C . CYS B 1 319 ? 20.359 -5.996 6.973 1 97.12 319 CYS B C 1
ATOM 5761 O O . CYS B 1 319 ? 20.656 -4.848 6.66 1 97.12 319 CYS B O 1
ATOM 5763 N N . LEU B 1 320 ? 19.25 -6.262 7.594 1 98.31 320 LEU B N 1
ATOM 5764 C CA . LEU B 1 320 ? 18.219 -5.258 7.828 1 98.31 320 LEU B CA 1
ATOM 5765 C C . LEU B 1 320 ? 18.703 -4.188 8.797 1 98.31 320 LEU B C 1
ATOM 5767 O O . LEU B 1 320 ? 18.359 -3.014 8.664 1 98.31 320 LEU B O 1
ATOM 5771 N N . LYS B 1 321 ? 19.531 -4.578 9.758 1 97.94 321 LYS B N 1
ATOM 5772 C CA . LYS B 1 321 ? 20.141 -3.621 10.672 1 97.94 321 LYS B CA 1
ATOM 5773 C C . LYS B 1 321 ? 21.016 -2.621 9.93 1 97.94 321 LYS B C 1
ATOM 5775 O O . LYS B 1 321 ? 20.938 -1.416 10.172 1 97.94 321 LYS B O 1
ATOM 5780 N N . GLU B 1 322 ? 21.812 -3.119 9.039 1 98.31 322 GLU B N 1
ATOM 5781 C CA . GLU B 1 322 ? 22.703 -2.262 8.258 1 98.31 322 GLU B CA 1
ATOM 5782 C C . GLU B 1 322 ? 21.906 -1.354 7.32 1 98.31 322 GLU B C 1
ATOM 5784 O O . GLU B 1 322 ? 22.234 -0.175 7.168 1 98.31 322 GLU B O 1
ATOM 5789 N N . LEU B 1 323 ? 20.953 -1.929 6.676 1 98.69 323 LEU B N 1
ATOM 5790 C CA . LEU B 1 323 ? 20.141 -1.123 5.777 1 98.69 323 LEU B CA 1
ATOM 5791 C C . LEU B 1 323 ? 19.453 0.005 6.535 1 98.69 323 LEU B C 1
ATOM 5793 O O . LEU B 1 323 ? 19.391 1.14 6.055 1 98.69 323 LEU B O 1
ATOM 5797 N N . ARG B 1 324 ? 18.875 -0.323 7.699 1 98.5 324 ARG B N 1
ATOM 5798 C CA . ARG B 1 324 ? 18.25 0.708 8.516 1 98.5 324 ARG B CA 1
ATOM 5799 C C . ARG B 1 324 ? 19.25 1.789 8.906 1 98.5 324 ARG B C 1
ATOM 5801 O O . ARG B 1 324 ? 18.922 2.977 8.922 1 98.5 324 ARG B O 1
ATOM 5808 N N . ARG B 1 325 ? 20.469 1.368 9.289 1 98.38 325 ARG B N 1
ATOM 5809 C CA . ARG B 1 325 ? 21.5 2.307 9.711 1 98.38 325 ARG B CA 1
ATOM 5810 C C . ARG B 1 325 ? 21.812 3.316 8.617 1 98.38 325 ARG B C 1
ATOM 5812 O O . ARG B 1 325 ? 21.922 4.516 8.883 1 98.38 325 ARG B O 1
ATOM 5819 N N . ILE B 1 326 ? 21.891 2.932 7.371 1 98.62 326 ILE B N 1
ATOM 5820 C CA . ILE B 1 326 ? 22.406 3.799 6.316 1 98.62 326 ILE B CA 1
ATOM 5821 C C . ILE B 1 326 ? 21.25 4.617 5.723 1 98.62 326 ILE B C 1
ATOM 5823 O O . ILE B 1 326 ? 21.484 5.621 5.047 1 98.62 326 ILE B O 1
ATOM 5827 N N . ILE B 1 327 ? 20.031 4.191 5.867 1 98.38 327 ILE B N 1
ATOM 5828 C CA . ILE B 1 327 ? 18.891 4.938 5.375 1 98.38 327 ILE B CA 1
ATOM 5829 C C . ILE B 1 327 ? 18.547 6.062 6.352 1 98.38 327 ILE B C 1
ATOM 5831 O O . ILE B 1 327 ? 18.531 5.852 7.566 1 98.38 327 ILE B O 1
ATOM 5835 N N . ARG B 1 328 ? 18.328 7.234 5.891 1 95 328 ARG B N 1
ATOM 5836 C CA . ARG B 1 328 ? 17.969 8.352 6.758 1 95 328 ARG B CA 1
ATOM 5837 C C . ARG B 1 328 ? 16.562 8.18 7.324 1 95 328 ARG B C 1
ATOM 5839 O O . ARG B 1 328 ? 15.727 7.477 6.738 1 95 328 ARG B O 1
ATOM 5846 N N . PRO B 1 329 ? 16.266 8.812 8.445 1 91.81 329 PRO B N 1
ATOM 5847 C CA . PRO B 1 329 ? 14.883 8.812 8.938 1 91.81 329 PRO B CA 1
ATOM 5848 C C . PRO B 1 329 ? 13.891 9.336 7.898 1 91.81 329 PRO B C 1
ATOM 5850 O O . PRO B 1 329 ? 14.125 10.383 7.293 1 91.81 329 PRO B O 1
ATOM 5853 N N . GLY B 1 330 ? 12.852 8.586 7.676 1 90.5 330 GLY B N 1
ATOM 5854 C CA . GLY B 1 330 ? 11.891 8.945 6.641 1 90.5 330 GLY B CA 1
ATOM 5855 C C . GLY B 1 330 ? 12.25 8.391 5.277 1 90.5 330 GLY B C 1
ATOM 5856 O O . GLY B 1 330 ? 11.477 8.516 4.324 1 90.5 330 GLY B O 1
ATOM 5857 N N . GLY B 1 331 ? 13.453 7.844 5.254 1 96 331 GLY B N 1
ATOM 5858 C CA . GLY B 1 331 ? 13.883 7.238 4.004 1 96 331 GLY B CA 1
ATOM 5859 C C . GLY B 1 331 ? 13.227 5.898 3.73 1 96 331 GLY B C 1
ATOM 5860 O O . GLY B 1 331 ? 12.461 5.398 4.559 1 96 331 GLY B O 1
ATOM 5861 N N . MET B 1 332 ? 13.555 5.281 2.541 1 97.75 332 MET B N 1
ATOM 5862 C CA . MET B 1 332 ? 12.742 4.152 2.092 1 97.75 332 MET B CA 1
ATOM 5863 C C . MET B 1 332 ? 13.609 2.92 1.852 1 97.75 332 MET B C 1
ATOM 5865 O O . MET B 1 332 ? 14.781 3.039 1.486 1 97.75 332 MET B O 1
ATOM 5869 N N . LEU B 1 333 ? 13.008 1.806 2.121 1 98.75 333 LEU B N 1
ATOM 5870 C CA . LEU B 1 333 ? 13.508 0.509 1.684 1 98.75 333 LEU B CA 1
ATOM 5871 C C . LEU B 1 333 ? 12.492 -0.202 0.8 1 98.75 333 LEU B C 1
ATOM 5873 O O . LEU B 1 333 ? 11.336 -0.383 1.197 1 98.75 333 LEU B O 1
ATOM 5877 N N . VAL B 1 334 ? 12.852 -0.525 -0.404 1 98.75 334 VAL B N 1
ATOM 5878 C CA . VAL B 1 334 ? 12.055 -1.41 -1.248 1 98.75 334 VAL B CA 1
ATOM 5879 C C . VAL B 1 334 ? 12.781 -2.738 -1.437 1 98.75 334 VAL B C 1
ATOM 5881 O O . VAL B 1 334 ? 13.906 -2.771 -1.946 1 98.75 334 VAL B O 1
ATOM 5884 N N . LEU B 1 335 ? 12.188 -3.764 -1.004 1 98.44 335 LEU B N 1
ATOM 5885 C CA . LEU B 1 335 ? 12.852 -5.055 -1.112 1 98.44 335 LEU B CA 1
ATOM 5886 C C . LEU B 1 335 ? 11.914 -6.105 -1.691 1 98.44 335 LEU B C 1
ATOM 5888 O O . LEU B 1 335 ? 10.695 -5.898 -1.74 1 98.44 335 LEU B O 1
ATOM 5892 N N . SER B 1 336 ? 12.484 -7.176 -2.213 1 97.69 336 SER B N 1
ATOM 5893 C CA . SER B 1 336 ? 11.711 -8.312 -2.697 1 97.69 336 SER B CA 1
ATOM 5894 C C . SER B 1 336 ? 12.344 -9.633 -2.289 1 97.69 336 SER B C 1
ATOM 5896 O O . SER B 1 336 ? 13.547 -9.695 -2.037 1 97.69 336 SER B O 1
ATOM 5898 N N . THR B 1 337 ? 11.578 -10.609 -2.131 1 97.19 337 THR B N 1
ATOM 5899 C CA . THR B 1 337 ? 12 -11.977 -1.825 1 97.19 337 THR B CA 1
ATOM 5900 C C . THR B 1 337 ? 10.914 -12.977 -2.207 1 97.19 337 THR B C 1
ATOM 5902 O O . THR B 1 337 ? 9.734 -12.617 -2.285 1 97.19 337 THR B O 1
ATOM 5905 N N . PRO B 1 338 ? 11.25 -14.172 -2.549 1 96 338 PRO B N 1
ATOM 5906 C CA . PRO B 1 338 ? 10.227 -15.18 -2.838 1 96 338 PRO B CA 1
ATOM 5907 C C . PRO B 1 338 ? 9.219 -15.336 -1.701 1 96 338 PRO B C 1
ATOM 5909 O O . PRO B 1 338 ? 9.594 -15.273 -0.527 1 96 338 PRO B O 1
ATOM 5912 N N . GLN B 1 339 ? 8.023 -15.453 -2.047 1 97.5 339 GLN B N 1
ATOM 5913 C CA . GLN B 1 339 ? 6.949 -15.75 -1.1 1 97.5 339 GLN B CA 1
ATOM 5914 C C . GLN B 1 339 ? 6.574 -17.219 -1.135 1 97.5 339 GLN B C 1
ATOM 5916 O O . GLN B 1 339 ? 6.27 -17.766 -2.199 1 97.5 339 GLN B O 1
ATOM 5921 N N . ASN B 1 340 ? 6.578 -17.891 0.008 1 97.44 340 ASN B N 1
ATOM 5922 C CA . ASN B 1 340 ? 6.34 -19.312 0.14 1 97.44 340 ASN B CA 1
ATOM 5923 C C . ASN B 1 340 ? 5.816 -19.672 1.528 1 97.44 340 ASN B C 1
ATOM 5925 O O . ASN B 1 340 ? 6.562 -19.625 2.508 1 97.44 340 ASN B O 1
ATOM 5929 N N . SER B 1 341 ? 4.586 -20.156 1.594 1 95.44 341 SER B N 1
ATOM 5930 C CA . SER B 1 341 ? 3.955 -20.453 2.875 1 95.44 341 SER B CA 1
ATOM 5931 C C . SER B 1 341 ? 4.629 -21.625 3.562 1 95.44 341 SER B C 1
ATOM 5933 O O . SER B 1 341 ? 4.445 -21.844 4.766 1 95.44 341 SER B O 1
ATOM 5935 N N . TYR B 1 342 ? 5.434 -22.406 2.805 1 95.38 342 TYR B N 1
ATOM 5936 C CA . TYR B 1 342 ? 6.215 -23.516 3.344 1 95.38 342 TYR B CA 1
ATOM 5937 C C . TYR B 1 342 ? 7.707 -23.266 3.15 1 95.38 342 TYR B C 1
ATOM 5939 O O . TYR B 1 342 ? 8.461 -24.203 2.879 1 95.38 342 TYR B O 1
ATOM 5947 N N . GLY B 1 343 ? 8.078 -22.062 3.201 1 95.06 343 GLY B N 1
ATOM 5948 C CA . GLY B 1 343 ? 9.391 -21.672 2.727 1 95.06 343 GLY B CA 1
ATOM 5949 C C . GLY B 1 343 ? 10.477 -21.812 3.779 1 95.06 343 GLY B C 1
ATOM 5950 O O . GLY B 1 343 ? 11.633 -21.469 3.533 1 95.06 343 GLY B O 1
ATOM 5951 N N . HIS B 1 344 ? 10.133 -22.328 5.055 1 95.38 344 HIS B N 1
ATOM 5952 C CA . HIS B 1 344 ? 11.156 -22.516 6.074 1 95.38 344 HIS B CA 1
ATOM 5953 C C . HIS B 1 344 ? 12.18 -23.547 5.645 1 95.38 344 HIS B C 1
ATOM 5955 O O . HIS B 1 344 ? 13.336 -23.516 6.09 1 95.38 344 HIS B O 1
ATOM 5961 N N . ILE B 1 345 ? 11.797 -24.5 4.773 1 94.94 345 ILE B N 1
ATOM 5962 C CA . ILE B 1 345 ? 12.672 -25.406 4.027 1 94.94 345 ILE B CA 1
ATOM 5963 C C . ILE B 1 345 ? 12.305 -25.359 2.545 1 94.94 345 ILE B C 1
ATOM 5965 O O . ILE B 1 345 ? 11.492 -26.172 2.08 1 94.94 345 ILE B O 1
ATOM 5969 N N . PRO B 1 346 ? 12.898 -24.453 1.858 1 94.25 346 PRO B N 1
ATOM 5970 C CA . PRO B 1 346 ? 12.539 -24.312 0.445 1 94.25 346 PRO B CA 1
ATOM 5971 C C . PRO B 1 346 ? 13.055 -25.469 -0.409 1 94.25 346 PRO B C 1
ATOM 5973 O O . PRO B 1 346 ? 14.156 -25.969 -0.174 1 94.25 346 PRO B O 1
ATOM 5976 N N . VAL B 1 347 ? 12.312 -25.812 -1.41 1 91.75 347 VAL B N 1
ATOM 5977 C CA . VAL B 1 347 ? 12.719 -26.844 -2.359 1 91.75 347 VAL B CA 1
ATOM 5978 C C . VAL B 1 347 ? 13.938 -26.375 -3.146 1 91.75 347 VAL B C 1
ATOM 5980 O O . VAL B 1 347 ? 14.836 -27.156 -3.445 1 91.75 347 VAL B O 1
ATOM 5983 N N . ASN B 1 348 ? 13.938 -25.109 -3.479 1 89.19 348 ASN B N 1
ATOM 5984 C CA . ASN B 1 348 ? 15.102 -24.516 -4.121 1 89.19 348 ASN B CA 1
ATOM 5985 C C . ASN B 1 348 ? 16.297 -24.438 -3.174 1 89.19 348 ASN B C 1
ATOM 5987 O O . ASN B 1 348 ? 16.344 -23.578 -2.299 1 89.19 348 ASN B O 1
ATOM 5991 N N . ALA B 1 349 ? 17.297 -25.234 -3.422 1 87.06 349 ALA B N 1
ATOM 5992 C CA . ALA B 1 349 ? 18.422 -25.406 -2.506 1 87.06 349 ALA B CA 1
ATOM 5993 C C . ALA B 1 349 ? 19.328 -24.188 -2.502 1 87.06 349 ALA B C 1
ATOM 5995 O O . ALA B 1 349 ? 20.172 -24.016 -1.608 1 87.06 349 ALA B O 1
ATOM 5996 N N . CYS B 1 350 ? 19.156 -23.328 -3.428 1 86.81 350 CYS B N 1
ATOM 5997 C CA . CYS B 1 350 ? 19.953 -22.109 -3.469 1 86.81 350 CYS B CA 1
ATOM 5998 C C . CYS B 1 350 ? 19.484 -21.125 -2.41 1 86.81 350 CYS B C 1
ATOM 6000 O O . CYS B 1 350 ? 20.234 -20.203 -2.053 1 86.81 350 CYS B O 1
ATOM 6002 N N . HIS B 1 351 ? 18.266 -21.219 -1.983 1 92.31 351 HIS B N 1
ATOM 6003 C CA . HIS B 1 351 ? 17.719 -20.328 -0.967 1 92.31 351 HIS B CA 1
ATOM 6004 C C . HIS B 1 351 ? 17.891 -20.906 0.431 1 92.31 351 HIS B C 1
ATOM 6006 O O . HIS B 1 351 ? 17.562 -22.078 0.669 1 92.31 351 HIS B O 1
ATOM 6012 N N . ILE B 1 352 ? 18.406 -20.094 1.278 1 92.81 352 ILE B N 1
ATOM 6013 C CA . ILE B 1 352 ? 18.484 -20.5 2.676 1 92.81 352 ILE B CA 1
ATOM 6014 C C . ILE B 1 352 ? 17.094 -20.609 3.27 1 92.81 352 ILE B C 1
ATOM 6016 O O . ILE B 1 352 ? 16.781 -21.547 4.004 1 92.81 352 ILE B O 1
ATOM 6020 N N . VAL B 1 353 ? 16.297 -19.688 2.91 1 95.31 353 VAL B N 1
ATOM 6021 C CA . VAL B 1 353 ? 14.922 -19.594 3.393 1 95.31 353 VAL B CA 1
ATOM 6022 C C . VAL B 1 353 ? 14.055 -18.859 2.367 1 95.31 353 VAL B C 1
ATOM 6024 O O . VAL B 1 353 ? 14.57 -18.078 1.561 1 95.31 353 VAL B O 1
ATOM 6027 N N . GLU B 1 354 ? 12.891 -19.219 2.289 1 96.81 354 GLU B N 1
ATOM 6028 C CA . GLU B 1 354 ? 11.82 -18.422 1.7 1 96.81 354 GLU B CA 1
ATOM 6029 C C . GLU B 1 354 ? 10.758 -18.062 2.738 1 96.81 354 GLU B C 1
ATOM 6031 O O . GLU B 1 354 ? 10.695 -18.672 3.807 1 96.81 354 GLU B O 1
ATOM 6036 N N . TYR B 1 355 ? 9.992 -17.078 2.463 1 97.5 355 TYR B N 1
ATOM 6037 C CA . TYR B 1 355 ? 9.203 -16.547 3.57 1 97.5 355 TYR B CA 1
ATOM 6038 C C . TYR B 1 355 ? 7.715 -16.703 3.295 1 97.5 355 TYR B C 1
ATOM 6040 O O . TYR B 1 355 ? 7.254 -16.438 2.182 1 97.5 355 TYR B O 1
ATOM 6048 N N . SER B 1 356 ? 7.031 -17.188 4.324 1 96.5 356 SER B N 1
ATOM 6049 C CA . SER B 1 356 ? 5.613 -16.844 4.34 1 96.5 356 SER B CA 1
ATOM 6050 C C . SER B 1 356 ? 5.414 -15.344 4.492 1 96.5 356 SER B C 1
ATOM 6052 O O . SER B 1 356 ? 6.297 -14.641 4.988 1 96.5 356 SER B O 1
ATOM 6054 N N . LEU B 1 357 ? 4.293 -14.898 4.062 1 96.75 357 LEU B N 1
ATOM 6055 C CA . LEU B 1 357 ? 4.023 -13.469 4.16 1 96.75 357 LEU B CA 1
ATOM 6056 C C . LEU B 1 357 ? 4.07 -13 5.609 1 96.75 357 LEU B C 1
ATOM 6058 O O . LEU B 1 357 ? 4.688 -11.977 5.918 1 96.75 357 LEU B O 1
ATOM 6062 N N . ASP B 1 358 ? 3.459 -13.742 6.523 1 94.56 358 ASP B N 1
ATOM 6063 C CA . ASP B 1 358 ? 3.443 -13.406 7.945 1 94.56 358 ASP B CA 1
ATOM 6064 C C . ASP B 1 358 ? 4.859 -13.32 8.508 1 94.56 358 ASP B C 1
ATOM 6066 O O . ASP B 1 358 ? 5.195 -12.375 9.219 1 94.56 358 ASP B O 1
ATOM 6070 N N . ALA B 1 359 ? 5.652 -14.258 8.18 1 96.38 359 ALA B N 1
ATOM 6071 C CA . ALA B 1 359 ? 7.023 -14.297 8.68 1 96.38 359 ALA B CA 1
ATOM 6072 C C . ALA B 1 359 ? 7.828 -13.109 8.164 1 96.38 359 ALA B C 1
ATOM 6074 O O . ALA B 1 359 ? 8.594 -12.5 8.914 1 96.38 359 ALA B O 1
ATOM 6075 N N . LEU B 1 360 ? 7.656 -12.812 6.941 1 98.06 360 LEU B N 1
ATOM 6076 C CA . LEU B 1 360 ? 8.391 -11.703 6.344 1 98.06 360 LEU B CA 1
ATOM 6077 C C . LEU B 1 360 ? 7.992 -10.375 6.98 1 98.06 360 LEU B C 1
ATOM 6079 O O . LEU B 1 360 ? 8.852 -9.555 7.305 1 98.06 360 LEU B O 1
ATOM 6083 N N . LEU B 1 361 ? 6.699 -10.156 7.129 1 97.12 361 LEU B N 1
ATOM 6084 C CA . LEU B 1 361 ? 6.195 -8.906 7.699 1 97.12 361 LEU B CA 1
ATOM 6085 C C . LEU B 1 361 ? 6.652 -8.75 9.141 1 97.12 361 LEU B C 1
ATOM 6087 O O . LEU B 1 361 ? 6.996 -7.645 9.57 1 97.12 361 LEU B O 1
ATOM 6091 N N . LYS B 1 362 ? 6.645 -9.828 9.883 1 95.56 362 LYS B N 1
ATOM 6092 C CA . LYS B 1 362 ? 7.141 -9.789 11.258 1 95.56 362 LYS B CA 1
ATOM 6093 C C . LYS B 1 362 ? 8.625 -9.445 11.297 1 95.56 362 LYS B C 1
ATOM 6095 O O . LYS B 1 362 ? 9.055 -8.617 12.102 1 95.56 362 LYS B O 1
ATOM 6100 N N . LEU B 1 363 ? 9.336 -10.07 10.422 1 97.5 363 LEU B N 1
ATOM 6101 C CA . LEU B 1 363 ? 10.781 -9.836 10.359 1 97.5 363 LEU B CA 1
ATOM 6102 C C . LEU B 1 363 ? 11.078 -8.391 9.992 1 97.5 363 LEU B C 1
ATOM 6104 O O . LEU B 1 363 ? 11.781 -7.688 10.719 1 97.5 363 LEU B O 1
ATOM 6108 N N . VAL B 1 364 ? 10.578 -7.887 8.867 1 98.06 364 VAL B N 1
ATOM 6109 C CA . VAL B 1 364 ? 10.875 -6.555 8.344 1 98.06 364 VAL B CA 1
ATOM 6110 C C . VAL B 1 364 ? 10.289 -5.496 9.273 1 98.06 364 VAL B C 1
ATOM 6112 O O . VAL B 1 364 ? 10.883 -4.426 9.461 1 98.06 364 VAL B O 1
ATOM 6115 N N . GLY B 1 365 ? 9.148 -5.828 9.914 1 96.12 365 GLY B N 1
ATOM 6116 C CA . GLY B 1 365 ? 8.461 -4.918 10.812 1 96.12 365 GLY B CA 1
ATOM 6117 C C . GLY B 1 365 ? 9.273 -4.559 12.039 1 96.12 365 GLY B C 1
ATOM 6118 O O . GLY B 1 365 ? 8.992 -3.568 12.711 1 96.12 365 GLY B O 1
ATOM 6119 N N . ARG B 1 366 ? 10.289 -5.336 12.367 1 95.94 366 ARG B N 1
ATOM 6120 C CA . ARG B 1 366 ? 11.164 -5.047 13.492 1 95.94 366 ARG B CA 1
ATOM 6121 C C . ARG B 1 366 ? 12.078 -3.857 13.188 1 95.94 366 ARG B C 1
ATOM 6123 O O . ARG B 1 366 ? 12.586 -3.213 14.102 1 95.94 366 ARG B O 1
ATOM 6130 N N . TYR B 1 367 ? 12.242 -3.555 11.891 1 97.19 367 TYR B N 1
ATOM 6131 C CA . TYR B 1 367 ? 13.25 -2.568 11.516 1 97.19 367 TYR B CA 1
ATOM 6132 C C . TYR B 1 367 ? 12.617 -1.402 10.766 1 97.19 367 TYR B C 1
ATOM 6134 O O . TYR B 1 367 ? 13.117 -0.278 10.812 1 97.19 367 TYR B O 1
ATOM 6142 N N . PHE B 1 368 ? 11.586 -1.635 10.086 1 97.62 368 PHE B N 1
ATOM 6143 C CA . PHE B 1 368 ? 10.953 -0.646 9.219 1 97.62 368 PHE B CA 1
ATOM 6144 C C . PHE B 1 368 ? 9.438 -0.681 9.383 1 97.62 368 PHE B C 1
ATOM 6146 O O . PHE B 1 368 ? 8.891 -1.634 9.938 1 97.62 368 PHE B O 1
ATOM 6153 N N . LEU B 1 369 ? 8.805 0.33 8.961 1 96.88 369 LEU B N 1
ATOM 6154 C CA . LEU B 1 369 ? 7.355 0.34 8.797 1 96.88 369 LEU B CA 1
ATOM 6155 C C . LEU B 1 369 ? 6.965 -0.049 7.375 1 96.88 369 LEU B C 1
ATOM 6157 O O . LEU B 1 369 ? 7.398 0.586 6.41 1 96.88 369 LEU B O 1
ATOM 6161 N N . VAL B 1 370 ? 6.176 -1.101 7.23 1 97.81 370 VAL B N 1
ATOM 6162 C CA . VAL B 1 370 ? 5.734 -1.54 5.91 1 97.81 370 VAL B CA 1
ATOM 6163 C C . VAL B 1 370 ? 4.555 -0.689 5.449 1 97.81 370 VAL B C 1
ATOM 6165 O O . VAL B 1 370 ? 3.521 -0.634 6.121 1 97.81 370 VAL B O 1
ATOM 6168 N N . VAL B 1 371 ? 4.715 -0.085 4.277 1 97.62 371 VAL B N 1
ATOM 6169 C CA . VAL B 1 371 ? 3.717 0.846 3.762 1 97.62 371 VAL B CA 1
ATOM 6170 C C . VAL B 1 371 ? 2.855 0.15 2.711 1 97.62 371 VAL B C 1
ATOM 6172 O O . VAL B 1 371 ? 1.687 0.5 2.525 1 97.62 371 VAL B O 1
ATOM 6175 N N . LYS B 1 372 ? 3.434 -0.734 1.979 1 98.5 372 LYS B N 1
ATOM 6176 C CA . LYS B 1 372 ? 2.748 -1.436 0.897 1 98.5 372 LYS B CA 1
ATOM 6177 C C . LYS B 1 372 ? 3.285 -2.854 0.733 1 98.5 372 LYS B C 1
ATOM 6179 O O . LYS B 1 372 ? 4.496 -3.074 0.786 1 98.5 372 LYS B O 1
ATOM 6184 N N . VAL B 1 373 ? 2.393 -3.799 0.654 1 98.5 373 VAL B N 1
ATOM 6185 C CA . VAL B 1 373 ? 2.711 -5.188 0.341 1 98.5 373 VAL B CA 1
ATOM 6186 C C . VAL B 1 373 ? 2.215 -5.527 -1.062 1 98.5 373 VAL B C 1
ATOM 6188 O O . VAL B 1 373 ? 1.021 -5.414 -1.351 1 98.5 373 VAL B O 1
ATOM 6191 N N . ILE B 1 374 ? 3.123 -5.957 -1.881 1 98 374 ILE B N 1
ATOM 6192 C CA . ILE B 1 374 ? 2.783 -6.324 -3.252 1 98 374 ILE B CA 1
ATOM 6193 C C . ILE B 1 374 ? 3.119 -7.797 -3.488 1 98 374 ILE B C 1
ATOM 6195 O O . ILE B 1 374 ? 4.273 -8.211 -3.344 1 98 374 ILE B O 1
ATOM 6199 N N . GLY B 1 375 ? 2.105 -8.562 -3.779 1 97.44 375 GLY B N 1
ATOM 6200 C CA . GLY B 1 375 ? 2.318 -9.938 -4.18 1 97.44 375 GLY B CA 1
ATOM 6201 C C . GLY B 1 375 ? 2.389 -10.125 -5.684 1 97.44 375 GLY B C 1
ATOM 6202 O O . GLY B 1 375 ? 1.373 -10.016 -6.375 1 97.44 375 GLY B O 1
ATOM 6203 N N . ILE B 1 376 ? 3.533 -10.398 -6.156 1 96.31 376 ILE B N 1
ATOM 6204 C CA . ILE B 1 376 ? 3.689 -10.664 -7.578 1 96.31 376 ILE B CA 1
ATOM 6205 C C . ILE B 1 376 ? 3.221 -12.086 -7.891 1 96.31 376 ILE B C 1
ATOM 6207 O O . ILE B 1 376 ? 3.77 -13.055 -7.359 1 96.31 376 ILE B O 1
ATOM 6211 N N . LYS B 1 377 ? 2.225 -12.18 -8.773 1 95.06 377 LYS B N 1
ATOM 6212 C CA . LYS B 1 377 ? 1.65 -13.477 -9.117 1 95.06 377 LYS B CA 1
ATOM 6213 C C . LYS B 1 377 ? 2.574 -14.258 -10.047 1 95.06 377 LYS B C 1
ATOM 6215 O O . LYS B 1 377 ? 2.865 -15.43 -9.797 1 95.06 377 LYS B O 1
ATOM 6220 N N . ALA B 1 378 ? 2.982 -13.625 -11.117 1 90.44 378 ALA B N 1
ATOM 6221 C CA . ALA B 1 378 ? 3.889 -14.148 -12.141 1 90.44 378 ALA B CA 1
ATOM 6222 C C . ALA B 1 378 ? 4.379 -13.039 -13.062 1 90.44 378 ALA B C 1
ATOM 6224 O O . ALA B 1 378 ? 3.607 -12.148 -13.438 1 90.44 378 ALA B O 1
ATOM 6225 N N . GLY B 1 379 ? 5.652 -13.07 -13.297 1 86.56 379 GLY B N 1
ATOM 6226 C CA . GLY B 1 379 ? 6.188 -12.062 -14.195 1 86.56 379 GLY B CA 1
ATOM 6227 C C . GLY B 1 379 ? 5.961 -10.648 -13.703 1 86.56 379 GLY B C 1
ATOM 6228 O O . GLY B 1 379 ? 6.395 -10.289 -12.609 1 86.56 379 GLY B O 1
ATOM 6229 N N . THR B 1 380 ? 5.125 -9.953 -14.477 1 89.19 380 THR B N 1
ATOM 6230 C CA . THR B 1 380 ? 4.863 -8.547 -14.156 1 89.19 380 THR B CA 1
ATOM 6231 C C . THR B 1 380 ? 3.434 -8.367 -13.664 1 89.19 380 THR B C 1
ATOM 6233 O O . THR B 1 380 ? 2.873 -7.273 -13.766 1 89.19 380 THR B O 1
ATOM 6236 N N . ILE B 1 381 ? 2.842 -9.461 -13.258 1 93.38 381 ILE B N 1
ATOM 6237 C CA . ILE B 1 381 ? 1.426 -9.406 -12.906 1 93.38 381 ILE B CA 1
ATOM 6238 C C . ILE B 1 381 ? 1.272 -9.32 -11.391 1 93.38 381 ILE B C 1
ATOM 6240 O O . ILE B 1 381 ? 1.781 -10.18 -10.664 1 93.38 381 ILE B O 1
ATOM 6244 N N . HIS B 1 382 ? 0.608 -8.312 -10.922 1 94.44 382 HIS B N 1
ATOM 6245 C CA . HIS B 1 382 ? 0.205 -8.211 -9.523 1 94.44 382 HIS B CA 1
ATOM 6246 C C . HIS B 1 382 ? -1.142 -7.504 -9.391 1 94.44 382 HIS B C 1
ATOM 6248 O O . HIS B 1 382 ? -1.677 -6.984 -10.375 1 94.44 382 HIS B O 1
ATOM 6254 N N . SER B 1 383 ? -1.772 -7.68 -8.289 1 93.38 383 SER B N 1
ATOM 6255 C CA . SER B 1 383 ? -2.928 -6.883 -7.887 1 93.38 383 SER B CA 1
ATOM 6256 C C . SER B 1 383 ? -2.602 -6.012 -6.68 1 93.38 383 SER B C 1
ATOM 6258 O O . SER B 1 383 ? -2.018 -6.484 -5.703 1 93.38 383 SER B O 1
ATOM 6260 N N . ASP B 1 384 ? -3.016 -4.785 -6.758 1 92.44 384 ASP B N 1
ATOM 6261 C CA . ASP B 1 384 ? -2.73 -3.857 -5.668 1 92.44 384 ASP B CA 1
ATOM 6262 C C . ASP B 1 384 ? -3.424 -4.293 -4.379 1 92.44 384 ASP B C 1
ATOM 6264 O O . ASP B 1 384 ? -2.961 -3.977 -3.281 1 92.44 384 ASP B O 1
ATOM 6268 N N . ALA B 1 385 ? -4.434 -5.078 -4.562 1 92.06 385 ALA B N 1
ATOM 6269 C CA . ALA B 1 385 ? -5.258 -5.43 -3.41 1 92.06 385 ALA B CA 1
ATOM 6270 C C . ALA B 1 385 ? -4.871 -6.797 -2.855 1 92.06 385 ALA B C 1
ATOM 6272 O O . ALA B 1 385 ? -5.266 -7.156 -1.744 1 92.06 385 ALA B O 1
ATOM 6273 N N . ASP B 1 386 ? -4.164 -7.574 -3.555 1 93.94 386 ASP B N 1
ATOM 6274 C CA . ASP B 1 386 ? -3.85 -8.945 -3.16 1 93.94 386 ASP B CA 1
ATOM 6275 C C . ASP B 1 386 ? -2.365 -9.094 -2.828 1 93.94 386 ASP B C 1
ATOM 6277 O O . ASP B 1 386 ? -1.52 -9.078 -3.725 1 93.94 386 ASP B O 1
ATOM 6281 N N . PRO B 1 387 ? -2.025 -9.281 -1.564 1 96.81 387 PRO B N 1
ATOM 6282 C CA . PRO B 1 387 ? -0.619 -9.328 -1.154 1 96.81 387 PRO B CA 1
ATOM 6283 C C . PRO B 1 387 ? 0.029 -10.68 -1.409 1 96.81 387 PRO B C 1
ATOM 6285 O O . PRO B 1 387 ? 1.23 -10.852 -1.186 1 96.81 387 PRO B O 1
ATOM 6288 N N . TYR B 1 388 ? -0.696 -11.617 -1.887 1 96.31 388 TYR B N 1
ATOM 6289 C CA . TYR B 1 388 ? -0.167 -12.961 -2.053 1 96.31 388 TYR B CA 1
ATOM 6290 C C . TYR B 1 388 ? 0.334 -13.18 -3.477 1 96.31 388 TYR B C 1
ATOM 6292 O O . TYR B 1 388 ? -0.211 -12.617 -4.426 1 96.31 388 TYR B O 1
ATOM 6300 N N . GLY B 1 389 ? 1.296 -13.961 -3.611 1 96.25 389 GLY B N 1
ATOM 6301 C CA . GLY B 1 389 ? 1.917 -14.328 -4.875 1 96.25 389 GLY B CA 1
ATOM 6302 C C . GLY B 1 389 ? 3.09 -15.273 -4.715 1 96.25 389 GLY B C 1
ATOM 6303 O O . GLY B 1 389 ? 3.191 -15.977 -3.709 1 96.25 389 GLY B O 1
ATOM 6304 N N . THR B 1 390 ? 3.869 -15.367 -5.77 1 95.44 390 THR B N 1
ATOM 6305 C CA . THR B 1 390 ? 5.07 -16.188 -5.707 1 95.44 390 THR B CA 1
ATOM 6306 C C . THR B 1 390 ? 6.262 -15.375 -5.203 1 95.44 390 THR B C 1
ATOM 6308 O O . THR B 1 390 ? 7.293 -15.938 -4.836 1 95.44 390 THR B O 1
ATOM 6311 N N . ASN B 1 391 ? 6.086 -14.086 -5.25 1 96.38 391 ASN B N 1
ATOM 6312 C CA . ASN B 1 391 ? 7.098 -13.141 -4.805 1 96.38 391 ASN B CA 1
ATOM 6313 C C . ASN B 1 391 ? 6.473 -11.953 -4.082 1 96.38 391 ASN B C 1
ATOM 6315 O O . ASN B 1 391 ? 5.34 -11.562 -4.379 1 96.38 391 ASN B O 1
ATOM 6319 N N . THR B 1 392 ? 7.184 -11.438 -3.121 1 97.94 392 THR B N 1
ATOM 6320 C CA . THR B 1 392 ? 6.699 -10.273 -2.389 1 97.94 392 THR B CA 1
ATOM 6321 C C . THR B 1 392 ? 7.613 -9.07 -2.621 1 97.94 392 THR B C 1
ATOM 6323 O O . THR B 1 392 ? 8.836 -9.195 -2.557 1 97.94 392 THR B O 1
ATOM 6326 N N . VAL B 1 393 ? 7.07 -7.973 -2.934 1 98.38 393 VAL B N 1
ATOM 6327 C CA . VAL B 1 393 ? 7.75 -6.684 -2.873 1 98.38 393 VAL B CA 1
ATOM 6328 C C . VAL B 1 393 ? 7.195 -5.859 -1.713 1 98.38 393 VAL B C 1
ATOM 6330 O O . VAL B 1 393 ? 5.977 -5.715 -1.574 1 98.38 393 VAL B O 1
ATOM 6333 N N . LEU B 1 394 ? 8.047 -5.414 -0.85 1 98.75 394 LEU B N 1
ATOM 6334 C CA . LEU B 1 394 ? 7.648 -4.543 0.251 1 98.75 394 LEU B CA 1
ATOM 6335 C C . LEU B 1 394 ? 8.172 -3.127 0.039 1 98.75 394 LEU B C 1
ATOM 6337 O O . LEU B 1 394 ? 9.32 -2.941 -0.376 1 98.75 394 LEU B O 1
ATOM 6341 N N . VAL B 1 395 ? 7.34 -2.186 0.202 1 98.69 395 VAL B N 1
ATOM 6342 C CA . VAL B 1 395 ? 7.73 -0.785 0.323 1 98.69 395 VAL B CA 1
ATOM 6343 C C . VAL B 1 395 ? 7.707 -0.367 1.792 1 98.69 395 VAL B C 1
ATOM 6345 O O . VAL B 1 395 ? 6.668 -0.441 2.449 1 98.69 395 VAL B O 1
ATOM 6348 N N . CYS B 1 396 ? 8.828 0.029 2.281 1 98.38 396 CYS B N 1
ATOM 6349 C CA . CYS B 1 396 ? 8.984 0.314 3.705 1 98.38 396 CYS B CA 1
ATOM 6350 C C . CYS B 1 396 ? 9.578 1.698 3.924 1 98.38 396 CYS B C 1
ATOM 6352 O O . CYS B 1 396 ? 10.203 2.26 3.021 1 98.38 396 CYS B O 1
ATOM 6354 N N . ILE B 1 397 ? 9.375 2.225 5.098 1 97 397 ILE B N 1
ATOM 6355 C CA . ILE B 1 397 ? 10.008 3.477 5.496 1 97 397 ILE B CA 1
ATOM 6356 C C . ILE B 1 397 ? 10.68 3.307 6.855 1 97 397 ILE B C 1
ATOM 6358 O O . ILE B 1 397 ? 10.234 2.504 7.68 1 97 397 ILE B O 1
ATOM 6362 N N . LYS B 1 398 ? 11.758 3.918 6.988 1 95.88 398 LYS B N 1
ATOM 6363 C CA . LYS B 1 398 ? 12.328 4.102 8.32 1 95.88 398 LYS B CA 1
ATOM 6364 C C . LYS B 1 398 ? 11.594 5.191 9.086 1 95.88 398 LYS B C 1
ATOM 6366 O O . LYS B 1 398 ? 11.562 6.348 8.656 1 95.88 398 LYS B O 1
ATOM 6371 N N . PRO B 1 399 ? 11.008 4.809 10.156 1 88.5 399 PRO B N 1
ATOM 6372 C CA . PRO B 1 399 ? 10.289 5.84 10.914 1 88.5 399 PRO B CA 1
ATOM 6373 C C . PRO B 1 399 ? 11.18 7.02 11.289 1 88.5 399 PRO B C 1
ATOM 6375 O O . PRO B 1 399 ? 12.398 6.875 11.383 1 88.5 399 PRO B O 1
ATOM 6378 N N . PHE B 1 400 ? 10.555 8.172 11.461 1 82.06 400 PHE B N 1
ATOM 6379 C CA . PHE B 1 400 ? 11.281 9.391 11.805 1 82.06 400 PHE B CA 1
ATOM 6380 C C . PHE B 1 400 ? 11.797 9.328 13.234 1 82.06 400 PHE B C 1
ATOM 6382 O O . PHE B 1 400 ? 11.18 8.695 14.094 1 82.06 400 PHE B O 1
#

Foldseek 3Di:
DAAEEEEAEDELADLLGHGDLQQDDFVRDRQLLLQVVVVCVLCVPHAYEYFYEQVCVVHPVVVSCVVNVDPSYYYFYHDHQFPLVRVLVVVVVGDQLHKYKYHYSNLSQAASVVSVVQVVVCNVVVFQKEWAFQLAFNSRIIMMGRSNSSVVVVVVQPDPVNSLCSHPVNVVCVVVVVVTRYYYDDDDDDDDPVRLVVLLVRSARSQPPPVPDRDPNHDLQQPQVVLLLVVVLVPDAQAWAEEEEQCFLPPSVQVSVVRHQAYEYEYQDPVRQVNNVVVDDDPRYYYYHADLLDGPAAFQQGLEYEAEQHCQQDPNLSNLVSRLRNHHAFGKYKYKHFRHPPFCRHSNNNGNTGDHPVRVCVSNVVRWAWDAKWADAGRNDTDRVDNHHRMIITMTGHHD/DAAEEEEAEDECADLLGHGDLQQDDFVRDRQLLLQVVVVCVLCVPHAYEYFYEQVCVVHPVVVSCVVSVDPSYYYDYHDHQFPLVRVLVRVVVGDQLHKYKYHYSNLSQAASVVSVVQVVVCNVVVFQKEWAFQLAFNSRIIMMGRSNSSVVVVVVQPDPVNSLCSHPVNVVCVVVVVVTRYDYDDDDDDDDPVRLVVLLVRSARSQPPPPPDRDPNRDLQQCQVVLLLVVVLVPDAQAWAEEEEQCFLPPSVQVSVVRHQAYEYEYQDPVRQVNNVVVDDDPRYYYYHADLLDGPAAFQQGLEYEAEQHCQQDPNLSNLVSRLRNHHAFGKYKYKHFRHPPFCRHSNNNGNTGDHPVRVCVSNVVRWAWDAKWADAGRNDTDRVDNHHRMIITMTGHHD